Protein 4U83 (pdb70)

Secondary structure (DSSP, 8-state):
-PPTTS--HHHHHHHHHHHHHIIIIIHHHHHHHHHHT---HHHHHHHHHTTTT-TTS-GGGT-----HHHHHHHHHHHHHH-HHHHHHHHHIIIIIIHHHHHH--HHHHHHHHHHHHTTSS-EEEE-------EEEEETTEEEEEEEEEEEETTTT-SEEEEEEES-GGGGGGSEEEEEEETTSTTEEEEEE--BSS-TTS-EEEEEEEEEEEEGGGEESSTT-HHHHHTTTHHHHHHHHHHHHHHHHHHHHHHHHHHIIIIISTTS-GGGSHHHHHHHHHHHHHHHHHHHHHHHHHHHHHTT---HHHHHHHHHHHHHHHHHHHHHHHHHTGGGGGBTTSSHHHHHHHHGGGGTSSS-HHHHHHHHHHT-/--TTS--HHHHHHHHHHHHHIIIIIHHHHHHHHHHT---HHHHHHHHHTTTT-TTS-GGGT-----HHHHHHHHHHHHHH-HHHHHHHHHIIIIIIHHHHHH--HHHHHHHHHHHHTTSS-EEEE-------EEEEETTEEEEEEEEEEEETTTT-SEEEEEEES-GGGGGGSEEEEEEETTSTTEEEEEE--BSS-TTS-EEEEEEEEEEEEGGGEESSTT-HHHHHHTTHHHHHHHHHHHHHHHHHHHHHHHHHHIIIIISTTS-GGGSHHHHHHHHHHHHHHHHHHHHHHHHHHHHHTT---HHHHHHHHHHHHHHHHHHHHHHHHHTGGGGGBTTSTHHHHHHHHHGGGTSSS-HHHHHHHHHHT-/-TTS--HHHHHHHHHHHHHIIIIIHHHHHHHHHHT---HHHHHHHHHTTTT-TTS-GGGT-----HHHHHHHHHHHHHH-HHHHHHHHHIIIIIIHHHHHH--HHHHHHHHHHHHTTSS-EEEE-------EEEEETTEEEEEEEEEEEETTTT-SEEEEEEES-GGGGGGSEEEEEEETTSTTEEEEEE--BSS-TTS-EEEEEEEEEEEEGGGEESSTT-HHHHHTTTHHHHHHHHHHHHHHHHHHHHHHHHHHHIIIIITTS-GGGGHHHHHHHHHHHHHHHHHHHHHHHHHHHHHTT---HHHHHHHHHHHHHHHHHHHHHHHHHTGGGGGBTTSTHHHHHHHHHGGGTSSS-HHHHHHHHHTT-/-TTS--HHHHHHHHHHHHHIIIIIHHHHHHHHHHT---HHHHHHHHHHTTT-TTS-GGGT-----HHHHHHHHHHHHHH-HHHHHHHHHIIIIIIHHHHHH--HHHHHHHHHHHHTTSS-EEEE-------EEEEETTEEEEEEEEEEEETTTT-SEEEEEEES-GGGGGGSEEEEEEETTSTTEEEEEEPPBSS-TTS-EEEEEEEEEEEEGGGEESSTT-HHHHHTTTHHHHHHHHHHHHHHHHHHHHHHHHHHIIIII---HHHHHHHHHHHHHHHHHHHHHHHHHHHHHTT---HHHHHHHHHHHHHHHHHHHHHHHHHTGGGGGBTTSSHHHHHHHHGGGGTSSS-HHHHHHHHHHT-

Foldseek 3Di:
DDDPPDDDVVLVVLLVVLLVLLAPPQQVCQLVCFVVLAAPLVSLLVCLQVQLLQCCPDVVLPHPPHALLSNLSNLLSNLLSHLLVSVQSLQQRQQFQVLCVVQNDPVSSVVPRNCRRSRVAGEWEFDAACCPWAWEDDPQKTFIWHKGFFIWCLPVGQWYWHKHFHDPVVPLQGIWIFIDGCPQPQKDFPDFDDALASSNITTTMITGDRGIGGPSRTGHDGRCRNVSNCVRLLSSLLSLLSSLLNLLVSLLVLLVVCLCCPPVNPPPSVVVPVSVVLSVVSVVLSVVLSSLSSVLSVCVSVVHDRSLSSLVSLLSSLVSSLVSLVVSLVSNPPCSCDSVGCSSNSNSSSNCSCPPSAHNVRSVVVNVVVD/DDPLDDDPVLVVLLVVLQVLLQVPQQVCQLVCFVVLAAPLVSLLVCLQVQLQQCCPDVVLVHPPHALLSNLSSLLSNLLSHLLVSLQSLQQRQQFQVLCVPQNDPVSSVVPRNCRRSRVFGEKEFDAACCPWAWEDDPQWIFIWDKGFFIWCLPVGFWYWHKHFHDPVVPLQRIWIFIDGCPQPQKDFPDFDDALASSNITGTMITGDRGIGGPSGTGHDGSCRNVSNCVRLLSSLLSLLSSLLSLLVSLLVLLVVCCCCPPVNNPDSVVVPVSVVLSVVSVVLSVVLSSLSSVLSVCVSVVHDRSLSSLVSLLSSLVSSLVSLVSSLVSNPPCSCPSVGCSSNSNSSSNCSCPPSAHSVRSVVVNVVVD/DVLDDDPVLVVLLVVLLVLLVPPQQVCQLVCFVVLAAPLVSLLVCLQVQLQQCCPDVVQPHPPHALLSNLSNLLSNLLRHLLVLLQSLQQRQQNQVLCVPQNDPVSSNPPRNCRRSRVFGEWEFDAACLPWAWEDDPQKTWTWDKGFFIWCLPVGFWYWHKHFHDVVVPLQRIWIFTDGCPFPQKDFPDFDDALASSNITTTMITGDRGIGGPSGTGHDGSCRNVSVCVRLLSSLLSLLSSLLNLLVSLLVLLVVCCCVPNPPPHDCVVVVVSVVLSVVSVVLSVVLSSLSSVLSVCVSVVHDRSLSSLVSLLSSLVSSLVSLVVSLVSNPPCSCDSVRCSVNSNSSSNCSCPPSAHSVRSVVVNVVVD/DPPDDDPVLVVLLVVLLVLLAVPQQVCQLVCFVVLAAPLVSLLVCLQVQLLQCCPDVVLVHPPHALLSNLSSLLSNLLSHLLVSLQSLQLRQQFQVLCVVQNDPVSSNVPRNCRRSRVAGEKEFDADCVPWAWEDDDQKTFIWDKGFQIWCLPVGFWYWHKHFHDPVPPLLRIWIFTDGCPFPQWDFPDFDDALASSNITTTMIGGDRGIGGPSGTGHDGSCRSVSNCVRLLSSLLSLLSSLLNLLVSLLVLLVVCCCVPPVCDVVSVVLSVVSVVLSVVLSSLSSVLSVCVSVVHDRSLSSLVSLLSSLVSSLVSLVSSLVSNPPCSCPSVGCSSRSNSSRNCSCPPSAHSVRSVVVNVVVD

Radius of gyration: 34.4 Å; Cα contacts (8 Å, |Δi|>4): 3308; chains: 4; bounding box: 91×96×91 Å

Structure (mmCIF, N/CA/C/O backbone):
data_4U83
#
_entry.id   4U83
#
_cell.length_a   74.970
_cell.length_b   101.920
_cell.length_c   95.910
_cell.angle_alpha   90.000
_cell.angle_beta   98.370
_cell.angle_gamma   90.000
#
_symmetry.space_group_name_H-M   'P 1 21 1'
#
loop_
_entity.id
_entity.type
_entity.pdbx_description
1 polymer 'Acyl-CoA dehydrogenase'
2 non-polymer 1,2-ETHANEDIOL
3 water water
#
loop_
_atom_site.group_PDB
_atom_site.id
_atom_site.type_symbol
_atom_site.label_atom_id
_atom_site.label_alt_id
_atom_site.label_comp_id
_atom_site.label_asym_id
_atom_site.label_entity_id
_atom_site.label_seq_id
_atom_site.pdbx_PDB_ins_code
_atom_site.Cartn_x
_atom_site.Cartn_y
_atom_site.Cartn_z
_atom_site.occupancy
_atom_site.B_iso_or_equiv
_atom_site.auth_seq_id
_atom_site.auth_comp_id
_atom_site.auth_asym_id
_atom_site.auth_atom_id
_atom_site.pdbx_PDB_model_num
ATOM 1 N N . HIS A 1 4 ? 8.615 -20.297 59.162 1.00 43.81 -3 HIS A N 1
ATOM 2 C CA . HIS A 1 4 ? 8.642 -21.013 57.888 1.00 41.93 -3 HIS A CA 1
ATOM 3 C C . HIS A 1 4 ? 9.200 -20.137 56.762 1.00 38.50 -3 HIS A C 1
ATOM 4 O O . HIS A 1 4 ? 8.959 -18.927 56.725 1.00 36.90 -3 HIS A O 1
ATOM 6 N N . HIS A 1 5 ? 9.949 -20.752 55.847 1.00 35.75 -2 HIS A N 1
ATOM 7 C CA . HIS A 1 5 ? 10.491 -20.038 54.696 1.00 33.30 -2 HIS A CA 1
ATOM 8 C C . HIS A 1 5 ? 9.372 -19.623 53.741 1.00 32.14 -2 HIS A C 1
ATOM 9 O O . HIS A 1 5 ? 8.511 -20.424 53.393 1.00 33.63 -2 HIS A O 1
ATOM 11 N N . HIS A 1 6 ? 9.398 -18.367 53.314 1.00 28.34 -1 HIS A N 1
ATOM 12 C CA . HIS A 1 6 ? 8.383 -17.860 52.406 1.00 26.37 -1 HIS A CA 1
ATOM 13 C C . HIS A 1 6 ? 8.563 -18.425 51.010 1.00 22.74 -1 HIS A C 1
ATOM 14 O O . HIS A 1 6 ? 9.656 -18.405 50.453 1.00 22.45 -1 HIS A O 1
ATOM 21 N N . HIS A 1 7 ? 7.481 -18.952 50.460 1.00 20.19 0 HIS A N 1
ATOM 22 C CA . HIS A 1 7 ? 7.497 -19.454 49.089 1.00 21.76 0 HIS A CA 1
ATOM 23 C C . HIS A 1 7 ? 7.959 -18.402 48.063 1.00 23.40 0 HIS A C 1
ATOM 24 O O . HIS A 1 7 ? 7.496 -17.257 48.086 1.00 23.54 0 HIS A O 1
ATOM 31 N N . MET A 1 8 ? 8.875 -18.816 47.181 1.00 21.58 1 MET A N 1
ATOM 32 C CA . MET A 1 8 ? 9.414 -17.994 46.088 1.00 20.35 1 MET A CA 1
ATOM 33 C C . MET A 1 8 ? 10.201 -16.778 46.540 1.00 19.46 1 MET A C 1
ATOM 34 O O . MET A 1 8 ? 10.426 -15.854 45.757 1.00 22.02 1 MET A O 1
ATOM 39 N N . LEU A 1 9 ? 10.618 -16.769 47.798 1.00 17.80 2 LEU A N 1
ATOM 40 C CA . LEU A 1 9 ? 11.546 -15.751 48.255 1.00 18.66 2 LEU A CA 1
ATOM 41 C C . LEU A 1 9 ? 12.864 -16.428 48.559 1.00 16.20 2 LEU A C 1
ATOM 42 O O . LEU A 1 9 ? 12.899 -17.614 48.888 1.00 16.07 2 LEU A O 1
ATOM 47 N N . LEU A 1 10 ? 13.951 -15.673 48.458 1.00 15.63 3 LEU A N 1
ATOM 48 C CA . LEU A 1 10 ? 15.256 -16.213 48.817 1.00 14.84 3 LEU A CA 1
ATOM 49 C C . LEU A 1 10 ? 15.299 -16.645 50.284 1.00 14.87 3 LEU A C 1
ATOM 50 O O . LEU A 1 10 ? 14.697 -16.006 51.151 1.00 15.33 3 LEU A O 1
ATOM 55 N N . THR A 1 11 ? 16.008 -17.735 50.558 1.00 14.50 4 THR A N 1
ATOM 56 C CA . THR A 1 11 ? 16.235 -18.176 51.928 1.00 15.65 4 THR A CA 1
ATOM 57 C C . THR A 1 11 ? 17.281 -17.283 52.570 1.00 16.48 4 THR A C 1
ATOM 58 O O . THR A 1 11 ? 17.990 -16.560 51.879 1.00 14.06 4 THR A O 1
ATOM 62 N N . ASP A 1 12 ? 17.386 -17.335 53.892 1.00 15.41 5 ASP A N 1
ATOM 63 C CA . ASP A 1 12 ? 18.380 -16.512 54.560 1.00 16.41 5 ASP A CA 1
ATOM 64 C C . ASP A 1 12 ? 19.766 -16.948 54.137 1.00 18.18 5 ASP A C 1
ATOM 65 O O . ASP A 1 12 ? 20.664 -16.116 53.989 1.00 16.72 5 ASP A O 1
ATOM 70 N N . THR A 1 13 ? 19.938 -18.250 53.919 1.00 15.92 6 THR A N 1
ATOM 71 C CA . THR A 1 13 ? 21.217 -18.760 53.446 1.00 17.84 6 THR A CA 1
ATOM 72 C C . THR A 1 13 ? 21.558 -18.216 52.053 1.00 15.23 6 THR A C 1
ATOM 73 O O . THR A 1 13 ? 22.694 -17.853 51.793 1.00 13.75 6 THR A O 1
ATOM 77 N N . GLN A 1 14 ? 20.569 -18.113 51.175 1.00 14.66 7 GLN A N 1
ATOM 78 C CA . GLN A 1 14 ? 20.832 -17.555 49.847 1.00 12.82 7 GLN A CA 1
ATOM 79 C C . GLN A 1 14 ? 21.188 -16.077 49.964 1.00 12.81 7 GLN A C 1
ATOM 80 O O . GLN A 1 14 ? 22.093 -15.591 49.286 1.00 15.60 7 GLN A O 1
ATOM 86 N N . GLU A 1 15 ? 20.510 -15.375 50.868 1.00 14.09 8 GLU A N 1
ATOM 87 C CA A GLU A 1 15 ? 20.774 -13.962 51.134 0.43 15.83 8 GLU A CA 1
ATOM 88 C CA B GLU A 1 15 ? 20.801 -13.961 51.072 0.57 15.38 8 GLU A CA 1
ATOM 89 C C . GLU A 1 15 ? 22.182 -13.786 51.684 1.00 15.62 8 GLU A C 1
ATOM 90 O O . GLU A 1 15 ? 22.884 -12.839 51.365 1.00 14.44 8 GLU A O 1
ATOM 101 N N . GLN A 1 16 ? 22.578 -14.713 52.546 1.00 13.55 9 GLN A N 1
ATOM 102 C CA . GLN A 1 16 ? 23.898 -14.639 53.160 1.00 13.74 9 GLN A CA 1
ATOM 103 C C . GLN A 1 16 ? 25.017 -14.864 52.144 1.00 13.24 9 GLN A C 1
ATOM 104 O O . GLN A 1 16 ? 26.066 -14.210 52.201 1.00 15.62 9 GLN A O 1
ATOM 110 N N . ILE A 1 17 ? 24.795 -15.797 51.223 1.00 12.78 10 ILE A N 1
ATOM 111 C CA . ILE A 1 17 ? 25.748 -16.063 50.155 1.00 15.78 10 ILE A CA 1
ATOM 112 C C . ILE A 1 17 ? 25.862 -14.834 49.244 1.00 16.29 10 ILE A C 1
ATOM 113 O O . ILE A 1 17 ? 26.963 -14.428 48.878 1.00 12.00 10 ILE A O 1
ATOM 118 N N . ARG A 1 18 ? 24.724 -14.244 48.895 1.00 12.13 11 ARG A N 1
ATOM 119 C CA . ARG A 1 18 ? 24.731 -13.036 48.075 1.00 12.56 11 ARG A CA 1
ATOM 120 C C . ARG A 1 18 ? 25.536 -11.930 48.754 1.00 15.89 11 ARG A C 1
ATOM 121 O O . ARG A 1 18 ? 26.378 -11.273 48.124 1.00 14.42 11 ARG A O 1
ATOM 129 N N . GLU A 1 19 ? 25.296 -11.734 50.050 1.00 12.94 12 GLU A N 1
ATOM 130 C CA A GLU A 1 19 ? 26.016 -10.703 50.785 0.62 13.52 12 GLU A CA 1
ATOM 131 C CA B GLU A 1 19 ? 26.024 -10.728 50.821 0.38 15.71 12 GLU A CA 1
ATOM 132 C C . GLU A 1 19 ? 27.520 -11.013 50.875 1.00 14.41 12 GLU A C 1
ATOM 133 O O . GLU A 1 19 ? 28.346 -10.104 50.786 1.00 13.76 12 GLU A O 1
ATOM 144 N N . ALA A 1 20 ? 27.870 -12.282 51.051 1.00 14.10 13 ALA A N 1
ATOM 145 C CA . ALA A 1 20 ? 29.277 -12.674 51.101 1.00 14.12 13 ALA A CA 1
ATOM 146 C C . ALA A 1 20 ? 29.957 -12.417 49.747 1.00 14.67 13 ALA A C 1
ATOM 147 O O . ALA A 1 20 ? 31.100 -11.963 49.689 1.00 13.09 13 ALA A O 1
ATOM 149 N N . ALA A 1 21 ? 29.251 -12.705 48.660 1.00 14.32 14 ALA A N 1
ATOM 150 C CA . ALA A 1 21 ? 29.802 -12.466 47.330 1.00 14.62 14 ALA A CA 1
ATOM 151 C C . ALA A 1 21 ? 29.922 -10.965 47.067 1.00 13.81 14 ALA A C 1
ATOM 152 O O . ALA A 1 21 ? 30.906 -10.503 46.490 1.00 12.19 14 ALA A O 1
ATOM 154 N N . ARG A 1 22 ? 28.920 -10.208 47.503 1.00 12.24 15 ARG A N 1
ATOM 155 C CA . ARG A 1 22 ? 28.935 -8.760 47.361 1.00 15.38 15 ARG A CA 1
ATOM 156 C C . ARG A 1 22 ? 30.090 -8.141 48.130 1.00 14.27 15 ARG A C 1
ATOM 157 O O . ARG A 1 22 ? 30.787 -7.271 47.606 1.00 13.70 15 ARG A O 1
ATOM 165 N N . ASP A 1 23 ? 30.260 -8.570 49.380 1.00 13.72 16 ASP A N 1
ATOM 166 C CA . ASP A 1 23 ? 31.318 -8.027 50.230 1.00 17.85 16 ASP A CA 1
ATOM 167 C C . ASP A 1 23 ? 32.662 -8.284 49.587 1.00 16.57 16 ASP A C 1
ATOM 168 O O . ASP A 1 23 ? 33.502 -7.384 49.504 1.00 15.94 16 ASP A O 1
ATOM 173 N N . PHE A 1 24 ? 32.861 -9.506 49.107 1.00 13.72 17 PHE A N 1
ATOM 174 C CA . PHE A 1 24 ? 34.130 -9.805 48.473 1.00 17.96 17 PHE A CA 1
ATOM 175 C C . PHE A 1 24 ? 34.325 -9.021 47.183 1.00 18.19 17 PHE A C 1
ATOM 176 O O . PHE A 1 24 ? 35.399 -8.473 46.938 1.00 13.46 17 PHE A O 1
ATOM 184 N N . ALA A 1 25 ? 33.302 -8.993 46.337 1.00 14.09 18 ALA A N 1
ATOM 185 C CA . ALA A 1 25 ? 33.447 -8.347 45.039 1.00 13.41 18 ALA A CA 1
ATOM 186 C C . ALA A 1 25 ? 33.714 -6.852 45.201 1.00 16.42 18 ALA A C 1
ATOM 187 O O . ALA A 1 25 ? 34.571 -6.298 44.504 1.00 15.93 18 ALA A O 1
ATOM 189 N N . GLN A 1 26 ? 33.015 -6.208 46.142 1.00 13.95 19 GLN A N 1
ATOM 190 C CA . GLN A 1 26 ? 33.156 -4.768 46.334 1.00 14.10 19 GLN A CA 1
ATOM 191 C C . GLN A 1 26 ? 34.469 -4.383 46.997 1.00 15.13 19 GLN A C 1
ATOM 192 O O . GLN A 1 26 ? 35.047 -3.346 46.679 1.00 15.38 19 GLN A O 1
ATOM 198 N N . GLU A 1 27 ? 34.921 -5.198 47.939 1.00 15.17 20 GLU A N 1
ATOM 199 C CA . GLU A 1 27 ? 36.108 -4.848 48.704 1.00 18.08 20 GLU A CA 1
ATOM 200 C C . GLU A 1 27 ? 37.378 -5.300 48.008 1.00 15.95 20 GLU A C 1
ATOM 201 O O . GLU A 1 27 ? 38.405 -4.644 48.105 1.00 17.05 20 GLU A O 1
ATOM 207 N N . ARG A 1 28 ? 37.303 -6.416 47.290 1.00 15.99 21 ARG A N 1
ATOM 208 C CA . ARG A 1 28 ? 38.508 -7.041 46.780 1.00 17.15 21 ARG A CA 1
ATOM 209 C C . ARG A 1 28 ? 38.602 -7.083 45.268 1.00 14.98 21 ARG A C 1
ATOM 210 O O . ARG A 1 28 ? 39.694 -7.225 44.753 1.00 15.50 21 ARG A O 1
ATOM 218 N N . LEU A 1 29 ? 37.481 -6.998 44.560 1.00 11.82 22 LEU A N 1
ATOM 219 C CA . LEU A 1 29 ? 37.531 -7.039 43.096 1.00 13.43 22 LEU A CA 1
ATOM 220 C C . LEU A 1 29 ? 37.394 -5.648 42.463 1.00 12.97 22 LEU A C 1
ATOM 221 O O . LEU A 1 29 ? 38.143 -5.299 41.545 1.00 13.69 22 LEU A O 1
ATOM 226 N N . ALA A 1 30 ? 36.434 -4.866 42.947 1.00 13.74 23 ALA A N 1
ATOM 227 C CA . ALA A 1 30 ? 36.164 -3.553 42.373 1.00 14.76 23 ALA A CA 1
ATOM 228 C C . ALA A 1 30 ? 37.375 -2.596 42.409 1.00 17.89 23 ALA A C 1
ATOM 229 O O . ALA A 1 30 ? 37.603 -1.879 41.427 1.00 19.23 23 ALA A O 1
ATOM 231 N N . PRO A 1 31 ? 38.167 -2.586 43.508 1.00 16.02 24 PRO A N 1
ATOM 232 C CA . PRO A 1 31 ? 39.241 -1.583 43.502 1.00 17.72 24 PRO A CA 1
ATOM 233 C C . PRO A 1 31 ? 40.280 -1.784 42.409 1.00 17.17 24 PRO A C 1
ATOM 234 O O . PRO A 1 31 ? 40.869 -0.795 41.979 1.00 18.25 24 PRO A O 1
ATOM 238 N N . GLY A 1 32 ? 40.493 -3.017 41.957 1.00 13.28 25 GLY A N 1
ATOM 239 C CA . GLY A 1 32 ? 41.467 -3.266 40.910 1.00 14.26 25 GLY A CA 1
ATOM 240 C C . GLY A 1 32 ? 40.904 -3.463 39.503 1.00 14.85 25 GLY A C 1
ATOM 241 O O . GLY A 1 32 ? 41.642 -3.768 38.582 1.00 14.15 25 GLY A O 1
ATOM 242 N N . ALA A 1 33 ? 39.591 -3.312 39.342 1.00 14.74 26 ALA A N 1
ATOM 243 C CA . ALA A 1 33 ? 38.937 -3.663 38.086 1.00 13.39 26 ALA A CA 1
ATOM 244 C C . ALA A 1 33 ? 39.411 -2.782 36.930 1.00 11.17 26 ALA A C 1
ATOM 245 O O . ALA A 1 33 ? 39.654 -3.258 35.808 1.00 12.70 26 ALA A O 1
ATOM 247 N N . ALA A 1 34 ? 39.529 -1.495 37.201 1.00 11.91 27 ALA A N 1
ATOM 248 C CA . ALA A 1 34 ? 39.932 -0.549 36.167 1.00 13.04 27 ALA A CA 1
ATOM 249 C C . ALA A 1 34 ? 41.376 -0.825 35.742 1.00 12.92 27 ALA A C 1
ATOM 250 O O . ALA A 1 34 ? 41.715 -0.749 34.553 1.00 12.28 27 ALA A O 1
ATOM 252 N N . ALA A 1 35 ? 42.224 -1.144 36.718 1.00 14.68 28 ALA A N 1
ATOM 253 C CA . ALA A 1 35 ? 43.641 -1.415 36.436 1.00 14.18 28 ALA A CA 1
ATOM 254 C C . ALA A 1 35 ? 43.802 -2.687 35.603 1.00 13.76 28 ALA A C 1
ATOM 255 O O . ALA A 1 35 ? 44.614 -2.733 34.675 1.00 12.59 28 ALA A O 1
ATOM 257 N N . ARG A 1 36 ? 43.050 -3.730 35.963 1.00 13.78 29 ARG A N 1
ATOM 258 C CA . ARG A 1 36 ? 43.121 -4.990 35.220 1.00 13.31 29 ARG A CA 1
ATOM 259 C C . ARG A 1 36 ? 42.604 -4.817 33.791 1.00 13.61 29 ARG A C 1
ATOM 260 O O . ARG A 1 36 ? 43.073 -5.497 32.876 1.00 13.99 29 ARG A O 1
ATOM 268 N N . ASP A 1 37 ? 41.635 -3.919 33.603 1.00 12.53 30 ASP A N 1
ATOM 269 C CA . ASP A 1 37 ? 41.202 -3.523 32.254 1.00 12.77 30 ASP A CA 1
ATOM 270 C C . ASP A 1 37 ? 42.342 -2.858 31.483 1.00 15.06 30 ASP A C 1
ATOM 271 O O . ASP A 1 37 ? 42.592 -3.179 30.316 1.00 13.78 30 ASP A O 1
ATOM 276 N N . ARG A 1 38 ? 43.048 -1.933 32.124 1.00 14.78 31 ARG A N 1
ATOM 277 C CA . ARG A 1 38 ? 44.083 -1.195 31.407 1.00 15.41 31 ARG A CA 1
ATOM 278 C C . ARG A 1 38 ? 45.274 -2.081 31.069 1.00 14.89 31 ARG A C 1
ATOM 279 O O . ARG A 1 38 ? 45.926 -1.884 30.043 1.00 16.50 31 ARG A O 1
ATOM 287 N N . GLU A 1 39 ? 45.527 -3.070 31.923 1.00 13.13 32 GLU A N 1
ATOM 288 C CA . GLU A 1 39 ? 46.724 -3.908 31.831 1.00 13.47 32 GLU A CA 1
ATOM 289 C C . GLU A 1 39 ? 46.447 -5.235 31.140 1.00 13.95 32 GLU A C 1
ATOM 290 O O . GLU A 1 39 ? 47.382 -5.977 30.842 1.00 14.28 32 GLU A O 1
ATOM 296 N N . HIS A 1 40 ? 45.167 -5.521 30.888 1.00 12.23 33 HIS A N 1
ATOM 297 C CA . HIS A 1 40 ? 44.744 -6.822 30.379 1.00 13.23 33 HIS A CA 1
ATOM 298 C C . HIS A 1 40 ? 45.275 -7.926 31.298 1.00 12.84 33 HIS A C 1
ATOM 299 O O . HIS A 1 40 ? 45.733 -8.972 30.831 1.00 14.44 33 HIS A O 1
ATOM 306 N N . ALA A 1 41 ? 45.213 -7.685 32.603 1.00 13.91 34 ALA A N 1
ATOM 307 C CA . ALA A 1 41 ? 45.894 -8.540 33.569 1.00 15.99 34 ALA A CA 1
ATOM 308 C C . ALA A 1 41 ? 44.940 -9.565 34.180 1.00 14.16 34 ALA A C 1
ATOM 309 O O . ALA A 1 41 ? 43.943 -9.200 34.790 1.00 14.97 34 ALA A O 1
ATOM 311 N N . PHE A 1 42 ? 45.251 -10.843 33.989 1.00 10.26 35 PHE A N 1
ATOM 312 C CA . PHE A 1 42 ? 44.500 -11.942 34.601 1.00 13.80 35 PHE A CA 1
ATOM 313 C C . PHE A 1 42 ? 44.498 -11.826 36.138 1.00 13.67 35 PHE A C 1
ATOM 314 O O . PHE A 1 42 ? 45.556 -11.579 36.739 1.00 13.81 35 PHE A O 1
ATOM 322 N N . PRO A 1 43 ? 43.323 -11.999 36.786 1.00 12.87 36 PRO A N 1
ATOM 323 C CA . PRO A 1 43 ? 43.265 -11.769 38.238 1.00 9.98 36 PRO A CA 1
ATOM 324 C C . PRO A 1 43 ? 43.669 -12.993 39.075 1.00 13.34 36 PRO A C 1
ATOM 325 O O . PRO A 1 43 ? 42.899 -13.436 39.924 1.00 13.33 36 PRO A O 1
ATOM 329 N N . ARG A 1 44 ? 44.877 -13.505 38.865 1.00 15.47 37 ARG A N 1
ATOM 330 C CA A ARG A 1 44 ? 45.338 -14.709 39.544 0.69 16.87 37 ARG A CA 1
ATOM 331 C CA B ARG A 1 44 ? 45.317 -14.718 39.549 0.31 16.81 37 ARG A CA 1
ATOM 332 C C . ARG A 1 44 ? 45.346 -14.535 41.068 1.00 17.83 37 ARG A C 1
ATOM 333 O O . ARG A 1 44 ? 44.916 -15.422 41.816 1.00 20.29 37 ARG A O 1
ATOM 348 N N . ALA A 1 45 ? 45.822 -13.387 41.539 1.00 15.18 38 ALA A N 1
ATOM 349 C CA . ALA A 1 45 ? 45.877 -13.174 42.989 1.00 17.26 38 ALA A CA 1
ATOM 350 C C . ALA A 1 45 ? 44.470 -13.153 43.605 1.00 17.71 38 ALA A C 1
ATOM 351 O O . ALA A 1 45 ? 44.237 -13.769 44.663 1.00 15.93 38 ALA A O 1
ATOM 353 N N . GLU A 1 46 ? 43.542 -12.471 42.932 1.00 17.29 39 GLU A N 1
ATOM 354 C CA . GLU A 1 46 ? 42.156 -12.372 43.388 1.00 17.34 39 GLU A CA 1
ATOM 355 C C . GLU A 1 46 ? 41.452 -13.721 43.291 1.00 15.71 39 GLU A C 1
ATOM 356 O O . GLU A 1 46 ? 40.652 -14.071 44.156 1.00 14.78 39 GLU A O 1
ATOM 362 N N . LEU A 1 47 ? 41.750 -14.490 42.249 1.00 13.78 40 LEU A N 1
ATOM 363 C CA . LEU A 1 47 ? 41.166 -15.827 42.129 1.00 14.00 40 LEU A CA 1
ATOM 364 C C . LEU A 1 47 ? 41.627 -16.734 43.272 1.00 15.93 40 LEU A C 1
ATOM 365 O O . LEU A 1 47 ? 40.830 -17.503 43.814 1.00 14.64 40 LEU A O 1
ATOM 370 N N . THR A 1 48 ? 42.897 -16.626 43.652 1.00 18.11 41 THR A N 1
ATOM 371 C CA . THR A 1 48 ? 43.405 -17.361 44.804 1.00 18.81 41 THR A CA 1
ATOM 372 C C . THR A 1 48 ? 42.626 -17.011 46.076 1.00 18.75 41 THR A C 1
ATOM 373 O O . THR A 1 48 ? 42.179 -17.901 46.803 1.00 19.73 41 THR A O 1
ATOM 377 N N . GLU A 1 49 ? 42.468 -15.720 46.337 1.00 19.75 42 GLU A N 1
ATOM 378 C CA . GLU A 1 49 ? 41.608 -15.250 47.422 1.00 20.98 42 GLU A CA 1
ATOM 379 C C . GLU A 1 49 ? 40.207 -15.849 47.348 1.00 17.98 42 GLU A C 1
ATOM 380 O O . GLU A 1 49 ? 39.690 -16.375 48.342 1.00 18.51 42 GLU A O 1
ATOM 386 N N . MET A 1 50 ? 39.588 -15.735 46.172 1.00 15.25 43 MET A N 1
ATOM 387 C CA . MET A 1 50 ? 38.219 -16.230 45.968 1.00 17.27 43 MET A CA 1
ATOM 388 C C . MET A 1 50 ? 38.134 -17.712 46.218 1.00 17.93 43 MET A C 1
ATOM 389 O O . MET A 1 50 ? 37.151 -18.209 46.770 1.00 18.07 43 MET A O 1
ATOM 394 N N . GLY A 1 51 ? 39.174 -18.417 45.786 1.00 16.57 44 GLY A N 1
ATOM 395 C CA . GLY A 1 51 ? 39.217 -19.856 45.943 1.00 17.22 44 GLY A CA 1
ATOM 396 C C . GLY A 1 51 ? 39.196 -20.276 47.404 1.00 16.91 44 GLY A C 1
ATOM 397 O O . GLY A 1 51 ? 38.501 -21.228 47.764 1.00 15.79 44 GLY A O 1
ATOM 398 N N . ALA A 1 52 ? 39.927 -19.548 48.244 1.00 16.58 45 ALA A N 1
ATOM 399 C CA . ALA A 1 52 ? 39.948 -19.809 49.691 1.00 19.05 45 ALA A CA 1
ATOM 400 C C . ALA A 1 52 ? 38.586 -19.608 50.352 1.00 19.95 45 ALA A C 1
ATOM 401 O O . ALA A 1 52 ? 38.288 -20.221 51.380 1.00 20.26 45 ALA A O 1
ATOM 403 N N . LEU A 1 53 ? 37.763 -18.757 49.749 1.00 19.48 46 LEU A N 1
ATOM 404 C CA . LEU A 1 53 ? 36.442 -18.440 50.268 1.00 20.78 46 LEU A CA 1
ATOM 405 C C . LEU A 1 53 ? 35.322 -19.276 49.648 1.00 21.32 46 LEU A C 1
ATOM 406 O O . LEU A 1 53 ? 34.142 -19.088 49.977 1.00 22.24 46 LEU A O 1
ATOM 411 N N . GLY A 1 54 ? 35.689 -20.196 48.761 1.00 18.69 47 GLY A N 1
ATOM 412 C CA . GLY A 1 54 ? 34.739 -21.144 48.206 1.00 18.28 47 GLY A CA 1
ATOM 413 C C . GLY A 1 54 ? 34.124 -20.735 46.877 1.00 15.32 47 GLY A C 1
ATOM 414 O O . GLY A 1 54 ? 33.237 -21.430 46.366 1.00 15.43 47 GLY A O 1
ATOM 415 N N . PHE A 1 55 ? 34.574 -19.620 46.305 1.00 13.80 48 PHE A N 1
ATOM 416 C CA . PHE A 1 55 ? 33.875 -19.062 45.158 1.00 12.47 48 PHE A CA 1
ATOM 417 C C . PHE A 1 55 ? 34.296 -19.708 43.840 1.00 13.32 48 PHE A C 1
ATOM 418 O O . PHE A 1 55 ? 33.750 -19.400 42.776 1.00 15.22 48 PHE A O 1
ATOM 426 N N . LEU A 1 56 ? 35.262 -20.609 43.908 1.00 14.38 49 LEU A N 1
ATOM 427 C CA . LEU A 1 56 ? 35.673 -21.306 42.696 1.00 13.99 49 LEU A CA 1
ATOM 428 C C . LEU A 1 56 ? 35.203 -22.746 42.766 1.00 15.02 49 LEU A C 1
ATOM 429 O O . LEU A 1 56 ? 35.462 -23.534 41.853 1.00 15.29 49 LEU A O 1
ATOM 434 N N . GLY A 1 57 ? 34.506 -23.088 43.851 1.00 15.00 50 GLY A N 1
ATOM 435 C CA . GLY A 1 57 ? 33.972 -24.435 44.014 1.00 15.81 50 GLY A CA 1
ATOM 436 C C . GLY A 1 57 ? 32.467 -24.514 44.201 1.00 13.27 50 GLY A C 1
ATOM 437 O O . GLY A 1 57 ? 31.959 -25.483 44.755 1.00 13.44 50 GLY A O 1
ATOM 438 N N . MET A 1 58 ? 31.745 -23.506 43.717 1.00 12.83 51 MET A N 1
ATOM 439 C CA . MET A 1 58 ? 30.310 -23.411 43.984 1.00 11.52 51 MET A CA 1
ATOM 440 C C . MET A 1 58 ? 29.490 -24.535 43.364 1.00 12.35 51 MET A C 1
ATOM 441 O O . MET A 1 58 ? 28.432 -24.877 43.874 1.00 16.38 51 MET A O 1
ATOM 446 N N . LEU A 1 59 ? 29.963 -25.105 42.260 1.00 13.35 52 LEU A N 1
ATOM 447 C CA . LEU A 1 59 ? 29.223 -26.185 41.609 1.00 13.95 52 LEU A CA 1
ATOM 448 C C . LEU A 1 59 ? 29.818 -27.556 41.902 1.00 18.26 52 LEU A C 1
ATOM 449 O O . LEU A 1 59 ? 29.348 -28.565 41.363 1.00 19.88 52 LEU A O 1
ATOM 454 N N . ALA A 1 60 ? 30.836 -27.598 42.763 1.00 17.92 53 ALA A N 1
ATOM 455 C CA . ALA A 1 60 ? 31.439 -28.868 43.179 1.00 16.55 53 ALA A CA 1
ATOM 456 C C . ALA A 1 60 ? 30.956 -29.311 44.557 1.00 16.51 53 ALA A C 1
ATOM 457 O O . ALA A 1 60 ? 30.769 -28.493 45.450 1.00 17.51 53 ALA A O 1
ATOM 459 N N . PRO A 1 61 ? 30.773 -30.622 44.741 1.00 17.70 54 PRO A N 1
ATOM 460 C CA . PRO A 1 61 ? 30.363 -31.117 46.059 1.00 20.11 54 PRO A CA 1
ATOM 461 C C . PRO A 1 61 ? 31.454 -30.954 47.116 1.00 19.50 54 PRO A C 1
ATOM 462 O O . PRO A 1 61 ? 32.629 -30.763 46.788 1.00 17.21 54 PRO A O 1
ATOM 466 N N . GLU A 1 62 ? 31.053 -31.030 48.379 1.00 18.84 55 GLU A N 1
ATOM 467 C CA . GLU A 1 62 ? 31.985 -30.804 49.475 1.00 21.34 55 GLU A CA 1
ATOM 468 C C . GLU A 1 62 ? 33.100 -31.851 49.502 1.00 20.10 55 GLU A C 1
ATOM 469 O O . GLU A 1 62 ? 34.239 -31.522 49.827 1.00 21.68 55 GLU A O 1
ATOM 475 N N . GLU A 1 63 ? 32.798 -33.094 49.126 1.00 19.29 56 GLU A N 1
ATOM 476 C CA . GLU A 1 63 ? 33.815 -34.140 49.169 1.00 20.59 56 GLU A CA 1
ATOM 477 C C . GLU A 1 63 ? 34.947 -33.922 48.159 1.00 20.25 56 GLU A C 1
ATOM 478 O O . GLU A 1 63 ? 35.949 -34.642 48.181 1.00 20.67 56 GLU A O 1
ATOM 484 N N . TRP A 1 64 ? 34.797 -32.938 47.277 1.00 17.34 57 TRP A N 1
ATOM 485 C CA . TRP A 1 64 ? 35.867 -32.600 46.335 1.00 17.42 57 TRP A CA 1
ATOM 486 C C . TRP A 1 64 ? 36.439 -31.218 46.611 1.00 18.47 57 TRP A C 1
ATOM 487 O O . TRP A 1 64 ? 37.226 -30.691 45.824 1.00 22.63 57 TRP A O 1
ATOM 498 N N . GLY A 1 65 ? 36.049 -30.649 47.741 1.00 17.76 58 GLY A N 1
ATOM 499 C CA . GLY A 1 65 ? 36.572 -29.367 48.169 1.00 19.70 58 GLY A CA 1
ATOM 500 C C . GLY A 1 65 ? 35.707 -28.202 47.740 1.00 19.70 58 GLY A C 1
ATOM 501 O O . GLY A 1 65 ? 36.107 -27.045 47.884 1.00 19.62 58 GLY A O 1
ATOM 502 N N . GLY A 1 66 ? 34.516 -28.493 47.228 1.00 19.43 59 GLY A N 1
ATOM 503 C CA . GLY A 1 66 ? 33.625 -27.440 46.753 1.00 16.33 59 GLY A CA 1
ATOM 504 C C . GLY A 1 66 ? 32.716 -26.890 47.834 1.00 17.83 59 GLY A C 1
ATOM 505 O O . GLY A 1 66 ? 32.747 -27.349 48.978 1.00 18.11 59 GLY A O 1
ATOM 506 N N . SER A 1 67 ? 31.906 -25.894 47.485 1.00 17.70 60 SER A N 1
ATOM 507 C CA . SER A 1 67 ? 30.959 -25.335 48.450 1.00 18.68 60 SER A CA 1
ATOM 508 C C . SER A 1 67 ? 29.547 -25.803 48.137 1.00 19.06 60 SER A C 1
ATOM 509 O O . SER A 1 67 ? 28.633 -25.569 48.926 1.00 20.25 60 SER A O 1
ATOM 512 N N . ASP A 1 68 ? 29.389 -26.463 46.987 1.00 17.99 61 ASP A N 1
ATOM 513 C CA . ASP A 1 68 ? 28.155 -27.146 46.605 1.00 17.95 61 ASP A CA 1
ATOM 514 C C . ASP A 1 68 ? 26.916 -26.264 46.776 1.00 16.94 61 ASP A C 1
ATOM 515 O O . ASP A 1 68 ? 25.998 -26.595 47.527 1.00 19.73 61 ASP A O 1
ATOM 520 N N . LEU A 1 69 ? 26.898 -25.130 46.086 1.00 13.36 62 LEU A N 1
ATOM 521 C CA . LEU A 1 69 ? 25.779 -24.218 46.197 1.00 13.65 62 LEU A CA 1
ATOM 522 C C . LEU A 1 69 ? 24.613 -24.674 45.331 1.00 14.52 62 LEU A C 1
ATOM 523 O O . LEU A 1 69 ? 24.811 -25.375 44.332 1.00 16.72 62 LEU A O 1
ATOM 528 N N . ASP A 1 70 ? 23.401 -24.273 45.707 1.00 14.04 63 ASP A N 1
ATOM 529 C CA . ASP A 1 70 ? 22.254 -24.456 44.831 1.00 15.57 63 ASP A CA 1
ATOM 530 C C . ASP A 1 70 ? 22.386 -23.472 43.673 1.00 16.37 63 ASP A C 1
ATOM 531 O O . ASP A 1 70 ? 23.126 -22.490 43.755 1.00 14.81 63 ASP A O 1
ATOM 536 N N . MET A 1 71 ? 21.715 -23.772 42.571 1.00 14.30 64 MET A N 1
ATOM 537 C CA . MET A 1 71 ? 21.931 -23.017 41.351 1.00 11.81 64 MET A CA 1
ATOM 538 C C . MET A 1 71 ? 21.460 -21.560 41.496 1.00 14.24 64 MET A C 1
ATOM 539 O O . MET A 1 71 ? 22.019 -20.660 40.882 1.00 13.46 64 MET A O 1
ATOM 544 N N . VAL A 1 72 ? 20.428 -21.329 42.304 1.00 12.94 65 VAL A N 1
ATOM 545 C CA . VAL A 1 72 ? 19.991 -19.957 42.554 1.00 11.90 65 VAL A CA 1
ATOM 546 C C . VAL A 1 72 ? 21.092 -19.163 43.295 1.00 12.67 65 VAL A C 1
ATOM 547 O O . VAL A 1 72 ? 21.412 -18.042 42.908 1.00 12.98 65 VAL A O 1
ATOM 551 N N . ALA A 1 73 ? 21.688 -19.753 44.335 1.00 13.10 66 ALA A N 1
ATOM 552 C CA . ALA A 1 73 ? 22.780 -19.098 45.074 1.00 11.75 66 ALA A CA 1
ATOM 553 C C . ALA A 1 73 ? 23.984 -18.819 44.183 1.00 10.63 66 ALA A C 1
ATOM 554 O O . ALA A 1 73 ? 24.615 -17.765 44.270 1.00 10.25 66 ALA A O 1
ATOM 556 N N . TYR A 1 74 ? 24.279 -19.767 43.301 1.00 12.30 67 TYR A N 1
ATOM 557 C CA . TYR A 1 74 ? 25.357 -19.622 42.327 1.00 11.16 67 TYR A CA 1
ATOM 558 C C . TYR A 1 74 ? 25.129 -18.417 41.408 1.00 10.87 67 TYR A C 1
ATOM 559 O O . TYR A 1 74 ? 26.031 -17.619 41.166 1.00 11.01 67 TYR A O 1
ATOM 568 N N . ALA A 1 75 ? 23.912 -18.287 40.904 1.00 11.51 68 ALA A N 1
ATOM 569 C CA . ALA A 1 75 ? 23.530 -17.118 40.107 1.00 11.36 68 ALA A CA 1
ATOM 570 C C . ALA A 1 75 ? 23.648 -15.815 40.893 1.00 12.17 68 ALA A C 1
ATOM 571 O O . ALA A 1 75 ? 24.093 -14.783 40.351 1.00 12.62 68 ALA A O 1
ATOM 573 N N . LEU A 1 76 ? 23.231 -15.837 42.160 1.00 9.60 69 LEU A N 1
ATOM 574 C CA . LEU A 1 76 ? 23.345 -14.640 42.981 1.00 11.56 69 LEU A CA 1
ATOM 575 C C . LEU A 1 76 ? 24.823 -14.269 43.130 1.00 12.62 69 LEU A C 1
ATOM 576 O O . LEU A 1 76 ? 25.199 -13.091 43.022 1.00 12.76 69 LEU A O 1
ATOM 581 N N . ALA A 1 77 ? 25.661 -15.274 43.353 1.00 12.10 70 ALA A N 1
ATOM 582 C CA . ALA A 1 77 ? 27.088 -15.030 43.546 1.00 9.65 70 ALA A CA 1
ATOM 583 C C . ALA A 1 77 ? 27.735 -14.473 42.272 1.00 11.29 70 ALA A C 1
ATOM 584 O O . ALA A 1 77 ? 28.535 -13.538 42.328 1.00 10.82 70 ALA A O 1
ATOM 586 N N . LEU A 1 78 ? 27.387 -15.043 41.123 1.00 9.06 71 LEU A N 1
ATOM 587 C CA . LEU A 1 78 ? 27.967 -14.580 39.861 1.00 11.96 71 LEU A CA 1
ATOM 588 C C . LEU A 1 78 ? 27.556 -13.137 39.571 1.00 11.48 71 LEU A C 1
ATOM 589 O O . LEU A 1 78 ? 28.362 -12.344 39.069 1.00 10.44 71 LEU A O 1
ATOM 594 N N . GLU A 1 79 ? 26.305 -12.800 39.896 1.00 11.59 72 GLU A N 1
ATOM 595 C CA . GLU A 1 79 ? 25.833 -11.431 39.712 1.00 11.32 72 GLU A CA 1
ATOM 596 C C . GLU A 1 79 ? 26.705 -10.473 40.526 1.00 11.41 72 GLU A C 1
ATOM 597 O O . GLU A 1 79 ? 27.149 -9.438 40.024 1.00 8.60 72 GLU A O 1
ATOM 603 N N . GLU A 1 80 ? 26.938 -10.812 41.788 1.00 10.36 73 GLU A N 1
ATOM 604 C CA . GLU A 1 80 ? 27.775 -9.965 42.652 1.00 10.69 73 GLU A CA 1
ATOM 605 C C . GLU A 1 80 ? 29.206 -9.855 42.120 1.00 11.33 73 GLU A C 1
ATOM 606 O O . GLU A 1 80 ? 29.792 -8.774 42.115 1.00 10.98 73 GLU A O 1
ATOM 612 N N . ILE A 1 81 ? 29.771 -10.977 41.691 1.00 9.99 74 ILE A N 1
ATOM 613 C CA . ILE A 1 81 ? 31.136 -10.976 41.182 1.00 8.88 74 ILE A CA 1
ATOM 614 C C . ILE A 1 81 ? 31.216 -10.087 39.929 1.00 10.21 74 ILE A C 1
ATOM 615 O O . ILE A 1 81 ? 32.127 -9.277 39.790 1.00 11.89 74 ILE A O 1
ATOM 620 N N . ALA A 1 82 ? 30.238 -10.226 39.042 1.00 10.40 75 ALA A N 1
ATOM 621 C CA . ALA A 1 82 ? 30.191 -9.418 37.822 1.00 10.59 75 ALA A CA 1
ATOM 622 C C . ALA A 1 82 ? 30.036 -7.933 38.117 1.00 11.63 75 ALA A C 1
ATOM 623 O O . ALA A 1 82 ? 30.553 -7.095 37.382 1.00 11.48 75 ALA A O 1
ATOM 625 N N . ALA A 1 83 ? 29.301 -7.603 39.172 1.00 10.58 76 ALA A N 1
ATOM 626 C CA . ALA A 1 83 ? 29.118 -6.188 39.503 1.00 10.55 76 ALA A CA 1
ATOM 627 C C . ALA A 1 83 ? 30.415 -5.580 40.022 1.00 12.23 76 ALA A C 1
ATOM 628 O O . ALA A 1 83 ? 30.574 -4.348 40.033 1.00 13.35 76 ALA A O 1
ATOM 630 N N . GLY A 1 84 ? 31.318 -6.439 40.497 1.00 11.60 77 GLY A N 1
ATOM 631 C CA . GLY A 1 84 ? 32.657 -6.003 40.874 1.00 11.70 77 GLY A CA 1
ATOM 632 C C . GLY A 1 84 ? 33.654 -5.988 39.729 1.00 13.49 77 GLY A C 1
ATOM 633 O O . GLY A 1 84 ? 34.437 -5.044 39.590 1.00 14.79 77 GLY A O 1
ATOM 634 N N . ASP A 1 85 ? 33.614 -7.024 38.896 1.00 10.85 78 ASP A N 1
ATOM 635 C CA . ASP A 1 85 ? 34.545 -7.174 37.788 1.00 10.17 78 ASP A CA 1
ATOM 636 C C . ASP A 1 85 ? 33.972 -8.178 36.794 1.00 11.37 78 ASP A C 1
ATOM 637 O O . ASP A 1 85 ? 33.917 -9.388 37.057 1.00 9.95 78 ASP A O 1
ATOM 642 N N . GLY A 1 86 ? 33.562 -7.673 35.637 1.00 12.87 79 GLY A N 1
ATOM 643 C CA . GLY A 1 86 ? 32.933 -8.508 34.628 1.00 14.59 79 GLY A CA 1
ATOM 644 C C . GLY A 1 86 ? 33.777 -9.689 34.185 1.00 14.57 79 GLY A C 1
ATOM 645 O O . GLY A 1 86 ? 33.301 -10.831 34.153 1.00 14.33 79 GLY A O 1
ATOM 646 N N . ALA A 1 87 ? 35.032 -9.428 33.840 1.00 12.95 80 ALA A N 1
ATOM 647 C CA . ALA A 1 87 ? 35.884 -10.493 33.328 1.00 12.81 80 ALA A CA 1
ATOM 648 C C . ALA A 1 87 ? 36.087 -11.568 34.383 1.00 12.79 80 ALA A C 1
ATOM 649 O O . ALA A 1 87 ? 36.164 -12.758 34.059 1.00 12.23 80 ALA A O 1
ATOM 651 N N . CYS A 1 88 ? 36.181 -11.163 35.647 1.00 12.67 81 CYS A N 1
ATOM 652 C CA A CYS A 1 88 ? 36.314 -12.126 36.742 0.43 11.95 81 CYS A CA 1
ATOM 653 C CA B CYS A 1 88 ? 36.344 -12.146 36.706 0.57 12.12 81 CYS A CA 1
ATOM 654 C C . CYS A 1 88 ? 35.149 -13.101 36.743 1.00 11.94 81 CYS A C 1
ATOM 655 O O . CYS A 1 88 ? 35.320 -14.313 36.910 1.00 14.16 81 CYS A O 1
ATOM 660 N N . SER A 1 89 ? 33.956 -12.561 36.557 1.00 11.53 82 SER A N 1
ATOM 661 C CA . SER A 1 89 ? 32.755 -13.379 36.557 1.00 11.04 82 SER A CA 1
ATOM 662 C C . SER A 1 89 ? 32.766 -14.347 35.364 1.00 11.57 82 SER A C 1
ATOM 663 O O . SER A 1 89 ? 32.318 -15.477 35.490 1.00 10.83 82 SER A O 1
ATOM 666 N N . THR A 1 90 ? 33.307 -13.921 34.223 1.00 12.62 83 THR A N 1
ATOM 667 C CA . THR A 1 90 ? 33.450 -14.849 33.094 1.00 12.09 83 THR A CA 1
ATOM 668 C C . THR A 1 90 ? 34.347 -16.037 33.436 1.00 12.63 83 THR A C 1
ATOM 669 O O . THR A 1 90 ? 34.007 -17.201 33.167 1.00 11.68 83 THR A O 1
ATOM 673 N N . ILE A 1 91 ? 35.514 -15.732 33.996 1.00 11.09 84 ILE A N 1
ATOM 674 C CA . ILE A 1 91 ? 36.468 -16.767 34.379 1.00 11.64 84 ILE A CA 1
ATOM 675 C C . ILE A 1 91 ? 35.827 -17.756 35.355 1.00 11.85 84 ILE A C 1
ATOM 676 O O . ILE A 1 91 ? 35.984 -18.972 35.213 1.00 12.23 84 IL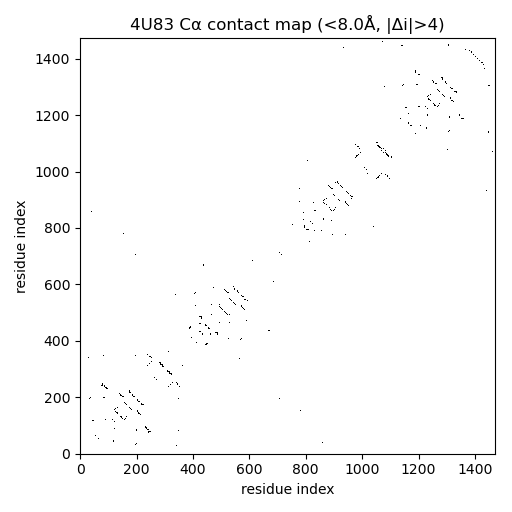E A O 1
ATOM 681 N N . VAL A 1 92 ? 35.064 -17.243 36.316 1.00 10.12 85 VAL A N 1
ATOM 682 C CA . VAL A 1 92 ? 34.448 -18.128 37.302 1.00 10.15 85 VAL A CA 1
ATOM 683 C C . VAL A 1 92 ? 33.345 -18.965 36.659 1.00 9.94 85 VAL A C 1
ATOM 684 O O . VAL A 1 92 ? 33.207 -20.150 36.954 1.00 10.66 85 VAL A O 1
ATOM 688 N N . SER A 1 93 ? 32.545 -18.347 35.788 1.00 10.86 86 SER A N 1
ATOM 689 C CA . SER A 1 93 ? 31.399 -19.040 35.184 1.00 12.44 86 SER A CA 1
ATOM 690 C C . SER A 1 93 ? 31.882 -20.208 34.322 1.00 15.50 86 SER A C 1
ATOM 691 O O . SER A 1 93 ? 31.353 -21.333 34.401 1.00 12.24 86 SER A O 1
ATOM 694 N N . VAL A 1 94 ? 32.914 -19.941 33.523 1.00 15.20 87 VAL A N 1
ATOM 695 C CA . VAL A 1 94 ? 33.500 -20.963 32.669 1.00 12.50 87 VAL A CA 1
ATOM 696 C C . VAL A 1 94 ? 34.120 -22.069 33.516 1.00 12.54 87 VAL A C 1
ATOM 697 O O . VAL A 1 94 ? 33.852 -23.258 33.294 1.00 10.73 87 VAL A O 1
ATOM 701 N N . HIS A 1 95 ? 34.943 -21.670 34.485 1.00 13.63 88 HIS A N 1
ATOM 702 C CA . HIS A 1 95 ? 35.616 -22.606 35.384 1.00 13.10 88 HIS A CA 1
ATOM 703 C C . HIS A 1 95 ? 34.624 -23.568 36.014 1.00 13.54 88 HIS A C 1
ATOM 704 O O . HIS A 1 95 ? 34.822 -24.785 36.001 1.00 13.46 88 HIS A O 1
ATOM 711 N N . SER A 1 96 ? 33.540 -23.005 36.538 1.00 10.89 89 SER A N 1
ATOM 712 C CA . SER A 1 96 ? 32.591 -23.776 37.318 1.00 15.63 89 SER A CA 1
ATOM 713 C C . SER A 1 96 ? 31.734 -24.678 36.446 1.00 16.60 89 SER A C 1
ATOM 714 O O . SER A 1 96 ? 31.574 -25.860 36.739 1.00 18.30 89 SER A O 1
ATOM 717 N N . SER A 1 97 ? 31.179 -24.110 35.380 1.00 14.77 90 SER A N 1
ATOM 718 C CA . SER A 1 97 ? 30.142 -24.783 34.611 1.00 15.81 90 SER A CA 1
ATOM 719 C C . SER A 1 97 ? 30.669 -25.723 33.532 1.00 17.84 90 SER A C 1
ATOM 720 O O . SER A 1 97 ? 30.027 -26.720 33.222 1.00 22.76 90 SER A O 1
ATOM 723 N N . VAL A 1 98 ? 31.822 -25.435 32.948 1.00 14.27 91 VAL A N 1
ATOM 724 C CA . VAL A 1 98 ? 32.293 -26.307 31.876 1.00 14.99 91 VAL A CA 1
ATOM 725 C C . VAL A 1 98 ? 33.724 -26.767 32.121 1.00 17.65 91 VAL A C 1
ATOM 726 O O . VAL A 1 98 ? 34.288 -27.502 31.322 1.00 16.88 91 VAL A O 1
ATOM 730 N N . GLY A 1 99 ? 34.313 -26.337 33.229 1.00 18.58 92 GLY A N 1
ATOM 731 C CA . GLY A 1 99 ? 35.593 -26.885 33.637 1.00 20.09 92 GLY A CA 1
ATOM 732 C C . GLY A 1 99 ? 35.404 -27.986 34.656 1.00 23.14 92 GLY A C 1
ATOM 733 O O . GLY A 1 99 ? 35.771 -29.147 34.430 1.00 27.06 92 GLY A O 1
ATOM 734 N N . CYS A 1 100 ? 34.804 -27.623 35.786 1.00 21.09 93 CYS A N 1
ATOM 735 C CA . CYS A 1 100 ? 34.557 -28.568 36.872 1.00 19.12 93 CYS A CA 1
ATOM 736 C C . CYS A 1 100 ? 33.430 -29.562 36.594 1.00 19.89 93 CYS A C 1
ATOM 737 O O . CYS A 1 100 ? 33.561 -30.739 36.903 1.00 20.77 93 CYS A O 1
ATOM 740 N N . MET A 1 101 ? 32.310 -29.094 36.049 1.00 16.61 94 MET A N 1
ATOM 741 C CA . MET A 1 101 ? 31.157 -29.987 35.935 1.00 17.98 94 MET A CA 1
ATOM 742 C C . MET A 1 101 ? 31.390 -31.201 35.035 1.00 18.72 94 MET A C 1
ATOM 743 O O . MET A 1 101 ? 30.953 -32.298 35.394 1.00 19.96 94 MET A O 1
ATOM 748 N N . PRO A 1 102 ? 32.077 -31.033 33.880 1.00 17.31 95 PRO A N 1
ATOM 749 C CA . PRO A 1 102 ? 32.263 -32.239 33.067 1.00 17.59 95 PRO A CA 1
ATOM 750 C C . PRO A 1 102 ? 33.096 -33.315 33.771 1.00 19.68 95 PRO A C 1
ATOM 751 O O . PRO A 1 102 ? 32.814 -34.511 33.651 1.00 19.44 95 PRO A O 1
ATOM 755 N N . ILE A 1 103 ? 34.116 -32.889 34.508 1.00 19.47 96 ILE A N 1
ATOM 756 C CA . ILE A 1 103 ? 34.945 -33.836 35.254 1.00 20.04 96 ILE A CA 1
ATOM 757 C C . ILE A 1 103 ? 34.123 -34.456 36.388 1.00 19.40 96 ILE A C 1
ATOM 758 O O . ILE A 1 103 ? 34.200 -35.652 36.642 1.00 20.11 96 ILE A O 1
ATOM 763 N N . LEU A 1 104 ? 33.295 -33.653 37.041 1.00 20.36 97 LEU A N 1
ATOM 764 C CA . LEU A 1 104 ? 32.460 -34.185 38.117 1.00 21.98 97 LEU A CA 1
ATOM 765 C C . LEU A 1 104 ? 31.494 -35.250 37.590 1.00 22.30 97 LEU A C 1
ATOM 766 O O . LEU A 1 104 ? 31.416 -36.358 38.123 1.00 22.28 97 LEU A O 1
ATOM 771 N N . ARG A 1 105 ? 30.784 -34.927 36.517 1.00 22.38 98 ARG A N 1
ATOM 772 C CA . ARG A 1 105 ? 29.760 -35.839 36.019 1.00 23.44 98 ARG A CA 1
ATOM 773 C C . ARG A 1 105 ? 30.319 -37.061 35.282 1.00 22.59 98 ARG A C 1
ATOM 774 O O . ARG A 1 105 ? 29.797 -38.182 35.430 1.00 22.31 98 ARG A O 1
ATOM 782 N N . PHE A 1 106 ? 31.382 -36.868 34.507 1.00 20.28 99 PHE A N 1
ATOM 783 C CA . PHE A 1 106 ? 31.855 -37.924 33.610 1.00 19.87 99 PHE A CA 1
ATOM 784 C C . PHE A 1 106 ? 33.186 -38.519 34.028 1.00 20.01 99 PHE A C 1
ATOM 785 O O . PHE A 1 106 ? 33.606 -39.531 33.486 1.00 19.60 99 PHE A O 1
ATOM 793 N N . GLY A 1 107 ? 33.845 -37.905 35.004 1.00 21.11 100 GLY A N 1
ATOM 794 C CA . GLY A 1 107 ? 35.141 -38.395 35.441 1.00 19.58 100 GLY A CA 1
ATOM 795 C C . GLY A 1 107 ? 35.099 -39.698 36.221 1.00 21.57 100 GLY A C 1
ATOM 796 O O . GLY A 1 107 ? 34.138 -39.985 36.946 1.00 22.55 100 GLY A O 1
ATOM 797 N N . THR A 1 108 ? 36.147 -40.497 36.060 1.00 22.15 101 THR A N 1
ATOM 798 C CA . THR A 1 108 ? 36.356 -41.652 36.928 1.00 22.60 101 THR A CA 1
ATOM 799 C C . THR A 1 108 ? 36.709 -41.144 38.314 1.00 21.79 101 THR A C 1
ATOM 800 O O . THR A 1 108 ? 37.061 -39.974 38.472 1.00 19.99 101 THR A O 1
ATOM 804 N N . GLU A 1 109 ? 36.638 -42.014 39.314 1.00 25.05 102 GLU A N 1
ATOM 805 C CA A GLU A 1 109 ? 37.017 -41.617 40.661 0.51 25.16 102 GLU A CA 1
ATOM 806 C CA B GLU A 1 109 ? 37.027 -41.635 40.668 0.49 25.31 102 GLU A CA 1
ATOM 807 C C . GLU A 1 109 ? 38.455 -41.096 40.673 1.00 24.38 102 GLU A C 1
ATOM 808 O O . GLU A 1 109 ? 38.751 -40.105 41.330 1.00 23.12 102 GLU A O 1
ATOM 819 N N . ASP A 1 110 ? 39.342 -41.745 39.922 1.00 22.73 103 ASP A N 1
ATOM 820 C CA . ASP A 1 110 ? 40.730 -41.300 39.895 1.00 27.15 103 ASP A CA 1
ATOM 821 C C . ASP A 1 110 ? 40.924 -39.963 39.179 1.00 25.34 103 ASP A C 1
ATOM 822 O O . ASP A 1 110 ? 41.768 -39.169 39.571 1.00 25.23 103 ASP A O 1
ATOM 827 N N . GLN A 1 111 ? 40.164 -39.720 38.116 1.00 24.51 104 GLN A N 1
ATOM 828 C CA . GLN A 1 111 ? 40.254 -38.427 37.437 1.00 22.79 104 GLN A CA 1
ATOM 829 C C . GLN A 1 111 ? 39.772 -37.315 38.358 1.00 23.45 104 GLN A C 1
ATOM 830 O O . GLN A 1 111 ? 40.325 -36.208 38.368 1.00 24.12 104 GLN A O 1
ATOM 836 N N . LYS A 1 112 ? 38.726 -37.601 39.123 1.00 21.42 105 LYS A N 1
ATOM 837 C CA . LYS A 1 112 ? 38.198 -36.602 40.040 1.00 20.03 105 LYS A CA 1
ATOM 838 C C . LYS A 1 112 ? 39.207 -36.338 41.141 1.00 19.45 105 LYS A C 1
ATOM 839 O O . LYS A 1 112 ? 39.435 -35.194 41.495 1.00 18.90 105 LYS A O 1
ATOM 845 N N . ARG A 1 113 ? 39.839 -37.393 41.659 1.00 22.75 106 ARG A N 1
ATOM 846 C CA . ARG A 1 113 ? 40.870 -37.224 42.682 1.00 23.06 106 ARG A CA 1
ATOM 847 C C . ARG A 1 113 ? 42.038 -36.389 42.177 1.00 24.06 106 ARG A C 1
ATOM 848 O O . ARG A 1 113 ? 42.568 -35.538 42.897 1.00 22.65 106 ARG A O 1
ATOM 856 N N . ARG A 1 114 ? 42.429 -36.613 40.928 1.00 22.48 107 ARG A N 1
ATOM 857 C CA . ARG A 1 114 ? 43.583 -35.910 40.399 1.00 23.73 107 ARG A CA 1
ATOM 858 C C . ARG A 1 114 ? 43.303 -34.448 40.076 1.00 22.26 107 ARG A C 1
ATOM 859 O O . ARG A 1 114 ? 44.200 -33.617 40.213 1.00 20.20 107 ARG A O 1
ATOM 867 N N . PHE A 1 115 ? 42.066 -34.121 39.690 1.00 18.56 108 PHE A N 1
ATOM 868 C CA . PHE A 1 115 ? 41.791 -32.790 39.178 1.00 18.80 108 PHE A CA 1
ATOM 869 C C . PHE A 1 115 ? 40.879 -31.908 40.033 1.00 16.99 108 PHE A C 1
ATOM 870 O O . PHE A 1 115 ? 41.125 -30.718 40.123 1.00 16.41 108 PHE A O 1
ATOM 878 N N . LEU A 1 116 ? 39.857 -32.469 40.676 1.00 20.28 109 LEU A N 1
ATOM 879 C CA . LEU A 1 116 ? 38.796 -31.618 41.225 1.00 20.29 109 LEU A CA 1
ATOM 880 C C . LEU A 1 116 ? 39.159 -30.847 42.505 1.00 18.49 109 LEU A C 1
ATOM 881 O O . LEU A 1 116 ? 38.739 -29.693 42.643 1.00 17.43 109 LEU A O 1
ATOM 886 N N . PRO A 1 117 ? 39.924 -31.456 43.441 1.00 17.43 110 PRO A N 1
ATOM 887 C CA . PRO A 1 117 ? 40.272 -30.625 44.606 1.00 18.06 110 PRO A CA 1
ATOM 888 C C . PRO A 1 117 ? 41.063 -29.351 44.267 1.00 17.88 110 PRO A C 1
ATOM 889 O O . PRO A 1 117 ? 40.755 -28.296 44.831 1.00 17.61 110 PRO A O 1
ATOM 893 N N . LYS A 1 118 ? 42.041 -29.420 43.366 1.00 16.84 111 LYS A N 1
ATOM 894 C CA . LYS A 1 118 ? 42.788 -28.210 43.023 1.00 16.28 111 LYS A CA 1
ATOM 895 C C . LYS A 1 118 ? 41.936 -27.252 42.180 1.00 15.93 111 LYS A C 1
ATOM 896 O O . LYS A 1 118 ? 42.136 -26.037 42.213 1.00 18.35 111 LYS A O 1
ATOM 902 N N . MET A 1 119 ? 40.960 -27.778 41.450 1.00 15.08 112 MET A N 1
ATOM 903 C CA . MET A 1 119 ? 40.052 -26.902 40.703 1.00 17.55 112 MET A CA 1
ATOM 904 C C . MET A 1 119 ? 39.007 -26.256 41.616 1.00 16.57 112 MET A C 1
ATOM 905 O O . MET A 1 119 ? 38.701 -25.073 41.491 1.00 14.57 112 MET A O 1
ATOM 910 N N . ALA A 1 120 ? 38.482 -27.027 42.557 1.00 18.69 113 ALA A N 1
ATOM 911 C CA . ALA A 1 120 ? 37.453 -26.517 43.450 1.00 15.77 113 ALA A CA 1
ATOM 912 C C . ALA A 1 120 ? 37.973 -25.429 44.397 1.00 18.88 113 ALA A C 1
ATOM 913 O O . ALA A 1 120 ? 37.199 -24.590 44.857 1.00 20.40 113 ALA A O 1
ATOM 915 N N . CYS A 1 121 ? 39.268 -25.437 44.713 1.00 18.55 114 CYS A N 1
ATOM 916 C CA . CYS A 1 121 ? 39.807 -24.378 45.572 1.00 21.14 114 CYS A CA 1
ATOM 917 C C . CYS A 1 121 ? 40.404 -23.257 44.727 1.00 21.65 114 CYS A C 1
ATOM 918 O O . CYS A 1 121 ? 40.972 -22.302 45.260 1.00 24.06 114 CYS A O 1
ATOM 921 N N . GLY A 1 122 ? 40.293 -23.393 43.410 1.00 18.04 115 GLY A N 1
ATOM 922 C CA . GLY A 1 122 ? 40.759 -22.367 42.498 1.00 17.36 115 GLY A CA 1
ATOM 923 C C . GLY A 1 122 ? 42.251 -22.327 42.217 1.00 20.50 115 GLY A C 1
ATOM 924 O O . GLY A 1 122 ? 42.728 -21.436 41.500 1.00 20.04 115 GLY A O 1
ATOM 925 N N . GLU A 1 123 ? 43.002 -23.274 42.777 1.00 19.37 116 GLU A N 1
ATOM 926 C CA . GLU A 1 123 ? 44.419 -23.406 42.442 1.00 20.78 116 GLU A CA 1
ATOM 927 C C . GLU A 1 123 ? 44.616 -23.658 40.940 1.00 21.96 116 GLU A C 1
ATOM 928 O O . GLU A 1 123 ? 45.477 -23.040 40.292 1.00 23.27 116 GLU A O 1
ATOM 934 N N . TRP A 1 124 ? 43.821 -24.572 40.390 1.00 17.79 117 TRP A N 1
ATOM 935 C CA . TRP A 1 124 ? 43.839 -24.838 38.956 1.00 16.13 117 TRP A CA 1
ATOM 936 C C . TRP A 1 124 ? 42.573 -24.281 38.339 1.00 16.35 117 TRP A C 1
ATOM 937 O O . TRP A 1 124 ? 41.468 -24.671 38.735 1.00 17.37 117 TRP A O 1
ATOM 948 N N . ILE A 1 125 ? 42.734 -23.372 37.379 1.00 14.07 118 ILE A N 1
ATOM 949 C CA . ILE A 1 125 ? 41.600 -22.758 36.706 1.00 14.11 118 ILE A CA 1
ATOM 950 C C . ILE A 1 125 ? 41.217 -23.572 35.477 1.00 14.24 118 ILE A C 1
ATOM 951 O O . ILE A 1 125 ? 42.069 -23.926 34.667 1.00 16.51 118 ILE A O 1
ATOM 956 N N . GLY A 1 126 ? 39.923 -23.858 35.338 1.00 14.64 119 GLY A N 1
ATOM 957 C CA . GLY A 1 126 ? 39.449 -24.690 34.244 1.00 12.92 119 GLY A CA 1
ATOM 958 C C . GLY A 1 126 ? 38.916 -23.927 33.048 1.00 14.14 119 GLY A C 1
ATOM 959 O O . GLY A 1 126 ? 38.325 -22.854 33.194 1.00 11.05 119 GLY A O 1
ATOM 960 N N . GLY A 1 127 ? 39.141 -24.507 31.871 1.00 12.85 120 GLY A N 1
ATOM 961 C CA . GLY A 1 127 ? 38.665 -23.986 30.600 1.00 11.12 120 GLY A CA 1
ATOM 962 C C . GLY A 1 127 ? 38.106 -25.120 29.760 1.00 13.98 120 GLY A C 1
ATOM 963 O O . GLY A 1 127 ? 38.177 -26.288 30.144 1.00 14.06 120 GLY A O 1
ATOM 964 N N . PHE A 1 128 ? 37.600 -24.769 28.583 1.00 14.95 121 PHE A N 1
ATOM 965 C CA . PHE A 1 128 ? 36.753 -25.635 27.769 1.00 14.81 121 PHE A CA 1
ATOM 966 C C . PHE A 1 128 ? 37.090 -25.326 26.325 1.00 13.93 121 PHE A C 1
ATOM 967 O O . PHE A 1 128 ? 36.887 -24.194 25.872 1.00 13.29 121 PHE A O 1
ATOM 975 N N . ALA A 1 129 ? 37.632 -26.294 25.601 1.00 14.54 122 ALA A N 1
ATOM 976 C CA . ALA A 1 129 ? 38.054 -26.010 24.230 1.00 17.09 122 ALA A CA 1
ATOM 977 C C . ALA A 1 129 ? 37.308 -26.862 23.214 1.00 17.78 122 ALA A C 1
ATOM 978 O O . ALA A 1 129 ? 37.766 -27.927 22.826 1.00 17.25 122 ALA A O 1
ATOM 980 N N . LEU A 1 130 ? 36.152 -26.375 22.785 1.00 18.69 123 LEU A N 1
ATOM 981 C CA . LEU A 1 130 ? 35.368 -27.068 21.776 1.00 18.75 123 LEU A CA 1
ATOM 982 C C . LEU A 1 130 ? 35.465 -26.387 20.412 1.00 15.49 123 LEU A C 1
ATOM 983 O O . LEU A 1 130 ? 35.802 -27.021 19.410 1.00 15.82 123 LEU A O 1
ATOM 988 N N . THR A 1 131 ? 35.172 -25.088 20.386 1.00 18.21 124 THR A N 1
ATOM 989 C CA . THR A 1 131 ? 34.946 -24.361 19.132 1.00 18.87 124 THR A CA 1
ATOM 990 C C . THR A 1 131 ? 36.206 -24.199 18.282 1.00 18.33 124 THR A C 1
ATOM 991 O O . THR A 1 131 ? 37.299 -23.984 18.802 1.00 17.42 124 THR A O 1
ATOM 995 N N . GLU A 1 132 ? 36.042 -24.309 16.967 1.00 19.21 125 GLU A N 1
ATOM 996 C CA . GLU A 1 132 ? 37.172 -24.292 16.050 1.00 21.71 125 GLU A CA 1
ATOM 997 C C . GLU A 1 132 ? 37.016 -23.213 14.991 1.00 28.60 125 GLU A C 1
ATOM 998 O O . GLU A 1 132 ? 35.895 -22.755 14.749 1.00 27.47 125 GLU A O 1
ATOM 1004 N N . PRO A 1 133 ? 38.144 -22.800 14.371 1.00 33.19 126 PRO A N 1
ATOM 1005 C CA . PRO A 1 133 ? 38.129 -21.909 13.202 1.00 36.37 126 PRO A CA 1
ATOM 1006 C C . PRO A 1 133 ? 37.244 -22.447 12.080 1.00 39.85 126 PRO A C 1
ATOM 1007 O O . PRO A 1 133 ? 36.065 -22.094 12.002 1.00 42.48 126 PRO A O 1
ATOM 1011 N N . LEU A 1 142 ? 34.300 -30.587 13.737 1.00 32.40 135 LEU A N 1
ATOM 1012 C CA . LEU A 1 142 ? 35.618 -30.534 14.367 1.00 28.15 135 LEU A CA 1
ATOM 1013 C C . LEU A 1 142 ? 36.684 -31.119 13.464 1.00 24.90 135 LEU A C 1
ATOM 1014 O O . LEU A 1 142 ? 36.482 -32.167 12.853 1.00 24.91 135 LEU A O 1
ATOM 1019 N N . LYS A 1 143 ? 37.825 -30.444 13.394 1.00 22.77 136 LYS A N 1
ATOM 1020 C CA . LYS A 1 143 ? 38.963 -30.953 12.642 1.00 21.48 136 LYS A CA 1
ATOM 1021 C C . LYS A 1 143 ? 40.063 -31.441 13.588 1.00 19.60 136 LYS A C 1
ATOM 1022 O O . LYS A 1 143 ? 40.928 -32.204 13.182 1.00 22.19 136 LYS A O 1
ATOM 1024 N N . THR A 1 144 ? 40.025 -31.002 14.845 1.00 17.34 137 THR A N 1
ATOM 1025 C CA . THR A 1 144 ? 40.957 -31.524 15.845 1.00 17.77 137 THR A CA 1
ATOM 1026 C C . THR A 1 144 ? 40.741 -33.018 16.001 1.00 18.28 137 THR A C 1
ATOM 1027 O O . THR A 1 144 ? 39.614 -33.472 16.176 1.00 19.41 137 THR A O 1
ATOM 1031 N N . ARG A 1 145 ? 41.799 -33.808 15.913 1.00 19.14 138 ARG A N 1
ATOM 1032 C CA . ARG A 1 145 ? 41.581 -35.230 16.090 1.00 25.57 138 ARG A CA 1
ATOM 1033 C C . ARG A 1 145 ? 42.523 -35.808 17.120 1.00 23.64 138 ARG A C 1
ATOM 1034 O O . ARG A 1 145 ? 43.545 -35.210 17.456 1.00 22.91 138 ARG A O 1
ATOM 1042 N N . ALA A 1 146 ? 42.139 -36.967 17.635 1.00 21.87 139 ALA A N 1
ATOM 1043 C CA . ALA A 1 146 ? 42.926 -37.670 18.623 1.00 21.04 139 ALA A CA 1
ATOM 1044 C C . ALA A 1 146 ? 43.146 -39.097 18.154 1.00 23.26 139 ALA A C 1
ATOM 1045 O O . ALA A 1 146 ? 42.188 -39.816 17.876 1.00 24.33 139 ALA A O 1
ATOM 1047 N N . ARG A 1 147 ? 44.413 -39.482 18.056 1.00 22.88 140 ARG A N 1
ATOM 1048 C CA . ARG A 1 147 ? 44.825 -40.797 17.568 1.00 27.57 140 ARG A CA 1
ATOM 1049 C C . ARG A 1 147 ? 45.344 -41.636 18.732 1.00 28.70 140 ARG A C 1
ATOM 1050 O O . ARG A 1 147 ? 46.222 -41.195 19.469 1.00 28.07 140 ARG A O 1
ATOM 1058 N N . LEU A 1 148 ? 44.790 -42.832 18.909 1.00 30.00 141 LEU A N 1
ATOM 1059 C CA . LEU A 1 148 ? 45.226 -43.709 19.989 1.00 32.07 141 LEU A CA 1
ATOM 1060 C C . LEU A 1 148 ? 46.583 -44.316 19.679 1.00 33.60 141 LEU A C 1
ATOM 1061 O O . LEU A 1 148 ? 46.763 -44.986 18.658 1.00 34.40 141 LEU A O 1
ATOM 1066 N N . ASP A 1 149 ? 47.539 -44.068 20.565 1.00 33.92 142 ASP A N 1
ATOM 1067 C CA . ASP A 1 149 ? 48.883 -44.597 20.410 1.00 35.95 142 ASP A CA 1
ATOM 1068 C C . ASP A 1 149 ? 49.334 -45.253 21.711 1.00 36.51 142 ASP A C 1
ATOM 1069 O O . ASP A 1 149 ? 50.023 -44.635 22.528 1.00 37.57 142 ASP A O 1
ATOM 1074 N N . GLY A 1 150 ? 48.921 -46.503 21.898 1.00 35.55 143 GLY A N 1
ATOM 1075 C CA . GLY A 1 150 ? 49.251 -47.253 23.096 1.00 36.86 143 GLY A CA 1
ATOM 1076 C C . GLY A 1 150 ? 48.559 -46.726 24.340 1.00 36.41 143 GLY A C 1
ATOM 1077 O O . GLY A 1 150 ? 47.327 -46.804 24.463 1.00 36.74 143 GLY A O 1
ATOM 1078 N N . ASP A 1 151 ? 49.354 -46.184 25.262 1.00 35.22 144 ASP A N 1
ATOM 1079 C CA . ASP A 1 151 ? 48.834 -45.645 26.519 1.00 36.52 144 ASP A CA 1
ATOM 1080 C C . ASP A 1 151 ? 48.597 -44.137 26.437 1.00 34.11 144 ASP A C 1
ATOM 1081 O O . ASP A 1 151 ? 48.293 -43.498 27.438 1.00 32.42 144 ASP A O 1
ATOM 1086 N N . HIS A 1 152 ? 48.739 -43.577 25.239 1.00 34.61 145 HIS A N 1
ATOM 1087 C CA . HIS A 1 152 ? 48.499 -42.151 25.015 1.00 33.93 145 HIS A CA 1
ATOM 1088 C C . HIS A 1 152 ? 47.626 -41.905 23.795 1.00 31.91 145 HIS A C 1
ATOM 1089 O O . HIS A 1 152 ? 47.664 -42.666 22.831 1.00 31.65 145 HIS A O 1
ATOM 1096 N N . TYR A 1 153 ? 46.846 -40.830 23.840 1.00 29.21 146 TYR A N 1
ATOM 1097 C CA . TYR A 1 153 ? 46.254 -40.277 22.628 1.00 29.27 146 TYR A CA 1
ATOM 1098 C C . TYR A 1 153 ? 47.181 -39.201 22.079 1.00 28.68 146 TYR A C 1
ATOM 1099 O O . TYR A 1 153 ? 47.787 -38.460 22.848 1.00 29.05 146 TYR A O 1
ATOM 1108 N N . VAL A 1 154 ? 47.275 -39.099 20.758 1.00 23.34 147 VAL A N 1
ATOM 1109 C CA . VAL A 1 154 ? 48.005 -37.998 20.135 1.00 26.20 147 VAL A CA 1
ATOM 1110 C C . VAL A 1 154 ? 47.015 -37.010 19.513 1.00 24.40 147 VAL A C 1
ATOM 1111 O O . VAL A 1 154 ? 46.221 -37.378 18.646 1.00 23.80 147 VAL A O 1
ATOM 1115 N N . ILE A 1 155 ? 47.070 -35.755 19.948 1.00 21.46 148 ILE A N 1
ATOM 1116 C CA . ILE A 1 155 ? 46.066 -34.771 19.543 1.00 21.19 148 ILE A CA 1
ATOM 1117 C C . ILE A 1 155 ? 46.672 -33.702 18.654 1.00 23.22 148 ILE A C 1
ATOM 1118 O O . ILE A 1 155 ? 47.705 -33.116 18.981 1.00 22.67 148 ILE A O 1
ATOM 1123 N N . ASP A 1 156 ? 46.034 -33.475 17.508 1.00 20.34 149 ASP A N 1
ATOM 1124 C CA . ASP A 1 156 ? 46.478 -32.468 16.560 1.00 20.30 149 ASP A CA 1
ATOM 1125 C C . ASP A 1 156 ? 45.281 -31.647 16.147 1.00 21.61 149 ASP A C 1
ATOM 1126 O O . ASP A 1 156 ? 44.252 -32.205 15.794 1.00 19.38 149 ASP A O 1
ATOM 1131 N N . GLY A 1 157 ? 45.399 -30.327 16.200 1.00 18.83 150 GLY A N 1
ATOM 1132 C CA . GLY A 1 157 ? 44.298 -29.489 15.771 1.00 18.07 150 GLY A CA 1
ATOM 1133 C C . GLY A 1 157 ? 44.427 -28.068 16.268 1.00 19.96 150 GLY A C 1
ATOM 1134 O O . GLY A 1 157 ? 45.522 -27.624 16.600 1.00 17.48 150 GLY A O 1
ATOM 1135 N N . SER A 1 158 ? 43.300 -27.361 16.307 1.00 17.59 151 SER A N 1
ATOM 1136 C CA . SER A 1 158 ? 43.270 -25.975 16.754 1.00 17.91 151 SER A CA 1
ATOM 1137 C C . SER A 1 158 ? 41.891 -25.616 17.306 1.00 17.30 151 SER A C 1
ATOM 1138 O O . SER A 1 158 ? 40.897 -26.276 16.993 1.00 17.56 151 SER A O 1
ATOM 1141 N N . LYS A 1 159 ? 41.844 -24.571 18.132 1.00 15.12 152 LYS A N 1
ATOM 1142 C CA . LYS A 1 159 ? 40.609 -24.080 18.742 1.00 14.74 152 LYS A CA 1
ATOM 1143 C C . LYS A 1 159 ? 40.649 -22.554 18.692 1.00 16.72 152 LYS A C 1
ATOM 1144 O O . LYS A 1 159 ? 41.731 -21.962 18.570 1.00 15.09 152 LYS A O 1
ATOM 1150 N N . GLN A 1 160 ? 39.485 -21.920 18.753 1.00 16.87 153 GLN A N 1
ATOM 1151 C CA . GLN A 1 160 ? 39.403 -20.459 18.729 1.00 16.01 153 GLN A CA 1
ATOM 1152 C C . GLN A 1 160 ? 38.423 -19.978 19.789 1.00 14.71 153 GLN A C 1
ATOM 1153 O O . GLN A 1 160 ? 37.493 -20.703 20.148 1.00 16.06 153 GLN A O 1
ATOM 1155 N N . PHE A 1 161 ? 38.652 -18.760 20.284 1.00 12.79 154 PHE A N 1
ATOM 1156 C CA . PHE A 1 161 ? 37.801 -18.115 21.278 1.00 13.13 154 PHE A CA 1
ATOM 1157 C C . PHE A 1 161 ? 37.726 -18.899 22.590 1.00 14.66 154 PHE A C 1
ATOM 1158 O O . PHE A 1 161 ? 36.645 -19.077 23.149 1.00 14.92 154 PHE A O 1
ATOM 1166 N N . ILE A 1 162 ? 38.865 -19.380 23.069 1.00 10.85 155 ILE A N 1
ATOM 1167 C CA . ILE A 1 162 ? 38.876 -20.198 24.274 1.00 13.13 155 ILE A CA 1
ATOM 1168 C C . ILE A 1 162 ? 39.205 -19.356 25.493 1.00 14.70 155 ILE A C 1
ATOM 1169 O O . ILE A 1 162 ? 40.336 -18.891 25.631 1.00 15.15 155 ILE A O 1
ATOM 1174 N N . THR A 1 163 ? 38.218 -19.150 26.364 1.00 14.38 156 THR A N 1
ATOM 1175 C CA . THR A 1 163 ? 38.442 -18.436 27.628 1.00 14.58 156 THR A CA 1
ATOM 1176 C C . THR A 1 163 ? 39.401 -19.218 28.522 1.00 14.65 156 THR A C 1
ATOM 1177 O O . THR A 1 163 ? 39.253 -20.438 28.698 1.00 15.05 156 THR A O 1
ATOM 1181 N N . SER A 1 164 ? 40.385 -18.508 29.076 1.00 11.14 157 SER A N 1
ATOM 1182 C CA . SER A 1 164 ? 41.400 -19.108 29.947 1.00 11.80 157 SER A CA 1
ATOM 1183 C C . SER A 1 164 ? 42.246 -20.151 29.228 1.00 13.76 157 SER A C 1
ATOM 1184 O O . SER A 1 164 ? 42.781 -21.069 29.854 1.00 15.88 157 SER A O 1
ATOM 1187 N N . GLY A 1 165 ? 42.381 -20.016 27.911 1.00 13.26 158 GLY A N 1
ATOM 1188 C CA . GLY A 1 165 ? 43.202 -20.948 27.150 1.00 14.58 158 GLY A CA 1
ATOM 1189 C C . GLY A 1 165 ? 44.671 -20.827 27.525 1.00 16.03 158 GLY A C 1
ATOM 1190 O O . GLY A 1 165 ? 45.447 -21.779 27.379 1.00 16.77 158 GLY A O 1
ATOM 1191 N N . LYS A 1 166 ? 45.051 -19.664 28.044 1.00 17.42 159 LYS A N 1
ATOM 1192 C CA . LYS A 1 166 ? 46.449 -19.419 28.375 1.00 16.32 159 LYS A CA 1
ATOM 1193 C C . LYS A 1 166 ? 46.668 -19.423 29.881 1.00 15.39 159 LYS A C 1
ATOM 1194 O O . LYS A 1 166 ? 47.612 -20.037 30.376 1.00 16.05 159 LYS A O 1
ATOM 1200 N N . ASN A 1 167 ? 45.773 -18.759 30.609 1.00 15.24 160 ASN A N 1
ATOM 1201 C CA . ASN A 1 167 ? 45.915 -18.618 32.044 1.00 16.38 160 ASN A CA 1
ATOM 1202 C C . ASN A 1 167 ? 45.257 -19.735 32.822 1.00 17.59 160 ASN A C 1
ATOM 1203 O O . ASN A 1 167 ? 45.492 -19.886 34.012 1.00 17.34 160 ASN A O 1
ATOM 1208 N N . GLY A 1 168 ? 44.428 -20.520 32.148 1.00 18.19 161 GLY A N 1
ATOM 1209 C CA . GLY A 1 168 ? 43.866 -21.701 32.773 1.00 18.48 161 GLY A CA 1
ATOM 1210 C C . GLY A 1 168 ? 44.949 -22.749 32.975 1.00 17.66 161 GLY A C 1
ATOM 1211 O O . GLY A 1 168 ? 46.008 -22.702 32.338 1.00 16.15 161 GLY A O 1
ATOM 1212 N N . ASN A 1 169 ? 44.682 -23.694 33.864 1.00 16.56 162 ASN A N 1
ATOM 1213 C CA . ASN A 1 169 ? 45.618 -24.770 34.154 1.00 17.13 162 ASN A CA 1
ATOM 1214 C C . ASN A 1 169 ? 45.160 -26.099 33.565 1.00 16.75 162 ASN A C 1
ATOM 1215 O O . ASN A 1 169 ? 45.974 -26.960 33.225 1.00 17.19 162 ASN A O 1
ATOM 1220 N N . VAL A 1 170 ? 43.847 -26.255 33.452 1.00 16.96 163 VAL A N 1
ATOM 1221 C CA . VAL A 1 170 ? 43.249 -27.476 32.931 1.00 18.66 163 VAL A CA 1
ATOM 1222 C C . VAL A 1 170 ? 42.201 -27.118 31.896 1.00 17.87 163 VAL A C 1
ATOM 1223 O O . VAL A 1 170 ? 41.296 -26.339 32.183 1.00 17.49 163 VAL A O 1
ATOM 1227 N N . VAL A 1 171 ? 42.305 -27.684 30.696 1.00 15.37 164 VAL A N 1
ATOM 1228 C CA . VAL A 1 171 ? 41.310 -27.408 29.666 1.00 15.32 164 VAL A CA 1
ATOM 1229 C C . VAL A 1 171 ? 40.720 -28.707 29.130 1.00 14.76 164 VAL A C 1
ATOM 1230 O O . VAL A 1 171 ? 41.444 -29.654 28.850 1.00 16.53 164 VAL A O 1
ATOM 1234 N N . ILE A 1 172 ? 39.394 -28.744 29.011 1.00 14.75 165 ILE A N 1
ATOM 1235 C CA . ILE A 1 172 ? 38.711 -29.869 28.393 1.00 14.76 165 ILE A CA 1
ATOM 1236 C C . ILE A 1 172 ? 38.748 -29.697 26.878 1.00 15.04 165 ILE A C 1
ATOM 1237 O O . ILE A 1 172 ? 38.118 -28.789 26.310 1.00 15.74 165 ILE A O 1
ATOM 1242 N N . VAL A 1 173 ? 39.496 -30.579 26.231 1.00 15.70 166 VAL A N 1
ATOM 1243 C CA . VAL A 1 173 ? 39.665 -30.524 24.783 1.00 14.49 166 VAL A CA 1
ATOM 1244 C C . VAL A 1 173 ? 38.804 -31.571 24.081 1.00 16.01 166 VAL A C 1
ATOM 1245 O O . VAL A 1 173 ? 38.783 -32.747 24.474 1.00 14.72 166 VAL A O 1
ATOM 1249 N N . PHE A 1 174 ? 38.101 -31.138 23.037 1.00 15.04 167 PHE A N 1
ATOM 1250 C CA . PHE A 1 174 ? 37.235 -32.014 22.267 1.00 16.51 167 PHE A CA 1
ATOM 1251 C C . PHE A 1 174 ? 37.888 -32.318 20.930 1.00 18.85 167 PHE A C 1
ATOM 1252 O O . PHE A 1 174 ? 38.315 -31.415 20.209 1.00 20.19 167 PHE A O 1
ATOM 1260 N N . ALA A 1 175 ? 37.998 -33.604 20.619 1.00 16.73 168 ALA A N 1
ATOM 1261 C CA . ALA A 1 175 ? 38.696 -34.028 19.421 1.00 17.94 168 ALA A CA 1
ATOM 1262 C C . ALA A 1 175 ? 38.006 -35.227 18.823 1.00 18.13 168 ALA A C 1
ATOM 1263 O O . ALA A 1 175 ? 37.443 -36.050 19.544 1.00 19.62 168 ALA A O 1
ATOM 1265 N N . VAL A 1 176 ? 38.064 -35.334 17.503 1.00 19.76 169 VAL A N 1
ATOM 1266 C CA . VAL A 1 176 ? 37.490 -36.474 16.811 1.00 21.35 169 VAL A CA 1
ATOM 1267 C C . VAL A 1 176 ? 38.328 -37.742 16.999 1.00 22.90 169 VAL A C 1
ATOM 1268 O O . VAL A 1 176 ? 39.531 -37.745 16.746 1.00 22.53 169 VAL A O 1
ATOM 1272 N N . THR A 1 177 ? 37.681 -38.821 17.429 1.00 24.33 170 THR A N 1
ATOM 1273 C CA . THR A 1 177 ? 38.354 -40.109 17.556 1.00 25.58 170 THR A CA 1
ATOM 1274 C C . THR A 1 177 ? 37.867 -41.108 16.500 1.00 27.51 170 THR A C 1
ATOM 1275 O O . THR A 1 177 ? 38.543 -42.094 16.219 1.00 29.26 170 THR A O 1
ATOM 1279 N N . ASP A 1 178 ? 36.695 -40.852 15.923 1.00 28.05 171 ASP A N 1
ATOM 1280 C CA . ASP A 1 178 ? 36.184 -41.644 14.792 1.00 29.44 171 ASP A CA 1
ATOM 1281 C C . ASP A 1 178 ? 35.493 -40.734 13.780 1.00 30.41 171 ASP A C 1
ATOM 1282 O O . ASP A 1 178 ? 34.317 -40.396 13.941 1.00 30.59 171 ASP A O 1
ATOM 1287 N N . PRO A 1 179 ? 36.222 -40.341 12.725 1.00 30.63 172 PRO A N 1
ATOM 1288 C CA . PRO A 1 179 ? 35.702 -39.409 11.715 1.00 31.85 172 PRO A CA 1
ATOM 1289 C C . PRO A 1 179 ? 34.496 -39.948 10.940 1.00 34.75 172 PRO A C 1
ATOM 1290 O O . PRO A 1 179 ? 33.752 -39.161 10.355 1.00 38.22 172 PRO A O 1
ATOM 1294 N N . ALA A 1 180 ? 34.291 -41.259 10.948 1.00 34.73 173 ALA A N 1
ATOM 1295 C CA . ALA A 1 180 ? 33.185 -41.849 10.201 1.00 36.28 173 ALA A CA 1
ATOM 1296 C C . ALA A 1 180 ? 31.877 -41.853 10.996 1.00 37.91 173 ALA A C 1
ATOM 1297 O O . ALA A 1 180 ? 30.809 -42.113 10.445 1.00 38.49 173 ALA A O 1
ATOM 1299 N N . ALA A 1 181 ? 31.954 -41.547 12.288 1.00 37.26 174 ALA A N 1
ATOM 1300 C CA . ALA A 1 181 ? 30.774 -41.628 13.140 1.00 35.48 174 ALA A CA 1
ATOM 1301 C C . ALA A 1 181 ? 30.117 -40.271 13.352 1.00 32.30 174 ALA A C 1
ATOM 1302 O O . ALA A 1 181 ? 29.144 -40.165 14.089 1.00 33.33 174 ALA A O 1
ATOM 1304 N N . GLY A 1 182 ? 30.650 -39.238 12.709 1.00 31.28 175 GLY A N 1
ATOM 1305 C CA . GLY A 1 182 ? 30.090 -37.902 12.816 1.00 32.59 175 GLY A CA 1
ATOM 1306 C C . GLY A 1 182 ? 30.013 -37.408 14.250 1.00 33.21 175 GLY A C 1
ATOM 1307 O O . GLY A 1 182 ? 30.990 -37.483 14.995 1.00 31.78 175 GLY A O 1
ATOM 1308 N N . LYS A 1 183 ? 28.838 -36.930 14.647 1.00 34.45 176 LYS A N 1
ATOM 1309 C CA . LYS A 1 183 ? 28.640 -36.398 15.994 1.00 34.11 176 LYS A CA 1
ATOM 1310 C C . LYS A 1 183 ? 28.745 -37.495 17.056 1.00 33.00 176 LYS A C 1
ATOM 1311 O O . LYS A 1 183 ? 28.794 -37.212 18.252 1.00 33.32 176 LYS A O 1
ATOM 1313 N N . LYS A 1 184 ? 28.788 -38.749 16.623 1.00 31.31 177 LYS A N 1
ATOM 1314 C CA . LYS A 1 184 ? 28.982 -39.844 17.556 1.00 28.44 177 LYS A CA 1
ATOM 1315 C C . LYS A 1 184 ? 30.463 -40.227 17.686 1.00 27.25 177 LYS A C 1
ATOM 1316 O O . LYS A 1 184 ? 30.797 -41.188 18.374 1.00 27.57 177 LYS A O 1
ATOM 1318 N N . GLY A 1 185 ? 31.346 -39.479 17.031 1.00 23.20 178 GLY A N 1
ATOM 1319 C CA . GLY A 1 185 ? 32.752 -39.851 16.981 1.00 23.44 178 GLY A CA 1
ATOM 1320 C C . GLY A 1 185 ? 33.710 -38.874 17.642 1.00 22.27 178 GLY A C 1
ATOM 1321 O O . GLY A 1 185 ? 34.908 -38.843 17.325 1.00 22.87 178 GLY A O 1
ATOM 1322 N N . ILE A 1 186 ? 33.172 -38.064 18.551 1.00 20.61 179 ILE A N 1
ATOM 1323 C CA . ILE A 1 186 ? 33.946 -37.079 19.288 1.00 18.55 179 ILE A CA 1
ATOM 1324 C C . ILE A 1 186 ? 34.268 -37.592 20.694 1.00 21.08 179 ILE A C 1
ATOM 1325 O O . ILE A 1 186 ? 33.447 -38.271 21.306 1.00 23.46 179 ILE A O 1
ATOM 1330 N N . SER A 1 187 ? 35.458 -37.271 21.199 1.00 19.84 180 SER A N 1
ATOM 1331 C CA . SER A 1 187 ? 35.823 -37.607 22.571 1.00 20.10 180 SER A CA 1
ATOM 1332 C C . SER A 1 187 ? 36.321 -36.384 23.317 1.00 19.01 180 SER A C 1
ATOM 1333 O O . SER A 1 187 ? 36.740 -35.406 22.701 1.00 18.86 180 SER A O 1
ATOM 1336 N N . ALA A 1 188 ? 36.270 -36.451 24.643 1.00 17.85 181 ALA A N 1
ATOM 1337 C CA . ALA A 1 188 ? 36.725 -35.366 25.507 1.00 17.33 181 ALA A CA 1
ATOM 1338 C C . ALA A 1 188 ? 38.016 -35.753 26.228 1.00 17.32 181 ALA A C 1
ATOM 1339 O O . ALA A 1 188 ? 38.218 -36.913 26.607 1.00 16.80 181 ALA A O 1
ATOM 1341 N N . PHE A 1 189 ? 38.895 -34.781 26.413 1.00 16.69 182 PHE A N 1
ATOM 1342 C CA . PHE A 1 189 ? 40.173 -35.042 27.067 1.00 18.75 182 PHE A CA 1
ATOM 1343 C C . PHE A 1 189 ? 40.512 -33.968 28.083 1.00 18.10 182 PHE A C 1
ATOM 1344 O O . PHE A 1 189 ? 40.379 -32.787 27.790 1.00 18.30 182 PHE A O 1
ATOM 1352 N N . ILE A 1 190 ? 40.949 -34.381 29.272 1.00 17.57 183 ILE A N 1
ATOM 1353 C CA . ILE A 1 190 ? 41.401 -33.438 30.293 1.00 16.64 183 ILE A CA 1
ATOM 1354 C C . ILE A 1 190 ? 42.860 -33.099 30.005 1.00 18.90 183 ILE A C 1
ATOM 1355 O O . ILE A 1 190 ? 43.740 -33.958 30.120 1.00 18.87 183 ILE A O 1
ATOM 1360 N N . VAL A 1 191 ? 43.117 -31.858 29.610 1.00 17.35 184 VAL A N 1
ATOM 1361 C CA . VAL A 1 191 ? 44.463 -31.460 29.181 1.00 18.34 184 VAL A CA 1
ATOM 1362 C C . VAL A 1 191 ? 45.091 -30.357 30.037 1.00 18.27 184 VAL A C 1
ATOM 1363 O O . VAL A 1 191 ? 44.669 -29.201 29.972 1.00 17.58 184 VAL A O 1
ATOM 1367 N N . PRO A 1 192 ? 46.115 -30.704 30.831 1.00 18.92 185 PRO A N 1
ATOM 1368 C CA . PRO A 1 192 ? 46.868 -29.644 31.513 1.00 19.28 185 PRO A CA 1
ATOM 1369 C C . PRO A 1 192 ? 47.458 -28.676 30.488 1.00 18.98 185 PRO A C 1
ATOM 1370 O O . PRO A 1 192 ? 47.937 -29.143 29.461 1.00 20.13 185 PRO A O 1
ATOM 1374 N N . THR A 1 193 ? 47.417 -27.367 30.727 1.00 16.92 186 THR A N 1
ATOM 1375 C CA . THR A 1 193 ? 47.819 -26.441 29.672 1.00 18.09 186 THR A CA 1
ATOM 1376 C C . THR A 1 193 ? 49.338 -26.371 29.487 1.00 21.16 186 THR A C 1
ATOM 1377 O O . THR A 1 193 ? 49.819 -25.672 28.589 1.00 23.35 186 THR A O 1
ATOM 1381 N N . ASP A 1 194 ? 50.082 -27.080 30.332 1.00 20.82 187 ASP A N 1
ATOM 1382 C CA . ASP A 1 194 ? 51.541 -27.161 30.189 1.00 25.61 187 ASP A CA 1
ATOM 1383 C C . ASP A 1 194 ? 51.962 -28.486 29.545 1.00 26.90 187 ASP A C 1
ATOM 1384 O O . ASP A 1 194 ? 53.141 -28.850 29.542 1.00 27.87 187 ASP A O 1
ATOM 1389 N N . THR A 1 195 ? 50.988 -29.213 29.008 1.00 26.04 188 THR A N 1
ATOM 1390 C CA . THR A 1 195 ? 51.275 -30.386 28.187 1.00 25.42 188 THR A CA 1
ATOM 1391 C C . THR A 1 195 ? 52.088 -29.955 26.967 1.00 24.80 188 THR A C 1
ATOM 1392 O O . THR A 1 195 ? 51.693 -29.016 26.278 1.00 24.14 188 THR A O 1
ATOM 1396 N N . PRO A 1 196 ? 53.245 -30.605 26.723 1.00 24.44 189 PRO A N 1
ATOM 1397 C CA . PRO A 1 196 ? 54.016 -30.292 25.513 1.00 24.82 189 PRO A CA 1
ATOM 1398 C C . PRO A 1 196 ? 53.175 -30.506 24.256 1.00 22.28 189 PRO A C 1
ATOM 1399 O O . PRO A 1 196 ? 52.499 -31.522 24.142 1.00 21.10 189 PRO A O 1
ATOM 1403 N N . GLY A 1 197 ? 53.203 -29.547 23.341 1.00 21.84 190 GLY A N 1
ATOM 1404 C CA . GLY A 1 197 ? 52.367 -29.615 22.156 1.00 20.92 190 GLY A CA 1
ATOM 1405 C C . GLY A 1 197 ? 51.108 -28.776 22.292 1.00 20.66 190 GLY A C 1
ATOM 1406 O O . GLY A 1 197 ? 50.414 -28.515 21.294 1.00 21.15 190 GLY A O 1
ATOM 1407 N N . TYR A 1 198 ? 50.806 -28.355 23.521 1.00 17.11 191 TYR A N 1
ATOM 1408 C CA . TYR A 1 198 ? 49.739 -27.386 23.769 1.00 17.70 191 TYR A CA 1
ATOM 1409 C C . TYR A 1 198 ? 50.324 -25.998 23.565 1.00 19.92 191 TYR A C 1
ATOM 1410 O O . TYR A 1 198 ? 51.317 -25.643 24.198 1.00 21.75 191 TYR A O 1
ATOM 1419 N N . GLU A 1 199 ? 49.707 -25.212 22.693 1.00 18.73 192 GLU A N 1
ATOM 1420 C CA . GLU A 1 199 ? 50.270 -23.932 22.303 1.00 20.94 192 GLU A CA 1
ATOM 1421 C C . GLU A 1 199 ? 49.195 -22.869 22.212 1.00 19.36 192 GLU A C 1
ATOM 1422 O O . GLU A 1 199 ? 48.143 -23.088 21.611 1.00 17.63 192 GLU A O 1
ATOM 1428 N N . VAL A 1 200 ? 49.460 -21.714 22.811 1.00 16.93 193 VAL A N 1
ATOM 1429 C CA . VAL A 1 200 ? 48.569 -20.566 22.647 1.00 16.72 193 VAL A CA 1
ATOM 1430 C C . VAL A 1 200 ? 49.046 -19.825 21.405 1.00 18.01 193 VAL A C 1
ATOM 1431 O O . VAL A 1 200 ? 50.163 -19.294 21.389 1.00 17.42 193 VAL A O 1
ATOM 1435 N N . MET A 1 201 ? 48.237 -19.847 20.351 1.00 16.76 194 MET A N 1
ATOM 1436 C CA . MET A 1 201 ? 48.603 -19.222 19.080 1.00 16.43 194 MET A CA 1
ATOM 1437 C C . MET A 1 201 ? 48.425 -17.712 19.154 1.00 18.60 194 MET A C 1
ATOM 1438 O O . MET A 1 201 ? 49.121 -16.967 18.470 1.00 20.75 194 MET A O 1
ATOM 1443 N N A SER A 1 202 ? 47.476 -17.266 19.976 0.42 17.28 195 SER A N 1
ATOM 1444 N N B SER A 1 202 ? 47.496 -17.279 19.998 0.58 17.20 195 SER A N 1
ATOM 1445 C CA A SER A 1 202 ? 47.140 -15.842 20.085 0.42 17.48 195 SER A CA 1
ATOM 1446 C CA B SER A 1 202 ? 47.219 -15.861 20.164 0.58 17.44 195 SER A CA 1
ATOM 1447 C C A SER A 1 202 ? 46.239 -15.558 21.285 0.42 16.59 195 SER A C 1
ATOM 1448 C C B SER A 1 202 ? 46.326 -15.612 21.370 0.58 16.67 195 SER A C 1
ATOM 1449 O O A SER A 1 202 ? 45.352 -16.344 21.598 0.42 16.45 195 SER A O 1
ATOM 1450 O O B SER A 1 202 ? 45.541 -16.467 21.769 0.58 16.41 195 SER A O 1
ATOM 1455 N N . VAL A 1 203 ? 46.470 -14.435 21.959 1.00 15.20 196 VAL A N 1
ATOM 1456 C CA . VAL A 1 203 ? 45.528 -13.955 22.951 1.00 14.39 196 VAL A CA 1
ATOM 1457 C C . VAL A 1 203 ? 44.877 -12.755 22.277 1.00 15.64 196 VAL A C 1
ATOM 1458 O O . VAL A 1 203 ? 45.576 -11.822 21.876 1.00 15.43 196 VAL A O 1
ATOM 1462 N N . GLU A 1 204 ? 43.562 -12.784 22.099 1.00 11.97 197 GLU A N 1
ATOM 1463 C CA . GLU A 1 204 ? 42.961 -11.780 21.225 1.00 14.50 197 GLU A CA 1
ATOM 1464 C C . GLU A 1 204 ? 42.825 -10.432 21.925 1.00 15.57 197 GLU A C 1
ATOM 1465 O O . GLU A 1 204 ? 42.536 -10.370 23.116 1.00 14.28 197 GLU A O 1
ATOM 1471 N N . HIS A 1 205 ? 43.059 -9.355 21.179 1.00 16.91 198 HIS A N 1
ATOM 1472 C CA . HIS A 1 205 ? 42.760 -8.020 21.677 1.00 18.32 198 HIS A CA 1
ATOM 1473 C C . HIS A 1 205 ? 41.268 -7.793 21.505 1.00 15.57 198 HIS A C 1
ATOM 1474 O O . HIS A 1 205 ? 40.756 -7.902 20.397 1.00 16.73 198 HIS A O 1
ATOM 1481 N N . LYS A 1 206 ? 40.574 -7.490 22.600 1.00 12.40 199 LYS A N 1
ATOM 1482 C CA A LYS A 1 206 ? 39.119 -7.382 22.554 0.46 11.19 199 LYS A CA 1
ATOM 1483 C CA B LYS A 1 206 ? 39.117 -7.393 22.582 0.54 11.29 199 LYS A CA 1
ATOM 1484 C C . LYS A 1 206 ? 38.625 -5.974 22.854 1.00 11.93 199 LYS A C 1
ATOM 1485 O O . LYS A 1 206 ? 39.408 -5.089 23.230 1.00 15.57 199 LYS A O 1
ATOM 1496 N N . LEU A 1 207 ? 37.327 -5.768 22.656 1.00 9.81 200 LEU A N 1
ATOM 1497 C CA . LEU A 1 207 ? 36.694 -4.514 23.012 1.00 9.83 200 LEU A CA 1
ATOM 1498 C C . LEU A 1 207 ? 36.731 -4.337 24.528 1.00 10.38 200 LEU A C 1
ATOM 1499 O O . LEU A 1 207 ? 36.951 -3.233 25.042 1.00 10.27 200 LEU A O 1
ATOM 1504 N N . GLY A 1 208 ? 36.518 -5.429 25.251 1.00 11.91 201 GLY A N 1
ATOM 1505 C CA . GLY A 1 208 ? 36.521 -5.352 26.696 1.00 11.87 201 GLY A CA 1
ATOM 1506 C C . GLY A 1 208 ? 36.799 -6.692 27.333 1.00 13.39 201 GLY A C 1
ATOM 1507 O O . GLY A 1 208 ? 37.295 -7.600 26.672 1.00 10.76 201 GLY A O 1
ATOM 1508 N N . GLN A 1 209 ? 36.483 -6.801 28.622 1.00 8.58 202 GLN A N 1
ATOM 1509 C CA . GLN A 1 209 ? 36.933 -7.936 29.451 1.00 8.52 202 GLN A CA 1
ATOM 1510 C C . GLN A 1 209 ? 38.389 -8.281 29.165 1.00 11.74 202 GLN A C 1
ATOM 1511 O O . GLN A 1 209 ? 38.738 -9.446 28.968 1.00 11.70 202 GLN A O 1
ATOM 1517 N N . HIS A 1 210 ? 39.230 -7.256 29.133 1.00 11.06 203 HIS A N 1
ATOM 1518 C CA . HIS A 1 210 ? 40.642 -7.430 28.801 1.00 12.31 203 HIS A CA 1
ATOM 1519 C C . HIS A 1 210 ? 41.361 -8.405 29.732 1.00 12.92 203 HIS A C 1
ATOM 1520 O O . HIS A 1 210 ? 42.284 -9.117 29.312 1.00 13.27 203 HIS A O 1
ATOM 1527 N N . SER A 1 211 ? 40.953 -8.408 31.000 1.00 9.80 204 SER A N 1
ATOM 1528 C CA A SER A 1 211 ? 41.596 -9.195 32.042 0.71 11.90 204 SER A CA 1
ATOM 1529 C CA B SER A 1 211 ? 41.674 -9.193 31.990 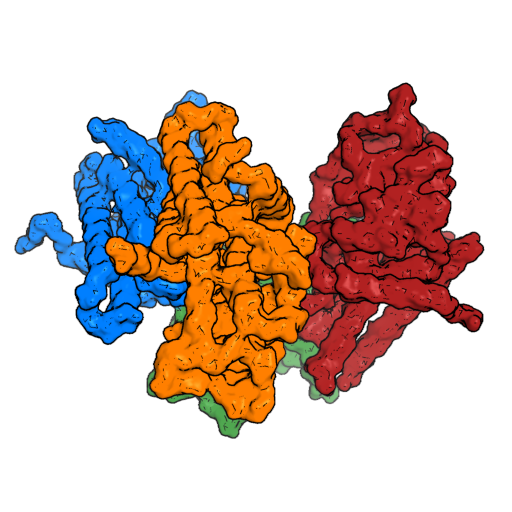0.29 12.29 204 SER A CA 1
ATOM 1530 C C . SER A 1 211 ? 41.483 -10.703 31.788 1.00 13.66 204 SER A C 1
ATOM 1531 O O . SER A 1 211 ? 42.322 -11.482 32.225 1.00 14.50 204 SER A O 1
ATOM 1536 N N . SER A 1 212 ? 40.415 -11.119 31.107 1.00 11.27 205 SER A N 1
ATOM 1537 C CA . SER A 1 212 ? 40.247 -12.552 30.805 1.00 11.24 205 SER A CA 1
ATOM 1538 C C . SER A 1 212 ? 40.798 -12.873 29.421 1.00 14.12 205 SER A C 1
ATOM 1539 O O . SER A 1 212 ? 40.358 -12.292 28.424 1.00 13.60 205 SER A O 1
ATOM 1542 N N . ASP A 1 213 ? 41.758 -13.795 29.364 1.00 14.82 206 ASP A N 1
ATOM 1543 C CA . ASP A 1 213 ? 42.335 -14.210 28.083 1.00 14.89 206 ASP A CA 1
ATOM 1544 C C . ASP A 1 213 ? 41.354 -15.042 27.259 1.00 16.05 206 ASP A C 1
ATOM 1545 O O . ASP A 1 213 ? 40.778 -16.020 27.742 1.00 16.81 206 ASP A O 1
ATOM 1550 N N . THR A 1 214 ? 41.165 -14.620 26.016 1.00 13.21 207 THR A N 1
ATOM 1551 C CA . THR A 1 214 ? 40.395 -15.359 25.035 1.00 11.74 207 THR A CA 1
ATOM 1552 C C . THR A 1 214 ? 41.380 -15.759 23.957 1.00 12.27 207 THR A C 1
ATOM 1553 O O . THR A 1 214 ? 41.957 -14.893 23.290 1.00 12.81 207 THR A O 1
ATOM 1557 N N . CYS A 1 215 ? 41.551 -17.066 23.761 1.00 11.48 208 CYS A N 1
ATOM 1558 C CA . CYS A 1 215 ? 42.711 -17.581 23.043 1.00 12.73 208 CYS A CA 1
ATOM 1559 C C . CYS A 1 215 ? 42.413 -18.439 21.841 1.00 12.74 208 CYS A C 1
ATOM 1560 O O . CYS A 1 215 ? 41.421 -19.161 21.809 1.00 13.07 208 CYS A O 1
ATOM 1563 N N . ALA A 1 216 ? 43.289 -18.340 20.847 1.00 13.92 209 ALA A N 1
ATOM 1564 C CA . ALA A 1 216 ? 43.389 -19.367 19.829 1.00 14.33 209 ALA A CA 1
ATOM 1565 C C . ALA A 1 216 ? 44.442 -20.367 20.292 1.00 14.97 209 ALA A C 1
ATOM 1566 O O . ALA A 1 216 ? 45.530 -19.975 20.742 1.00 13.69 209 ALA A O 1
ATOM 1568 N N . LEU A 1 217 ? 44.112 -21.656 20.182 1.00 14.99 210 LEU A N 1
ATOM 1569 C CA . LEU A 1 217 ? 45.027 -22.724 20.567 1.00 15.48 210 LEU A CA 1
ATOM 1570 C C . LEU A 1 217 ? 45.455 -23.560 19.369 1.00 16.84 210 LEU A C 1
ATOM 1571 O O . LEU A 1 217 ? 44.711 -23.717 18.399 1.00 17.60 210 LEU A O 1
ATOM 1576 N N . GLY A 1 218 ? 46.667 -24.097 19.456 1.00 16.79 211 GLY A N 1
ATOM 1577 C CA . GLY A 1 218 ? 47.135 -25.097 18.518 1.00 15.95 211 GLY A CA 1
ATOM 1578 C C . GLY A 1 218 ? 47.610 -26.306 19.296 1.00 18.87 211 GLY A C 1
ATOM 1579 O O . GLY A 1 218 ? 48.195 -26.171 20.378 1.00 21.65 211 GLY A O 1
ATOM 1580 N N . PHE A 1 219 ? 47.331 -27.490 18.764 1.00 19.78 212 PHE A N 1
ATOM 1581 C CA . PHE A 1 219 ? 47.848 -28.728 19.322 1.00 19.51 212 PHE A CA 1
ATOM 1582 C C . PHE A 1 219 ? 48.667 -29.427 18.256 1.00 21.12 212 PHE A C 1
ATOM 1583 O O . PHE A 1 219 ? 48.177 -29.721 17.163 1.00 18.96 212 PHE A O 1
ATOM 1591 N N . THR A 1 220 ? 49.927 -29.674 18.576 1.00 22.40 213 THR A N 1
ATOM 1592 C CA . THR A 1 220 ? 50.832 -30.356 17.669 1.00 23.37 213 THR A CA 1
ATOM 1593 C C . THR A 1 220 ? 51.453 -31.552 18.362 1.00 24.59 213 THR A C 1
ATOM 1594 O O . THR A 1 220 ? 52.152 -31.383 19.362 1.00 26.21 213 THR A O 1
ATOM 1598 N N . ASN A 1 221 ? 51.184 -32.753 17.841 1.00 24.74 214 ASN A N 1
ATOM 1599 C CA . ASN A 1 221 ? 51.715 -33.992 18.412 1.00 25.79 214 ASN A CA 1
ATOM 1600 C C . ASN A 1 221 ? 51.531 -34.024 19.939 1.00 24.70 214 ASN A C 1
ATOM 1601 O O . ASN A 1 221 ? 52.424 -34.419 20.691 1.00 24.31 214 ASN A O 1
ATOM 1606 N N . MET A 1 222 ? 50.360 -33.595 20.387 1.00 19.67 215 MET A N 1
ATOM 1607 C CA . MET A 1 222 ? 50.115 -33.403 21.816 1.00 19.10 215 MET A CA 1
ATOM 1608 C C . MET A 1 222 ? 49.664 -34.696 22.474 1.00 23.20 215 MET A C 1
ATOM 1609 O O . MET A 1 222 ? 48.525 -35.129 22.300 1.00 23.18 215 MET A O 1
ATOM 1614 N N . ARG A 1 223 ? 50.568 -35.310 23.235 1.00 23.41 216 ARG A N 1
ATOM 1615 C CA . ARG A 1 223 ? 50.314 -36.616 23.819 1.00 25.62 216 ARG A CA 1
ATOM 1616 C C . ARG A 1 223 ? 49.555 -36.485 25.139 1.00 28.21 216 ARG A C 1
ATOM 1617 O O . ARG A 1 223 ? 49.979 -35.784 26.066 1.00 30.63 216 ARG A O 1
ATOM 1625 N N . VAL A 1 224 ? 48.422 -37.168 25.206 1.00 25.93 217 VAL A N 1
ATOM 1626 C CA . VAL A 1 224 ? 47.540 -37.103 26.356 1.00 25.90 217 VAL A CA 1
ATOM 1627 C C . VAL A 1 224 ? 47.333 -38.515 26.878 1.00 26.04 217 VAL A C 1
ATOM 1628 O O . VAL A 1 224 ? 46.950 -39.396 26.114 1.00 25.88 217 VAL A O 1
ATOM 1632 N N . PRO A 1 225 ? 47.597 -38.745 28.177 1.00 28.86 218 PRO A N 1
ATOM 1633 C CA . PRO A 1 225 ? 47.457 -40.113 28.687 1.00 28.65 218 PRO A CA 1
ATOM 1634 C C . PRO A 1 225 ? 46.034 -40.622 28.497 1.00 27.75 218 PRO A C 1
ATOM 1635 O O . PRO A 1 225 ? 45.090 -39.870 28.727 1.00 27.28 218 PRO A O 1
ATOM 1639 N N . VAL A 1 226 ? 45.884 -41.873 28.074 1.00 26.04 219 VAL A N 1
ATOM 1640 C CA . VAL A 1 226 ? 44.563 -42.473 27.922 1.00 25.47 219 VAL A CA 1
ATOM 1641 C C . VAL A 1 226 ? 43.718 -42.328 29.196 1.00 26.29 219 VAL A C 1
ATOM 1642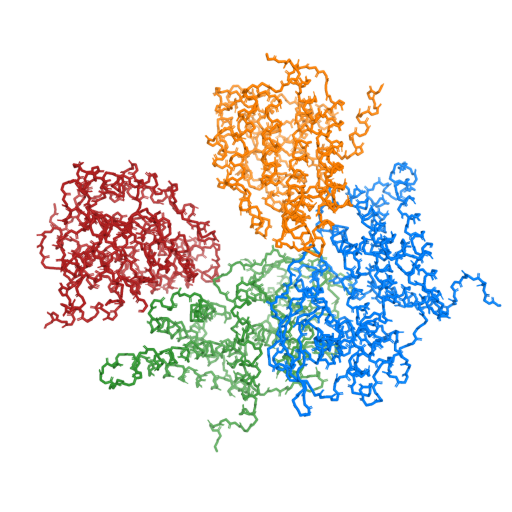 O O . VAL A 1 226 ? 42.490 -42.249 29.122 1.00 27.13 219 VAL A O 1
ATOM 1646 N N . GLU A 1 227 ? 44.372 -42.247 30.356 1.00 25.17 220 GLU A N 1
ATOM 1647 C CA . GLU A 1 227 ? 43.668 -42.021 31.628 1.00 25.61 220 GLU A CA 1
ATOM 1648 C C . GLU A 1 227 ? 43.132 -40.593 31.792 1.00 26.51 220 GLU A C 1
ATOM 1649 O O . GLU A 1 227 ? 42.499 -40.281 32.803 1.00 27.24 220 GLU A O 1
ATOM 1651 N N . ASN A 1 228 ? 43.394 -39.731 30.813 1.00 27.86 221 ASN A N 1
ATOM 1652 C CA . ASN A 1 228 ? 42.872 -38.367 30.828 1.00 27.42 221 ASN A CA 1
ATOM 1653 C C . ASN A 1 228 ? 41.714 -38.179 29.839 1.00 23.69 221 ASN A C 1
ATOM 1654 O O . ASN A 1 228 ? 41.202 -37.069 29.674 1.00 24.81 221 ASN A O 1
ATOM 1659 N N . ARG A 1 229 ? 41.307 -39.262 29.180 1.00 22.21 222 ARG A N 1
ATOM 1660 C CA . ARG A 1 229 ? 40.095 -39.233 28.369 1.00 21.57 222 ARG A CA 1
ATOM 1661 C C . ARG A 1 229 ? 38.875 -39.185 29.276 1.00 21.97 222 ARG A C 1
ATOM 1662 O O . ARG A 1 229 ? 38.674 -40.045 30.138 1.00 24.12 222 ARG A O 1
ATOM 1670 N N . LEU A 1 230 ? 38.070 -38.155 29.087 1.00 21.63 223 LEU A N 1
ATOM 1671 C CA . LEU A 1 230 ? 36.894 -37.939 29.907 1.00 21.96 223 LEU A CA 1
ATOM 1672 C C . LEU A 1 230 ? 35.729 -38.656 29.259 1.00 22.90 223 LEU A C 1
ATOM 1673 O O . LEU A 1 230 ? 35.282 -38.270 28.180 1.00 22.00 223 LEU A O 1
ATOM 1678 N N . GLY A 1 231 ? 35.261 -39.722 29.897 1.00 21.35 224 GLY A N 1
ATOM 1679 C CA . GLY A 1 231 ? 34.188 -40.522 29.338 1.00 22.22 224 GLY A CA 1
ATOM 1680 C C . GLY A 1 231 ? 34.674 -41.529 28.310 1.00 23.32 224 GLY A C 1
ATOM 1681 O O . GLY A 1 231 ? 35.871 -41.636 28.038 1.00 24.83 224 GLY A O 1
ATOM 1682 N N . ALA A 1 232 ? 33.737 -42.273 27.734 1.00 22.95 225 ALA A N 1
ATOM 1683 C CA . ALA A 1 232 ? 34.068 -43.260 26.716 1.00 25.53 225 ALA A CA 1
ATOM 1684 C C . ALA A 1 232 ? 34.415 -42.564 25.401 1.00 26.27 225 ALA A C 1
ATOM 1685 O O . ALA A 1 232 ? 34.011 -41.427 25.182 1.00 24.27 225 ALA A O 1
ATOM 1687 N N . GLU A 1 233 ? 35.172 -43.233 24.532 1.00 26.54 226 GLU A N 1
ATOM 1688 C CA . GLU A 1 233 ? 35.336 -42.731 23.165 1.00 25.14 226 GLU A CA 1
ATOM 1689 C C . GLU A 1 233 ? 33.951 -42.556 22.563 1.00 24.75 226 GLU A C 1
ATOM 1690 O O . GLU A 1 233 ? 33.107 -43.434 22.698 1.00 24.60 226 GLU A O 1
ATOM 1696 N N . GLY A 1 234 ? 33.703 -41.412 21.936 1.00 24.05 227 GLY A N 1
ATOM 1697 C CA . GLY A 1 234 ? 32.397 -41.154 21.353 1.00 26.14 227 GLY A CA 1
ATOM 1698 C C . GLY A 1 234 ? 31.467 -40.354 22.254 1.00 24.06 227 GLY A C 1
ATOM 1699 O O . GLY A 1 234 ? 30.427 -39.875 21.811 1.00 25.12 227 GLY A O 1
ATOM 1700 N N . GLU A 1 235 ? 31.837 -40.185 23.519 1.00 23.16 228 GLU A N 1
ATOM 1701 C CA . GLU A 1 235 ? 30.954 -39.487 24.453 1.00 23.12 228 GLU A CA 1
ATOM 1702 C C . GLU A 1 235 ? 31.138 -37.960 24.402 1.00 22.08 228 GLU A C 1
ATOM 1703 O O . GLU A 1 235 ? 30.446 -37.220 25.100 1.00 20.33 228 GLU A O 1
ATOM 1709 N N . GLY A 1 236 ? 32.051 -37.500 23.553 1.00 20.98 229 GLY A N 1
ATOM 1710 C CA . GLY A 1 236 ? 32.423 -36.092 23.496 1.00 19.64 229 GLY A CA 1
ATOM 1711 C C . GLY A 1 236 ? 31.302 -35.126 23.168 1.00 19.25 229 GLY A C 1
ATOM 1712 O O . GLY A 1 236 ? 31.236 -34.030 23.727 1.00 19.23 229 GLY A O 1
ATOM 1713 N N . TYR A 1 237 ? 30.428 -35.519 22.249 1.00 20.45 230 TYR A N 1
ATOM 1714 C CA . TYR A 1 237 ? 29.292 -34.685 21.872 1.00 20.01 230 TYR A CA 1
ATOM 1715 C C . TYR A 1 237 ? 28.349 -34.487 23.047 1.00 18.08 230 TYR A C 1
ATOM 1716 O O . TYR A 1 237 ? 27.936 -33.372 23.324 1.00 17.84 230 TYR A O 1
ATOM 1725 N N . LYS A 1 238 ? 28.019 -35.570 23.745 1.00 18.20 231 LYS A N 1
ATOM 1726 C CA . LYS A 1 238 ? 27.169 -35.468 24.935 1.00 18.13 231 LYS A CA 1
ATOM 1727 C C . LYS A 1 238 ? 27.813 -34.605 26.016 1.00 18.29 231 LYS A C 1
ATOM 1728 O O . LYS A 1 238 ? 27.144 -33.792 26.655 1.00 18.50 231 LYS A O 1
ATOM 1734 N N . ILE A 1 239 ? 29.117 -34.783 26.217 1.00 15.82 232 ILE A N 1
ATOM 1735 C CA . ILE A 1 239 ? 29.852 -34.021 27.213 1.00 15.37 232 ILE A CA 1
ATOM 1736 C C . ILE A 1 239 ? 29.884 -32.529 26.850 1.00 17.10 232 ILE A C 1
ATOM 1737 O O . ILE A 1 239 ? 29.738 -31.651 27.717 1.00 17.31 232 ILE A O 1
ATOM 1742 N N . ALA A 1 240 ? 30.040 -32.246 25.563 1.00 16.27 233 ALA A N 1
ATOM 1743 C CA . ALA A 1 240 ? 30.119 -30.864 25.105 1.00 16.47 233 ALA A CA 1
ATOM 1744 C C . ALA A 1 240 ? 28.831 -30.110 25.365 1.00 16.86 233 ALA A C 1
ATOM 1745 O O . ALA A 1 240 ? 28.848 -28.898 25.586 1.00 17.15 233 ALA A O 1
ATOM 1747 N N . LEU A 1 241 ? 27.715 -30.826 25.338 1.00 17.48 234 LEU A N 1
ATOM 1748 C CA . LEU A 1 241 ? 26.412 -30.201 25.521 1.00 19.52 234 LEU A CA 1
ATOM 1749 C C . LEU A 1 241 ? 25.865 -30.349 26.939 1.00 18.15 234 LEU A C 1
ATOM 1750 O O . LEU A 1 241 ? 24.746 -29.929 27.218 1.00 18.06 234 LEU A O 1
ATOM 1755 N N . ALA A 1 242 ? 26.648 -30.938 27.838 1.00 18.55 235 ALA A N 1
ATOM 1756 C CA . ALA A 1 242 ? 26.109 -31.336 29.138 1.00 17.10 235 ALA A CA 1
ATOM 1757 C C . ALA A 1 242 ? 25.824 -30.157 30.059 1.00 16.97 235 ALA A C 1
ATOM 1758 O O . ALA A 1 242 ? 25.127 -30.307 31.056 1.00 17.66 235 ALA A O 1
ATOM 1760 N N . ASN A 1 243 ? 26.374 -28.992 29.747 1.00 13.73 236 ASN A N 1
ATOM 1761 C CA . ASN A 1 243 ? 26.266 -27.871 30.666 1.00 14.25 236 ASN A CA 1
ATOM 1762 C C . ASN A 1 243 ? 25.826 -26.591 29.969 1.00 14.77 236 ASN A C 1
ATOM 1763 O O . ASN A 1 243 ? 26.126 -25.484 30.437 1.00 15.56 236 ASN A O 1
ATOM 1768 N N . LEU A 1 244 ? 25.097 -26.740 28.860 1.00 12.68 237 LEU A N 1
ATOM 1769 C CA . LEU A 1 244 ? 24.532 -25.579 28.181 1.00 16.28 237 LEU A CA 1
ATOM 1770 C C . LEU A 1 244 ? 23.725 -24.717 29.150 1.00 14.53 237 LEU A C 1
ATOM 1771 O O . LEU A 1 244 ? 23.847 -23.490 29.152 1.00 13.54 237 LEU A O 1
ATOM 1776 N N . GLU A 1 245 ? 22.914 -25.361 29.985 1.00 12.25 238 GLU A N 1
ATOM 1777 C CA . GLU A 1 245 ? 22.017 -24.618 30.867 1.00 15.53 238 GLU A CA 1
ATOM 1778 C C . GLU A 1 245 ? 22.789 -23.840 31.931 1.00 16.44 238 GLU A C 1
ATOM 1779 O O . GLU A 1 245 ? 22.564 -22.633 32.095 1.00 13.74 238 GLU A O 1
ATOM 1785 N N . GLY A 1 246 ? 23.704 -24.520 32.631 1.00 16.51 239 GLY A N 1
ATOM 1786 C CA . GLY A 1 246 ? 24.518 -23.894 33.667 1.00 14.59 239 GLY A CA 1
ATOM 1787 C C . GLY A 1 246 ? 25.353 -22.729 33.155 1.00 14.72 239 GLY A C 1
ATOM 1788 O O . GLY A 1 246 ? 25.454 -21.670 33.799 1.00 12.17 239 GLY A O 1
ATOM 1789 N N . GLY A 1 247 ? 25.967 -22.927 31.992 1.00 10.66 240 GLY A N 1
ATOM 1790 C CA . GLY A 1 247 ? 26.748 -21.881 31.361 1.00 13.97 240 GLY A CA 1
ATOM 1791 C C . GLY A 1 247 ? 25.879 -20.689 30.997 1.00 12.05 240 GLY A C 1
ATOM 1792 O O . GLY A 1 247 ? 26.229 -19.537 31.264 1.00 12.67 240 GLY A O 1
ATOM 1793 N N . ARG A 1 248 ? 24.718 -20.948 30.409 1.00 11.56 241 ARG A N 1
ATOM 1794 C CA . ARG A 1 248 ? 23.886 -19.831 29.964 1.00 10.90 241 ARG A CA 1
ATOM 1795 C C . ARG A 1 248 ? 23.277 -19.081 31.152 1.00 11.61 241 ARG A C 1
ATOM 1796 O O . ARG A 1 248 ? 23.130 -17.861 31.119 1.00 10.87 241 ARG A O 1
ATOM 1804 N N . ILE A 1 249 ? 22.954 -19.807 32.214 1.00 11.53 242 ILE A N 1
ATOM 1805 C CA . ILE A 1 249 ? 22.450 -19.177 33.426 1.00 9.92 242 ILE A CA 1
ATOM 1806 C C . ILE A 1 249 ? 23.534 -18.273 34.007 1.00 11.51 242 ILE A C 1
ATOM 1807 O O . ILE A 1 249 ? 23.261 -17.141 34.408 1.00 11.29 242 ILE A O 1
ATOM 1812 N N . GLY A 1 250 ? 24.766 -18.771 34.037 1.00 11.05 243 GLY A N 1
ATOM 1813 C CA . GLY A 1 250 ? 25.875 -17.991 34.546 1.00 13.29 243 GLY A CA 1
ATOM 1814 C C . GLY A 1 250 ? 26.141 -16.709 33.789 1.00 11.71 243 GLY A C 1
ATOM 1815 O O . GLY A 1 250 ? 26.375 -15.657 34.391 1.00 11.12 243 GLY A O 1
ATOM 1816 N N . ILE A 1 251 ? 26.127 -16.779 32.459 1.00 12.62 244 ILE A N 1
ATOM 1817 C CA . ILE A 1 251 ? 26.337 -15.572 31.673 1.00 10.26 244 ILE A CA 1
ATOM 1818 C C . ILE A 1 251 ? 25.148 -14.623 31.831 1.00 11.77 244 ILE A C 1
ATOM 1819 O O . ILE A 1 251 ? 25.316 -13.401 31.861 1.00 13.22 244 ILE A O 1
ATOM 1824 N N . ALA A 1 252 ? 23.944 -15.168 31.939 1.00 10.13 245 ALA A N 1
ATOM 1825 C CA . ALA A 1 252 ? 22.792 -14.310 32.210 1.00 9.70 245 ALA A CA 1
ATOM 1826 C C . ALA A 1 252 ? 22.976 -13.517 33.511 1.00 8.26 245 ALA A C 1
ATOM 1827 O O . ALA A 1 252 ? 22.742 -12.305 33.548 1.00 9.74 245 ALA A O 1
ATOM 1829 N N . ALA A 1 253 ? 23.414 -14.201 34.566 1.00 9.29 246 ALA A N 1
ATOM 1830 C CA . ALA A 1 253 ? 23.634 -13.570 35.864 1.00 10.31 246 ALA A CA 1
ATOM 1831 C C . ALA A 1 253 ? 24.696 -12.493 35.781 1.00 10.75 246 ALA A C 1
ATOM 1832 O O . ALA A 1 253 ? 24.571 -11.449 36.431 1.00 10.87 246 ALA A O 1
ATOM 1834 N N . GLN A 1 254 ? 25.749 -12.749 35.007 1.00 9.24 247 GLN A N 1
ATOM 1835 C CA . GLN A 1 254 ? 26.834 -11.771 34.934 1.00 12.26 247 GLN A CA 1
ATOM 1836 C C . GLN A 1 254 ? 26.347 -10.527 34.189 1.00 13.05 247 GLN A C 1
ATOM 1837 O O . GLN A 1 254 ? 26.757 -9.410 34.522 1.00 12.06 247 GLN A O 1
ATOM 1843 N N . ALA A 1 255 ? 25.467 -10.716 33.202 1.00 13.22 248 A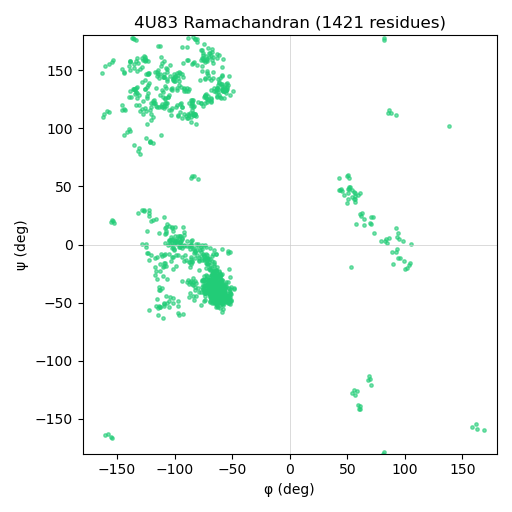LA A N 1
ATOM 1844 C CA . ALA A 1 255 ? 24.914 -9.566 32.470 1.00 12.53 248 ALA A CA 1
ATOM 1845 C C . ALA A 1 255 ? 24.060 -8.711 33.416 1.00 13.86 248 ALA A C 1
ATOM 1846 O O . ALA A 1 255 ? 24.126 -7.476 33.391 1.00 13.15 248 ALA A O 1
ATOM 1848 N N . VAL A 1 256 ? 23.264 -9.365 34.260 1.00 10.85 249 VAL A N 1
ATOM 1849 C CA . VAL A 1 256 ? 22.503 -8.641 35.287 1.00 9.33 249 VAL A CA 1
ATOM 1850 C C . VAL A 1 256 ? 23.440 -7.846 36.202 1.00 11.04 249 VAL A C 1
ATOM 1851 O O . VAL A 1 256 ? 23.199 -6.661 36.476 1.00 9.19 249 VAL A O 1
ATOM 1855 N N . GLY A 1 257 ? 24.508 -8.493 36.674 1.00 9.08 250 GLY A N 1
ATOM 1856 C CA . GLY A 1 257 ? 25.478 -7.843 37.547 1.00 9.10 250 GLY A CA 1
ATOM 1857 C C . GLY A 1 257 ? 26.172 -6.628 36.940 1.00 10.96 250 GLY A C 1
ATOM 1858 O O . GLY A 1 257 ? 26.319 -5.585 37.596 1.00 9.23 250 GLY A O 1
ATOM 1859 N N . MET A 1 258 ? 26.606 -6.743 35.689 1.00 11.60 251 MET A N 1
ATOM 1860 C CA . MET A 1 258 ? 27.258 -5.611 35.043 1.00 12.26 251 MET A CA 1
ATOM 1861 C C . MET A 1 258 ? 26.249 -4.492 34.820 1.00 10.77 251 MET A C 1
ATOM 1862 O O . MET A 1 258 ? 26.556 -3.333 35.059 1.00 12.24 251 MET A O 1
ATOM 1867 N N . ALA A 1 259 ? 25.046 -4.839 34.373 1.00 8.57 252 ALA A N 1
ATOM 1868 C CA . ALA A 1 259 ? 24.005 -3.833 34.202 1.00 8.01 252 ALA A CA 1
ATOM 1869 C C . ALA A 1 259 ? 23.754 -3.118 35.516 1.00 10.89 252 ALA A C 1
ATOM 1870 O O . ALA A 1 259 ? 23.616 -1.892 35.562 1.00 12.38 252 ALA A O 1
ATOM 1872 N N . ARG A 1 260 ? 23.703 -3.888 36.600 1.00 8.23 253 ARG A N 1
ATOM 1873 C CA . ARG A 1 260 ? 23.415 -3.305 37.900 1.00 9.36 253 ARG A CA 1
ATOM 1874 C C . ARG A 1 260 ? 24.496 -2.319 38.308 1.00 11.02 253 ARG A C 1
ATOM 1875 O O . ARG A 1 260 ? 24.201 -1.253 38.865 1.00 10.01 253 ARG A O 1
ATOM 1883 N N . ALA A 1 261 ? 25.756 -2.687 38.059 1.00 9.71 254 ALA A N 1
ATOM 1884 C CA . ALA A 1 261 ? 26.864 -1.832 38.453 1.00 11.27 254 ALA A CA 1
ATOM 1885 C C . ALA A 1 261 ? 26.765 -0.501 37.703 1.00 11.14 254 ALA A C 1
ATOM 1886 O O . ALA A 1 261 ? 26.939 0.568 38.289 1.00 10.18 254 ALA A O 1
ATOM 1888 N N . ALA A 1 262 ? 26.481 -0.574 36.405 1.00 10.40 255 ALA A N 1
ATOM 1889 C CA . ALA A 1 262 ? 26.347 0.639 35.593 1.00 9.30 255 ALA A CA 1
ATOM 1890 C C . ALA A 1 262 ? 25.150 1.479 36.065 1.00 9.19 255 ALA A C 1
ATOM 1891 O O . ALA A 1 262 ? 25.240 2.715 36.159 1.00 12.02 255 ALA A O 1
ATOM 1893 N N . PHE A 1 263 ? 24.046 0.818 36.384 1.00 9.41 256 PHE A N 1
ATOM 1894 C CA . PHE A 1 263 ? 22.873 1.522 36.919 1.00 10.34 256 PHE A CA 1
ATOM 1895 C C . PHE A 1 263 ? 23.197 2.240 38.221 1.00 9.14 256 PHE A C 1
ATOM 1896 O O . PHE A 1 263 ? 22.810 3.385 38.419 1.00 9.36 256 PHE A O 1
ATOM 1904 N N . GLU A 1 264 ? 23.905 1.567 39.119 1.00 9.52 257 GLU A N 1
ATOM 1905 C CA . GLU A 1 264 ? 24.249 2.191 40.403 1.00 10.96 257 GLU A CA 1
ATOM 1906 C C . GLU A 1 264 ? 25.169 3.383 40.207 1.00 12.15 257 GLU A C 1
ATOM 1907 O O . GLU A 1 264 ? 25.006 4.418 40.869 1.00 11.24 257 GLU A O 1
ATOM 1913 N N . ALA A 1 265 ? 26.123 3.250 39.284 1.00 11.72 258 ALA A N 1
ATOM 1914 C CA . ALA A 1 265 ? 26.994 4.358 38.939 1.00 12.33 258 ALA A CA 1
ATOM 1915 C C . ALA A 1 265 ? 26.168 5.543 38.424 1.00 11.30 258 ALA A C 1
ATOM 1916 O O . ALA A 1 265 ? 26.396 6.696 38.829 1.00 11.94 258 ALA A O 1
ATOM 1918 N N . ALA A 1 266 ? 25.185 5.261 37.569 1.00 10.28 259 ALA A N 1
ATOM 1919 C CA . ALA A 1 266 ? 24.377 6.332 36.966 1.00 12.75 259 ALA A CA 1
ATOM 1920 C C . ALA A 1 266 ? 23.465 6.976 38.004 1.00 14.09 259 ALA A C 1
ATOM 1921 O O . ALA A 1 266 ? 23.233 8.192 37.994 1.00 11.31 259 ALA A O 1
ATOM 1923 N N . ARG A 1 267 ? 22.940 6.151 38.898 1.00 10.37 260 ARG A N 1
ATOM 1924 C CA . ARG A 1 267 ? 22.076 6.647 39.971 1.00 10.65 260 ARG A CA 1
ATOM 1925 C C . ARG A 1 267 ? 22.870 7.563 40.874 1.00 11.23 260 ARG A C 1
ATOM 1926 O O . ARG A 1 267 ? 22.436 8.665 41.203 1.00 11.67 260 ARG A O 1
ATOM 1934 N N . ASP A 1 268 ? 24.075 7.121 41.227 1.00 14.89 261 ASP A N 1
ATOM 1935 C CA . ASP A 1 268 ? 24.955 7.920 42.078 1.00 15.00 261 ASP A CA 1
ATOM 1936 C C . ASP A 1 268 ? 25.377 9.211 41.396 1.00 12.92 261 ASP A C 1
ATOM 1937 O O . ASP A 1 268 ? 25.410 10.270 42.030 1.00 13.05 261 ASP A O 1
ATOM 1942 N N . TYR A 1 269 ? 25.719 9.135 40.112 1.00 11.24 262 TYR A N 1
ATOM 1943 C CA . TYR A 1 269 ? 26.106 10.338 39.385 1.00 11.21 262 TYR A CA 1
ATOM 1944 C C . TYR A 1 269 ? 24.922 11.314 39.340 1.00 12.78 262 TYR A C 1
ATOM 1945 O O . TYR A 1 269 ? 25.081 12.532 39.523 1.00 11.61 262 TYR A O 1
ATOM 1954 N N . ALA A 1 270 ? 23.723 10.790 39.098 1.00 12.62 263 ALA A N 1
ATOM 1955 C CA . ALA A 1 270 ? 22.550 11.657 39.079 1.00 12.14 263 ALA A CA 1
ATOM 1956 C C . ALA A 1 270 ? 22.392 12.383 40.426 1.00 12.74 263 ALA A C 1
ATOM 1957 O O . ALA A 1 270 ? 22.194 13.597 40.468 1.00 12.68 263 ALA A O 1
ATOM 1959 N N . ARG A 1 271 ? 22.512 11.646 41.525 1.00 12.50 264 ARG A N 1
ATOM 1960 C CA . ARG A 1 271 ? 22.313 12.257 42.838 1.00 13.57 264 ARG A CA 1
ATOM 1961 C C . ARG A 1 271 ? 23.416 13.262 43.167 1.00 14.03 264 ARG A C 1
ATOM 1962 O O . ARG A 1 271 ? 23.150 14.322 43.749 1.00 18.08 264 ARG A O 1
ATOM 1970 N N . GLU A 1 272 ? 24.655 12.934 42.799 1.00 13.68 265 GLU A N 1
ATOM 1971 C CA . GLU A 1 272 ? 25.793 13.777 43.163 1.00 15.77 265 GLU A CA 1
ATOM 1972 C C . GLU A 1 272 ? 26.044 14.950 42.215 1.00 16.39 265 GLU A C 1
ATOM 1973 O O . GLU A 1 272 ? 26.493 16.019 42.639 1.00 17.99 265 GLU A O 1
ATOM 1979 N N . ARG A 1 273 ? 25.742 14.763 40.941 1.00 14.58 266 ARG A N 1
ATOM 1980 C CA . ARG A 1 273 ? 26.184 15.703 39.917 1.00 14.33 266 ARG A CA 1
ATOM 1981 C C . ARG A 1 273 ? 25.058 16.288 39.079 1.00 15.62 266 ARG A C 1
ATOM 1982 O O . ARG A 1 273 ? 25.301 17.175 38.267 1.00 16.74 266 ARG A O 1
ATOM 1984 N N . ILE A 1 274 ? 23.831 15.797 39.250 1.00 17.76 267 ILE A N 1
ATOM 1985 C CA . ILE A 1 274 ? 22.693 16.352 38.503 1.00 16.24 267 ILE A CA 1
ATOM 1986 C C . ILE A 1 274 ? 21.673 17.023 39.450 1.00 17.16 267 ILE A C 1
ATOM 1987 O O . ILE A 1 274 ? 21.238 18.149 39.201 1.00 18.79 267 ILE A O 1
ATOM 1992 N N . THR A 1 275 ? 21.303 16.350 40.538 1.00 16.04 268 THR A N 1
ATOM 1993 C CA . THR A 1 275 ? 20.343 16.921 41.481 1.00 16.68 268 THR A CA 1
ATOM 1994 C C . THR A 1 275 ? 21.019 17.474 42.732 1.00 17.35 268 THR A C 1
ATOM 1995 O O . THR A 1 275 ? 20.379 18.145 43.527 1.00 18.14 268 THR A O 1
ATOM 1999 N N . PHE A 1 276 ? 22.302 17.164 42.898 1.00 17.15 269 PHE A N 1
ATOM 2000 C CA . PHE A 1 276 ? 23.116 17.684 43.995 1.00 17.90 269 PHE A CA 1
ATOM 2001 C C . PHE A 1 276 ? 22.495 17.422 45.366 1.00 18.24 269 PHE A C 1
ATOM 2002 O O . PHE A 1 276 ? 22.420 18.313 46.212 1.00 19.27 269 PHE A O 1
ATOM 2010 N N . GLY A 1 277 ? 22.044 16.190 45.576 1.00 17.48 270 GLY A N 1
ATOM 2011 C CA . GLY A 1 277 ? 21.527 15.775 46.868 1.00 17.86 270 GLY A CA 1
ATOM 2012 C C . GLY A 1 277 ? 20.014 15.773 46.956 1.00 18.00 270 GLY A C 1
ATOM 2013 O O . GLY A 1 277 ? 19.431 15.109 47.816 1.00 20.47 270 GLY A O 1
ATOM 2014 N N . LYS A 1 278 ? 19.373 16.528 46.072 1.00 19.82 271 LYS A N 1
ATOM 2015 C CA . LYS A 1 278 ? 17.918 16.614 46.060 1.00 19.80 271 LYS A CA 1
ATOM 2016 C C . LYS A 1 278 ? 17.350 15.330 45.490 1.00 21.64 271 LYS A C 1
ATOM 2017 O O . LYS A 1 278 ? 18.065 14.589 44.804 1.00 23.71 271 LYS A O 1
ATOM 2023 N N . PRO A 1 279 ? 16.076 15.042 45.793 1.00 22.04 272 PRO A N 1
ATOM 2024 C CA . PRO A 1 279 ? 15.432 13.850 45.236 1.00 20.77 272 PRO A CA 1
ATOM 2025 C C . PRO A 1 279 ? 15.624 13.757 43.724 1.00 19.59 272 PRO A C 1
ATOM 2026 O O . PRO A 1 279 ? 15.441 14.744 43.010 1.00 20.76 272 PRO A O 1
ATOM 2030 N N . ILE A 1 280 ? 16.026 12.585 43.253 1.00 19.48 273 ILE A N 1
ATOM 2031 C CA . ILE A 1 280 ? 16.293 12.384 41.836 1.00 18.40 273 ILE A CA 1
ATOM 2032 C C . ILE A 1 280 ? 15.027 12.670 41.015 1.00 19.40 273 ILE A C 1
ATOM 2033 O O . ILE A 1 280 ? 15.108 13.222 39.917 1.00 18.09 273 ILE A O 1
ATOM 2038 N N . ILE A 1 281 ? 13.863 12.378 41.595 1.00 20.10 274 ILE A N 1
ATOM 2039 C CA . ILE A 1 281 ? 12.574 12.680 40.976 1.00 24.37 274 ILE A CA 1
ATOM 2040 C C . ILE A 1 281 ? 12.412 14.139 40.532 1.00 26.58 274 ILE A C 1
ATOM 2041 O O . ILE A 1 281 ? 11.566 14.441 39.687 1.00 29.35 274 ILE A O 1
ATOM 2043 N N . GLU A 1 282 ? 13.207 15.044 41.099 1.00 23.80 275 GLU A N 1
ATOM 2044 C CA . GLU A 1 282 ? 13.127 16.450 40.712 1.00 26.21 275 GLU A CA 1
ATOM 2045 C C . GLU A 1 282 ? 13.642 16.697 39.290 1.00 25.19 275 GLU A C 1
ATOM 2046 O O . GLU A 1 282 ? 13.357 17.737 38.689 1.00 24.43 275 GLU A O 1
ATOM 2052 N N . HIS A 1 283 ? 14.404 15.746 38.756 1.00 24.40 276 HIS A N 1
ATOM 2053 C CA . HIS A 1 283 ? 14.789 15.783 37.351 1.00 25.17 276 HIS A CA 1
ATOM 2054 C C . HIS A 1 283 ? 14.085 14.646 36.645 1.00 22.47 276 HIS A C 1
ATOM 2055 O O . HIS A 1 283 ? 14.571 13.511 36.651 1.00 21.89 276 HIS A O 1
ATOM 2062 N N . GLN A 1 284 ? 12.931 14.955 36.057 1.00 20.17 277 GLN A N 1
ATOM 2063 C CA . GLN A 1 284 ? 11.989 13.919 35.656 1.00 18.58 277 GLN A CA 1
ATOM 2064 C C . GLN A 1 284 ? 12.567 12.964 34.627 1.00 17.07 277 GLN A C 1
ATOM 2065 O O . GLN A 1 284 ? 12.435 11.752 34.770 1.00 14.92 277 GLN A O 1
ATOM 2071 N N . ALA A 1 285 ? 13.200 13.495 33.587 1.00 16.57 278 ALA A N 1
ATOM 2072 C CA . ALA A 1 285 ? 13.667 12.622 32.510 1.00 17.70 278 ALA A CA 1
ATOM 2073 C C . ALA A 1 285 ? 14.710 11.644 33.027 1.00 16.35 278 ALA A C 1
ATOM 2074 O O . ALA A 1 285 ? 14.638 10.448 32.752 1.00 15.56 278 ALA A O 1
ATOM 2076 N N . VAL A 1 286 ? 15.685 12.149 33.765 1.00 18.62 279 VAL A N 1
ATOM 2077 C CA . VAL A 1 286 ? 16.708 11.275 34.332 1.00 18.80 279 VAL A CA 1
ATOM 2078 C C . VAL A 1 286 ? 16.107 10.304 35.351 1.00 16.47 279 VAL A C 1
ATOM 2079 O O . VAL A 1 286 ? 16.444 9.121 35.343 1.00 15.36 279 VAL A O 1
ATOM 2083 N N . ALA A 1 287 ? 15.197 10.773 36.198 1.00 16.56 280 ALA A N 1
ATOM 2084 C CA . ALA A 1 287 ? 14.517 9.858 37.130 1.00 14.27 280 ALA A CA 1
ATOM 2085 C C . ALA A 1 287 ? 13.779 8.716 36.390 1.00 12.48 280 ALA A C 1
ATOM 2086 O O . ALA A 1 287 ? 13.886 7.550 36.781 1.00 11.99 280 ALA A O 1
ATOM 2088 N N . PHE A 1 288 ? 13.039 9.054 35.338 1.00 13.40 281 PHE A N 1
ATOM 2089 C CA . PHE A 1 288 ? 12.270 8.043 34.601 1.00 14.57 281 PHE A CA 1
ATOM 2090 C C . PHE A 1 288 ? 13.202 7.076 33.866 1.00 13.92 281 PHE A C 1
ATOM 2091 O O . PHE A 1 288 ? 12.902 5.893 33.740 1.00 12.63 281 PHE A O 1
ATOM 2099 N N . ARG A 1 289 ? 14.328 7.583 33.380 1.00 13.38 282 ARG A N 1
ATOM 2100 C CA . ARG A 1 289 ? 15.307 6.730 32.716 1.00 14.80 282 ARG A CA 1
ATOM 2101 C C . ARG A 1 289 ? 15.894 5.738 33.719 1.00 13.86 282 ARG A C 1
ATOM 2102 O O . ARG A 1 289 ? 16.022 4.559 33.425 1.00 12.79 282 ARG A O 1
ATOM 2104 N N . LEU A 1 290 ? 16.225 6.214 34.914 1.00 12.12 283 LEU A N 1
ATOM 2105 C CA . LEU A 1 290 ? 16.740 5.337 35.961 1.00 11.20 283 LEU A CA 1
ATOM 2106 C C . LEU A 1 290 ? 15.683 4.328 36.416 1.00 13.24 283 LEU A C 1
ATOM 2107 O O . LEU A 1 290 ? 15.998 3.164 36.688 1.00 12.33 283 LEU A O 1
ATOM 2112 N N . ALA A 1 291 ? 14.429 4.770 36.496 1.00 10.45 284 ALA A N 1
ATOM 2113 C CA . ALA A 1 291 ? 13.344 3.870 36.832 1.00 10.86 284 ALA A CA 1
ATOM 2114 C C . ALA A 1 291 ? 13.245 2.737 35.811 1.00 11.66 284 ALA A C 1
ATOM 2115 O O . ALA A 1 291 ? 13.093 1.582 36.174 1.00 12.23 284 ALA A O 1
ATOM 2117 N N . ASP A 1 292 ? 13.338 3.077 34.529 1.00 10.26 285 ASP A N 1
ATOM 2118 C CA . ASP A 1 292 ? 13.294 2.076 33.468 1.00 11.67 285 ASP A CA 1
ATOM 2119 C C . ASP A 1 292 ? 14.459 1.087 33.577 1.00 13.84 285 ASP A C 1
ATOM 2120 O O . ASP A 1 292 ? 14.288 -0.129 33.399 1.00 13.85 285 ASP A O 1
ATOM 2125 N N . MET A 1 293 ? 15.645 1.628 33.845 1.00 12.18 286 MET A N 1
ATOM 2126 C CA . MET A 1 293 ? 16.847 0.817 34.010 1.00 11.04 286 MET A CA 1
ATOM 2127 C C . MET A 1 293 ? 16.670 -0.164 35.157 1.00 12.89 286 MET A C 1
ATOM 2128 O O . MET A 1 293 ? 16.930 -1.369 35.008 1.00 13.03 286 MET A O 1
ATOM 2133 N N . ALA A 1 294 ? 16.215 0.345 36.301 1.00 11.74 287 ALA A N 1
ATOM 2134 C CA . ALA A 1 294 ? 15.998 -0.509 37.464 1.00 11.25 287 ALA A CA 1
ATOM 2135 C C . ALA A 1 294 ? 14.991 -1.611 37.135 1.00 12.77 287 ALA A C 1
ATOM 2136 O O . ALA A 1 294 ? 15.202 -2.782 37.487 1.00 13.51 287 ALA A O 1
ATOM 2138 N N . THR A 1 295 ? 13.906 -1.234 36.458 1.00 11.78 288 THR A N 1
ATOM 2139 C CA . THR A 1 295 ? 12.839 -2.175 36.113 1.00 10.46 288 THR A CA 1
ATOM 2140 C C . THR A 1 295 ? 13.357 -3.282 35.213 1.00 13.52 288 THR A C 1
ATOM 2141 O O . THR A 1 295 ? 13.086 -4.466 35.444 1.00 13.12 288 THR A O 1
ATOM 2145 N N . ARG A 1 296 ? 14.108 -2.898 34.189 1.00 13.93 289 ARG A N 1
ATOM 2146 C CA . ARG A 1 296 ? 14.672 -3.879 33.265 1.00 13.45 289 ARG A CA 1
ATOM 2147 C C . ARG A 1 296 ? 15.646 -4.824 33.965 1.00 12.87 289 ARG A C 1
ATOM 2148 O O . ARG A 1 296 ? 15.659 -6.027 33.682 1.00 11.26 289 ARG A O 1
ATOM 2156 N N . ILE A 1 297 ? 16.450 -4.287 34.878 1.00 10.76 290 ILE A N 1
ATOM 2157 C CA . ILE A 1 297 ? 17.417 -5.110 35.609 1.00 11.43 290 ILE A CA 1
ATOM 2158 C C . ILE A 1 297 ? 16.702 -6.131 36.476 1.00 13.24 290 ILE A C 1
ATOM 2159 O O . ILE A 1 297 ? 17.039 -7.319 36.452 1.00 12.25 290 ILE A O 1
ATOM 2164 N N . GLU A 1 298 ? 15.702 -5.666 37.222 1.00 11.63 291 GLU A N 1
ATOM 2165 C CA . GLU A 1 298 ? 15.001 -6.536 38.160 1.00 13.95 291 GLU A CA 1
ATOM 2166 C C . GLU A 1 298 ? 14.264 -7.642 37.411 1.00 13.85 291 GLU A C 1
ATOM 2167 O O . GLU A 1 298 ? 14.202 -8.789 37.862 1.00 13.03 291 GLU A O 1
ATOM 2173 N N . THR A 1 299 ? 13.696 -7.278 36.268 1.00 14.21 292 THR A N 1
ATOM 2174 C CA . THR A 1 299 ? 12.883 -8.198 35.478 1.00 14.18 292 THR A CA 1
ATOM 2175 C C . THR A 1 299 ? 13.763 -9.300 34.894 1.00 13.81 292 THR A C 1
ATOM 2176 O O . THR A 1 299 ? 13.444 -10.491 35.017 1.00 12.34 292 THR A O 1
ATOM 2180 N N . ALA A 1 300 ? 14.893 -8.911 34.303 1.00 12.11 293 ALA A N 1
ATOM 2181 C CA . ALA A 1 300 ? 15.871 -9.885 33.841 1.00 12.76 293 ALA A CA 1
ATOM 2182 C C . ALA A 1 300 ? 16.363 -10.793 34.964 1.00 12.70 293 ALA A C 1
ATOM 2183 O O . ALA A 1 300 ? 16.486 -11.993 34.764 1.00 12.97 293 ALA A O 1
ATOM 2185 N N . ARG A 1 301 ? 16.645 -10.228 36.137 1.00 10.93 294 ARG A N 1
ATOM 2186 C CA . ARG A 1 301 ? 17.086 -11.032 37.277 1.00 10.43 294 ARG A CA 1
ATOM 2187 C C . ARG A 1 301 ? 16.085 -12.140 37.622 1.00 12.38 294 ARG A C 1
ATOM 2188 O O . ARG A 1 301 ? 16.485 -13.264 37.914 1.00 13.07 294 ARG A O 1
ATOM 2196 N N . GLN A 1 302 ? 14.789 -11.833 37.577 1.00 11.41 295 GLN A N 1
ATOM 2197 C CA . GLN A 1 302 ? 13.802 -12.824 37.986 1.00 11.47 295 GLN A CA 1
ATOM 2198 C C . GLN A 1 302 ? 13.750 -13.960 36.956 1.00 10.19 295 GLN A C 1
ATOM 2199 O O . GLN A 1 302 ? 13.519 -15.115 37.317 1.00 11.48 295 GLN A O 1
ATOM 2205 N N . MET A 1 303 ? 14.002 -13.637 35.694 1.00 9.56 296 MET A N 1
ATOM 2206 C CA . MET A 1 303 ? 14.098 -14.667 34.659 1.00 11.84 296 MET A CA 1
ATOM 2207 C C . MET A 1 303 ? 15.321 -15.541 34.894 1.00 13.43 296 MET A C 1
ATOM 2208 O O . MET A 1 303 ? 15.243 -16.775 34.788 1.00 13.01 296 MET A O 1
ATOM 2213 N N . VAL A 1 304 ? 16.449 -14.916 35.225 1.00 9.95 297 VAL A N 1
ATOM 2214 C CA . VAL A 1 304 ? 17.656 -15.692 35.519 1.00 10.82 297 VAL A CA 1
ATOM 2215 C C . VAL A 1 304 ? 17.435 -16.621 36.724 1.00 11.77 297 VAL A C 1
ATOM 2216 O O . VAL A 1 304 ? 17.798 -17.804 36.679 1.00 10.42 297 VAL A O 1
ATOM 2220 N N . LEU A 1 305 ? 16.831 -16.105 37.794 1.00 10.61 298 LEU A N 1
ATOM 2221 C CA . LEU A 1 305 ? 16.632 -16.934 38.982 1.00 10.95 298 LEU A CA 1
ATOM 2222 C C . LEU A 1 305 ? 15.600 -18.035 38.742 1.00 12.45 298 LEU A C 1
ATOM 2223 O O . LEU A 1 305 ? 15.716 -19.130 39.322 1.00 11.76 298 LEU A O 1
ATOM 2228 N N . HIS A 1 306 ? 14.605 -17.763 37.894 1.00 10.21 299 HIS A N 1
ATOM 2229 C CA . HIS A 1 306 ? 13.633 -18.782 37.518 1.00 14.48 299 HIS A CA 1
ATOM 2230 C C . HIS A 1 306 ? 14.314 -19.944 36.812 1.00 13.34 299 HIS A C 1
ATOM 2231 O O . HIS A 1 306 ? 14.071 -21.122 37.124 1.00 11.72 299 HIS A O 1
ATOM 2238 N N . ALA A 1 307 ? 15.182 -19.615 35.862 1.00 11.70 300 ALA A N 1
ATOM 2239 C CA . ALA A 1 307 ? 15.900 -20.653 35.133 1.00 12.41 300 ALA A CA 1
ATOM 2240 C C . ALA A 1 307 ? 16.804 -21.429 36.095 1.00 11.29 300 ALA A C 1
ATOM 2241 O O . ALA A 1 307 ? 16.867 -22.664 36.053 1.00 11.91 300 ALA A O 1
ATOM 2243 N N . ALA A 1 308 ? 17.462 -20.710 36.997 1.00 11.09 301 ALA A N 1
ATOM 2244 C CA . ALA A 1 308 ? 18.341 -21.352 37.963 1.00 13.58 301 ALA A CA 1
ATOM 2245 C C . ALA A 1 308 ? 17.540 -22.280 38.879 1.00 15.44 301 ALA A C 1
ATOM 2246 O O . ALA A 1 308 ? 17.988 -23.385 39.202 1.00 17.35 301 ALA A O 1
ATOM 2248 N N . ALA A 1 309 ? 16.350 -21.836 39.280 1.00 13.32 302 ALA A N 1
ATOM 2249 C CA . ALA A 1 309 ? 15.488 -22.663 40.114 1.00 15.73 302 ALA A CA 1
ATOM 2250 C C . ALA A 1 309 ? 15.090 -23.966 39.405 1.00 15.72 302 ALA A C 1
ATOM 2251 O O . ALA A 1 309 ? 15.034 -25.037 40.030 1.00 16.31 302 ALA A O 1
ATOM 2253 N N . LEU A 1 310 ? 14.793 -23.879 38.111 1.00 13.07 303 LEU A N 1
ATOM 2254 C CA . LEU A 1 310 ? 14.435 -25.077 37.348 1.00 14.63 303 LEU A CA 1
ATOM 2255 C C . LEU A 1 310 ? 15.625 -26.026 37.235 1.00 16.29 303 LEU A C 1
ATOM 2256 O O . LEU A 1 310 ? 15.472 -27.239 37.408 1.00 16.93 303 LEU A O 1
ATOM 2261 N N . ARG A 1 311 ? 16.800 -25.474 36.934 1.00 15.14 304 ARG A N 1
ATOM 2262 C CA . ARG A 1 311 ? 18.024 -26.274 36.857 1.00 16.33 304 ARG A CA 1
ATOM 2263 C C . ARG A 1 311 ? 18.301 -26.965 38.182 1.00 19.40 304 ARG A C 1
ATOM 2264 O O . ARG A 1 311 ? 18.662 -28.143 38.206 1.00 18.74 304 ARG A O 1
ATOM 2272 N N . GLU A 1 312 ? 18.149 -26.230 39.282 1.00 14.88 305 GLU A N 1
ATOM 2273 C CA . GLU A 1 312 ? 18.396 -26.802 40.611 1.00 19.44 305 GLU A CA 1
ATOM 2274 C C . GLU A 1 312 ? 17.479 -27.991 40.875 1.00 20.89 305 GLU A C 1
ATOM 2275 O O . GLU A 1 312 ? 17.896 -28.987 41.458 1.00 20.96 305 GLU A O 1
ATOM 2281 N N . ALA A 1 313 ? 16.229 -27.894 40.437 1.00 20.17 306 ALA A N 1
ATOM 2282 C CA . ALA A 1 313 ? 15.279 -28.989 40.622 1.00 22.47 306 ALA A CA 1
ATOM 2283 C C . ALA A 1 313 ? 15.450 -30.123 39.604 1.00 22.02 306 ALA A C 1
ATOM 2284 O O . ALA A 1 313 ? 14.707 -31.100 39.637 1.00 25.40 306 ALA A O 1
ATOM 2286 N N . GLY A 1 314 ? 16.424 -29.991 38.711 1.00 23.36 307 GLY A N 1
ATOM 2287 C CA . GLY A 1 314 ? 16.670 -30.976 37.666 1.00 23.94 307 GLY A CA 1
ATOM 2288 C C . GLY A 1 314 ? 15.608 -31.032 36.575 1.00 26.13 307 GLY A C 1
ATOM 2289 O O . GLY A 1 314 ? 15.500 -32.024 35.847 1.00 26.24 307 GLY A O 1
ATOM 2290 N N . LYS A 1 315 ? 14.805 -29.978 36.464 1.00 22.41 308 LYS A N 1
ATOM 2291 C CA . LYS A 1 315 ? 13.750 -29.934 35.453 1.00 24.07 308 LYS A CA 1
ATOM 2292 C C . LYS A 1 315 ? 14.321 -29.465 34.121 1.00 22.65 308 LYS A C 1
ATOM 2293 O O . LYS A 1 315 ? 15.363 -28.809 34.098 1.00 21.28 308 LYS A O 1
ATOM 2299 N N . PRO A 1 316 ? 13.663 -29.826 33.006 1.00 23.00 309 PRO A N 1
ATOM 2300 C CA . PRO A 1 316 ? 14.135 -29.259 31.736 1.00 23.28 309 PRO A CA 1
ATOM 2301 C C . PRO A 1 316 ? 14.088 -27.732 31.767 1.00 21.68 309 PRO A C 1
ATOM 2302 O O . PRO A 1 316 ? 13.097 -27.133 32.203 1.00 24.69 309 PRO A O 1
ATOM 2306 N N . CYS A 1 317 ? 15.173 -27.110 31.332 1.00 18.63 310 CYS A N 1
ATOM 2307 C CA . CYS A 1 317 ? 15.283 -25.664 31.432 1.00 16.16 310 CYS A CA 1
ATOM 2308 C C . CYS A 1 317 ? 16.210 -25.065 30.382 1.00 15.09 310 CYS A C 1
ATOM 2309 O O . CYS A 1 317 ? 16.682 -23.936 30.523 1.00 15.21 310 CYS A O 1
ATOM 2312 N N . LEU A 1 318 ? 16.455 -25.811 29.311 1.00 15.04 311 LEU A N 1
ATOM 2313 C CA . LEU A 1 318 ? 17.268 -25.290 28.224 1.00 15.24 311 LEU A CA 1
ATOM 2314 C C . LEU A 1 318 ? 16.607 -24.058 27.615 1.00 14.55 311 LEU A C 1
ATOM 2315 O O . LEU A 1 318 ? 17.271 -23.065 27.363 1.00 12.30 311 LEU A O 1
ATOM 2320 N N . THR A 1 319 ? 15.293 -24.126 27.408 1.00 15.80 312 THR A N 1
ATOM 2321 C CA . THR A 1 319 ? 14.540 -22.991 26.901 1.00 12.52 312 THR A CA 1
ATOM 2322 C C . THR A 1 319 ? 14.678 -21.787 27.845 1.00 12.02 312 THR A C 1
ATOM 2323 O O . THR A 1 319 ? 15.002 -20.687 27.421 1.00 11.59 312 THR A O 1
ATOM 2327 N N . GLU A 1 320 ? 14.440 -22.005 29.130 1.00 12.72 313 GLU A N 1
ATOM 2328 C CA . GLU A 1 320 ? 14.463 -20.916 30.108 1.00 11.86 313 GLU A CA 1
ATOM 2329 C C . GLU A 1 320 ? 15.867 -20.351 30.334 1.00 11.69 313 GLU A C 1
ATOM 2330 O O . GLU A 1 320 ? 16.042 -19.135 30.486 1.00 11.65 313 GLU A O 1
ATOM 2336 N N . ALA A 1 321 ? 16.872 -21.219 30.347 1.00 11.20 314 ALA A N 1
ATOM 2337 C CA . ALA A 1 321 ? 18.245 -20.740 30.490 1.00 11.76 314 ALA A CA 1
ATOM 2338 C C . ALA A 1 321 ? 18.641 -19.879 29.287 1.00 13.83 314 ALA A C 1
ATOM 2339 O O . ALA A 1 321 ? 19.300 -18.849 29.435 1.00 11.77 314 ALA A O 1
ATOM 2341 N N . SER A 1 322 ? 18.228 -20.314 28.099 1.00 10.53 315 SER A N 1
ATOM 2342 C CA . SER A 1 322 ? 18.505 -19.573 26.880 1.00 10.31 315 SER A CA 1
ATOM 2343 C C . SER A 1 322 ? 17.755 -18.257 26.852 1.00 10.75 315 SER A C 1
ATOM 2344 O O . SER A 1 322 ? 18.295 -17.236 26.420 1.00 9.90 315 SER A O 1
ATOM 2347 N N . MET A 1 323 ? 16.511 -18.283 27.313 1.00 11.58 316 MET A N 1
ATOM 2348 C CA . MET A 1 323 ? 15.727 -17.068 27.440 1.00 12.71 316 MET A CA 1
ATOM 2349 C C . MET A 1 323 ? 16.400 -16.066 28.378 1.00 11.48 316 MET A C 1
ATOM 2350 O O . MET A 1 323 ? 16.469 -14.867 28.091 1.00 9.80 316 MET A O 1
ATOM 2355 N N . ALA A 1 324 ? 16.860 -16.570 29.521 1.00 10.46 317 ALA A N 1
ATOM 2356 C CA . ALA A 1 324 ? 17.508 -15.718 30.510 1.00 9.61 317 ALA A CA 1
ATOM 2357 C C . ALA A 1 324 ? 18.772 -15.080 29.937 1.00 9.95 317 ALA A C 1
ATOM 2358 O O . ALA A 1 324 ? 19.023 -13.888 30.127 1.00 10.53 317 ALA A O 1
ATOM 2360 N N . LYS A 1 325 ? 19.576 -15.887 29.250 1.00 9.12 318 LYS A N 1
ATOM 2361 C CA . LYS A 1 325 ? 20.829 -15.409 28.681 1.00 10.23 318 LYS A CA 1
ATOM 2362 C C . LYS A 1 325 ? 20.522 -14.340 27.614 1.00 11.05 318 LYS A C 1
ATOM 2363 O O . LYS A 1 325 ? 21.124 -13.264 27.595 1.00 11.54 318 LYS A O 1
ATOM 2369 N N . LEU A 1 326 ? 19.547 -14.626 26.759 1.00 11.12 319 LEU A N 1
ATOM 2370 C CA . LEU A 1 326 ? 19.121 -13.689 25.723 1.00 8.89 319 LEU A CA 1
ATOM 2371 C C . LEU A 1 326 ? 18.648 -12.372 26.317 1.00 10.70 319 LEU A C 1
ATOM 2372 O O . LEU A 1 326 ? 19.164 -11.292 25.985 1.00 11.03 319 LEU A O 1
ATOM 2377 N N . VAL A 1 327 ? 17.648 -12.447 27.188 1.00 10.83 320 VAL A N 1
ATOM 2378 C CA . VAL A 1 327 ? 17.009 -11.225 27.661 1.00 10.02 320 VAL A CA 1
ATOM 2379 C C . VAL A 1 327 ? 17.984 -10.415 28.532 1.00 11.97 320 VAL A C 1
ATOM 2380 O O . VAL A 1 327 ? 18.053 -9.187 28.408 1.00 10.65 320 VAL A O 1
ATOM 2384 N N . ALA A 1 328 ? 18.797 -11.084 29.352 1.00 11.38 321 ALA A N 1
ATOM 2385 C CA . ALA A 1 328 ? 19.723 -10.343 30.215 1.00 10.73 321 ALA A CA 1
ATOM 2386 C C . ALA A 1 328 ? 20.872 -9.701 29.431 1.00 10.11 321 ALA A C 1
ATOM 2387 O O . ALA A 1 328 ? 21.279 -8.569 29.718 1.00 10.38 321 ALA A O 1
ATOM 2389 N N . SER A 1 329 ? 21.399 -10.409 28.438 1.00 9.78 322 SER A N 1
ATOM 2390 C CA . SER A 1 329 ? 22.526 -9.889 27.691 1.00 10.71 322 SER A CA 1
ATOM 2391 C C . SER A 1 329 ? 22.082 -8.655 26.903 1.00 9.93 322 SER A C 1
ATOM 2392 O O . SER A 1 329 ? 22.797 -7.646 26.884 1.00 8.86 322 SER A O 1
ATOM 2395 N N . GLU A 1 330 ? 20.891 -8.709 26.303 1.00 9.76 323 GLU A N 1
ATOM 2396 C CA . GLU A 1 330 ? 20.434 -7.571 25.501 1.00 10.96 323 GLU A CA 1
ATOM 2397 C C . GLU A 1 330 ? 20.036 -6.406 26.406 1.00 11.92 323 GLU A C 1
ATOM 2398 O O . GLU A 1 330 ? 20.321 -5.231 26.102 1.00 11.72 323 GLU A O 1
ATOM 2404 N N . MET A 1 331 ? 19.380 -6.729 27.516 1.00 8.02 324 MET A N 1
ATOM 2405 C CA . MET A 1 331 ? 19.040 -5.719 28.526 1.00 13.43 324 MET A CA 1
ATOM 2406 C C . MET A 1 331 ? 20.277 -4.939 28.948 1.00 14.31 324 MET A C 1
ATOM 2407 O O . MET A 1 331 ? 20.262 -3.696 29.020 1.00 12.59 324 MET A O 1
ATOM 2412 N N . ALA A 1 332 ? 21.350 -5.670 29.227 1.00 10.93 325 ALA A N 1
ATOM 2413 C CA . ALA A 1 332 ? 22.533 -5.078 29.819 1.00 12.22 325 ALA A CA 1
ATOM 2414 C C . ALA A 1 332 ? 23.188 -4.057 28.894 1.00 12.33 325 ALA A C 1
ATOM 2415 O O . ALA A 1 332 ? 23.667 -3.028 29.362 1.00 11.08 325 ALA A O 1
ATOM 2417 N N . GLU A 1 333 ? 23.218 -4.324 27.593 1.00 8.13 326 GLU A N 1
ATOM 2418 C CA . GLU A 1 333 ? 23.761 -3.309 26.705 1.00 7.71 326 GLU A CA 1
ATOM 2419 C C . GLU A 1 333 ? 22.933 -2.019 26.769 1.00 10.02 326 GLU A C 1
ATOM 2420 O O . GLU A 1 333 ? 23.497 -0.919 26.866 1.00 11.13 326 GLU A O 1
ATOM 2426 N N . GLN A 1 334 ? 21.605 -2.149 26.719 1.00 11.27 327 GLN A N 1
ATOM 2427 C CA . GLN A 1 334 ? 20.724 -0.976 26.783 1.00 10.91 327 GLN A CA 1
ATOM 2428 C C . GLN A 1 334 ? 20.911 -0.183 28.085 1.00 11.14 327 GLN A C 1
ATOM 2429 O O . GLN A 1 334 ? 20.996 1.046 28.076 1.00 10.62 327 GLN A O 1
ATOM 2431 N N . VAL A 1 335 ? 20.978 -0.882 29.207 1.00 8.79 328 VAL A N 1
ATOM 2432 C CA . VAL A 1 335 ? 21.111 -0.201 30.491 1.00 8.10 328 VAL A CA 1
ATOM 2433 C C . VAL A 1 335 ? 22.491 0.439 30.604 1.00 9.55 328 VAL A C 1
ATOM 2434 O O . VAL A 1 335 ? 22.624 1.578 31.076 1.00 8.18 328 VAL A O 1
ATOM 2438 N N . CYS A 1 336 ? 23.518 -0.261 30.127 1.00 9.74 329 CYS A N 1
ATOM 2439 C CA . CYS A 1 336 ? 24.875 0.292 30.211 1.00 9.59 329 CYS A CA 1
ATOM 2440 C C . CYS A 1 336 ? 24.999 1.518 29.320 1.00 10.62 329 CYS A C 1
ATOM 2441 O O . CYS A 1 336 ? 25.679 2.495 29.669 1.00 10.25 329 CYS A O 1
ATOM 2444 N N . SER A 1 337 ? 24.330 1.481 28.176 1.00 8.60 330 SER A N 1
ATOM 2445 C CA . SER A 1 337 ? 24.385 2.643 27.305 1.00 10.78 330 SER A CA 1
ATOM 2446 C C . SER A 1 337 ? 23.635 3.819 27.939 1.00 8.90 330 SER A C 1
ATOM 2447 O O . SER A 1 337 ? 24.093 4.959 27.875 1.00 10.98 330 SER A O 1
ATOM 2450 N N . ALA A 1 338 ? 22.506 3.547 28.587 1.00 9.27 331 ALA A N 1
ATOM 2451 C CA . ALA A 1 338 ? 21.767 4.613 29.234 1.00 11.06 331 ALA A CA 1
ATOM 2452 C C . ALA A 1 338 ? 22.574 5.166 30.407 1.00 11.04 331 ALA A C 1
ATOM 2453 O O . ALA A 1 338 ? 22.513 6.366 30.689 1.00 11.06 331 ALA A O 1
ATOM 2455 N N . ALA A 1 339 ? 23.336 4.305 31.086 1.00 8.57 332 ALA A N 1
ATOM 2456 C CA . ALA A 1 339 ? 24.221 4.757 32.167 1.00 11.20 332 ALA A CA 1
ATOM 2457 C C . ALA A 1 339 ? 25.278 5.743 31.663 1.00 13.29 332 ALA A C 1
ATOM 2458 O O . ALA A 1 339 ? 25.586 6.747 32.325 1.00 9.61 332 ALA A O 1
ATOM 2460 N N . ILE A 1 340 ? 25.842 5.455 30.491 1.00 12.50 333 ILE A N 1
ATOM 2461 C CA . ILE A 1 340 ? 26.772 6.385 29.851 1.00 11.90 333 ILE A CA 1
ATOM 2462 C C . ILE A 1 340 ? 26.082 7.725 29.565 1.00 13.61 333 ILE A C 1
ATOM 2463 O O . ILE A 1 340 ? 26.642 8.791 29.841 1.00 12.36 333 ILE A O 1
ATOM 2468 N N . GLN A 1 341 ? 24.857 7.676 29.038 1.00 9.01 334 GLN A N 1
ATOM 2469 C CA . GLN A 1 341 ? 24.167 8.912 28.664 1.00 9.36 334 GLN A CA 1
ATOM 2470 C C . GLN A 1 341 ? 23.914 9.814 29.874 1.00 9.75 334 GLN A C 1
ATOM 2471 O O . GLN A 1 341 ? 24.026 11.046 29.794 1.00 11.35 334 GLN A O 1
ATOM 2477 N N . ILE A 1 342 ? 23.577 9.198 31.001 1.00 11.10 335 ILE A N 1
ATOM 2478 C CA . ILE A 1 342 ? 23.249 9.952 32.201 1.00 10.22 335 ILE A CA 1
ATOM 2479 C C . ILE A 1 342 ? 24.480 10.706 32.711 1.00 12.50 335 ILE A C 1
ATOM 2480 O O . ILE A 1 342 ? 24.376 11.812 33.267 1.00 11.24 335 ILE A O 1
ATOM 2485 N N . HIS A 1 343 ? 25.651 10.135 32.474 1.00 10.17 336 HIS A N 1
ATOM 2486 C CA . HIS A 1 343 ? 26.910 10.790 32.845 1.00 10.46 336 HIS A CA 1
ATOM 2487 C C . HIS A 1 343 ? 27.303 11.952 31.929 1.00 13.07 336 HIS A C 1
ATOM 2488 O O . HIS A 1 343 ? 28.286 12.644 32.203 1.00 12.32 336 HIS A O 1
ATOM 2495 N N . GLY A 1 344 ? 26.597 12.137 30.821 1.00 10.53 337 GLY A N 1
ATOM 2496 C CA . GLY A 1 344 ? 26.940 13.215 29.901 1.00 10.80 337 GLY A CA 1
ATOM 2497 C C . GLY A 1 344 ? 28.369 13.042 29.386 1.00 13.46 337 GLY A C 1
ATOM 2498 O O . GLY A 1 344 ? 28.795 11.914 29.127 1.00 11.61 337 GLY A O 1
ATOM 2499 N N . GLY A 1 345 ? 29.110 14.136 29.242 1.00 13.90 338 GLY A N 1
ATOM 2500 C CA . GLY A 1 345 ? 30.482 14.056 28.756 1.00 15.53 338 GLY A CA 1
ATOM 2501 C C . GLY A 1 345 ? 31.366 13.071 29.510 1.00 17.40 338 GLY A C 1
ATOM 2502 O O . GLY A 1 345 ? 32.184 12.357 28.907 1.00 16.73 338 GLY A O 1
ATOM 2503 N N . TYR A 1 346 ? 31.184 13.005 30.829 1.00 11.34 339 TYR A N 1
ATOM 2504 C CA . TYR A 1 346 ? 31.968 12.097 31.669 1.00 11.34 339 TYR A CA 1
ATOM 2505 C C . TYR A 1 346 ? 31.724 10.619 31.342 1.00 10.77 339 TYR A C 1
ATOM 2506 O O . TYR A 1 346 ? 32.577 9.781 31.613 1.00 12.54 339 TYR A O 1
ATOM 2515 N N . GLY A 1 347 ? 30.549 10.297 30.811 1.00 10.34 340 GLY A N 1
ATOM 2516 C CA . GLY A 1 347 ? 30.243 8.917 30.427 1.00 11.80 340 GLY A CA 1
ATOM 2517 C C . GLY A 1 347 ? 31.186 8.332 29.386 1.00 14.05 340 GLY A C 1
ATOM 2518 O O . GLY A 1 347 ? 31.391 7.120 29.320 1.00 13.08 340 GLY A O 1
ATOM 2519 N N . TYR A 1 348 ? 31.785 9.201 28.584 1.00 10.11 341 TYR A N 1
ATOM 2520 C CA . TYR A 1 348 ? 32.687 8.754 27.520 1.00 11.97 341 TYR A CA 1
ATOM 2521 C C . TYR A 1 348 ? 34.135 8.652 28.033 1.00 11.42 341 TYR A C 1
ATOM 2522 O O . TYR A 1 348 ? 35.043 8.325 27.275 1.00 10.92 341 TYR A O 1
ATOM 2531 N N . LEU A 1 349 ? 34.345 8.904 29.327 1.00 10.85 342 LEU A N 1
ATOM 2532 C CA . LEU A 1 349 ? 35.708 8.991 29.871 1.00 11.44 342 LEU A CA 1
ATOM 2533 C C . LEU A 1 349 ? 36.090 7.782 30.703 1.00 12.85 342 LEU A C 1
ATOM 2534 O O . LEU A 1 349 ? 35.292 7.286 31.464 1.00 15.54 342 LEU A O 1
ATOM 2539 N N . ALA A 1 350 ? 37.338 7.343 30.571 1.00 16.21 343 ALA A N 1
ATOM 2540 C CA . ALA A 1 350 ? 37.837 6.194 31.317 1.00 21.20 343 ALA A CA 1
ATOM 2541 C C . ALA A 1 350 ? 37.888 6.458 32.822 1.00 20.07 343 ALA A C 1
ATOM 2542 O O . ALA A 1 350 ? 37.997 5.517 33.612 1.00 20.86 343 ALA A O 1
ATOM 2544 N N . ASP A 1 351 ? 37.786 7.726 33.214 1.00 19.03 344 ASP A N 1
ATOM 2545 C CA . ASP A 1 351 ? 37.762 8.108 34.633 1.00 25.42 344 ASP A CA 1
ATOM 2546 C C . ASP A 1 351 ? 36.530 7.599 35.366 1.00 22.97 344 ASP A C 1
ATOM 2547 O O . ASP A 1 351 ? 36.553 7.460 36.586 1.00 23.43 344 ASP A O 1
ATOM 2552 N N . TYR A 1 352 ? 35.447 7.361 34.630 1.00 19.38 345 TYR A N 1
ATOM 2553 C CA . TYR A 1 352 ? 34.234 6.804 35.213 1.00 18.75 345 TYR A CA 1
ATOM 2554 C C . TYR A 1 352 ? 34.132 5.366 34.735 1.00 16.89 345 TYR A C 1
ATOM 2555 O O . TYR A 1 352 ? 34.652 5.050 33.674 1.00 16.44 345 TYR A O 1
ATOM 2564 N N . PRO A 1 353 ? 33.498 4.491 35.526 1.00 14.39 346 PRO A N 1
ATOM 2565 C CA . PRO A 1 353 ? 33.498 3.069 35.160 1.00 15.50 346 PRO A CA 1
ATOM 2566 C C . PRO A 1 353 ? 32.509 2.658 34.065 1.00 15.03 346 PRO A C 1
ATOM 2567 O O . PRO A 1 353 ? 32.647 1.548 33.536 1.00 13.70 346 PRO A O 1
ATOM 2571 N N . VAL A 1 354 ? 31.541 3.505 33.716 1.00 14.74 347 VAL A N 1
ATOM 2572 C CA . VAL A 1 354 ? 30.458 3.034 32.855 1.00 11.87 347 VAL A CA 1
ATOM 2573 C C . VAL A 1 354 ? 30.933 2.745 31.412 1.00 13.57 347 VAL A C 1
ATOM 2574 O O . VAL A 1 354 ? 30.389 1.859 30.774 1.00 12.92 347 VAL A O 1
ATOM 2578 N N . GLU A 1 355 ? 31.956 3.436 30.907 1.00 13.17 348 GLU A N 1
ATOM 2579 C CA . GLU A 1 355 ? 32.440 3.108 29.557 1.00 12.39 348 GLU A CA 1
ATOM 2580 C C . GLU A 1 355 ? 33.080 1.709 29.553 1.00 10.19 348 GLU A C 1
ATOM 2581 O O . GLU A 1 355 ? 32.875 0.935 28.610 1.00 11.51 348 GLU A O 1
ATOM 2587 N N . ARG A 1 356 ? 33.817 1.364 30.604 1.00 10.74 349 ARG A N 1
ATOM 2588 C CA . ARG A 1 356 ? 34.383 0.023 30.677 1.00 11.43 349 ARG A CA 1
ATOM 2589 C C . ARG A 1 356 ? 33.309 -1.052 30.826 1.00 11.35 349 ARG A C 1
ATOM 2590 O O . ARG A 1 356 ? 33.376 -2.098 30.167 1.00 11.07 349 ARG A O 1
ATOM 2598 N N . ILE A 1 357 ? 32.330 -0.808 31.692 1.00 9.01 350 ILE A N 1
ATOM 2599 C CA . ILE A 1 357 ? 31.266 -1.791 31.884 1.00 12.26 350 ILE A CA 1
ATOM 2600 C C . ILE A 1 357 ? 30.510 -1.997 30.561 1.00 11.11 350 ILE A C 1
ATOM 2601 O O . ILE A 1 357 ? 30.205 -3.118 30.184 1.00 8.14 350 ILE A O 1
ATOM 2606 N N . TYR A 1 358 ? 30.224 -0.909 29.852 1.00 8.20 351 TYR A N 1
ATOM 2607 C CA . TYR A 1 358 ? 29.671 -0.987 28.493 1.00 9.63 351 TYR A CA 1
ATOM 2608 C C . TYR A 1 358 ? 30.475 -1.895 27.563 1.00 10.36 351 TYR A C 1
ATOM 2609 O O . TYR A 1 358 ? 29.918 -2.732 26.861 1.00 9.74 351 TYR A O 1
ATOM 2618 N N . ARG A 1 359 ? 31.795 -1.708 27.539 1.00 9.75 352 ARG A N 1
ATOM 2619 C CA . ARG A 1 359 ? 32.656 -2.539 26.719 1.00 8.79 352 ARG A CA 1
ATOM 2620 C C . ARG A 1 359 ? 32.639 -3.986 27.218 1.00 11.09 352 ARG A C 1
ATOM 2621 O O . ARG A 1 359 ? 32.596 -4.922 26.428 1.00 12.58 352 ARG A O 1
ATOM 2629 N N . ASP A 1 360 ? 32.676 -4.152 28.534 1.00 8.77 353 ASP A N 1
ATOM 2630 C CA . ASP A 1 360 ? 32.757 -5.495 29.121 1.00 8.85 353 ASP A CA 1
ATOM 2631 C C . ASP A 1 360 ? 31.503 -6.288 28.808 1.00 10.02 353 ASP A C 1
ATOM 2632 O O . ASP A 1 360 ? 31.541 -7.510 28.623 1.00 12.31 353 ASP A O 1
ATOM 2637 N N . VAL A 1 361 ? 30.376 -5.604 28.783 1.00 9.64 354 VAL A N 1
ATOM 2638 C CA . VAL A 1 361 ? 29.127 -6.334 28.730 1.00 12.02 354 VAL A CA 1
ATOM 2639 C C . VAL A 1 361 ? 28.696 -6.720 27.307 1.00 10.93 354 VAL A C 1
ATOM 2640 O O . VAL A 1 361 ? 27.836 -7.590 27.144 1.00 10.39 354 VAL A O 1
ATOM 2644 N N . ARG A 1 362 ? 29.271 -6.085 26.284 1.00 9.23 355 ARG A N 1
ATOM 2645 C CA . ARG A 1 362 ? 28.775 -6.263 24.908 1.00 9.28 355 ARG A CA 1
ATOM 2646 C C . ARG A 1 362 ? 28.901 -7.723 24.430 1.00 10.08 355 ARG A C 1
ATOM 2647 O O . ARG A 1 362 ? 28.039 -8.216 23.707 1.00 10.25 355 ARG A O 1
ATOM 2655 N N . VAL A 1 363 ? 29.936 -8.420 24.898 1.00 9.09 356 VAL A N 1
ATOM 2656 C CA . VAL A 1 363 ? 30.186 -9.800 24.486 1.00 9.56 356 VAL A CA 1
ATOM 2657 C C . VAL A 1 363 ? 29.181 -10.792 25.121 1.00 11.09 356 VAL A C 1
ATOM 2658 O O . VAL A 1 363 ? 29.094 -11.949 24.698 1.00 10.63 356 VAL A O 1
ATOM 2662 N N . CYS A 1 364 ? 28.403 -10.347 26.114 1.00 10.51 357 CYS A N 1
ATOM 2663 C CA . CYS A 1 364 ? 27.401 -11.242 26.712 1.00 12.22 357 CYS A CA 1
ATOM 2664 C C . CYS A 1 364 ? 26.351 -11.707 25.692 1.00 12.26 357 CYS A C 1
ATOM 2665 O O . CYS A 1 364 ? 25.717 -12.737 25.887 1.00 9.93 357 CYS A O 1
ATOM 2668 N N . GLN A 1 365 ? 26.171 -10.946 24.609 1.00 8.38 358 GLN A N 1
ATOM 2669 C CA . GLN A 1 365 ? 25.256 -11.351 23.545 1.00 9.62 358 GLN A CA 1
ATOM 2670 C C . GLN A 1 365 ? 25.898 -12.257 22.516 1.00 10.70 358 GLN A C 1
ATOM 2671 O O . GLN A 1 365 ? 25.228 -12.702 21.582 1.00 11.34 358 GLN A O 1
ATOM 2677 N N . ILE A 1 366 ? 27.199 -12.500 22.660 1.00 10.12 359 ILE A N 1
ATOM 2678 C CA . ILE A 1 366 ? 27.969 -13.162 21.614 1.00 13.94 359 ILE A CA 1
ATOM 2679 C C . ILE A 1 366 ? 28.486 -14.545 22.040 1.00 14.89 359 ILE A C 1
ATOM 2680 O O . ILE A 1 366 ? 28.233 -15.540 21.351 1.00 15.70 359 ILE A O 1
ATOM 2685 N N . TYR A 1 367 ? 29.204 -14.637 23.157 1.00 11.18 360 TYR A N 1
ATOM 2686 C CA . TYR A 1 367 ? 29.676 -15.962 23.543 1.00 11.77 360 TYR A CA 1
ATOM 2687 C C . TYR A 1 367 ? 28.597 -16.753 24.286 1.00 11.54 360 TYR A C 1
ATOM 2688 O O . TYR A 1 367 ? 27.501 -16.250 24.532 1.00 11.40 360 TYR A O 1
ATOM 2697 N N . GLU A 1 368 ? 28.915 -18.005 24.617 1.00 12.02 361 GLU A N 1
ATOM 2698 C CA . GLU A 1 368 ? 27.979 -18.909 25.282 1.00 15.27 361 GLU A CA 1
ATOM 2699 C C . GLU A 1 368 ? 26.688 -19.063 24.479 1.00 14.30 361 GLU A C 1
ATOM 2700 O O . GLU A 1 368 ? 25.598 -19.199 25.047 1.00 12.69 361 GLU A O 1
ATOM 2706 N N . GLY A 1 369 ? 26.817 -19.072 23.152 1.00 12.60 362 GLY A N 1
ATOM 2707 C CA . GLY A 1 369 ? 25.652 -19.059 22.289 1.00 13.20 362 GLY A CA 1
ATOM 2708 C C . GLY A 1 369 ? 25.276 -17.633 21.927 1.00 10.59 362 GLY A C 1
ATOM 2709 O O . GLY A 1 369 ? 24.826 -16.861 22.785 1.00 11.77 362 GLY A O 1
ATOM 2710 N N . THR A 1 370 ? 25.447 -17.268 20.659 1.00 9.93 363 THR A N 1
ATOM 2711 C CA . THR A 1 370 ? 25.050 -15.931 20.223 1.00 11.08 363 THR A CA 1
ATOM 2712 C C . THR A 1 370 ? 23.559 -15.788 20.444 1.00 11.06 363 THR A C 1
ATOM 2713 O O . THR A 1 370 ? 22.877 -16.791 20.618 1.00 13.03 363 THR A O 1
ATOM 2717 N N . SER A 1 371 ? 23.056 -14.558 20.447 1.00 9.30 364 SER A N 1
ATOM 2718 C CA . SER A 1 371 ? 21.608 -14.345 20.605 1.00 9.30 364 SER A CA 1
ATOM 2719 C C . SER A 1 371 ? 20.805 -15.176 19.597 1.00 10.52 364 SER A C 1
ATOM 2720 O O . SER A 1 371 ? 19.786 -15.755 19.933 1.00 11.41 364 SER A O 1
ATOM 2723 N N . ASP A 1 372 ? 21.264 -15.240 18.348 1.00 10.16 365 ASP A N 1
ATOM 2724 C CA . ASP A 1 372 ? 20.512 -16.024 17.373 1.00 11.73 365 ASP A CA 1
ATOM 2725 C C . ASP A 1 372 ? 20.570 -17.523 17.651 1.00 10.30 365 ASP A C 1
ATOM 2726 O O . ASP A 1 372 ? 19.630 -18.242 17.332 1.00 11.62 365 ASP A O 1
ATOM 2731 N N . VAL A 1 373 ? 21.669 -17.999 18.221 1.00 11.06 366 VAL A N 1
ATOM 2732 C CA . VAL A 1 373 ? 21.721 -19.384 18.692 1.00 10.63 366 VAL A CA 1
ATOM 2733 C C . VAL A 1 373 ? 20.708 -19.606 19.829 1.00 11.87 366 VAL A C 1
ATOM 2734 O O . VAL A 1 373 ? 20.034 -20.641 19.873 1.00 11.20 366 VAL A O 1
ATOM 2738 N N . GLN A 1 374 ? 20.573 -18.630 20.726 1.00 12.49 367 GLN A N 1
ATOM 2739 C CA . GLN A 1 374 ? 19.550 -18.731 21.760 1.00 9.64 367 GLN A CA 1
ATOM 2740 C C . GLN A 1 374 ? 18.155 -18.765 21.122 1.00 9.63 367 GLN A C 1
ATOM 2741 O O . GLN A 1 374 ? 17.298 -19.518 21.542 1.00 12.71 367 GLN A O 1
ATOM 2747 N N . ARG A 1 375 ? 17.906 -17.899 20.154 1.00 10.81 368 ARG A N 1
ATOM 2748 C CA . ARG A 1 375 ? 16.577 -17.844 19.557 1.00 10.17 368 ARG A CA 1
ATOM 2749 C C . ARG A 1 375 ? 16.261 -19.157 18.873 1.00 11.07 368 ARG A C 1
ATOM 2750 O O . ARG A 1 375 ? 15.124 -19.616 18.873 1.00 11.88 368 ARG A O 1
ATOM 2758 N N . LEU A 1 376 ? 17.276 -19.761 18.279 1.00 11.71 369 LEU A N 1
ATOM 2759 C CA . LEU A 1 376 ? 17.048 -21.009 17.567 1.00 15.37 369 LEU A CA 1
ATOM 2760 C C . LEU A 1 376 ? 16.570 -22.114 18.510 1.00 15.95 369 LEU A C 1
ATOM 2761 O O . LEU A 1 376 ? 15.631 -22.860 18.177 1.00 14.50 369 LEU A O 1
ATOM 2766 N N . VAL A 1 377 ? 17.188 -22.219 19.690 1.00 14.09 370 VAL A N 1
ATOM 2767 C CA . VAL A 1 377 ? 16.805 -23.294 20.601 1.00 14.52 370 VAL A CA 1
ATOM 2768 C C . VAL A 1 377 ? 15.464 -22.965 21.259 1.00 14.07 370 VAL A C 1
ATOM 2769 O O . VAL A 1 377 ? 14.653 -23.853 21.497 1.00 16.00 370 VAL A O 1
ATOM 2773 N N . ILE A 1 378 ? 15.217 -21.684 21.524 1.00 12.95 371 ILE A N 1
ATOM 2774 C CA . ILE A 1 378 ? 13.905 -21.279 22.038 1.00 14.18 371 ILE A CA 1
ATOM 2775 C C . ILE A 1 378 ? 12.802 -21.587 21.023 1.00 15.02 371 ILE A C 1
ATOM 2776 O O . ILE A 1 378 ? 11.765 -22.150 21.376 1.00 17.34 371 ILE A O 1
ATOM 2781 N N . ALA A 1 379 ? 13.039 -21.259 19.753 1.00 14.16 372 ALA A N 1
ATOM 2782 C CA . ALA A 1 379 ? 12.057 -21.551 18.709 1.00 17.30 372 ALA A CA 1
ATOM 2783 C C . ALA A 1 379 ? 11.778 -23.050 18.605 1.00 20.45 372 ALA A C 1
ATOM 2784 O O . ALA A 1 379 ? 10.637 -23.458 18.402 1.00 20.05 372 ALA A O 1
ATOM 2786 N N . ARG A 1 380 ? 12.814 -23.873 18.755 1.00 22.84 373 ARG A N 1
ATOM 2787 C CA . ARG A 1 380 ? 12.642 -25.326 18.643 1.00 26.65 373 ARG A CA 1
ATOM 2788 C C . ARG A 1 380 ? 11.803 -25.883 19.790 1.00 31.81 373 ARG A C 1
ATOM 2789 O O . ARG A 1 380 ? 11.170 -26.929 19.657 1.00 34.01 373 ARG A O 1
ATOM 2791 N N . GLY A 1 381 ? 11.798 -25.177 20.914 1.00 33.68 374 GLY A N 1
ATOM 2792 C CA . GLY A 1 381 ? 11.117 -25.650 22.103 1.00 38.33 374 GLY A CA 1
ATOM 2793 C C . GLY A 1 381 ? 9.778 -24.984 22.360 1.00 40.09 374 GLY A C 1
ATOM 2794 O O . GLY A 1 381 ? 9.243 -25.073 23.464 1.00 42.13 374 GLY A O 1
ATOM 2795 N N . LEU A 1 382 ? 9.239 -24.308 21.352 1.00 37.88 375 LEU A N 1
ATOM 2796 C CA . LEU A 1 382 ? 7.943 -23.663 21.497 1.00 39.63 375 LEU A CA 1
ATOM 2797 C C . LEU A 1 382 ? 6.838 -24.687 21.299 1.00 43.81 375 LEU A C 1
ATOM 2798 O O . LEU A 1 382 ? 7.073 -25.774 20.761 1.00 46.22 375 LEU A O 1
ATOM 2804 N N . HIS B 1 5 ? 17.832 18.440 -14.446 1.00 57.37 -2 HIS B N 1
ATOM 2805 C CA . HIS B 1 5 ? 18.425 18.201 -13.132 1.00 55.28 -2 HIS B CA 1
ATOM 2806 C C . HIS B 1 5 ? 17.421 18.490 -12.013 1.00 51.78 -2 HIS B C 1
ATOM 2807 O O . HIS B 1 5 ? 17.216 19.642 -11.633 1.00 51.91 -2 HIS B O 1
ATOM 2809 N N . HIS B 1 6 ? 16.804 17.430 -11.496 1.00 48.09 -1 HIS B N 1
ATOM 2810 C CA . HIS B 1 6 ? 15.749 17.528 -10.483 1.00 43.01 -1 HIS B CA 1
ATOM 2811 C C . HIS B 1 6 ? 16.182 18.253 -9.196 1.00 35.87 -1 HIS B C 1
ATOM 2812 O O . HIS B 1 6 ? 17.224 17.944 -8.618 1.00 32.94 -1 HIS B O 1
ATOM 2814 N N . HIS B 1 7 ? 15.366 19.198 -8.735 1.00 33.80 0 HIS B N 1
ATOM 2815 C CA . HIS B 1 7 ? 15.790 20.133 -7.681 1.00 34.44 0 HIS B CA 1
ATOM 2816 C C . HIS B 1 7 ? 15.912 19.521 -6.270 1.00 29.89 0 HIS B C 1
ATOM 2817 O O . HIS B 1 7 ? 16.472 20.158 -5.356 1.00 29.03 0 HIS B O 1
ATOM 2824 N N . MET B 1 8 ? 15.401 18.300 -6.092 1.00 23.22 1 MET B N 1
ATOM 2825 C CA . MET B 1 8 ? 15.513 17.600 -4.808 1.00 22.43 1 MET B CA 1
ATOM 2826 C C . MET B 1 8 ? 16.590 16.517 -4.831 1.00 22.86 1 MET B C 1
ATOM 2827 O O . MET B 1 8 ? 16.728 15.748 -3.876 1.00 24.60 1 MET B O 1
ATOM 2832 N N . LEU B 1 9 ? 17.351 16.451 -5.920 1.00 19.63 2 LEU B N 1
ATOM 2833 C CA . LEU B 1 9 ? 18.422 15.471 -6.024 1.00 19.19 2 LEU B CA 1
ATOM 2834 C C . LEU B 1 9 ? 19.759 16.189 -5.938 1.00 20.50 2 LEU B C 1
ATOM 2835 O O . LEU B 1 9 ? 19.835 17.382 -6.205 1.00 17.87 2 LEU B O 1
ATOM 2840 N N . LEU B 1 10 ? 20.812 15.476 -5.562 1.00 17.54 3 LEU B N 1
ATOM 2841 C CA . LEU B 1 10 ? 22.128 16.118 -5.502 1.00 16.70 3 LEU B CA 1
ATOM 2842 C C . LEU B 1 10 ? 22.537 16.679 -6.864 1.00 18.02 3 LEU B C 1
ATOM 2843 O O . LEU B 1 10 ? 22.212 16.105 -7.908 1.00 19.32 3 LEU B O 1
ATOM 2848 N N . THR B 1 11 ? 23.243 17.805 -6.849 1.00 16.65 4 THR B N 1
ATOM 2849 C CA . THR B 1 11 ? 23.831 18.368 -8.063 1.00 18.93 4 THR B CA 1
ATOM 2850 C C . THR B 1 11 ? 25.048 17.558 -8.462 1.00 20.07 4 THR B C 1
ATOM 2851 O O . THR B 1 11 ? 25.580 16.805 -7.652 1.00 16.61 4 THR B O 1
ATOM 2855 N N . ASP B 1 12 ? 25.497 17.699 -9.703 1.00 20.79 5 ASP B N 1
ATOM 2856 C CA A ASP B 1 12 ? 26.654 16.926 -10.131 0.61 21.59 5 ASP B CA 1
ATOM 2857 C CA B ASP B 1 12 ? 26.675 16.977 -10.171 0.39 21.79 5 ASP B CA 1
ATOM 2858 C C . ASP B 1 12 ? 27.896 17.346 -9.342 1.00 21.06 5 ASP B C 1
ATOM 2859 O O . ASP B 1 12 ? 28.732 16.504 -9.023 1.00 17.61 5 ASP B O 1
ATOM 2868 N N . THR B 1 13 ? 27.999 18.629 -9.014 1.00 20.01 6 THR B N 1
ATOM 2869 C CA . THR B 1 13 ? 29.105 19.121 -8.208 1.00 22.52 6 THR B CA 1
ATOM 2870 C C . THR B 1 13 ? 29.076 18.493 -6.808 1.00 20.63 6 THR B C 1
ATOM 2871 O O . THR B 1 13 ? 30.113 18.137 -6.260 1.00 15.94 6 THR B O 1
ATOM 2875 N N . GLN B 1 14 ? 27.889 18.346 -6.235 1.00 15.77 7 GLN B N 1
ATOM 2876 C CA . GLN B 1 14 ? 27.799 17.708 -4.931 1.00 15.02 7 GLN B CA 1
ATOM 2877 C C . GLN B 1 14 ? 28.249 16.255 -5.031 1.00 15.74 7 GLN B C 1
ATOM 2878 O O . GLN B 1 14 ? 28.947 15.761 -4.159 1.00 14.90 7 GLN B O 1
ATOM 2884 N N . GLU B 1 15 ? 27.872 15.571 -6.104 1.00 16.16 8 GLU B N 1
ATOM 2885 C CA A GLU B 1 15 ? 28.277 14.183 -6.302 0.46 18.20 8 GLU B CA 1
ATOM 2886 C CA B GLU B 1 15 ? 28.281 14.179 -6.226 0.54 17.92 8 GLU B CA 1
ATOM 2887 C C . GLU B 1 15 ? 29.791 14.099 -6.442 1.00 17.52 8 GLU B C 1
ATOM 2888 O O . GLU B 1 15 ? 30.444 13.207 -5.905 1.00 15.67 8 GLU B O 1
ATOM 2899 N N . GLN B 1 16 ? 30.343 15.048 -7.181 1.00 16.35 9 GLN B N 1
ATOM 2900 C CA . GLN B 1 16 ? 31.786 15.088 -7.404 1.00 16.77 9 GLN B CA 1
ATOM 2901 C C . GLN B 1 16 ? 32.558 15.292 -6.090 1.00 15.90 9 GLN B C 1
ATOM 2902 O O . GLN B 1 16 ? 33.597 14.666 -5.871 1.00 15.98 9 GLN B O 1
ATOM 2908 N N . ILE B 1 17 ? 32.049 16.161 -5.216 1.00 15.41 10 ILE B N 1
ATOM 2909 C CA . ILE B 1 17 ? 32.694 16.414 -3.919 1.00 14.67 10 ILE B CA 1
ATOM 2910 C C . ILE B 1 17 ? 32.597 15.168 -3.040 1.00 14.02 10 ILE B C 1
ATOM 2911 O O . ILE B 1 17 ? 33.577 14.750 -2.411 1.00 13.83 10 ILE B O 1
ATOM 2916 N N . ARG B 1 18 ? 31.426 14.548 -3.030 1.00 13.89 11 ARG B N 1
ATOM 2917 C CA . ARG B 1 18 ? 31.268 13.291 -2.309 1.00 13.66 11 ARG B CA 1
ATOM 2918 C C . ARG B 1 18 ? 32.273 12.248 -2.804 1.00 15.07 11 ARG B C 1
ATOM 2919 O O . ARG B 1 18 ? 32.906 11.554 -2.005 1.00 16.08 11 ARG B O 1
ATOM 2927 N N . GLU B 1 19 ? 32.441 12.151 -4.119 1.00 14.80 12 GLU B N 1
ATOM 2928 C CA . GLU B 1 19 ? 33.326 11.129 -4.652 1.00 15.51 12 GLU B CA 1
ATOM 2929 C C . GLU B 1 19 ? 34.776 11.465 -4.349 1.00 16.72 12 GLU B C 1
ATOM 2930 O O . GLU B 1 19 ? 35.565 10.569 -4.087 1.00 15.63 12 GLU B O 1
ATOM 2936 N N . ALA B 1 20 ? 35.116 12.753 -4.372 1.00 15.72 13 ALA B N 1
ATOM 2937 C CA . ALA B 1 20 ? 36.473 13.180 -4.038 1.00 16.84 13 ALA B CA 1
ATOM 2938 C C . ALA B 1 20 ? 36.771 12.937 -2.564 1.00 14.58 13 ALA B C 1
ATOM 2939 O O . ALA B 1 20 ? 37.864 12.500 -2.218 1.00 14.73 13 ALA B O 1
ATOM 2941 N N . ALA B 1 21 ? 35.802 13.230 -1.700 1.00 16.38 14 ALA B N 1
ATOM 2942 C CA . ALA B 1 21 ? 35.981 12.998 -0.270 1.00 15.81 14 ALA B CA 1
ATOM 2943 C C . ALA B 1 21 ? 36.105 11.502 -0.004 1.00 16.89 14 ALA B C 1
ATOM 2944 O O . ALA B 1 21 ? 36.925 11.063 0.811 1.00 15.04 14 ALA B O 1
ATOM 2946 N N . ARG B 1 22 ? 35.309 10.718 -0.726 1.00 14.36 15 ARG B N 1
ATOM 2947 C CA . ARG B 1 22 ? 35.344 9.270 -0.597 1.00 15.93 15 ARG B CA 1
ATOM 2948 C C . ARG B 1 22 ? 36.700 8.697 -1.015 1.00 16.82 15 ARG B C 1
ATOM 2949 O O . ARG B 1 22 ? 37.285 7.883 -0.305 1.00 15.15 15 ARG B O 1
ATOM 2957 N N . ASP B 1 23 ? 37.190 9.113 -2.180 1.00 17.23 16 ASP B N 1
ATOM 2958 C CA . ASP B 1 23 ? 38.466 8.624 -2.679 1.00 18.72 16 ASP B CA 1
ATOM 2959 C C . ASP B 1 23 ? 39.585 8.939 -1.694 1.00 18.29 16 ASP B C 1
ATOM 2960 O O . ASP B 1 23 ? 40.425 8.082 -1.418 1.00 20.28 16 ASP B O 1
ATOM 2965 N N . PHE B 1 24 ? 39.604 10.153 -1.153 1.00 17.23 17 PHE B N 1
ATOM 2966 C CA . PHE B 1 24 ? 40.640 10.471 -0.178 1.00 16.86 17 PHE B CA 1
ATOM 2967 C C . PHE B 1 24 ? 40.481 9.673 1.105 1.00 17.08 17 PHE B C 1
ATOM 2968 O O . PHE B 1 24 ? 41.468 9.208 1.679 1.00 15.68 17 PHE B O 1
ATOM 2976 N N . ALA B 1 25 ? 39.247 9.549 1.585 1.00 15.23 18 ALA B N 1
ATOM 2977 C CA . ALA B 1 25 ? 39.040 8.909 2.871 1.00 14.93 18 ALA B CA 1
ATOM 2978 C C . ALA B 1 25 ? 39.389 7.434 2.782 1.00 17.16 18 ALA B C 1
ATOM 2979 O O . ALA B 1 25 ? 39.974 6.874 3.709 1.00 15.92 18 ALA B O 1
ATOM 2981 N N . GLN B 1 26 ? 39.050 6.804 1.660 1.00 14.14 19 GLN B N 1
ATOM 2982 C CA . GLN B 1 26 ? 39.256 5.372 1.549 1.00 15.36 19 GLN B CA 1
ATOM 2983 C C . GLN B 1 26 ? 40.723 5.065 1.315 1.00 16.02 19 GLN B C 1
ATOM 2984 O O . GLN B 1 26 ? 41.237 4.101 1.856 1.00 15.94 19 GLN B O 1
ATOM 2990 N N . GLU B 1 27 ? 41.394 5.918 0.547 1.00 15.68 20 GLU B N 1
ATOM 2991 C CA . GLU B 1 27 ? 42.798 5.709 0.206 1.00 17.01 20 GLU B CA 1
ATOM 2992 C C . GLU B 1 27 ? 43.752 6.120 1.331 1.00 17.85 20 GLU B C 1
ATOM 2993 O O . GLU B 1 27 ? 44.764 5.461 1.571 1.00 19.37 20 GLU B O 1
ATOM 2995 N N . ARG B 1 28 ? 43.426 7.199 2.035 1.00 16.79 21 ARG B N 1
ATOM 2996 C CA . ARG B 1 28 ? 44.403 7.842 2.909 1.00 18.19 21 ARG B CA 1
ATOM 2997 C C . ARG B 1 28 ? 43.981 7.954 4.386 1.00 18.23 21 ARG B C 1
ATOM 2998 O O . ARG B 1 28 ? 44.815 8.245 5.235 1.00 19.92 21 ARG B O 1
ATOM 3006 N N . LEU B 1 29 ? 42.708 7.733 4.704 1.00 15.38 22 LEU B N 1
ATOM 3007 C CA . LEU B 1 29 ? 42.293 7.747 6.119 1.00 13.64 22 LEU B CA 1
ATOM 3008 C C . LEU B 1 29 ? 42.002 6.350 6.642 1.00 14.51 22 LEU B C 1
ATOM 3009 O O . LEU B 1 29 ? 42.505 5.971 7.697 1.00 17.29 22 LEU B O 1
ATOM 3014 N N . ALA B 1 30 ? 41.188 5.582 5.921 1.00 12.28 23 ALA B N 1
ATOM 3015 C CA . ALA B 1 30 ? 40.810 4.251 6.413 1.00 15.38 23 ALA B CA 1
ATOM 3016 C C . ALA B 1 30 ? 41.995 3.311 6.710 1.00 15.98 23 ALA B C 1
ATOM 3017 O O . ALA B 1 30 ? 41.949 2.590 7.707 1.00 15.64 23 ALA B O 1
ATOM 3019 N N . PRO B 1 31 ? 43.048 3.299 5.865 1.00 17.43 24 PRO B N 1
ATOM 3020 C CA . PRO B 1 31 ? 44.058 2.265 6.146 1.00 18.99 24 PRO B CA 1
ATOM 3021 C C . PRO B 1 31 ? 44.796 2.460 7.461 1.00 18.96 24 PRO B C 1
ATOM 3022 O O . PRO B 1 31 ? 45.321 1.486 8.011 1.00 20.43 24 PRO B O 1
ATOM 3026 N N . GLY B 1 32 ? 44.816 3.690 7.958 1.00 18.23 25 GLY B N 1
ATOM 3027 C CA . GLY B 1 32 ? 45.583 4.010 9.141 1.00 17.07 25 GLY B CA 1
ATOM 3028 C C . GLY B 1 32 ? 44.736 4.219 10.378 1.00 16.12 25 GLY B C 1
ATOM 3029 O O . GLY B 1 32 ? 45.291 4.476 11.445 1.00 15.36 25 GLY B O 1
ATOM 3030 N N . ALA B 1 33 ? 43.412 4.097 10.246 1.00 13.04 26 ALA B N 1
ATOM 3031 C CA . ALA B 1 33 ? 42.493 4.428 11.335 1.00 12.50 26 ALA B CA 1
ATOM 3032 C C . ALA B 1 33 ? 42.705 3.555 12.563 1.00 14.97 26 ALA B C 1
ATOM 3033 O O . ALA B 1 33 ? 42.702 4.042 13.699 1.00 14.73 26 ALA B O 1
ATOM 3035 N N . ALA B 1 34 ? 42.905 2.266 12.328 1.00 15.96 27 ALA B N 1
ATOM 3036 C CA . ALA B 1 34 ? 43.077 1.329 13.424 1.00 15.19 27 ALA B CA 1
ATOM 3037 C C . ALA B 1 34 ? 44.344 1.674 14.192 1.00 15.75 27 ALA B C 1
ATOM 3038 O O . ALA B 1 34 ? 44.355 1.647 15.426 1.00 17.36 27 ALA B O 1
ATOM 3040 N N . ALA B 1 35 ? 45.403 2.024 13.465 1.00 14.97 28 ALA B N 1
ATOM 3041 C CA . ALA B 1 35 ? 46.683 2.316 14.110 1.00 15.49 28 ALA B CA 1
ATOM 3042 C C . ALA B 1 35 ? 46.595 3.601 14.932 1.00 14.79 28 ALA B C 1
ATOM 3043 O O . ALA B 1 35 ? 47.100 3.663 16.042 1.00 17.18 28 ALA B O 1
ATOM 3045 N N . ARG B 1 36 ? 45.951 4.624 14.383 1.00 14.06 29 ARG B N 1
ATOM 3046 C CA . ARG B 1 36 ? 45.808 5.892 15.099 1.00 15.77 29 ARG B CA 1
ATOM 3047 C C . ARG B 1 36 ? 44.946 5.729 16.357 1.00 13.18 29 ARG B C 1
ATOM 3048 O O . ARG B 1 36 ? 45.133 6.446 17.342 1.00 13.14 29 ARG B O 1
ATOM 3056 N N . ASP B 1 37 ? 44.005 4.786 16.313 1.00 13.19 30 ASP B N 1
ATOM 3057 C CA . ASP B 1 37 ? 43.212 4.416 17.476 1.00 15.00 30 ASP B CA 1
ATOM 3058 C C . ASP B 1 37 ? 44.114 3.770 18.531 1.00 16.33 30 ASP B C 1
ATOM 3059 O O . ASP B 1 37 ? 44.100 4.157 19.706 1.00 15.16 30 ASP B O 1
ATOM 3064 N N . ARG B 1 38 ? 44.910 2.792 18.109 1.00 15.54 31 ARG B N 1
ATOM 3065 C CA . ARG B 1 38 ? 45.778 2.083 19.053 1.00 17.87 31 ARG B CA 1
ATOM 3066 C C . ARG B 1 38 ? 46.775 3.037 19.687 1.00 17.69 31 ARG B C 1
ATOM 3067 O O . ARG B 1 38 ? 47.040 2.964 20.894 1.00 16.95 31 ARG B O 1
ATOM 3075 N N . GLU B 1 39 ? 47.309 3.946 18.872 1.00 17.34 32 GLU B N 1
ATOM 3076 C CA . GLU B 1 39 ? 48.441 4.773 19.291 1.00 19.35 32 GLU B CA 1
ATOM 3077 C C . GLU B 1 39 ? 48.007 6.143 19.811 1.00 19.20 32 GLU B C 1
ATOM 3078 O O . GLU B 1 39 ? 48.846 6.921 20.257 1.00 18.60 32 GLU B O 1
ATOM 3084 N N . HIS B 1 40 ? 46.701 6.422 19.769 1.00 15.01 33 HIS B N 1
ATOM 3085 C CA . HIS B 1 40 ? 46.160 7.726 20.174 1.00 16.64 33 HIS B CA 1
ATOM 3086 C C . HIS B 1 40 ? 46.904 8.825 19.433 1.00 18.16 33 HIS B C 1
ATOM 3087 O O . HIS B 1 40 ? 47.409 9.775 20.035 1.00 17.42 33 HIS B O 1
ATOM 3094 N N . ALA B 1 41 ? 47.004 8.665 18.119 1.00 16.75 34 ALA B N 1
ATOM 3095 C CA . ALA B 1 41 ? 47.897 9.502 17.326 1.00 17.38 34 ALA B CA 1
ATOM 3096 C C . ALA B 1 41 ? 47.122 10.506 16.493 1.00 15.81 34 ALA B C 1
ATOM 3097 O O . ALA B 1 41 ? 46.309 10.138 15.653 1.00 14.51 34 ALA B O 1
ATOM 3099 N N . PHE B 1 42 ? 47.384 11.779 16.745 1.00 12.94 35 PHE B N 1
ATOM 3100 C CA . PHE B 1 42 ? 46.714 12.861 16.036 1.00 14.43 35 PHE B CA 1
ATOM 3101 C C . PHE B 1 42 ? 47.075 12.786 14.567 1.00 14.28 35 PHE B C 1
ATOM 3102 O O . PHE B 1 42 ? 48.244 12.582 14.243 1.00 14.88 35 PHE B O 1
ATOM 3110 N N . PRO B 1 43 ? 46.078 12.922 13.677 1.00 11.84 36 PRO B N 1
ATOM 3111 C CA . PRO B 1 43 ? 46.332 12.684 12.249 1.00 14.30 36 PRO B CA 1
ATOM 3112 C C . PRO B 1 43 ? 46.887 13.930 11.547 1.00 15.58 36 PRO B C 1
ATOM 3113 O O . PRO B 1 43 ? 46.287 14.413 10.580 1.00 13.31 36 PRO B O 1
ATOM 3117 N N . ARG B 1 44 ? 48.028 14.436 12.021 1.00 15.92 37 ARG B N 1
ATOM 3118 C CA A ARG B 1 44 ? 48.573 15.694 11.531 0.55 15.85 37 ARG B CA 1
ATOM 3119 C CA B ARG B 1 44 ? 48.546 15.708 11.523 0.45 15.70 37 ARG B CA 1
ATOM 3120 C C . ARG B 1 44 ? 48.932 15.598 10.050 1.00 15.36 37 ARG B C 1
ATOM 3121 O O . ARG B 1 44 ? 48.602 16.474 9.270 1.00 12.74 37 ARG B O 1
ATOM 3136 N N . ALA B 1 45 ? 49.591 14.509 9.668 1.00 15.30 38 ALA B N 1
ATOM 3137 C CA . ALA B 1 45 ? 49.995 14.331 8.273 1.00 17.14 38 ALA B CA 1
ATOM 3138 C C . ALA B 1 45 ? 48.778 14.229 7.357 1.00 15.11 38 ALA B C 1
ATOM 3139 O O . ALA B 1 45 ? 48.757 14.840 6.286 1.00 16.22 38 ALA B O 1
ATOM 3141 N N . GLU B 1 46 ? 47.759 13.486 7.787 1.00 15.05 39 GLU B N 1
ATOM 3142 C CA . GLU B 1 46 ? 46.562 13.312 6.977 1.00 16.55 39 GLU B CA 1
ATOM 3143 C C . GLU B 1 46 ? 45.792 14.620 6.853 1.00 14.48 39 GLU B C 1
ATOM 3144 O O . GLU B 1 46 ? 45.245 14.931 5.782 1.00 13.89 39 GLU B O 1
ATOM 3150 N N . LEU B 1 47 ? 45.755 15.397 7.940 1.00 14.46 40 LEU B N 1
ATOM 3151 C CA . LEU B 1 47 ? 45.073 16.689 7.906 1.00 12.54 40 LEU B CA 1
ATOM 3152 C C . LEU B 1 47 ? 45.747 17.631 6.911 1.00 15.40 40 LEU B C 1
ATOM 3153 O O . LEU B 1 47 ? 45.064 18.370 6.192 1.00 12.94 40 LEU B O 1
ATOM 3158 N N . THR B 1 48 ? 47.083 17.591 6.862 1.00 14.64 41 THR B N 1
ATOM 3159 C CA . THR B 1 48 ? 47.839 18.381 5.902 1.00 14.14 41 THR B CA 1
ATOM 3160 C C . THR B 1 48 ? 47.498 17.984 4.464 1.00 14.47 41 THR B C 1
ATOM 3161 O O . THR B 1 48 ? 47.280 18.848 3.635 1.00 14.25 41 THR B O 1
ATOM 3165 N N . GLU B 1 49 ? 47.445 16.687 4.175 1.00 15.90 42 GLU B N 1
ATOM 3166 C CA . GLU B 1 49 ? 47.056 16.233 2.841 1.00 19.58 42 GLU B CA 1
ATOM 3167 C C . GLU B 1 49 ? 45.628 16.666 2.527 1.00 16.29 42 GLU B C 1
ATOM 3168 O O . GLU B 1 49 ? 45.341 17.144 1.432 1.00 14.44 42 GLU B O 1
ATOM 3174 N N . MET B 1 50 ? 44.736 16.496 3.493 1.00 11.69 43 MET B N 1
ATOM 3175 C CA . MET B 1 50 ? 43.354 16.972 3.350 1.00 15.10 43 MET B CA 1
ATOM 3176 C C . MET B 1 50 ? 43.281 18.449 3.065 1.00 15.28 43 MET B C 1
ATOM 3177 O O . MET B 1 50 ? 42.443 18.898 2.279 1.00 16.59 43 MET B O 1
ATOM 3182 N N . GLY B 1 51 ? 44.152 19.205 3.723 1.00 15.38 44 GLY B N 1
ATOM 3183 C CA . GLY B 1 51 ? 44.123 20.650 3.606 1.00 15.13 44 GLY B CA 1
ATOM 3184 C C . GLY B 1 51 ? 44.475 21.068 2.197 1.00 16.30 44 GLY B C 1
ATOM 3185 O O . GLY B 1 51 ? 43.862 21.976 1.629 1.00 16.15 44 GLY B O 1
ATOM 3186 N N . ALA B 1 52 ? 45.455 20.387 1.622 1.00 15.43 45 ALA B N 1
ATOM 3187 C CA . ALA B 1 52 ? 45.892 20.704 0.269 1.00 17.28 45 ALA B CA 1
ATOM 3188 C C . ALA B 1 52 ? 44.813 20.371 -0.770 1.00 18.07 45 ALA B C 1
ATOM 3189 O O . ALA B 1 52 ? 44.842 20.896 -1.887 1.00 17.80 45 ALA B O 1
ATOM 3191 N N . LEU B 1 53 ? 43.866 19.512 -0.403 1.00 13.02 46 LEU B N 1
ATOM 3192 C CA . LEU B 1 53 ? 42.747 19.175 -1.289 1.00 17.24 46 LEU B CA 1
ATOM 3193 C C . LEU B 1 53 ? 41.492 19.994 -1.026 1.00 17.85 46 LEU B C 1
ATOM 3194 O O . LEU B 1 53 ? 40.472 19.806 -1.702 1.00 17.49 46 LEU B O 1
ATOM 3199 N N . GLY B 1 54 ? 41.544 20.870 -0.022 1.00 16.87 47 GLY B N 1
ATOM 3200 C CA . GLY B 1 54 ? 40.444 21.781 0.234 1.00 16.22 47 GLY B CA 1
ATOM 3201 C C . GLY B 1 54 ? 39.483 21.360 1.328 1.00 16.00 47 GLY B C 1
ATOM 3202 O O . GLY B 1 54 ? 38.481 22.040 1.579 1.00 17.23 47 GLY B O 1
ATOM 3203 N N . PHE B 1 55 ? 39.767 20.237 1.981 1.00 10.00 48 PHE B N 1
ATOM 3204 C CA . PHE B 1 55 ? 38.820 19.690 2.938 1.00 13.70 48 PHE B CA 1
ATOM 3205 C C . PHE B 1 55 ? 38.900 20.320 4.327 1.00 12.54 48 PHE B C 1
ATOM 3206 O O . PHE B 1 55 ? 38.119 19.963 5.188 1.00 12.19 48 PHE B O 1
ATOM 3214 N N . LEU B 1 56 ? 39.841 21.236 4.555 1.00 12.35 49 LEU B N 1
ATOM 3215 C CA A LEU B 1 56 ? 39.872 21.961 5.824 0.39 11.34 49 LEU B CA 1
ATOM 3216 C CA B LEU B 1 56 ? 39.873 21.965 5.824 0.61 11.03 49 LEU B CA 1
ATOM 3217 C C . LEU B 1 56 ? 39.414 23.412 5.641 1.00 12.93 49 LEU B C 1
ATOM 3218 O O . LEU B 1 56 ? 39.367 24.190 6.606 1.00 11.70 49 LEU B O 1
ATOM 3227 N N . GLY B 1 57 ? 39.043 23.760 4.408 1.00 13.81 50 GLY B N 1
ATOM 3228 C CA . GLY B 1 57 ? 38.513 25.081 4.113 1.00 12.84 50 GLY B CA 1
ATOM 3229 C C . GLY B 1 57 ? 37.120 25.080 3.485 1.00 13.45 50 GLY B C 1
ATOM 3230 O O . GLY B 1 57 ? 36.790 25.980 2.707 1.00 12.90 50 GLY B O 1
ATOM 3231 N N . MET B 1 58 ? 36.302 24.079 3.808 1.00 11.49 51 MET B N 1
ATOM 3232 C CA . MET B 1 58 ? 35.025 23.903 3.106 1.00 12.60 51 MET B CA 1
ATOM 3233 C C . MET B 1 58 ? 34.015 24.996 3.425 1.00 14.09 51 MET B C 1
ATOM 3234 O O . MET B 1 58 ? 33.159 25.314 2.603 1.00 15.20 51 MET B O 1
ATOM 3239 N N . LEU B 1 59 ? 34.115 25.577 4.615 1.00 15.20 52 LEU B N 1
ATOM 3240 C CA . LEU B 1 59 ? 33.211 26.674 4.983 1.00 16.70 52 LEU B CA 1
ATOM 3241 C C . LEU B 1 59 ? 33.846 28.059 4.822 1.00 17.41 52 LEU B C 1
ATOM 3242 O O . LEU B 1 59 ? 33.241 29.067 5.185 1.00 18.39 52 LEU B O 1
ATOM 3247 N N . ALA B 1 60 ? 35.042 28.111 4.247 1.00 14.24 53 ALA B N 1
ATOM 3248 C CA . ALA B 1 60 ? 35.756 29.381 4.077 1.00 15.19 53 ALA B CA 1
ATOM 3249 C C . ALA B 1 60 ? 35.739 29.841 2.619 1.00 14.07 53 ALA B C 1
ATOM 3250 O O . ALA B 1 60 ? 35.830 29.024 1.716 1.00 14.49 53 ALA B O 1
ATOM 3252 N N . PRO B 1 61 ? 35.616 31.157 2.389 1.00 13.86 54 PRO B N 1
ATOM 3253 C CA . PRO B 1 61 ? 35.653 31.738 1.044 1.00 13.86 54 PRO B CA 1
ATOM 3254 C C . PRO B 1 61 ? 36.961 31.425 0.319 1.00 15.05 54 PRO B C 1
ATOM 3255 O O . PRO B 1 61 ? 37.995 31.264 0.978 1.00 15.37 54 PRO B O 1
ATOM 3259 N N . GLU B 1 62 ? 36.927 31.394 -1.007 1.00 15.97 55 GLU B N 1
ATOM 3260 C CA . GLU B 1 62 ? 38.132 31.148 -1.785 1.00 19.13 55 GLU B CA 1
ATOM 3261 C C . GLU B 1 62 ? 39.220 32.194 -1.550 1.00 16.10 55 GLU B C 1
ATOM 3262 O O . GLU B 1 62 ? 40.405 31.869 -1.634 1.00 18.89 55 GLU B O 1
ATOM 3268 N N . GLU B 1 63 ? 38.842 33.434 -1.232 1.00 14.72 56 GLU B N 1
ATOM 3269 C CA A GLU B 1 63 ? 39.837 34.486 -1.058 0.57 16.65 56 GLU B CA 1
ATOM 3270 C CA B GLU B 1 63 ? 39.817 34.507 -1.038 0.43 17.05 56 GLU B CA 1
ATOM 3271 C C . GLU B 1 63 ? 40.684 34.267 0.197 1.00 17.42 56 GLU B C 1
ATOM 3272 O O . GLU B 1 63 ? 41.718 34.920 0.375 1.00 17.01 56 GLU B O 1
ATOM 3283 N N . TRP B 1 64 ? 40.255 33.348 1.058 1.00 19.08 57 TRP B N 1
ATOM 3284 C CA . TRP B 1 64 ? 41.034 32.999 2.251 1.00 18.52 57 TRP B CA 1
ATOM 3285 C C . TRP B 1 64 ? 41.673 31.618 2.130 1.00 18.68 57 TRP B C 1
ATOM 3286 O O . TRP B 1 64 ? 42.241 31.096 3.093 1.00 20.88 57 TRP B O 1
ATOM 3297 N N . GLY B 1 65 ? 41.609 31.034 0.942 1.00 18.56 58 GLY B N 1
ATOM 3298 C CA . GLY B 1 65 ? 42.190 29.721 0.729 1.00 19.26 58 GLY B CA 1
ATOM 3299 C C . GLY B 1 65 ? 41.213 28.584 0.931 1.00 19.55 58 GLY B C 1
ATOM 3300 O O . GLY B 1 65 ? 41.600 27.420 0.872 1.00 18.82 58 GLY B O 1
ATOM 3301 N N . GLY B 1 66 ? 39.938 28.906 1.146 1.00 19.74 59 GLY B N 1
ATOM 3302 C CA . GLY B 1 66 ? 38.926 27.876 1.329 1.00 16.40 59 GLY B CA 1
ATOM 3303 C C . GLY B 1 66 ? 38.371 27.335 0.017 1.00 16.17 59 GLY B C 1
ATOM 3304 O O . GLY B 1 66 ? 38.756 27.779 -1.074 1.00 18.57 59 GLY B O 1
ATOM 3305 N N . SER B 1 67 ? 37.469 26.365 0.112 1.00 16.65 60 SER B N 1
ATOM 3306 C CA . SER B 1 67 ? 36.824 25.815 -1.079 1.00 15.88 60 SER B CA 1
ATOM 3307 C C . SER B 1 67 ? 35.359 26.255 -1.151 1.00 16.70 60 SER B C 1
ATOM 3308 O O . SER B 1 67 ? 34.690 26.009 -2.143 1.00 17.79 60 SER B O 1
ATOM 3311 N N . ASP B 1 68 ? 34.873 26.884 -0.080 1.00 15.20 61 ASP B N 1
ATOM 3312 C CA . ASP B 1 68 ? 33.580 27.573 -0.063 1.00 17.01 61 ASP B CA 1
ATOM 3313 C C . ASP B 1 68 ? 32.432 26.696 -0.564 1.00 16.81 61 ASP B C 1
ATOM 3314 O O . ASP B 1 68 ? 31.750 27.041 -1.533 1.00 18.84 61 ASP B O 1
ATOM 3319 N N . LEU B 1 69 ? 32.246 25.552 0.080 1.00 14.14 62 LEU B N 1
ATOM 3320 C CA . LEU B 1 69 ? 31.199 24.630 -0.335 1.00 14.82 62 LEU B CA 1
ATOM 3321 C C . LEU B 1 69 ? 29.848 25.020 0.243 1.00 13.95 62 LEU B C 1
ATOM 3322 O O . LEU B 1 69 ? 29.764 25.682 1.273 1.00 14.02 62 LEU B O 1
ATOM 3327 N N . ASP B 1 70 ? 28.790 24.576 -0.418 1.00 15.30 63 ASP B N 1
ATOM 3328 C CA . ASP B 1 70 ? 27.449 24.707 0.122 1.00 14.64 63 ASP B CA 1
ATOM 3329 C C . ASP B 1 70 ? 27.276 23.663 1.239 1.00 14.43 63 ASP B C 1
ATOM 3330 O O . ASP B 1 70 ? 28.026 22.679 1.306 1.00 14.61 63 ASP B O 1
ATOM 3335 N N . MET B 1 71 ? 26.301 23.871 2.116 1.00 12.45 64 MET B N 1
ATOM 3336 C CA . MET B 1 71 ? 26.195 23.031 3.315 1.00 13.38 64 MET B CA 1
ATOM 3337 C C . MET B 1 71 ? 25.914 21.567 3.011 1.00 13.76 64 MET B C 1
ATOM 3338 O O . MET B 1 71 ? 26.334 20.708 3.778 1.00 12.26 64 MET B O 1
ATOM 3343 N N . VAL B 1 72 ? 25.176 21.293 1.933 1.00 14.51 65 VAL B N 1
ATOM 3344 C CA . VAL B 1 72 ? 24.887 19.913 1.555 1.00 13.65 65 VAL B CA 1
ATOM 3345 C C . VAL B 1 72 ? 26.188 19.213 1.195 1.00 13.07 65 VAL B C 1
ATOM 3346 O O . VAL B 1 72 ? 26.457 18.106 1.679 1.00 11.64 65 VAL B O 1
ATOM 3350 N N . ALA B 1 73 ? 27.007 19.862 0.366 1.00 13.40 66 ALA B N 1
ATOM 3351 C CA . ALA B 1 73 ? 28.281 19.277 -0.047 1.00 13.26 66 ALA B CA 1
ATOM 3352 C C . ALA B 1 73 ? 29.197 19.064 1.150 1.00 13.18 66 ALA B C 1
ATOM 3353 O O . ALA B 1 73 ? 29.923 18.069 1.221 1.00 12.44 66 ALA B O 1
ATOM 3355 N N . TYR B 1 74 ? 29.172 20.017 2.079 1.00 12.44 67 TYR B N 1
ATOM 3356 C CA . TYR B 1 74 ? 29.968 19.937 3.305 1.00 11.59 67 TYR B CA 1
ATOM 3357 C C . TYR B 1 74 ? 29.564 18.704 4.106 1.00 11.08 67 TYR B C 1
ATOM 3358 O O . TYR B 1 74 ? 30.413 17.938 4.577 1.00 11.68 67 TYR B O 1
ATOM 3367 N N . ALA B 1 75 ? 28.254 18.514 4.243 1.00 10.29 68 ALA B N 1
ATOM 3368 C CA . ALA B 1 75 ? 27.722 17.367 4.964 1.00 9.64 68 ALA B CA 1
ATOM 3369 C C . ALA B 1 75 ? 28.112 16.049 4.299 1.00 8.73 68 ALA B C 1
ATOM 3370 O O . ALA B 1 75 ? 28.494 15.111 4.986 1.00 9.37 68 ALA B O 1
ATOM 3372 N N . LEU B 1 76 ? 27.993 15.978 2.974 1.00 9.26 69 LEU B N 1
ATOM 3373 C CA . LEU B 1 76 ? 28.419 14.808 2.219 1.00 9.20 69 LEU B CA 1
ATOM 3374 C C . LEU B 1 76 ? 29.884 14.478 2.446 1.00 12.06 69 LEU B C 1
ATOM 3375 O O . LEU B 1 76 ? 30.250 13.320 2.645 1.00 12.35 69 LEU B O 1
ATOM 3380 N N . ALA B 1 77 ? 30.724 15.505 2.379 1.00 11.39 70 ALA B N 1
ATOM 3381 C CA . ALA B 1 77 ? 32.151 15.318 2.590 1.00 11.25 70 ALA B CA 1
ATOM 3382 C C . ALA B 1 77 ? 32.440 14.831 4.000 1.00 11.63 70 ALA B C 1
ATOM 3383 O O . ALA B 1 77 ? 33.282 13.969 4.186 1.00 12.92 70 ALA B O 1
ATOM 3385 N N . LEU B 1 78 ? 31.749 15.376 4.997 1.00 10.82 71 LEU B N 1
ATOM 3386 C CA . LEU B 1 78 ? 32.002 14.935 6.364 1.00 11.32 71 LEU B CA 1
ATOM 3387 C C . LEU B 1 78 ? 31.573 13.488 6.567 1.00 10.30 71 LEU B C 1
ATOM 3388 O O . LEU B 1 78 ? 32.229 12.744 7.290 1.00 9.50 71 LEU B O 1
ATOM 3393 N N . GLU B 1 79 ? 30.475 13.087 5.943 1.00 10.39 72 GLU B N 1
ATOM 3394 C CA . GLU B 1 79 ? 30.068 11.689 6.037 1.00 10.87 72 GLU B CA 1
ATOM 3395 C C . GLU B 1 79 ? 31.184 10.788 5.501 1.00 11.78 72 GLU B C 1
ATOM 3396 O O . GLU B 1 79 ? 31.519 9.782 6.112 1.00 10.09 72 GLU B O 1
ATOM 3402 N N . GLU B 1 80 ? 31.767 11.164 4.362 1.00 9.28 73 GLU B N 1
ATOM 3403 C CA . GLU B 1 80 ? 32.842 10.367 3.760 1.00 12.52 73 GLU B CA 1
ATOM 3404 C C . GLU B 1 80 ? 34.094 10.330 4.634 1.00 12.23 73 GLU B C 1
ATOM 3405 O O . GLU B 1 80 ? 34.737 9.287 4.778 1.00 12.64 73 GLU B O 1
ATOM 3411 N N . ILE B 1 81 ? 34.455 11.483 5.189 1.00 10.25 74 ILE B N 1
ATOM 3412 C CA . ILE B 1 81 ? 35.626 11.564 6.046 1.00 12.88 74 ILE B CA 1
ATOM 3413 C C . ILE B 1 81 ? 35.404 10.662 7.252 1.00 11.27 74 ILE B C 1
ATOM 3414 O O . ILE B 1 81 ? 36.288 9.900 7.641 1.00 10.97 74 ILE B O 1
ATOM 3419 N N . ALA B 1 82 ? 34.193 10.698 7.798 1.00 7.80 75 ALA B N 1
ATOM 3420 C CA . ALA B 1 82 ? 33.882 9.896 8.983 1.00 7.76 75 ALA B CA 1
ATOM 3421 C C . ALA B 1 82 ? 33.903 8.403 8.699 1.00 10.63 75 ALA B C 1
ATOM 3422 O O . ALA B 1 82 ? 34.297 7.613 9.569 1.00 13.55 75 ALA B O 1
ATOM 3424 N N . ALA B 1 83 ? 33.446 8.010 7.510 1.00 8.29 76 ALA B N 1
ATOM 3425 C CA . ALA B 1 83 ? 33.451 6.603 7.133 1.00 9.03 76 ALA B CA 1
ATOM 3426 C C . ALA B 1 83 ? 34.904 6.102 7.000 1.00 11.92 76 ALA B C 1
ATOM 3427 O O . ALA B 1 83 ? 35.184 4.905 7.112 1.00 14.08 76 ALA B O 1
ATOM 3429 N N . GLY B 1 84 ? 35.817 7.031 6.760 1.00 10.85 77 GLY B N 1
ATOM 3430 C CA . GLY B 1 84 ? 37.243 6.723 6.750 1.00 11.89 77 GLY B CA 1
ATOM 3431 C C . GLY B 1 84 ? 37.859 6.728 8.139 1.00 12.51 77 GLY B C 1
ATOM 3432 O O . GLY B 1 84 ? 38.587 5.807 8.510 1.00 14.53 77 GLY B O 1
ATOM 3433 N N . ASP B 1 85 ? 37.576 7.769 8.909 1.00 11.97 78 ASP B N 1
ATOM 3434 C CA . ASP B 1 85 ? 38.118 7.891 10.257 1.00 12.77 78 ASP B CA 1
ATOM 3435 C C . ASP B 1 85 ? 37.231 8.804 11.093 1.00 12.97 78 ASP B C 1
ATOM 3436 O O . ASP B 1 85 ? 37.111 9.996 10.811 1.00 11.73 78 ASP B O 1
ATOM 3441 N N . GLY B 1 86 ? 36.598 8.239 12.117 1.00 11.71 79 GLY B N 1
ATOM 3442 C CA . GLY B 1 86 ? 35.667 8.995 12.932 1.00 10.12 79 GLY B CA 1
ATOM 3443 C C . GLY B 1 86 ? 36.312 10.204 13.595 1.00 11.50 79 GLY B C 1
ATOM 3444 O O . GLY B 1 86 ? 35.771 11.315 13.506 1.00 12.57 79 GLY B O 1
ATOM 3445 N N . ALA B 1 87 ? 37.473 10.002 14.220 1.00 9.88 80 ALA B N 1
ATOM 3446 C CA . ALA B 1 87 ? 38.165 11.081 14.939 1.00 10.01 80 ALA B CA 1
ATOM 3447 C C . ALA B 1 87 ? 38.503 12.239 14.008 1.00 11.70 80 ALA B C 1
ATOM 3448 O O . ALA B 1 87 ? 38.337 13.408 14.362 1.00 11.57 80 ALA B O 1
ATOM 3450 N N . CYS B 1 88 ? 38.991 11.901 12.815 1.00 8.93 81 CYS B N 1
ATOM 3451 C CA A CYS B 1 88 ? 39.296 12.892 11.787 0.38 10.77 81 CYS B CA 1
ATOM 3452 C CA B CYS B 1 88 ? 39.315 12.916 11.831 0.62 10.58 81 CYS B CA 1
ATOM 3453 C C . CYS B 1 88 ? 38.091 13.766 11.489 1.00 10.64 81 CYS B C 1
ATOM 3454 O O . CYS B 1 88 ? 38.193 14.985 11.408 1.00 12.28 81 CYS B O 1
ATOM 3459 N N . SER B 1 89 ? 36.938 13.137 11.311 1.00 7.92 82 SER B N 1
ATOM 3460 C CA . SER B 1 89 ? 35.736 13.920 11.008 1.00 10.26 82 SER B CA 1
ATOM 3461 C C . SER B 1 89 ? 35.382 14.897 12.130 1.00 10.32 82 SER B C 1
ATOM 3462 O O . SER B 1 89 ? 34.920 15.988 11.860 1.00 11.10 82 SER B O 1
ATOM 3465 N N . THR B 1 90 ? 35.585 14.501 13.379 1.00 10.02 83 THR B N 1
ATOM 3466 C CA . THR B 1 90 ? 35.345 15.413 14.500 1.00 10.12 83 THR B CA 1
ATOM 3467 C C . THR B 1 90 ? 36.251 16.633 14.424 1.00 9.76 83 THR B C 1
ATOM 3468 O O . THR B 1 90 ? 35.802 17.773 14.603 1.00 9.63 83 THR B O 1
ATOM 3472 N N . ILE B 1 91 ? 37.532 16.381 14.183 1.00 10.49 84 ILE B N 1
ATOM 3473 C CA . ILE B 1 91 ? 38.520 17.448 14.066 1.00 10.78 84 ILE B CA 1
ATOM 3474 C C . ILE B 1 91 ? 38.123 18.446 12.980 1.00 11.22 84 ILE B C 1
ATOM 3475 O O . ILE B 1 91 ? 38.154 19.666 13.196 1.00 9.44 84 ILE B O 1
ATOM 3480 N N . VAL B 1 92 ? 37.747 17.931 11.811 1.00 10.58 85 VAL B N 1
ATOM 3481 C CA . VAL B 1 92 ? 37.324 18.797 10.703 1.00 10.34 85 VAL B CA 1
ATOM 3482 C C . VAL B 1 92 ? 36.015 19.546 10.988 1.00 11.39 85 VAL B C 1
ATOM 3483 O O . VAL B 1 92 ? 35.898 20.742 10.678 1.00 12.35 85 VAL B O 1
ATOM 3487 N N . SER B 1 93 ? 35.040 18.849 11.566 1.00 8.71 86 SER B N 1
ATOM 3488 C CA . SER B 1 93 ? 33.747 19.463 11.880 1.00 10.07 86 SER B CA 1
ATOM 3489 C C . SER B 1 93 ? 33.930 20.642 12.823 1.00 11.27 86 SER B C 1
ATOM 3490 O O . SER B 1 93 ? 33.430 21.730 12.565 1.00 9.28 86 SER B O 1
ATOM 3493 N N . VAL B 1 94 ? 34.692 20.421 13.889 1.00 10.72 87 VAL B N 1
ATOM 3494 C CA . VAL B 1 94 ? 35.009 21.480 14.842 1.00 12.28 87 VAL B CA 1
ATOM 3495 C C . VAL B 1 94 ? 35.811 22.589 14.172 1.00 11.77 87 VAL B C 1
ATOM 3496 O O . VAL B 1 94 ? 35.454 23.761 14.280 1.00 13.00 87 VAL B O 1
ATOM 3500 N N . HIS B 1 95 ? 36.899 22.228 13.491 1.00 11.65 88 HIS B N 1
ATOM 3501 C CA . HIS B 1 95 ? 37.737 23.229 12.828 1.00 11.53 88 HIS B CA 1
ATOM 3502 C C . HIS B 1 95 ? 36.916 24.152 11.912 1.00 13.43 88 HIS B C 1
ATOM 3503 O O . HIS B 1 95 ? 37.050 25.382 11.977 1.00 12.25 88 HIS B O 1
ATOM 3510 N N . SER B 1 96 ? 36.047 23.563 11.090 1.00 12.58 89 SER B N 1
ATOM 3511 C CA A SER B 1 96 ? 35.323 24.326 10.080 0.12 13.69 89 SER B CA 1
ATOM 3512 C CA B SER B 1 96 ? 35.323 24.325 10.074 0.88 13.91 89 SER B CA 1
ATOM 3513 C C . SER B 1 96 ? 34.168 25.143 10.655 1.00 15.25 89 SER B C 1
ATOM 3514 O O . SER B 1 96 ? 33.992 26.311 10.301 1.00 16.34 89 SER B O 1
ATOM 3519 N N . SER B 1 97 ? 33.382 24.539 11.543 1.00 12.19 90 SER B N 1
ATOM 3520 C CA . SER B 1 97 ? 32.157 25.199 12.004 1.00 12.89 90 SER B CA 1
ATOM 3521 C C . SER B 1 97 ? 32.341 26.187 13.164 1.00 14.95 90 SER B C 1
ATOM 3522 O O . SER B 1 97 ? 31.634 27.188 13.234 1.00 18.86 90 SER B O 1
ATOM 3525 N N . VAL B 1 98 ? 33.262 25.910 14.072 1.00 11.88 91 VAL B N 1
ATOM 3526 C CA . VAL B 1 98 ? 33.420 26.785 15.239 1.00 12.20 91 VAL B CA 1
ATOM 3527 C C . VAL B 1 98 ? 34.847 27.289 15.367 1.00 12.93 91 VAL B C 1
ATOM 3528 O O . VAL B 1 98 ? 35.155 28.084 16.258 1.00 12.85 91 VAL B O 1
ATOM 3532 N N . GLY B 1 99 ? 35.708 26.888 14.439 1.00 15.57 92 GLY B N 1
ATOM 3533 C CA . GLY B 1 99 ? 37.047 27.446 14.386 1.00 17.64 92 GLY B CA 1
ATOM 3534 C C . GLY B 1 99 ? 37.126 28.564 13.365 1.00 20.64 92 GLY B C 1
ATOM 3535 O O . GLY B 1 99 ? 37.452 29.705 13.694 1.00 26.64 92 GLY B O 1
ATOM 3536 N N . CYS B 1 100 ? 36.814 28.229 12.123 1.00 18.33 93 CYS B N 1
ATOM 3537 C CA . CYS B 1 100 ? 36.890 29.163 11.009 1.00 19.66 93 CYS B CA 1
ATOM 3538 C C . CYS B 1 100 ? 35.711 30.122 10.933 1.00 20.93 93 CYS B C 1
ATOM 3539 O O . CYS B 1 100 ? 35.895 31.306 10.639 1.00 20.32 93 CYS B O 1
ATOM 3542 N N . MET B 1 101 ? 34.502 29.617 11.180 1.00 17.40 94 MET B N 1
ATOM 3543 C CA . MET B 1 101 ? 33.308 30.440 10.970 1.00 14.33 94 MET B CA 1
ATOM 3544 C C . MET B 1 101 ? 33.244 31.666 11.896 1.00 15.68 94 MET B C 1
ATOM 3545 O O . MET B 1 101 ? 32.921 32.752 11.419 1.00 14.87 94 MET B O 1
ATOM 3550 N N . PRO B 1 102 ? 33.552 31.516 13.206 1.00 16.81 95 PRO B N 1
ATOM 3551 C CA . PRO B 1 102 ? 33.492 32.739 14.020 1.00 15.31 95 PRO B CA 1
ATOM 3552 C C . PRO B 1 102 ? 34.469 33.811 13.566 1.00 14.46 95 PRO B C 1
ATOM 3553 O O . PRO B 1 102 ? 34.128 34.995 13.602 1.00 14.92 95 PRO B O 1
ATOM 3557 N N . ILE B 1 103 ? 35.670 33.413 13.150 1.00 14.67 96 ILE B N 1
ATOM 3558 C CA . ILE B 1 103 ? 36.624 34.385 12.637 1.00 15.31 96 ILE B CA 1
ATOM 3559 C C . ILE B 1 103 ? 36.124 34.980 11.311 1.00 14.79 96 ILE B C 1
ATOM 3560 O O . ILE B 1 103 ? 36.209 36.192 11.100 1.00 15.58 96 ILE B O 1
ATOM 3565 N N . LEU B 1 104 ? 35.569 34.145 10.433 1.00 13.24 97 LEU B N 1
ATOM 3566 C CA . LEU B 1 104 ? 35.020 34.665 9.178 1.00 15.01 97 LEU B CA 1
ATOM 3567 C C . LEU B 1 10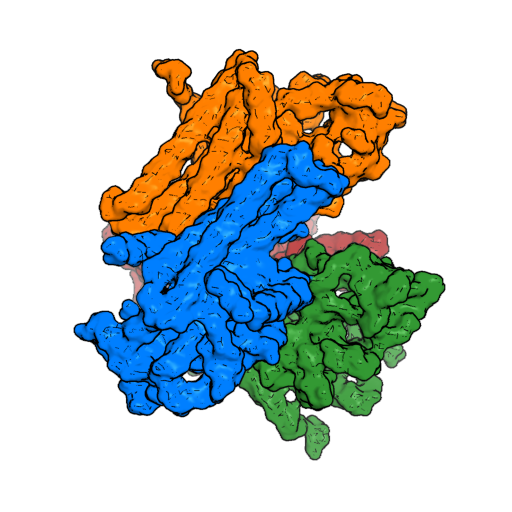4 ? 33.914 35.706 9.390 1.00 15.21 97 LEU B C 1
ATOM 3568 O O . LEU B 1 104 ? 33.930 36.790 8.783 1.00 14.95 97 LEU B O 1
ATOM 3573 N N . ARG B 1 105 ? 32.977 35.396 10.277 1.00 14.15 98 ARG B N 1
ATOM 3574 C CA . ARG B 1 105 ? 31.773 36.210 10.417 1.00 15.59 98 ARG B CA 1
ATOM 3575 C C . ARG B 1 105 ? 31.984 37.459 11.272 1.00 16.13 98 ARG B C 1
ATOM 3576 O O . ARG B 1 105 ? 31.396 38.504 10.996 1.00 15.20 98 ARG B O 1
ATOM 3578 N N . PHE B 1 106 ? 32.852 37.367 12.276 1.00 15.41 99 PHE B N 1
ATOM 3579 C CA . PHE B 1 106 ? 32.995 38.442 13.256 1.00 15.32 99 PHE B CA 1
ATOM 3580 C C . PHE B 1 106 ? 34.363 39.112 13.236 1.00 15.43 99 PHE B C 1
ATOM 3581 O O . PHE B 1 106 ? 34.558 40.140 13.881 1.00 16.78 99 PHE B O 1
ATOM 3589 N N . GLY B 1 107 ? 35.312 38.519 12.522 1.00 15.59 100 GLY B N 1
ATOM 3590 C CA . GLY B 1 107 ? 36.664 39.044 12.501 1.00 17.19 100 GLY B CA 1
ATOM 3591 C C . GLY B 1 107 ? 36.768 40.336 11.726 1.00 18.29 100 GLY B C 1
ATOM 3592 O O . GLY B 1 107 ? 36.008 40.565 10.787 1.00 19.46 100 GLY B O 1
ATOM 3593 N N . THR B 1 108 ? 37.705 41.184 12.137 1.00 19.36 101 THR B N 1
ATOM 3594 C CA . THR B 1 108 ? 38.108 42.344 11.360 1.00 18.57 101 THR B CA 1
ATOM 3595 C C . THR B 1 108 ? 38.816 41.841 10.110 1.00 17.87 101 THR B C 1
ATOM 3596 O O . THR B 1 108 ? 39.160 40.671 10.030 1.00 17.39 101 THR B O 1
ATOM 3600 N N . GLU B 1 109 ? 39.063 42.721 9.146 1.00 19.96 102 GLU B N 1
ATOM 3601 C CA . GLU B 1 109 ? 39.814 42.304 7.970 1.00 21.45 102 GLU B CA 1
ATOM 3602 C C . GLU B 1 109 ? 41.218 41.850 8.368 1.00 20.41 102 GLU B C 1
ATOM 3603 O O . GLU B 1 109 ? 41.715 40.846 7.861 1.00 20.51 102 GLU B O 1
ATOM 3609 N N . ASP B 1 110 ? 41.844 42.548 9.312 1.00 21.01 103 ASP B N 1
ATOM 3610 C CA . ASP B 1 110 ? 43.187 42.152 9.714 1.00 22.74 103 ASP B CA 1
ATOM 3611 C C . ASP B 1 110 ? 43.216 40.798 10.427 1.00 19.54 103 ASP B C 1
ATOM 3612 O O . ASP B 1 110 ? 44.134 40.009 10.227 1.00 18.02 103 ASP B O 1
ATOM 3617 N N . GLN B 1 111 ? 42.226 40.533 11.262 1.00 18.58 104 GLN B N 1
ATOM 3618 C CA . GLN B 1 111 ? 42.177 39.246 11.949 1.00 17.48 104 GLN B CA 1
ATOM 3619 C C . GLN B 1 111 ? 41.985 38.113 10.942 1.00 19.23 104 GLN B C 1
ATOM 3620 O O . GLN B 1 111 ? 42.580 37.049 11.079 1.00 18.26 104 GLN B O 1
ATOM 3626 N N . LYS B 1 112 ? 41.124 38.334 9.949 1.00 15.95 105 LYS B N 1
ATOM 3627 C CA . LYS B 1 112 ? 40.908 37.317 8.924 1.00 15.61 105 LYS B CA 1
ATOM 3628 C C . LYS B 1 112 ? 42.212 37.076 8.164 1.00 16.11 105 LYS B C 1
ATOM 3629 O O . LYS B 1 112 ? 42.585 35.927 7.923 1.00 16.49 105 LYS B O 1
ATOM 3635 N N . ARG B 1 113 ? 42.925 38.149 7.823 1.00 18.55 106 ARG B N 1
ATOM 3636 C CA . ARG B 1 113 ? 44.196 38.014 7.102 1.00 19.97 106 ARG B CA 1
ATOM 3637 C C . ARG B 1 113 ? 45.230 37.242 7.921 1.00 20.18 106 ARG B C 1
ATOM 3638 O O . ARG B 1 113 ? 46.002 36.436 7.381 1.00 20.83 106 ARG B O 1
ATOM 3646 N N . ARG B 1 114 ? 45.257 37.484 9.230 1.00 17.69 107 ARG B N 1
ATOM 3647 C CA . ARG B 1 114 ? 46.273 36.840 10.047 1.00 18.05 107 ARG B CA 1
ATOM 3648 C C . ARG B 1 114 ? 45.968 35.377 10.315 1.00 17.91 107 ARG B C 1
ATOM 3649 O O . ARG B 1 114 ? 46.889 34.574 10.456 1.00 19.44 107 ARG B O 1
ATOM 3657 N N . PHE B 1 115 ? 44.689 35.013 10.378 1.00 15.66 108 PHE B N 1
ATOM 3658 C CA . PHE B 1 115 ? 44.353 33.657 10.783 1.00 13.74 108 PHE B CA 1
ATOM 3659 C C . PHE B 1 115 ? 43.728 32.760 9.720 1.00 15.01 108 PHE B C 1
ATOM 3660 O O . PHE B 1 115 ? 44.020 31.576 9.691 1.00 14.28 108 PHE B O 1
ATOM 3668 N N . LEU B 1 116 ? 42.840 33.287 8.883 1.00 16.46 109 LEU B N 1
ATOM 3669 C CA . LEU B 1 116 ? 42.079 32.400 7.998 1.00 15.45 109 LEU B CA 1
ATOM 3670 C C . LEU B 1 116 ? 42.903 31.663 6.927 1.00 16.07 109 LEU B C 1
ATOM 3671 O O . LEU B 1 116 ? 42.618 30.495 6.658 1.00 16.62 109 LEU B O 1
ATOM 3676 N N . PRO B 1 117 ? 43.915 32.322 6.310 1.00 16.15 110 PRO B N 1
ATOM 3677 C CA . PRO B 1 117 ? 44.629 31.589 5.254 1.00 15.87 110 PRO B CA 1
ATOM 3678 C C . PRO B 1 117 ? 45.251 30.272 5.741 1.00 16.28 110 PRO B C 1
ATOM 3679 O O . PRO B 1 117 ? 45.094 29.241 5.079 1.00 16.86 110 PRO B O 1
ATOM 3683 N N . LYS B 1 118 ? 45.928 30.292 6.883 1.00 14.25 111 LYS B N 1
ATOM 3684 C CA . LYS B 1 118 ? 46.549 29.065 7.378 1.00 16.22 111 LYS B CA 1
ATOM 3685 C C . LYS B 1 118 ? 45.523 28.065 7.924 1.00 15.18 111 LYS B C 1
ATOM 3686 O O . LYS B 1 118 ? 45.740 26.855 7.835 1.00 16.72 111 LYS B O 1
ATOM 3692 N N . MET B 1 119 ? 44.399 28.553 8.460 1.00 13.48 112 MET B N 1
ATOM 3693 C CA . MET B 1 119 ? 43.330 27.650 8.919 1.00 12.58 112 MET B CA 1
ATOM 3694 C C . MET B 1 119 ? 42.576 27.030 7.750 1.00 13.03 112 MET B C 1
ATOM 3695 O O . MET B 1 119 ? 42.275 25.844 7.775 1.00 12.31 112 MET B O 1
ATOM 3700 N N . ALA B 1 120 ? 42.288 27.820 6.713 1.00 14.09 113 ALA B N 1
ATOM 3701 C CA . ALA B 1 120 ? 41.541 27.306 5.563 1.00 14.91 113 ALA B CA 1
ATOM 3702 C C . ALA B 1 120 ? 42.323 26.264 4.777 1.00 16.18 113 ALA B C 1
ATOM 3703 O O . ALA B 1 120 ? 41.729 25.387 4.151 1.00 15.68 113 ALA B O 1
ATOM 3705 N N . CYS B 1 121 ? 43.648 26.378 4.771 1.00 16.40 114 CYS B N 1
ATOM 3706 C CA A CYS B 1 121 ? 44.414 25.397 4.022 0.60 18.29 114 CYS B CA 1
ATOM 3707 C CA B CYS B 1 121 ? 44.539 25.459 4.076 0.40 18.26 114 CYS B CA 1
ATOM 3708 C C . CYS B 1 121 ? 44.826 24.254 4.944 1.00 17.88 114 CYS B C 1
ATOM 3709 O O . CYS B 1 121 ? 45.469 23.301 4.508 1.00 21.50 114 CYS B O 1
ATOM 3714 N N . GLY B 1 122 ? 44.399 24.336 6.195 1.00 14.59 115 GLY B N 1
ATOM 3715 C CA . GLY B 1 122 ? 44.636 23.269 7.145 1.00 14.17 115 GLY B CA 1
ATOM 3716 C C . GLY B 1 122 ? 45.982 23.231 7.831 1.00 16.29 115 GLY B C 1
ATOM 3717 O O . GLY B 1 122 ? 46.251 22.311 8.606 1.00 17.46 115 GLY B O 1
ATOM 3718 N N . GLU B 1 123 ? 46.834 24.212 7.565 1.00 16.79 116 GLU B N 1
ATOM 3719 C CA A GLU B 1 123 ? 48.114 24.312 8.257 0.46 16.69 116 GLU B CA 1
ATOM 3720 C CA B GLU B 1 123 ? 48.115 24.307 8.261 0.54 16.68 116 GLU B CA 1
ATOM 3721 C C . GLU B 1 123 ? 47.883 24.588 9.743 1.00 16.89 116 GLU B C 1
ATOM 3722 O O . GLU B 1 123 ? 48.596 24.067 10.602 1.00 16.08 116 GLU B O 1
ATOM 3733 N N . TRP B 1 124 ? 46.877 25.412 10.038 1.00 13.84 117 TRP B N 1
ATOM 3734 C CA . TRP B 1 124 ? 46.505 25.708 11.420 1.00 11.56 117 TRP B CA 1
ATOM 3735 C C . TRP B 1 124 ? 45.140 25.116 11.760 1.00 13.63 117 TRP B C 1
ATOM 3736 O O . TRP B 1 124 ? 44.130 25.472 11.155 1.00 15.36 117 TRP B O 1
ATOM 3747 N N . ILE B 1 125 ? 45.108 24.217 12.740 1.00 11.47 118 ILE B N 1
ATOM 3748 C CA . ILE B 1 125 ? 43.865 23.587 13.146 1.00 11.78 118 ILE B CA 1
ATOM 3749 C C . ILE B 1 125 ? 43.154 24.402 14.221 1.00 10.97 118 ILE B C 1
ATOM 3750 O O . ILE B 1 125 ? 43.760 24.831 15.204 1.00 13.81 118 ILE B O 1
ATOM 3755 N N . GLY B 1 126 ? 41.860 24.619 14.030 1.00 10.56 119 GLY B N 1
ATOM 3756 C CA . GLY B 1 126 ? 41.079 25.435 14.939 1.00 10.72 119 GLY B CA 1
ATOM 3757 C C . GLY B 1 126 ? 40.254 24.654 15.956 1.00 12.66 119 GLY B C 1
ATOM 3758 O O . GLY B 1 126 ? 39.726 23.577 15.672 1.00 12.17 119 GLY B O 1
ATOM 3759 N N . GLY B 1 127 ? 40.145 25.237 17.143 1.00 12.74 120 GLY B N 1
ATOM 3760 C CA . GLY B 1 127 ? 39.367 24.692 18.242 1.00 12.83 120 GLY B CA 1
ATOM 3761 C C . GLY B 1 127 ? 38.523 25.792 18.865 1.00 13.40 120 GLY B C 1
ATOM 3762 O O . GLY B 1 127 ? 38.621 26.972 18.507 1.00 13.76 120 GLY B O 1
ATOM 3763 N N . PHE B 1 128 ? 37.703 25.400 19.822 1.00 12.91 121 PHE B N 1
ATOM 3764 C CA . PHE B 1 128 ? 36.644 26.248 20.333 1.00 11.75 121 PHE B CA 1
ATOM 3765 C C . PHE B 1 128 ? 36.547 25.950 21.818 1.00 11.22 121 PHE B C 1
ATOM 3766 O O . PHE B 1 128 ? 36.232 24.825 22.194 1.00 11.50 121 PHE B O 1
ATOM 3774 N N . ALA B 1 129 ? 36.822 26.937 22.660 1.00 12.18 122 ALA B N 1
ATOM 3775 C CA . ALA B 1 129 ? 36.910 26.677 24.091 1.00 13.84 122 ALA B CA 1
ATOM 3776 C C . ALA B 1 129 ? 35.911 27.509 24.882 1.00 15.25 122 ALA B C 1
ATOM 3777 O O . ALA B 1 129 ? 36.215 28.614 25.329 1.00 14.81 122 ALA B O 1
ATOM 3779 N N . LEU B 1 130 ? 34.715 26.964 25.035 1.00 15.76 123 LEU B N 1
ATOM 3780 C CA . LEU B 1 130 ? 33.654 27.612 25.789 1.00 14.81 123 LEU B CA 1
ATOM 3781 C C . LEU B 1 130 ? 33.365 26.901 27.111 1.00 15.09 123 LEU B C 1
ATOM 3782 O O . LEU B 1 130 ? 33.317 27.524 28.175 1.00 16.24 123 LEU B O 1
ATOM 3787 N N . THR B 1 131 ? 33.171 25.591 27.012 1.00 15.35 124 THR B N 1
ATOM 3788 C CA A THR B 1 131 ? 32.741 24.734 28.116 0.49 16.77 124 THR B CA 1
ATOM 3789 C CA B THR B 1 131 ? 32.697 24.811 28.150 0.51 16.75 124 THR B CA 1
ATOM 3790 C C . THR B 1 131 ? 33.673 24.771 29.316 1.00 15.61 124 THR B C 1
ATOM 3791 O O . THR B 1 131 ? 34.885 24.704 29.151 1.00 14.45 124 THR B O 1
ATOM 3798 N N . GLU B 1 132 ? 33.110 24.818 30.513 1.00 18.78 125 GLU B N 1
ATOM 3799 C CA . GLU B 1 132 ? 33.916 24.813 31.726 1.00 20.23 125 GLU B CA 1
ATOM 3800 C C . GLU B 1 132 ? 33.515 23.701 32.681 1.00 25.62 125 GLU B C 1
ATOM 3801 O O . GLU B 1 132 ? 32.420 23.145 32.557 1.00 25.78 125 GLU B O 1
ATOM 3807 N N . PRO B 1 133 ? 34.416 23.352 33.624 1.00 29.66 126 PRO B N 1
ATOM 3808 C CA . PRO B 1 133 ? 34.065 22.387 34.677 1.00 34.51 126 PRO B CA 1
ATOM 3809 C C . PRO B 1 133 ? 32.867 22.851 35.502 1.00 38.85 126 PRO B C 1
ATOM 3810 O O . PRO B 1 133 ? 31.746 22.415 35.230 1.00 41.66 126 PRO B O 1
ATOM 3814 N N . LEU B 1 142 ? 30.098 31.070 33.065 1.00 26.63 135 LEU B N 1
ATOM 3815 C CA . LEU B 1 142 ? 31.549 31.003 32.870 1.00 25.60 135 LEU B CA 1
ATOM 3816 C C . LEU B 1 142 ? 32.319 31.669 34.011 1.00 24.27 135 LEU B C 1
ATOM 3817 O O . LEU B 1 142 ? 31.906 32.718 34.513 1.00 26.33 135 LEU B O 1
ATOM 3822 N N . LYS B 1 143 ? 33.435 31.056 34.415 1.00 21.17 136 LYS B N 1
ATOM 3823 C CA . LYS B 1 143 ? 34.319 31.619 35.442 1.00 19.32 136 LYS B CA 1
ATOM 3824 C C . LYS B 1 143 ? 35.632 32.115 34.822 1.00 18.77 136 LYS B C 1
ATOM 3825 O O . LYS B 1 143 ? 36.371 32.858 35.461 1.00 20.33 136 LYS B O 1
ATOM 3827 N N . THR B 1 144 ? 35.925 31.700 33.588 1.00 16.44 137 THR B N 1
ATOM 3828 C CA . THR B 1 144 ? 37.105 32.222 32.894 1.00 15.65 137 THR B CA 1
ATOM 3829 C C . THR B 1 144 ? 36.906 33.713 32.669 1.00 16.79 137 THR B C 1
ATOM 3830 O O . THR B 1 144 ? 35.841 34.148 32.223 1.00 15.18 137 THR B O 1
ATOM 3834 N N . ARG B 1 145 ? 37.906 34.517 33.007 1.00 17.12 138 ARG B N 1
ATOM 3835 C CA . ARG B 1 145 ? 37.712 35.943 32.829 1.00 19.19 138 ARG B CA 1
ATOM 3836 C C . ARG B 1 145 ? 38.877 36.616 32.129 1.00 18.69 138 ARG B C 1
ATOM 3837 O O . ARG B 1 145 ? 39.993 36.080 32.058 1.00 20.20 138 ARG B O 1
ATOM 3845 N N . ALA B 1 146 ? 38.579 37.790 31.589 1.00 16.34 139 ALA B N 1
ATOM 3846 C CA . ALA B 1 146 ? 39.504 38.532 30.770 1.00 15.84 139 ALA B CA 1
ATOM 3847 C C . ALA B 1 146 ? 39.529 39.952 31.279 1.00 19.09 139 ALA B C 1
ATOM 3848 O O . ALA B 1 146 ? 38.500 40.628 31.317 1.00 18.86 139 ALA B O 1
ATOM 3850 N N . ARG B 1 147 ? 40.703 40.408 31.697 1.00 19.02 140 ARG B N 1
ATOM 3851 C CA . ARG B 1 147 ? 40.812 41.756 32.209 1.00 22.57 140 ARG B CA 1
ATOM 3852 C C . ARG B 1 147 ? 41.726 42.580 31.300 1.00 22.42 140 ARG B C 1
ATOM 3853 O O . ARG B 1 147 ? 42.789 42.129 30.863 1.00 22.41 140 ARG B O 1
ATOM 3861 N N . LEU B 1 148 ? 41.282 43.787 30.989 1.00 22.99 141 LEU B N 1
ATOM 3862 C CA . LEU B 1 148 ? 42.024 44.657 30.097 1.00 23.79 141 LEU B CA 1
ATOM 3863 C C . LEU B 1 148 ? 43.266 45.215 30.796 1.00 23.95 141 LEU B C 1
ATOM 3864 O O . LEU B 1 148 ? 43.175 45.780 31.889 1.00 24.15 141 LEU B O 1
ATOM 3869 N N . ASP B 1 149 ? 44.425 45.054 30.162 1.00 22.75 142 ASP B N 1
ATOM 3870 C CA . ASP B 1 149 ? 45.671 45.617 30.676 1.00 25.44 142 ASP B CA 1
ATOM 3871 C C . ASP B 1 149 ? 46.471 46.282 29.553 1.00 26.53 142 ASP B C 1
ATOM 3872 O O . ASP B 1 149 ? 47.342 45.663 28.943 1.00 27.18 142 ASP B O 1
ATOM 3877 N N . GLY B 1 150 ? 46.160 47.540 29.274 1.00 28.65 143 GLY B N 1
ATOM 3878 C CA . GLY B 1 150 ? 46.835 48.276 28.217 1.00 29.15 143 GLY B CA 1
ATOM 3879 C C . GLY B 1 150 ? 46.480 47.753 26.839 1.00 29.29 143 GLY B C 1
ATOM 3880 O O . GLY B 1 150 ? 45.323 47.818 26.422 1.00 31.42 143 GLY B O 1
ATOM 3881 N N . ASP B 1 151 ? 47.465 47.224 26.123 1.00 27.60 144 ASP B N 1
ATOM 3882 C CA . ASP B 1 151 ? 47.202 46.711 24.779 1.00 28.50 144 ASP B CA 1
ATOM 3883 C C . ASP B 1 151 ? 47.034 45.189 24.755 1.00 24.65 144 ASP B C 1
ATOM 3884 O O . ASP B 1 151 ? 47.079 44.564 23.691 1.00 23.00 144 ASP B O 1
ATOM 3889 N N . HIS B 1 152 ? 46.837 44.597 25.931 1.00 24.24 145 HIS B N 1
ATOM 3890 C CA . HIS B 1 152 ? 46.508 43.182 26.037 1.00 23.13 145 HIS B CA 1
ATOM 3891 C C . HIS B 1 152 ? 45.308 42.949 26.962 1.00 20.45 145 HIS B C 1
ATOM 3892 O O . HIS B 1 152 ? 45.004 43.772 27.822 1.00 20.29 145 HIS B O 1
ATOM 3899 N N . TYR B 1 153 ? 44.627 41.830 26.774 1.00 17.76 146 TYR B N 1
ATOM 3900 C CA . TYR B 1 153 ? 43.770 41.283 27.820 1.00 17.34 146 TYR B CA 1
ATOM 3901 C C . TYR B 1 153 ? 44.567 40.232 28.560 1.00 20.50 146 TYR B C 1
ATOM 3902 O O . TYR B 1 153 ? 45.408 39.562 27.963 1.00 20.36 146 TYR B O 1
ATOM 3911 N N . VAL B 1 154 ? 44.298 40.084 29.850 1.00 17.39 147 VAL B N 1
ATOM 3912 C CA . VAL B 1 154 ? 44.888 39.016 30.637 1.00 18.50 147 VAL B CA 1
ATOM 3913 C C . VAL B 1 154 ? 43.791 38.020 30.946 1.00 16.56 147 VAL B C 1
ATOM 3914 O O . VAL B 1 154 ? 42.780 38.390 31.536 1.00 18.06 147 VAL B O 1
ATOM 3918 N N . ILE B 1 155 ? 43.977 36.770 30.532 1.00 15.89 148 ILE B N 1
ATOM 3919 C CA . ILE B 1 155 ? 42.949 35.753 30.704 1.00 15.99 148 ILE B CA 1
ATOM 3920 C C . ILE B 1 155 ? 43.370 34.703 31.727 1.00 17.95 148 ILE B C 1
ATOM 3921 O O . ILE B 1 155 ? 44.493 34.189 31.701 1.00 16.29 148 ILE B O 1
ATOM 3926 N N . ASP B 1 156 ? 42.449 34.401 32.631 1.00 15.56 149 ASP B N 1
ATOM 3927 C CA . ASP B 1 156 ? 42.673 33.398 33.675 1.00 16.50 149 ASP B CA 1
ATOM 3928 C C . ASP B 1 156 ? 41.434 32.532 33.767 1.00 16.28 149 ASP B C 1
ATOM 3929 O O . ASP B 1 156 ? 40.316 33.041 33.779 1.00 17.09 149 ASP B O 1
ATOM 3934 N N . GLY B 1 157 ? 41.622 31.220 33.812 1.00 16.11 150 GLY B N 1
ATOM 3935 C CA . GLY B 1 157 ? 40.487 30.331 33.944 1.00 17.11 150 GLY B CA 1
ATOM 3936 C C . GLY B 1 157 ? 40.803 28.936 33.456 1.00 18.00 150 GLY B C 1
ATOM 3937 O O . GLY B 1 157 ? 41.957 28.519 33.430 1.00 18.47 150 GLY B O 1
ATOM 3938 N N . SER B 1 158 ? 39.769 28.197 33.086 1.00 15.24 151 SER B N 1
ATOM 3939 C CA . SER B 1 158 ? 39.960 26.815 32.673 1.00 16.28 151 SER B CA 1
ATOM 3940 C C . SER B 1 158 ? 38.798 26.393 31.805 1.00 16.84 151 SER B C 1
ATOM 3941 O O . SER B 1 158 ? 37.712 26.971 31.907 1.00 16.20 151 SER B O 1
ATOM 3944 N N . LYS B 1 159 ? 39.040 25.395 30.954 1.00 12.94 152 LYS B N 1
ATOM 3945 C CA . LYS B 1 159 ? 38.022 24.867 30.052 1.00 14.09 152 LYS B CA 1
ATOM 3946 C C . LYS B 1 159 ? 38.073 23.343 30.076 1.00 14.66 152 LYS B C 1
ATOM 3947 O O . LYS B 1 159 ? 39.107 22.743 30.412 1.00 12.87 152 LYS B O 1
ATOM 3953 N N . GLN B 1 160 ? 36.948 22.725 29.736 1.00 14.83 153 GLN B N 1
ATOM 3954 C CA . GLN B 1 160 ? 36.844 21.279 29.753 1.00 17.29 153 GLN B CA 1
ATOM 3955 C C . GLN B 1 160 ? 36.318 20.745 28.427 1.00 14.02 153 GLN B C 1
ATOM 3956 O O . GLN B 1 160 ? 35.570 21.431 27.718 1.00 13.87 153 GLN B O 1
ATOM 3962 N N . PHE B 1 161 ? 36.705 19.506 28.118 1.00 12.70 154 PHE B N 1
ATOM 3963 C CA . PHE B 1 161 ? 36.240 18.790 26.925 1.00 12.79 154 PHE B CA 1
ATOM 3964 C C . PHE B 1 161 ? 36.530 19.549 25.635 1.00 12.82 154 PHE B C 1
ATOM 3965 O O . PHE B 1 161 ? 35.667 19.635 24.780 1.00 13.88 154 PHE B O 1
ATOM 3973 N N . ILE B 1 162 ? 37.731 20.098 25.488 1.00 10.85 155 ILE B N 1
ATOM 3974 C CA . ILE B 1 162 ? 38.030 20.911 24.307 1.00 11.44 155 ILE B CA 1
ATOM 3975 C C . ILE B 1 162 ? 38.755 20.108 23.224 1.00 13.70 155 ILE B C 1
ATOM 3976 O O . ILE B 1 162 ? 39.905 19.709 23.405 1.00 12.92 155 ILE B O 1
ATOM 3981 N N . THR B 1 163 ? 38.070 19.865 22.112 1.00 11.99 156 THR B N 1
ATOM 3982 C CA . THR B 1 163 ? 38.671 19.164 20.969 1.00 11.27 156 THR B CA 1
ATOM 3983 C C . THR B 1 163 ? 39.843 19.967 20.393 1.00 12.68 156 THR B C 1
ATOM 3984 O O . THR B 1 163 ? 39.731 21.192 20.210 1.00 13.27 156 THR B O 1
ATOM 3988 N N . SER B 1 164 ? 40.953 19.275 20.109 1.00 10.80 157 SER B N 1
ATOM 3989 C CA . SER B 1 164 ? 42.163 19.885 19.557 1.00 11.33 157 SER B CA 1
ATOM 3990 C C . SER B 1 164 ? 42.770 20.953 20.473 1.00 11.66 157 SER B C 1
ATOM 3991 O O . SER B 1 164 ? 43.454 21.858 19.997 1.00 12.72 157 SER B O 1
ATOM 3994 N N . GLY B 1 165 ? 42.533 20.851 21.779 1.00 11.06 158 GLY B N 1
ATOM 3995 C CA . GLY B 1 165 ? 43.060 21.848 22.692 1.00 12.76 158 GLY B CA 1
ATOM 3996 C C . GLY B 1 165 ? 44.575 21.761 22.780 1.00 14.03 158 GLY B C 1
ATOM 3997 O O . GLY B 1 165 ? 45.234 22.746 23.083 1.00 16.86 158 GLY B O 1
ATOM 3998 N N . LYS B 1 166 ? 45.118 20.574 22.510 1.00 11.53 159 LYS B N 1
ATOM 3999 C CA . LYS B 1 166 ? 46.560 20.342 22.532 1.00 13.01 159 LYS B CA 1
ATOM 4000 C C . LYS B 1 166 ? 47.168 20.420 21.134 1.00 15.13 159 LYS B C 1
ATOM 4001 O O . LYS B 1 166 ? 48.138 21.141 20.897 1.00 16.24 159 LYS B O 1
ATOM 4007 N N . ASN B 1 167 ? 46.593 19.653 20.212 1.00 13.22 160 ASN B N 1
ATOM 4008 C CA . ASN B 1 167 ? 47.154 19.506 18.876 1.00 13.76 160 ASN B CA 1
ATOM 4009 C C . ASN B 1 167 ? 46.736 20.596 17.899 1.00 16.52 160 ASN B C 1
ATOM 4010 O O . ASN B 1 167 ? 47.334 20.729 16.845 1.00 20.12 160 ASN B O 1
ATOM 4015 N N . GLY B 1 168 ? 45.719 21.369 18.256 1.00 13.91 161 GLY B N 1
ATOM 4016 C CA . GLY B 1 168 ? 45.278 22.482 17.432 1.00 12.79 161 GLY B CA 1
ATOM 4017 C C . GLY B 1 168 ? 46.249 23.642 17.535 1.00 13.36 161 GLY B C 1
ATOM 4018 O O . GLY B 1 168 ? 47.182 23.608 18.333 1.00 14.90 161 GLY B O 1
ATOM 4019 N N . ASN B 1 169 ? 46.044 24.665 16.711 1.00 13.73 162 ASN B N 1
ATOM 4020 C CA . ASN B 1 169 ? 46.977 25.782 16.665 1.00 14.31 162 ASN B CA 1
ATOM 4021 C C . ASN B 1 169 ? 46.317 27.068 17.134 1.00 12.67 162 ASN B C 1
ATOM 4022 O O . ASN B 1 169 ? 46.974 27.964 17.677 1.00 12.18 162 ASN B O 1
ATOM 4027 N N . VAL B 1 170 ? 45.013 27.147 16.915 1.00 15.65 163 VAL B N 1
ATOM 4028 C CA A VAL B 1 170 ? 44.255 28.347 17.247 0.50 16.89 163 VAL B CA 1
ATOM 4029 C CA B VAL B 1 170 ? 44.246 28.349 17.210 0.50 17.20 163 VAL B CA 1
ATOM 4030 C C . VAL B 1 170 ? 42.921 27.975 17.872 1.00 15.66 163 VAL B C 1
ATOM 4031 O O . VAL B 1 170 ? 42.152 27.191 17.327 1.00 16.40 163 VAL B O 1
ATOM 4038 N N . VAL B 1 171 ? 42.665 28.523 19.051 1.00 12.77 164 VAL B N 1
ATOM 4039 C CA . VAL B 1 171 ? 41.439 28.208 19.765 1.00 12.89 164 VAL B CA 1
ATOM 4040 C C . VAL B 1 171 ? 40.684 29.481 20.080 1.00 15.46 164 VAL B C 1
ATOM 4041 O O . VAL B 1 171 ? 41.281 30.462 20.510 1.00 15.00 164 VAL B O 1
ATOM 4045 N N . ILE B 1 172 ? 39.375 29.472 19.852 1.00 15.07 165 ILE B N 1
ATOM 4046 C CA . ILE B 1 172 ? 38.535 30.605 20.228 1.00 12.68 165 ILE B CA 1
ATOM 4047 C C . ILE B 1 172 ? 38.156 30.468 21.703 1.00 13.47 165 ILE B C 1
ATOM 4048 O O . ILE B 1 172 ? 37.440 29.546 22.061 1.00 13.75 165 ILE B O 1
ATOM 4053 N N . VAL B 1 173 ? 38.643 31.380 22.547 1.00 11.41 166 VAL B N 1
ATOM 4054 C CA . VAL B 1 173 ? 38.430 31.271 23.995 1.00 14.07 166 VAL B CA 1
ATOM 4055 C C . VAL B 1 173 ? 37.356 32.248 24.433 1.00 12.34 166 VAL B C 1
ATOM 4056 O O . VAL B 1 173 ? 37.362 33.399 24.012 1.00 12.86 166 VAL B O 1
ATOM 4060 N N . PHE B 1 174 ? 36.412 31.779 25.242 1.00 11.36 167 PHE B N 1
ATOM 4061 C CA . PHE B 1 174 ? 35.356 32.635 25.768 1.00 12.46 167 PHE B CA 1
ATOM 4062 C C . PHE B 1 174 ? 35.582 32.957 27.235 1.00 11.74 167 PHE B C 1
ATOM 4063 O O . PHE B 1 174 ? 35.750 32.053 28.060 1.00 13.00 167 PHE B O 1
ATOM 4071 N N . ALA B 1 175 ? 35.574 34.251 27.552 1.00 12.22 168 ALA B N 1
ATOM 4072 C CA . ALA B 1 175 ? 35.855 34.732 28.898 1.00 16.57 168 ALA B CA 1
ATOM 4073 C C . ALA B 1 175 ? 34.926 35.868 29.307 1.00 16.42 168 ALA B C 1
ATOM 4074 O O . ALA B 1 175 ? 34.465 36.649 28.476 1.00 16.98 168 ALA B O 1
ATOM 4076 N N . VAL B 1 176 ? 34.660 35.972 30.601 1.00 14.15 169 VAL B N 1
ATOM 4077 C CA . VAL B 1 176 ? 33.876 37.075 31.104 1.00 14.97 169 VAL B CA 1
ATOM 4078 C C . VAL B 1 176 ? 34.676 38.360 31.118 1.00 18.41 169 VAL B C 1
ATOM 4079 O O . VAL B 1 176 ? 35.765 38.413 31.693 1.00 19.20 169 VAL B O 1
ATOM 4083 N N . THR B 1 177 ? 34.136 39.406 30.500 1.00 17.36 170 THR B N 1
ATOM 4084 C CA . THR B 1 177 ? 34.781 40.712 30.565 1.00 19.63 170 THR B CA 1
ATOM 4085 C C . THR B 1 177 ? 33.985 41.671 31.430 1.00 20.78 170 THR B C 1
ATOM 4086 O O . THR B 1 177 ? 34.521 42.683 31.885 1.00 20.85 170 THR B O 1
ATOM 4090 N N . ASP B 1 178 ? 32.713 41.350 31.671 1.00 21.66 171 ASP B N 1
ATOM 4091 C CA . ASP B 1 178 ? 31.887 42.138 32.583 1.00 22.30 171 ASP B CA 1
ATOM 4092 C C . ASP B 1 178 ? 31.028 41.224 33.452 1.00 22.94 171 ASP B C 1
ATOM 4093 O O . ASP B 1 178 ? 29.949 40.801 33.034 1.00 21.20 171 ASP B O 1
ATOM 4098 N N . PRO B 1 179 ? 31.483 40.943 34.685 1.00 26.13 172 PRO B N 1
ATOM 4099 C CA . PRO B 1 179 ? 30.752 39.989 35.527 1.00 27.67 172 PRO B CA 1
ATOM 4100 C C . PRO B 1 179 ? 29.345 40.471 35.901 1.00 28.68 172 PRO B C 1
ATOM 4101 O O . PRO B 1 179 ? 28.497 39.647 36.213 1.00 32.13 172 PRO B O 1
ATOM 4105 N N . ALA B 1 180 ? 29.089 41.773 35.848 1.00 28.57 173 ALA B N 1
ATOM 4106 C CA . ALA B 1 180 ? 27.777 42.276 36.248 1.00 30.33 173 ALA B CA 1
ATOM 4107 C C . ALA B 1 180 ? 26.744 42.163 35.128 1.00 30.59 173 ALA B C 1
ATOM 4108 O O . ALA B 1 180 ? 25.547 42.316 35.370 1.00 31.54 173 ALA B O 1
ATOM 4110 N N . ALA B 1 181 ? 27.201 41.876 33.910 1.00 28.65 174 ALA B N 1
ATOM 4111 C CA . ALA B 1 181 ? 26.318 41.899 32.745 1.00 28.15 174 ALA B CA 1
ATOM 4112 C C . ALA B 1 181 ? 25.799 40.522 32.341 1.00 27.54 174 ALA B C 1
ATOM 4113 O O . ALA B 1 181 ? 25.109 40.394 31.331 1.00 28.12 174 ALA B O 1
ATOM 4115 N N . GLY B 1 182 ? 26.131 39.502 33.125 1.00 26.94 175 GLY B N 1
ATOM 4116 C CA . GLY B 1 182 ? 25.679 38.143 32.858 1.00 26.26 175 GLY B CA 1
ATOM 4117 C C . GLY B 1 182 ? 25.986 37.630 31.463 1.00 24.53 175 GLY B C 1
ATOM 4118 O O . GLY B 1 182 ? 27.126 37.696 31.005 1.00 24.30 175 GLY B O 1
ATOM 4119 N N . LYS B 1 183 ? 24.964 37.125 30.777 1.00 25.29 176 LYS B N 1
ATOM 4120 C CA . LYS B 1 183 ? 25.144 36.591 29.426 1.00 26.21 176 LYS B CA 1
ATOM 4121 C C . LYS B 1 183 ? 25.442 37.693 28.403 1.00 26.36 176 LYS B C 1
ATOM 4122 O O . LYS B 1 183 ? 25.694 37.412 27.231 1.00 29.97 176 LYS B O 1
ATOM 4124 N N . LYS B 1 184 ? 25.431 38.946 28.835 1.00 24.31 177 LYS B N 1
ATOM 4125 C CA . LYS B 1 184 ? 25.870 40.027 27.965 1.00 23.05 177 LYS B CA 1
ATOM 4126 C C . LYS B 1 184 ? 27.309 40.436 28.280 1.00 20.36 177 LYS B C 1
ATOM 4127 O O . LYS B 1 184 ? 27.836 41.368 27.680 1.00 20.38 177 LYS B O 1
ATOM 4129 N N . GLY B 1 185 ? 27.937 39.738 29.225 1.00 19.51 178 GLY B N 1
ATOM 4130 C CA . GLY B 1 185 ? 29.249 40.132 29.712 1.00 18.81 178 GLY B CA 1
ATOM 4131 C C . GLY B 1 185 ? 30.395 39.255 29.243 1.00 16.98 178 GLY B C 1
ATOM 4132 O O . GLY B 1 185 ? 31.481 39.306 29.819 1.00 17.59 178 GLY B O 1
ATOM 4133 N N . ILE B 1 186 ? 30.161 38.469 28.189 1.00 17.09 179 ILE B N 1
ATOM 4134 C CA . ILE B 1 186 ? 31.156 37.534 27.671 1.00 18.14 179 ILE B CA 1
ATOM 4135 C C . ILE B 1 186 ? 31.842 38.094 26.432 1.00 17.61 179 ILE B C 1
ATOM 4136 O O . ILE B 1 186 ? 31.208 38.766 25.632 1.00 17.39 179 ILE B O 1
ATOM 4141 N N . SER B 1 187 ? 33.141 37.842 26.284 1.00 15.44 180 SER B N 1
ATOM 4142 C CA . SER B 1 187 ? 33.830 38.197 25.048 1.00 15.46 180 SER B CA 1
ATOM 4143 C C . SER B 1 187 ? 34.553 36.980 24.477 1.00 13.08 180 SER B C 1
ATOM 4144 O O . SER B 1 187 ? 34.796 36.009 25.190 1.00 12.55 180 SER B O 1
ATOM 4147 N N . ALA B 1 188 ? 34.904 37.048 23.198 1.00 12.53 181 ALA B N 1
ATOM 4148 C CA . ALA B 1 188 ? 35.590 35.959 22.515 1.00 16.77 181 ALA B CA 1
ATOM 4149 C C . ALA B 1 188 ? 36.986 36.416 22.105 1.00 16.06 181 ALA B C 1
ATOM 4150 O O . ALA B 1 188 ? 37.185 37.588 21.751 1.00 15.82 181 ALA B O 1
ATOM 4152 N N . PHE B 1 189 ? 37.946 35.499 22.158 1.00 14.24 182 PHE B N 1
ATOM 4153 C CA . PHE B 1 189 ? 39.345 35.821 21.882 1.00 15.47 182 PHE B CA 1
ATOM 4154 C C . PHE B 1 189 ? 39.976 34.790 20.948 1.00 15.54 182 PHE B C 1
ATOM 4155 O O . PHE B 1 189 ? 39.777 33.595 21.130 1.00 15.15 182 PHE B O 1
ATOM 4163 N N . ILE B 1 190 ? 40.719 35.242 19.939 1.00 15.06 183 ILE B N 1
ATOM 4164 C CA . ILE B 1 190 ? 41.466 34.298 19.109 1.00 13.50 183 ILE B CA 1
ATOM 4165 C C . ILE B 1 190 ? 42.804 34.010 19.793 1.00 15.85 183 ILE B C 1
ATOM 4166 O O . ILE B 1 190 ? 43.628 34.915 19.956 1.00 15.24 183 ILE B O 1
ATOM 4171 N N . VAL B 1 191 ? 43.017 32.764 20.201 1.00 14.82 184 VAL B N 1
ATOM 4172 C CA . VAL B 1 191 ? 44.171 32.444 21.044 1.00 16.25 184 VAL B CA 1
ATOM 4173 C C . VAL B 1 191 ? 45.060 31.345 20.445 1.00 15.42 184 VAL B C 1
ATOM 4174 O O . VAL B 1 191 ? 44.700 30.165 20.499 1.00 14.67 184 VAL B O 1
ATOM 4178 N N . PRO B 1 192 ? 46.221 31.726 19.873 1.00 14.34 185 PRO B N 1
ATOM 4179 C CA . PRO B 1 192 ? 47.182 30.704 19.438 1.00 16.33 185 PRO B CA 1
ATOM 4180 C C . PRO B 1 192 ? 47.514 29.781 20.600 1.00 16.37 185 PRO B C 1
ATOM 4181 O O . PRO B 1 192 ? 47.705 30.265 21.714 1.00 15.46 185 PRO B O 1
ATOM 4185 N N . THR B 1 193 ? 47.615 28.484 20.349 1.00 14.13 186 THR B N 1
ATOM 4186 C CA . THR B 1 193 ? 47.783 27.555 21.450 1.00 12.95 186 THR B CA 1
ATOM 4187 C C . THR B 1 193 ? 49.211 27.568 21.980 1.00 14.65 186 THR B C 1
ATOM 4188 O O . THR B 1 193 ? 49.506 26.866 22.941 1.00 14.55 186 THR B O 1
ATOM 4192 N N . ASP B 1 194 ? 50.084 28.361 21.363 1.00 16.16 187 ASP B N 1
ATOM 4193 C CA . ASP B 1 194 ? 51.435 28.541 21.899 1.00 17.95 187 ASP B CA 1
ATOM 4194 C C . ASP B 1 194 ? 51.596 29.871 22.644 1.00 16.66 187 ASP B C 1
ATOM 4195 O O . ASP B 1 194 ? 52.715 30.285 22.955 1.00 17.80 187 ASP B O 1
ATOM 4200 N N . THR B 1 195 ? 50.476 30.520 22.951 1.00 15.90 188 THR B N 1
ATOM 4201 C CA . THR B 1 195 ? 50.478 31.713 23.805 1.00 16.13 188 THR B CA 1
ATOM 4202 C C . THR B 1 195 ? 50.983 31.358 25.206 1.00 15.66 188 THR B C 1
ATOM 4203 O O . THR B 1 195 ? 50.481 30.419 25.812 1.00 15.75 188 THR B O 1
ATOM 4207 N N . PRO B 1 196 ? 51.995 32.087 25.720 1.00 17.47 189 PRO B N 1
ATOM 4208 C CA . PRO B 1 196 ? 52.406 31.836 27.108 1.00 20.00 189 PRO B CA 1
ATOM 4209 C C . PRO B 1 196 ? 51.224 31.990 28.052 1.00 19.32 189 PRO B C 1
ATOM 4210 O O . PRO B 1 196 ? 50.473 32.953 27.906 1.00 21.02 189 PRO B O 1
ATOM 4214 N N . GLY B 1 197 ? 51.036 31.024 28.950 1.00 16.28 190 GLY B N 1
ATOM 4215 C CA . GLY B 1 197 ? 49.911 31.025 29.870 1.00 18.27 190 GLY B CA 1
ATOM 4216 C C . GLY B 1 197 ? 48.837 30.022 29.465 1.00 17.80 190 GLY B C 1
ATOM 4217 O O . GLY B 1 197 ? 47.976 29.678 30.273 1.00 18.80 190 GLY B O 1
ATOM 4218 N N . TYR B 1 198 ? 48.897 29.557 28.214 1.00 15.30 191 TYR B N 1
ATOM 4219 C CA . TYR B 1 198 ? 47.993 28.519 27.691 1.00 15.13 191 TYR B CA 1
ATOM 4220 C C . TYR B 1 198 ? 48.562 27.168 28.058 1.00 15.22 191 TYR B C 1
ATOM 4221 O O . TYR B 1 198 ? 49.698 26.861 27.703 1.00 15.12 191 TYR B O 1
ATOM 4230 N N . GLU B 1 199 ? 47.785 26.375 28.783 1.00 14.30 192 GLU B N 1
ATOM 4231 C CA . GLU B 1 199 ? 48.268 25.106 29.320 1.00 16.36 192 GLU B CA 1
ATOM 4232 C C . GLU B 1 199 ? 47.245 24.000 29.093 1.00 16.65 192 GLU B C 1
ATOM 4233 O O . GLU B 1 199 ? 46.048 24.165 29.376 1.00 18.30 192 GLU B O 1
ATOM 4239 N N . VAL B 1 200 ? 47.710 22.881 28.540 1.00 14.39 193 VAL B N 1
ATOM 4240 C CA . VAL B 1 200 ? 46.889 21.682 28.474 1.00 15.81 193 VAL B CA 1
ATOM 4241 C C . VAL B 1 200 ? 47.011 20.977 29.815 1.00 15.82 193 VAL B C 1
ATOM 4242 O O . VAL B 1 200 ? 48.081 20.480 30.179 1.00 15.96 193 VAL B O 1
ATOM 4246 N N . MET B 1 201 ? 45.928 20.967 30.582 1.00 16.69 194 MET B N 1
ATOM 4247 C CA A MET B 1 201 ? 45.955 20.373 31.914 0.59 19.94 194 MET B CA 1
ATOM 4248 C CA B MET B 1 201 ? 45.969 20.373 31.914 0.41 19.89 194 MET B CA 1
ATOM 4249 C C . MET B 1 201 ? 45.871 18.859 31.835 1.00 20.30 194 MET B C 1
ATOM 4250 O O . MET B 1 201 ? 46.449 18.141 32.667 1.00 20.93 194 MET B O 1
ATOM 4259 N N . SER B 1 202 ? 45.139 18.376 30.837 1.00 19.02 195 SER B N 1
ATOM 4260 C CA A SER B 1 202 ? 44.995 16.944 30.637 0.56 18.72 195 SER B CA 1
ATOM 4261 C CA B SER B 1 202 ? 44.933 16.945 30.666 0.44 18.91 195 SER B CA 1
ATOM 4262 C C . SER B 1 202 ? 44.420 16.635 29.265 1.00 19.06 195 SER B C 1
ATOM 4263 O O . SER B 1 202 ? 43.642 17.411 28.694 1.00 16.04 195 SER B O 1
ATOM 4268 N N . VAL B 1 203 ? 44.859 15.513 28.721 1.00 13.15 196 VAL B N 1
ATOM 4269 C CA . VAL B 1 203 ? 44.278 14.957 27.522 1.00 14.25 196 VAL B CA 1
ATOM 4270 C C . VAL B 1 203 ? 43.450 13.779 28.027 1.00 13.31 196 VAL B C 1
ATOM 4271 O O . VAL B 1 203 ? 43.992 12.851 28.603 1.00 14.11 196 VAL B O 1
ATOM 4275 N N . GLU B 1 204 ? 42.135 13.831 27.871 1.00 13.67 197 GLU B N 1
ATOM 4276 C CA . GLU B 1 204 ? 41.296 12.813 28.502 1.00 13.80 197 GLU B CA 1
ATOM 4277 C C . GLU B 1 204 ? 41.452 11.446 27.847 1.00 13.17 197 GLU B C 1
ATOM 4278 O O . GLU B 1 204 ? 41.611 11.340 26.633 1.00 15.96 197 GLU B O 1
ATOM 4284 N N . HIS B 1 205 ? 41.407 10.396 28.667 1.00 14.27 198 HIS B N 1
ATOM 4285 C CA . HIS B 1 205 ? 41.363 9.034 28.152 1.00 13.07 198 HIS B CA 1
ATOM 4286 C C . HIS B 1 205 ? 39.902 8.707 27.889 1.00 14.22 198 HIS B C 1
ATOM 4287 O O . HIS B 1 205 ? 39.087 8.704 28.811 1.00 14.79 198 HIS B O 1
ATOM 4289 N N . LYS B 1 206 ? 39.579 8.409 26.638 1.00 13.78 199 LYS B N 1
ATOM 4290 C CA . LYS B 1 206 ? 38.182 8.247 26.254 1.00 12.73 199 LYS B CA 1
ATOM 4291 C C . LYS B 1 206 ? 37.874 6.812 25.876 1.00 12.85 199 LYS B C 1
ATOM 4292 O O . LYS B 1 206 ? 38.774 5.997 25.741 1.00 13.22 199 LYS B O 1
ATOM 4298 N N . LEU B 1 207 ? 36.587 6.523 25.698 1.00 11.50 200 LEU B N 1
ATOM 4299 C CA . LEU B 1 207 ? 36.133 5.251 25.152 1.00 11.50 200 LEU B CA 1
ATOM 4300 C C . LEU B 1 207 ? 36.610 5.049 23.719 1.00 11.96 200 LEU B C 1
ATOM 4301 O O . LEU B 1 207 ? 37.007 3.950 23.327 1.00 11.76 200 LEU B O 1
ATOM 4306 N N . GLY B 1 208 ? 36.545 6.122 22.935 1.00 11.00 201 GLY B N 1
ATOM 4307 C CA . GLY B 1 208 ? 36.937 6.063 21.534 1.00 11.81 201 GLY B CA 1
ATOM 4308 C C . GLY B 1 208 ? 37.388 7.413 20.990 1.00 10.78 201 GLY B C 1
ATOM 4309 O O . GLY B 1 208 ? 37.649 8.356 21.755 1.00 11.47 201 GLY B O 1
ATOM 4310 N N . GLN B 1 209 ? 37.488 7.501 19.665 1.00 11.90 202 GLN B N 1
ATOM 4311 C CA . GLN B 1 209 ? 38.116 8.635 19.003 1.00 13.48 202 GLN B CA 1
ATOM 4312 C C . GLN B 1 209 ? 39.420 9.028 19.692 1.00 11.09 202 GLN B C 1
ATOM 4313 O O . GLN B 1 209 ? 39.652 10.209 19.980 1.00 11.83 202 GLN B O 1
ATOM 4319 N N . HIS B 1 210 ? 40.265 8.034 19.974 1.00 11.52 203 HIS B N 1
ATOM 4320 C CA . HIS B 1 210 ? 41.525 8.289 20.679 1.00 11.97 203 HIS B CA 1
ATOM 4321 C C . HIS B 1 210 ? 42.417 9.284 19.947 1.00 15.03 203 HIS B C 1
ATOM 4322 O O . HIS B 1 210 ? 43.124 10.065 20.574 1.00 15.42 203 HIS B O 1
ATOM 4329 N N . SER B 1 211 ? 42.388 9.226 18.621 1.00 13.07 204 SER B N 1
ATOM 4330 C CA . SER B 1 211 ? 43.204 10.090 17.755 1.00 13.77 204 SER B CA 1
ATOM 4331 C C . SER B 1 211 ? 42.959 11.596 17.954 1.00 13.98 204 SER B C 1
ATOM 4332 O O . SER B 1 211 ? 43.848 12.422 17.744 1.00 12.52 204 SER B O 1
ATOM 4335 N N . SER B 1 212 ? 41.739 11.951 18.331 1.00 13.30 205 SER B N 1
ATOM 4336 C CA . SER B 1 212 ? 41.408 13.348 18.570 1.00 11.36 205 SER B CA 1
ATOM 4337 C C . SER B 1 212 ? 41.580 13.670 20.049 1.00 11.33 205 SER B C 1
ATOM 4338 O O . SER B 1 212 ? 40.872 13.106 20.898 1.00 12.47 205 SER B O 1
ATOM 4341 N N . ASP B 1 213 ? 42.487 14.598 20.352 1.00 11.59 206 ASP B N 1
ATOM 4342 C CA . ASP B 1 213 ? 42.681 15.039 21.729 1.00 14.79 206 ASP B CA 1
ATOM 4343 C C . ASP B 1 213 ? 41.478 15.827 22.260 1.00 13.73 206 ASP B C 1
ATOM 4344 O O . ASP B 1 213 ? 41.078 16.834 21.679 1.00 16.50 206 ASP B O 1
ATOM 4349 N N . THR B 1 214 ? 40.906 15.357 23.366 1.00 13.37 207 THR B N 1
ATOM 4350 C CA . THR B 1 214 ? 39.899 16.112 24.097 1.00 13.86 207 THR B CA 1
ATOM 4351 C C . THR B 1 214 ? 40.527 16.567 25.404 1.00 11.24 207 THR B C 1
ATOM 4352 O O . THR B 1 214 ? 40.936 15.740 26.212 1.00 11.56 207 THR B O 1
ATOM 4356 N N . CYS B 1 215 ? 40.606 17.882 25.604 1.00 12.38 208 CYS B N 1
ATOM 4357 C CA . CYS B 1 215 ? 41.501 18.438 26.604 1.00 14.39 208 CYS B CA 1
ATOM 4358 C C . CYS B 1 215 ? 40.838 19.302 27.657 1.00 16.37 208 CYS B C 1
ATOM 4359 O O . CYS B 1 215 ? 39.861 20.015 27.387 1.00 14.52 208 CYS B O 1
ATOM 4362 N N . ALA B 1 216 ? 41.402 19.232 28.860 1.00 16.51 209 ALA B N 1
ATOM 4363 C CA . ALA B 1 216 ? 41.191 20.246 29.883 1.00 14.20 209 ALA B CA 1
ATOM 4364 C C . ALA B 1 216 ? 42.254 21.297 29.677 1.00 15.65 209 ALA B C 1
ATOM 4365 O O . ALA B 1 216 ? 43.434 20.968 29.510 1.00 14.96 209 ALA B O 1
ATOM 4367 N N . LEU B 1 217 ? 41.842 22.560 29.724 1.00 15.30 210 LEU B N 1
ATOM 4368 C CA . LEU B 1 217 ? 42.752 23.675 29.513 1.00 14.64 210 LEU B CA 1
ATOM 4369 C C . LEU B 1 217 ? 42.828 24.529 30.764 1.00 14.25 210 LEU B C 1
ATOM 4370 O O . LEU B 1 217 ? 41.846 24.642 31.491 1.00 15.40 210 LEU B O 1
ATOM 4375 N N . GLY B 1 218 ? 43.989 25.136 30.997 1.00 15.66 211 GLY B N 1
ATOM 4376 C CA . GLY B 1 218 ? 44.146 26.128 32.050 1.00 16.96 211 GLY B CA 1
ATOM 4377 C C . GLY B 1 218 ? 44.782 27.383 31.464 1.00 18.02 211 GLY B C 1
ATOM 4378 O O . GLY B 1 218 ? 45.697 27.293 30.636 1.00 18.40 211 GLY B O 1
ATOM 4379 N N . PHE B 1 219 ? 44.302 28.552 31.889 1.00 17.08 212 PHE B N 1
ATOM 4380 C CA . PHE B 1 219 ? 44.851 29.824 31.428 1.00 16.92 212 PHE B CA 1
ATOM 4381 C C . PHE B 1 219 ? 45.350 30.562 32.650 1.00 17.45 212 PHE B C 1
ATOM 4382 O O . PHE B 1 219 ? 44.566 30.863 33.545 1.00 17.71 212 PHE B O 1
ATOM 4390 N N . THR B 1 220 ? 46.650 30.831 32.687 1.00 17.60 213 THR B N 1
ATOM 4391 C CA . THR B 1 220 ? 47.267 31.525 33.814 1.00 19.78 213 THR B CA 1
ATOM 4392 C C . THR B 1 220 ? 48.023 32.759 33.341 1.00 20.04 213 THR B C 1
ATOM 4393 O O . THR B 1 220 ? 49.027 32.643 32.629 1.00 19.47 213 THR B O 1
ATOM 4397 N N . ASN B 1 221 ? 47.547 33.934 33.749 1.00 16.41 214 ASN B N 1
ATOM 4398 C CA . ASN B 1 221 ? 48.159 35.193 33.359 1.00 16.66 214 ASN B CA 1
ATOM 4399 C C . ASN B 1 221 ? 48.348 35.224 31.840 1.00 18.35 214 ASN B C 1
ATOM 4400 O O . ASN B 1 221 ? 49.369 35.705 31.338 1.00 17.42 214 ASN B O 1
ATOM 4405 N N . MET B 1 222 ? 47.360 34.694 31.117 1.00 15.59 215 MET B N 1
ATOM 4406 C CA . MET B 1 222 ? 47.494 34.521 29.680 1.00 15.89 215 MET B CA 1
ATOM 4407 C C . MET B 1 222 ? 47.199 35.812 28.943 1.00 17.19 215 MET B C 1
ATOM 4408 O O . MET B 1 222 ? 46.036 36.208 28.793 1.00 18.01 215 MET B O 1
ATOM 4413 N N . ARG B 1 223 ? 48.263 36.461 28.479 1.00 15.64 216 ARG B N 1
ATOM 4414 C CA . ARG B 1 223 ? 48.141 37.757 27.821 1.00 19.02 216 ARG B CA 1
ATOM 4415 C C . ARG B 1 223 ? 47.841 37.606 26.332 1.00 20.25 216 ARG B C 1
ATOM 4416 O O . ARG B 1 223 ? 48.554 36.924 25.593 1.00 19.30 216 ARG B O 1
ATOM 4424 N N . VAL B 1 224 ? 46.746 38.234 25.919 1.00 19.97 217 VAL B N 1
ATOM 4425 C CA . VAL B 1 224 ? 46.266 38.178 24.546 1.00 21.23 217 VAL B CA 1
ATOM 4426 C C . VAL B 1 224 ? 46.139 39.611 24.027 1.00 21.73 217 VAL B C 1
ATOM 4427 O O . VAL B 1 224 ? 45.515 40.441 24.692 1.00 22.24 217 VAL B O 1
ATOM 4431 N N . PRO B 1 225 ? 46.746 39.915 22.859 1.00 20.48 218 PRO B N 1
ATOM 4432 C CA . PRO B 1 225 ? 46.628 41.259 22.275 1.00 18.50 218 PRO B CA 1
ATOM 4433 C C . PRO B 1 225 ? 45.178 41.702 22.153 1.00 17.22 218 PRO B C 1
ATOM 4434 O O . PRO B 1 225 ? 44.306 40.871 21.898 1.00 18.01 218 PRO B O 1
ATOM 4438 N N . VAL B 1 226 ? 44.919 42.994 22.333 1.00 18.23 219 VAL B N 1
ATOM 4439 C CA . VAL B 1 226 ? 43.572 43.514 22.157 1.00 19.08 219 VAL B CA 1
ATOM 4440 C C . VAL B 1 226 ? 43.089 43.213 20.734 1.00 19.12 219 VAL B C 1
ATOM 4441 O O . VAL B 1 226 ? 41.908 42.918 20.510 1.00 18.35 219 VAL B O 1
ATOM 4445 N N . GLU B 1 227 ? 44.022 43.248 19.786 1.00 18.47 220 GLU B N 1
ATOM 4446 C CA . GLU B 1 227 ? 43.728 42.980 18.379 1.00 18.51 220 GLU B CA 1
ATOM 4447 C C . GLU B 1 227 ? 43.286 41.545 18.110 1.00 17.70 220 GLU B C 1
ATOM 4448 O O . GLU B 1 227 ? 42.949 41.208 16.972 1.00 18.37 220 GLU B O 1
ATOM 4450 N N . ASN B 1 228 ? 43.315 40.693 19.136 1.00 17.24 221 ASN B N 1
ATOM 4451 C CA . ASN B 1 228 ? 42.833 39.325 18.985 1.00 16.15 221 ASN B CA 1
ATOM 4452 C C . ASN B 1 228 ? 41.443 39.134 19.575 1.00 16.74 221 ASN B C 1
ATOM 4453 O O . ASN B 1 228 ? 40.884 38.050 19.474 1.00 16.03 221 ASN B O 1
ATOM 4458 N N . ARG B 1 229 ? 40.878 40.174 20.185 1.00 16.47 222 ARG B N 1
ATOM 4459 C CA . ARG B 1 229 ? 39.502 40.076 20.663 1.00 15.70 222 ARG B CA 1
ATOM 4460 C C . ARG B 1 229 ? 38.589 39.991 19.449 1.00 16.97 222 ARG B C 1
ATOM 4461 O O . ARG B 1 229 ? 38.601 40.872 18.579 1.00 15.85 222 ARG B O 1
ATOM 4469 N N . LEU B 1 230 ? 37.815 38.917 19.398 1.00 17.15 223 LEU B N 1
ATOM 4470 C CA . LEU B 1 230 ? 36.916 38.642 18.286 1.00 16.06 223 LEU B CA 1
ATOM 4471 C C . LEU B 1 230 ? 35.566 39.273 18.563 1.00 19.00 223 LEU B C 1
ATOM 4472 O O . LEU B 1 230 ? 34.846 38.819 19.437 1.00 16.71 223 LEU B O 1
ATOM 4477 N N . GLY B 1 231 ? 35.238 40.334 17.826 1.00 18.70 224 GLY B N 1
ATOM 4478 C CA . GLY B 1 231 ? 34.023 41.093 18.067 1.00 19.19 224 GLY B CA 1
ATOM 4479 C C . GLY B 1 231 ? 34.198 42.082 19.206 1.00 19.02 224 GLY B C 1
ATOM 4480 O O . GLY B 1 231 ? 35.270 42.170 19.810 1.00 17.69 224 GLY B O 1
ATOM 4481 N N . ALA B 1 232 ? 33.137 42.824 19.502 1.00 19.83 225 ALA B N 1
ATOM 4482 C CA . ALA B 1 232 ? 33.162 43.796 20.587 1.00 20.53 225 ALA B CA 1
ATOM 4483 C C . ALA B 1 232 ? 33.078 43.101 21.940 1.00 18.87 225 ALA B C 1
ATOM 4484 O O . ALA B 1 232 ? 32.606 41.955 22.031 1.00 16.47 225 ALA B O 1
ATOM 4486 N N . GLU B 1 233 ? 33.527 43.785 22.993 1.00 19.70 226 GLU B N 1
ATOM 4487 C CA . GLU B 1 233 ? 33.300 43.285 24.343 1.00 19.10 226 GLU B CA 1
ATOM 4488 C C . GLU B 1 233 ? 31.807 43.037 24.518 1.00 19.87 226 GLU B C 1
ATOM 4489 O O . GLU B 1 233 ? 30.989 43.869 24.120 1.00 20.18 226 GLU B O 1
ATOM 4495 N N . GLY B 1 234 ? 31.454 41.886 25.082 1.00 19.24 227 GLY B N 1
ATOM 4496 C CA . GLY B 1 234 ? 30.062 41.566 25.345 1.00 16.88 227 GLY B CA 1
ATOM 4497 C C . GLY B 1 234 ? 29.397 40.751 24.241 1.00 18.24 227 GLY B C 1
ATOM 4498 O O . GLY B 1 234 ? 28.300 40.228 24.423 1.00 19.15 227 GLY B O 1
ATOM 4499 N N . GLU B 1 235 ? 30.076 40.637 23.104 1.00 15.62 228 GLU B N 1
ATOM 4500 C CA . GLU B 1 235 ? 29.545 39.945 21.934 1.00 17.52 228 GLU B CA 1
ATOM 4501 C C . GLU B 1 235 ? 29.809 38.435 21.993 1.00 16.79 228 GLU B C 1
ATOM 4502 O O . GLU B 1 235 ? 29.409 37.683 21.100 1.00 15.20 228 GLU B O 1
ATOM 4508 N N . GLY B 1 236 ? 30.477 37.989 23.056 1.00 17.34 229 GLY B N 1
ATOM 4509 C CA . GLY B 1 236 ? 30.900 36.599 23.169 1.00 15.95 229 GLY B CA 1
ATOM 4510 C C . GLY B 1 236 ? 29.778 35.565 23.165 1.00 18.03 229 GLY B C 1
ATOM 4511 O O . GLY B 1 236 ? 29.900 34.504 22.552 1.00 15.05 229 GLY B O 1
ATOM 4512 N N . TYR B 1 237 ? 28.687 35.862 23.858 1.00 17.96 230 TYR B N 1
ATOM 4513 C CA . TYR B 1 237 ? 27.570 34.924 23.930 1.00 22.66 230 TYR B CA 1
ATOM 4514 C C . TYR B 1 237 ? 26.987 34.690 22.532 1.00 18.72 230 TYR B C 1
ATOM 4515 O O . TYR B 1 237 ? 26.791 33.553 22.113 1.00 16.23 230 TYR B O 1
ATOM 4524 N N . LYS B 1 238 ? 26.731 35.779 21.814 1.00 16.39 231 LYS B N 1
ATOM 4525 C CA . LYS B 1 238 ? 26.264 35.695 20.433 1.00 18.05 231 LYS B CA 1
ATOM 4526 C C . LYS B 1 238 ? 27.230 34.850 19.595 1.00 17.22 231 LYS B C 1
ATOM 4527 O O . LYS B 1 238 ? 26.817 33.945 18.860 1.00 17.32 231 LYS B O 1
ATOM 4533 N N . ILE B 1 239 ? 28.525 35.117 19.735 1.00 14.21 232 ILE B N 1
ATOM 4534 C CA . ILE B 1 239 ? 29.516 34.409 18.919 1.00 13.53 232 ILE B CA 1
ATOM 4535 C C . ILE B 1 239 ? 29.521 32.931 19.293 1.00 13.00 232 ILE B C 1
ATOM 4536 O O . ILE B 1 239 ? 29.603 32.062 18.422 1.00 12.78 232 ILE B O 1
ATOM 4541 N N . ALA B 1 240 ? 29.348 32.643 20.578 1.00 12.87 233 ALA B N 1
ATOM 4542 C CA . ALA B 1 240 ? 29.376 31.253 21.042 1.00 13.85 233 ALA B CA 1
ATOM 4543 C C . ALA B 1 240 ? 28.269 30.404 20.415 1.00 14.56 233 ALA B C 1
ATOM 4544 O O . ALA B 1 240 ? 28.449 29.200 20.187 1.00 13.75 233 ALA B O 1
ATOM 4546 N N . LEU B 1 241 ? 27.123 31.027 20.160 1.00 13.95 234 LEU B N 1
ATOM 4547 C CA . LEU B 1 241 ? 25.962 30.302 19.645 1.00 15.94 234 LEU B CA 1
ATOM 4548 C C . LEU B 1 241 ? 25.813 30.419 18.126 1.00 15.92 234 LEU B C 1
ATOM 4549 O O . LEU B 1 241 ? 24.886 29.856 17.548 1.00 16.45 234 LEU B O 1
ATOM 4554 N N . ALA B 1 242 ? 26.739 31.138 17.493 1.00 15.08 235 ALA B N 1
ATOM 4555 C CA . ALA B 1 242 ? 26.603 31.540 16.089 1.00 14.57 235 ALA B CA 1
ATOM 4556 C C . ALA B 1 242 ? 26.625 30.378 15.104 1.00 14.07 235 ALA B C 1
ATOM 4557 O O . ALA B 1 242 ? 26.186 30.520 13.961 1.00 15.24 235 ALA B O 1
ATOM 4559 N N . ASN B 1 243 ? 27.129 29.233 15.539 1.00 13.58 236 ASN B N 1
ATOM 4560 C CA . ASN B 1 243 ? 27.234 28.081 14.638 1.00 14.26 236 ASN B CA 1
ATOM 4561 C C . ASN B 1 243 ? 26.624 26.793 15.182 1.00 13.28 236 ASN B C 1
ATOM 4562 O O . ASN B 1 243 ? 27.068 25.709 14.826 1.00 14.60 236 ASN B O 1
ATOM 4567 N N . LEU B 1 244 ? 25.591 26.912 16.021 1.00 12.70 237 LEU B N 1
ATOM 4568 C CA . LEU B 1 244 ? 24.900 25.738 16.569 1.00 13.82 237 LEU B CA 1
ATOM 4569 C C . LEU B 1 244 ? 24.459 24.791 15.468 1.00 14.05 237 LEU B C 1
ATOM 4570 O O . LEU B 1 244 ? 24.700 23.586 15.533 1.00 15.05 237 LEU B O 1
ATOM 4575 N N . GLU B 1 245 ? 23.790 25.350 14.465 1.00 14.38 238 GLU B N 1
ATOM 4576 C CA . GLU B 1 245 ? 23.237 24.545 13.375 1.00 13.68 238 GLU B CA 1
ATOM 4577 C C . GLU B 1 245 ? 24.318 23.826 12.567 1.00 12.00 238 GLU B C 1
ATOM 4578 O O . GLU B 1 245 ? 24.252 22.613 12.371 1.00 12.95 238 GLU B O 1
ATOM 4584 N N . GLY B 1 246 ? 25.309 24.566 12.082 1.00 12.06 239 GLY B N 1
ATOM 4585 C CA . GLY B 1 246 ? 26.354 23.970 11.268 1.00 13.25 239 GLY B CA 1
ATOM 4586 C C . GLY B 1 246 ? 27.145 22.921 12.041 1.00 13.24 239 GLY B C 1
ATOM 4587 O O . GLY B 1 246 ? 27.543 21.898 11.479 1.00 11.56 239 GLY B O 1
ATOM 4588 N N . GLY B 1 247 ? 27.357 23.160 13.336 1.00 11.29 240 GLY B N 1
ATOM 4589 C CA . GLY B 1 247 ? 28.000 22.170 14.185 1.00 11.20 240 GLY B CA 1
ATOM 4590 C C . GLY B 1 247 ? 27.189 20.881 14.302 1.00 12.50 240 GLY B C 1
ATOM 4591 O O . GLY B 1 247 ? 27.712 19.770 14.178 1.00 11.21 240 GLY B O 1
ATOM 4592 N N . ARG B 1 248 ? 25.891 21.025 14.532 1.00 11.94 241 ARG B N 1
ATOM 4593 C CA . ARG B 1 248 ? 25.033 19.863 14.695 1.00 12.38 241 ARG B CA 1
ATOM 4594 C C . ARG B 1 248 ? 24.829 19.128 13.368 1.00 12.60 241 ARG B C 1
ATOM 4595 O O . ARG B 1 248 ? 24.714 17.906 13.343 1.00 13.87 241 ARG B O 1
ATOM 4603 N N . ILE B 1 249 ? 24.793 19.858 12.264 1.00 9.38 242 ILE B N 1
ATOM 4604 C CA . ILE B 1 249 ? 24.687 19.200 10.963 1.00 9.60 242 ILE B CA 1
ATOM 4605 C C . ILE B 1 249 ? 25.928 18.350 10.714 1.00 11.52 242 ILE B C 1
ATOM 4606 O O . ILE B 1 249 ? 25.833 17.218 10.235 1.00 11.70 242 ILE B O 1
ATOM 4611 N N . GLY B 1 250 ? 27.086 18.871 11.095 1.00 10.65 243 GLY B N 1
ATOM 4612 C CA . GLY B 1 250 ? 28.337 18.171 10.855 1.00 10.57 243 GLY B CA 1
ATOM 4613 C C . GLY B 1 250 ? 28.481 16.917 11.679 1.00 8.71 243 GLY B C 1
ATOM 4614 O O . GLY B 1 250 ? 28.934 15.880 11.193 1.00 12.14 243 GLY B O 1
ATOM 4615 N N . ILE B 1 251 ? 28.103 17.013 12.943 1.00 9.23 244 ILE B N 1
ATOM 4616 C CA . ILE B 1 251 ? 28.127 15.849 13.817 1.00 11.06 244 ILE B CA 1
ATOM 4617 C C . ILE B 1 251 ? 27.079 14.825 13.373 1.00 10.85 244 ILE B C 1
ATOM 4618 O O . ILE B 1 251 ? 27.317 13.610 13.464 1.00 10.65 244 ILE B O 1
ATOM 4623 N N . ALA B 1 252 ? 25.925 15.300 12.889 1.00 8.77 245 ALA B N 1
ATOM 4624 C CA . ALA B 1 252 ? 24.934 14.370 12.349 1.00 10.50 245 ALA B CA 1
ATOM 4625 C C . ALA B 1 252 ? 25.528 13.597 11.166 1.00 11.59 245 ALA B C 1
ATOM 4626 O O . ALA B 1 252 ? 25.381 12.372 11.063 1.00 10.72 245 ALA B O 1
ATOM 4628 N N . ALA B 1 253 ? 26.216 14.319 10.284 1.00 10.82 246 ALA B N 1
ATOM 4629 C CA . ALA B 1 253 ? 26.856 13.722 9.111 1.00 10.09 246 ALA B CA 1
ATOM 4630 C C . ALA B 1 253 ? 27.933 12.705 9.515 1.00 11.45 246 ALA B C 1
ATOM 4631 O O . ALA B 1 253 ? 28.028 11.640 8.914 1.00 8.95 246 ALA B O 1
ATOM 4633 N N . GLN B 1 254 ? 28.729 13.009 10.537 1.00 9.21 247 GLN B N 1
ATOM 4634 C CA . GLN B 1 254 ? 29.762 12.047 10.937 1.00 9.30 247 GLN B CA 1
ATOM 4635 C C . GLN B 1 254 ? 29.139 10.776 11.548 1.00 10.78 247 GLN B C 1
ATOM 4636 O O . GLN B 1 254 ? 29.698 9.684 11.379 1.00 9.70 247 GLN B O 1
ATOM 4642 N N . ALA B 1 255 ? 27.986 10.892 12.212 1.00 10.59 248 ALA B N 1
ATOM 4643 C CA . ALA B 1 255 ? 27.326 9.697 12.749 1.00 13.52 248 ALA B CA 1
ATOM 4644 C C . ALA B 1 255 ? 26.824 8.813 11.600 1.00 11.59 248 ALA B C 1
ATOM 4645 O O . ALA B 1 255 ? 26.949 7.589 11.649 1.00 9.84 248 ALA B O 1
ATOM 4647 N N . VAL B 1 256 ? 26.255 9.431 10.567 1.00 10.42 249 VAL B N 1
ATOM 4648 C CA . VAL B 1 256 ? 25.870 8.668 9.361 1.00 10.89 249 VAL B CA 1
ATOM 4649 C C . VAL B 1 256 ? 27.066 7.949 8.734 1.00 11.09 249 VAL B C 1
ATOM 4650 O O . VAL B 1 256 ? 26.968 6.772 8.356 1.00 10.31 249 VAL B O 1
ATOM 4654 N N . GLY B 1 257 ? 28.200 8.648 8.648 1.00 8.97 250 GLY B N 1
ATOM 4655 C CA . GLY B 1 257 ? 29.404 8.098 8.039 1.00 10.49 250 GLY B CA 1
ATOM 4656 C C . GLY B 1 257 ? 29.966 6.924 8.825 1.00 11.92 250 GLY B C 1
ATOM 4657 O O . GLY B 1 257 ? 30.330 5.905 8.248 1.00 8.65 250 GLY B O 1
ATOM 4658 N N . MET B 1 258 ? 30.023 7.049 10.150 1.00 11.80 251 MET B N 1
ATOM 4659 C CA . MET B 1 258 ? 30.523 5.940 10.964 1.00 11.03 251 MET B CA 1
ATOM 4660 C C . MET B 1 258 ? 29.579 4.739 10.909 1.00 11.71 251 MET B C 1
ATOM 4661 O O . MET B 1 258 ? 30.012 3.582 10.758 1.00 10.94 251 MET B O 1
ATOM 4666 N N . ALA B 1 259 ? 28.286 5.011 11.017 1.00 10.24 252 ALA B N 1
ATOM 4667 C CA . ALA B 1 259 ? 27.287 3.961 10.862 1.00 11.03 252 ALA B CA 1
ATOM 4668 C C . ALA B 1 259 ? 27.445 3.238 9.528 1.00 10.29 252 ALA B C 1
ATOM 4669 O O . ALA B 1 259 ? 27.357 2.005 9.451 1.00 9.36 252 ALA B O 1
ATOM 4671 N N . ARG B 1 260 ? 27.682 4.000 8.466 1.00 10.06 253 ARG B N 1
ATOM 4672 C CA . ARG B 1 260 ? 27.791 3.403 7.140 1.00 10.07 253 ARG B CA 1
ATOM 4673 C C . ARG B 1 260 ? 29.014 2.501 7.036 1.00 10.38 253 ARG B C 1
ATOM 4674 O O . ARG B 1 260 ? 28.959 1.418 6.424 1.00 9.84 253 ARG B O 1
ATOM 4682 N N . ALA B 1 261 ? 30.129 2.953 7.611 1.00 8.15 254 ALA B N 1
ATOM 4683 C CA . ALA B 1 261 ? 31.340 2.161 7.565 1.00 8.64 254 ALA B CA 1
ATOM 4684 C C . ALA B 1 261 ? 31.122 0.840 8.291 1.00 9.20 254 ALA B C 1
ATOM 4685 O O . ALA B 1 261 ? 31.556 -0.210 7.809 1.00 8.84 254 ALA B O 1
ATOM 4687 N N . ALA B 1 262 ? 30.412 0.889 9.418 1.00 9.56 255 ALA B N 1
ATOM 4688 C CA . ALA B 1 262 ? 30.148 -0.326 10.197 1.00 11.51 255 ALA B CA 1
ATOM 4689 C C . ALA B 1 262 ? 29.209 -1.259 9.439 1.00 8.89 255 ALA B C 1
ATOM 4690 O O . ALA B 1 262 ? 29.413 -2.478 9.424 1.00 10.76 255 ALA B O 1
ATOM 4692 N N . PHE B 1 263 ? 28.165 -0.683 8.838 1.00 10.58 256 PHE B N 1
ATOM 4693 C CA . PHE B 1 263 ? 27.254 -1.430 7.970 1.00 11.10 256 PHE B CA 1
ATOM 4694 C C . PHE B 1 263 ? 28.004 -2.123 6.826 1.00 11.62 256 PHE B C 1
ATOM 4695 O O . PHE B 1 263 ? 27.808 -3.321 6.570 1.00 10.07 256 PHE B O 1
ATOM 4703 N N . GLU B 1 264 ? 28.872 -1.384 6.139 1.00 11.86 257 GLU B N 1
ATOM 4704 C CA . GLU B 1 264 ? 29.616 -1.978 5.033 1.00 13.09 257 GLU B CA 1
ATOM 4705 C C . GLU B 1 264 ? 30.503 -3.125 5.535 1.00 13.67 257 GLU B C 1
ATOM 4706 O O . GLU B 1 264 ? 30.640 -4.163 4.858 1.00 12.46 257 GLU B O 1
ATOM 4712 N N . ALA B 1 265 ? 31.070 -2.964 6.735 1.00 11.78 258 ALA B N 1
ATOM 4713 C CA . ALA B 1 265 ? 31.935 -3.996 7.291 1.00 11.92 258 ALA B CA 1
ATOM 4714 C C . ALA B 1 265 ? 31.093 -5.238 7.589 1.00 11.90 258 ALA B C 1
ATOM 4715 O O . ALA B 1 265 ? 31.500 -6.361 7.290 1.00 10.78 258 ALA B O 1
ATOM 4717 N N . ALA B 1 266 ? 29.902 -5.031 8.143 1.00 12.30 259 ALA B N 1
ATOM 4718 C CA . ALA B 1 266 ? 29.022 -6.165 8.438 1.00 12.81 259 ALA B CA 1
ATOM 4719 C C . ALA B 1 266 ? 28.506 -6.827 7.153 1.00 10.80 259 ALA B C 1
ATOM 4720 O O . ALA B 1 266 ? 28.421 -8.053 7.063 1.00 11.43 259 ALA B O 1
ATOM 4722 N N . ARG B 1 267 ? 28.160 -6.022 6.154 1.00 8.90 260 ARG B N 1
ATOM 4723 C CA . ARG B 1 267 ? 27.741 -6.563 4.862 1.00 11.43 260 ARG B CA 1
ATOM 4724 C C . ARG B 1 267 ? 28.833 -7.443 4.251 1.00 13.24 260 ARG B C 1
ATOM 4725 O O . ARG B 1 267 ? 28.554 -8.544 3.748 1.00 12.68 260 ARG B O 1
ATOM 4733 N N . ASP B 1 268 ? 30.076 -6.961 4.288 1.00 9.72 261 ASP B N 1
ATOM 4734 C CA . ASP B 1 268 ? 31.188 -7.708 3.708 1.00 16.12 261 ASP B CA 1
ATOM 4735 C C . ASP B 1 268 ? 31.469 -8.975 4.505 1.00 13.76 261 ASP B C 1
ATOM 4736 O O . ASP B 1 268 ? 31.732 -10.035 3.924 1.00 12.85 261 ASP B O 1
ATOM 4741 N N . TYR B 1 269 ? 31.411 -8.870 5.831 1.00 10.48 262 TYR B N 1
ATOM 4742 C CA . TYR B 1 269 ? 31.613 -10.040 6.670 1.00 10.97 262 TYR B CA 1
ATOM 4743 C C . TYR B 1 269 ? 30.556 -11.108 6.350 1.00 11.54 262 TYR B C 1
ATOM 4744 O O . TYR B 1 269 ? 30.864 -12.302 6.247 1.00 11.90 262 TYR B O 1
ATOM 4753 N N . ALA B 1 270 ? 29.307 -10.680 6.215 1.00 10.79 263 ALA B N 1
ATOM 4754 C CA . ALA B 1 270 ? 28.233 -11.609 5.887 1.00 10.96 263 ALA B CA 1
ATOM 4755 C C . ALA B 1 270 ? 28.542 -12.319 4.582 1.00 12.40 263 ALA B C 1
ATOM 4756 O O . ALA B 1 270 ? 28.454 -13.557 4.497 1.00 12.94 263 ALA B O 1
ATOM 4758 N N . ARG B 1 271 ? 28.949 -11.544 3.585 1.00 10.68 264 ARG B N 1
ATOM 4759 C CA . ARG B 1 271 ? 29.223 -12.099 2.261 1.00 11.90 264 ARG B CA 1
ATOM 4760 C C . ARG B 1 271 ? 30.421 -13.050 2.284 1.00 15.14 264 ARG B C 1
ATOM 4761 O O . ARG B 1 271 ? 30.415 -14.082 1.621 1.00 18.02 264 ARG B O 1
ATOM 4763 N N . GLU B 1 272 ? 31.446 -12.720 3.060 1.00 14.80 265 GLU B N 1
ATOM 4764 C CA . GLU B 1 272 ? 32.662 -13.530 3.046 1.00 16.59 265 GLU B CA 1
ATOM 4765 C C . GLU B 1 272 ? 32.661 -14.699 4.032 1.00 18.06 265 GLU B C 1
ATOM 4766 O O . GLU B 1 272 ? 33.281 -15.739 3.769 1.00 18.24 265 GLU B O 1
ATOM 4772 N N . ARG B 1 273 ? 31.963 -14.536 5.152 1.00 15.98 266 ARG B N 1
ATOM 4773 C CA . ARG B 1 273 ? 32.097 -15.476 6.272 1.00 18.84 266 ARG B CA 1
ATOM 4774 C C . ARG B 1 273 ? 30.796 -16.134 6.710 1.00 19.08 266 ARG B C 1
ATOM 4775 O O . ARG B 1 273 ? 30.809 -17.026 7.557 1.00 18.18 266 ARG B O 1
ATOM 4783 N N . ILE B 1 274 ? 29.671 -15.695 6.152 1.00 12.65 267 ILE B N 1
ATOM 4784 C CA . ILE B 1 274 ? 28.378 -16.281 6.509 1.00 13.31 267 ILE B CA 1
ATOM 4785 C C . ILE B 1 274 ? 27.769 -16.964 5.287 1.00 14.44 267 ILE B C 1
ATOM 4786 O O . ILE B 1 274 ? 27.420 -18.145 5.334 1.00 16.45 267 ILE B O 1
ATOM 4791 N N . THR B 1 275 ? 27.673 -16.237 4.179 1.00 14.58 268 THR B N 1
ATOM 4792 C CA . THR B 1 275 ? 27.085 -16.812 2.956 1.00 16.08 268 THR B CA 1
ATOM 4793 C C . THR B 1 275 ? 28.131 -17.339 1.957 1.00 17.27 268 THR B C 1
ATOM 4794 O O . THR B 1 275 ? 27.787 -18.004 0.972 1.00 18.82 268 THR B O 1
ATOM 4798 N N . PHE B 1 276 ? 29.402 -17.053 2.220 1.00 17.38 269 PHE B N 1
ATOM 4799 C CA . PHE B 1 276 ? 30.514 -17.517 1.384 1.00 19.70 269 PHE B CA 1
ATOM 4800 C C . PHE B 1 276 ? 30.295 -17.198 -0.095 1.00 19.52 269 PHE B C 1
ATOM 4801 O O . PHE B 1 276 ? 30.455 -18.049 -0.971 1.00 19.62 269 PHE B O 1
ATOM 4809 N N . GLY B 1 277 ? 29.942 -15.948 -0.357 1.00 18.58 270 GLY B N 1
ATOM 4810 C CA . GLY B 1 277 ? 29.728 -15.473 -1.716 1.00 18.60 270 GLY B CA 1
ATOM 4811 C C . GLY B 1 277 ? 28.310 -15.627 -2.242 1.00 15.64 270 GLY B C 1
ATOM 4812 O O . GLY B 1 277 ? 27.952 -14.998 -3.229 1.00 18.57 270 GLY B O 1
ATOM 4813 N N . LYS B 1 278 ? 27.495 -16.450 -1.593 1.00 14.85 271 LYS B N 1
ATOM 4814 C CA . LYS B 1 278 ? 26.117 -16.626 -2.054 1.00 16.54 271 LYS B CA 1
ATOM 4815 C C . LYS B 1 278 ? 25.317 -15.376 -1.715 1.00 16.36 271 LYS B C 1
ATOM 4816 O O . LYS B 1 278 ? 25.731 -14.592 -0.850 1.00 17.43 271 LYS B O 1
ATOM 4822 N N . PRO B 1 279 ? 24.183 -15.154 -2.418 1.00 17.39 272 PRO B N 1
ATOM 4823 C CA . PRO B 1 279 ? 23.380 -13.959 -2.120 1.00 17.39 272 PRO B CA 1
ATOM 4824 C C . PRO B 1 279 ? 23.000 -13.889 -0.646 1.00 18.00 272 PRO B C 1
ATOM 4825 O O . PRO B 1 279 ? 22.662 -14.908 -0.051 1.00 19.34 272 PRO B O 1
ATOM 4829 N N . ILE B 1 280 ? 23.084 -12.697 -0.063 1.00 14.97 273 ILE B N 1
ATOM 4830 C CA . ILE B 1 280 ? 22.832 -12.533 1.366 1.00 15.49 273 ILE B CA 1
ATOM 4831 C C . ILE B 1 280 ? 21.373 -12.887 1.697 1.00 17.34 273 ILE B C 1
ATOM 4832 O O . ILE B 1 280 ? 21.068 -13.370 2.797 1.00 18.42 273 ILE B O 1
ATOM 4837 N N . ILE B 1 281 ? 20.480 -12.709 0.730 1.00 16.71 274 ILE B N 1
ATOM 4838 C CA . ILE B 1 281 ? 19.071 -13.020 0.946 1.00 20.75 274 ILE B CA 1
ATOM 4839 C C . ILE B 1 281 ? 18.817 -14.515 1.205 1.00 22.19 274 ILE B C 1
ATOM 4840 O O . ILE B 1 281 ? 17.704 -14.894 1.549 1.00 22.51 274 ILE B O 1
ATOM 4845 N N . GLU B 1 282 ? 19.838 -15.359 1.042 1.00 21.02 275 GLU B N 1
ATOM 4846 C CA . GLU B 1 282 ? 19.695 -16.786 1.361 1.00 20.50 275 GLU B CA 1
ATOM 4847 C C . GLU B 1 282 ? 19.838 -17.045 2.854 1.00 18.92 275 GLU B C 1
ATOM 4848 O O . GLU B 1 282 ? 19.568 -18.144 3.329 1.00 18.92 275 GLU B O 1
ATOM 4854 N N . HIS B 1 283 ? 20.241 -16.013 3.591 1.00 16.65 276 HIS B N 1
ATOM 4855 C CA . HIS B 1 283 ? 20.318 -16.063 5.051 1.00 17.73 276 HIS B CA 1
ATOM 4856 C C . HIS B 1 283 ? 19.425 -14.967 5.632 1.00 15.21 276 HIS B C 1
ATOM 4857 O O . HIS B 1 283 ? 19.858 -13.840 5.844 1.00 15.97 276 HIS B O 1
ATOM 4864 N N . GLN B 1 284 ? 18.168 -15.318 5.861 1.00 15.63 277 GLN B N 1
ATOM 4865 C CA . GLN B 1 284 ? 17.110 -14.341 6.036 1.00 13.47 277 GLN B CA 1
ATOM 4866 C C . GLN B 1 284 ? 17.324 -13.392 7.219 1.00 13.57 277 GLN B C 1
ATOM 4867 O O . GLN B 1 284 ? 17.147 -12.178 7.085 1.00 13.89 277 GLN B O 1
ATOM 4873 N N . ALA B 1 285 ? 17.682 -13.935 8.379 1.00 12.17 278 ALA B N 1
ATOM 4874 C CA . ALA B 1 285 ? 17.824 -13.072 9.554 1.00 14.90 278 ALA B CA 1
ATOM 4875 C C . ALA B 1 285 ? 18.909 -12.016 9.319 1.00 15.75 278 ALA B C 1
ATOM 4876 O O . ALA B 1 285 ? 18.683 -10.815 9.557 1.00 14.80 278 ALA B O 1
ATOM 4878 N N . VAL B 1 286 ? 20.078 -12.447 8.846 1.00 15.26 279 VAL B N 1
ATOM 4879 C CA . VAL B 1 286 ? 21.172 -11.501 8.602 1.00 14.95 279 VAL B CA 1
ATOM 4880 C C . VAL B 1 286 ? 20.800 -10.521 7.489 1.00 13.81 279 VAL B C 1
ATOM 4881 O O . VAL B 1 286 ? 21.061 -9.327 7.612 1.00 13.28 279 VAL B O 1
ATOM 4885 N N . ALA B 1 287 ? 20.165 -11.024 6.425 1.00 12.42 280 ALA B N 1
ATOM 4886 C CA . ALA B 1 287 ? 19.689 -10.160 5.338 1.00 10.98 280 ALA B CA 1
ATOM 4887 C C . ALA B 1 287 ? 18.750 -9.062 5.834 1.00 12.55 280 ALA B C 1
ATOM 4888 O O . ALA B 1 287 ? 18.892 -7.889 5.462 1.00 13.01 280 ALA B O 1
ATOM 4890 N N . PHE B 1 288 ? 17.795 -9.445 6.671 1.00 11.30 281 PHE B N 1
ATOM 4891 C CA . PHE B 1 288 ? 16.816 -8.494 7.172 1.00 11.90 281 PHE B CA 1
ATOM 4892 C C . PHE B 1 288 ? 17.473 -7.493 8.109 1.00 13.66 281 PHE B C 1
ATOM 4893 O O . PHE B 1 288 ? 17.101 -6.333 8.114 1.00 13.06 281 PHE B O 1
ATOM 4901 N N . ARG B 1 289 ? 18.463 -7.931 8.891 1.00 12.73 282 ARG B N 1
ATOM 4902 C CA . ARG B 1 289 ? 19.143 -6.994 9.788 1.00 14.59 282 ARG B CA 1
ATOM 4903 C C . ARG B 1 289 ? 19.951 -5.969 9.008 1.00 14.10 282 ARG B C 1
ATOM 4904 O O . ARG B 1 289 ? 19.978 -4.776 9.355 1.00 9.24 282 ARG B O 1
ATOM 4912 N N . LEU B 1 290 ? 20.624 -6.436 7.962 1.00 11.80 283 LEU B N 1
ATOM 4913 C CA . LEU B 1 290 ? 21.368 -5.549 7.080 1.00 12.92 283 LEU B CA 1
ATOM 4914 C C . LEU B 1 290 ? 20.431 -4.601 6.340 1.00 12.21 283 LEU B C 1
ATOM 4915 O O . LEU B 1 290 ? 20.783 -3.444 6.112 1.00 12.76 283 LEU B O 1
ATOM 4920 N N . ALA B 1 291 ? 19.255 -5.095 5.953 1.00 11.84 284 ALA B N 1
ATOM 4921 C CA . ALA B 1 291 ? 18.252 -4.245 5.311 1.00 10.98 284 ALA B CA 1
ATOM 4922 C C . ALA B 1 291 ? 17.843 -3.119 6.242 1.00 11.20 284 ALA B C 1
ATOM 4923 O O . ALA B 1 291 ? 17.750 -1.964 5.825 1.00 11.04 284 ALA B O 1
ATOM 4925 N N . ASP B 1 292 ? 17.573 -3.470 7.499 1.00 10.10 285 ASP B N 1
ATOM 4926 C CA . ASP B 1 292 ? 17.160 -2.476 8.497 1.00 11.27 285 ASP B CA 1
ATOM 4927 C C . ASP B 1 292 ? 18.259 -1.450 8.730 1.00 11.06 285 ASP B C 1
ATOM 4928 O O . ASP B 1 292 ? 17.994 -0.245 8.836 1.00 10.34 285 ASP B O 1
ATOM 4933 N N . MET B 1 293 ? 19.492 -1.930 8.838 1.00 9.68 286 MET B N 1
ATOM 4934 C CA . MET B 1 293 ? 20.635 -1.035 9.022 1.00 10.44 286 MET B CA 1
ATOM 4935 C C . MET B 1 293 ? 20.741 -0.048 7.860 1.00 11.02 286 MET B C 1
ATOM 4936 O O . MET B 1 293 ? 20.858 1.159 8.069 1.00 10.46 286 MET B O 1
ATOM 4941 N N . ALA B 1 294 ? 20.717 -0.570 6.638 1.00 10.97 287 ALA B N 1
ATOM 4942 C CA . ALA B 1 294 ? 20.795 0.268 5.446 1.00 10.19 287 ALA B CA 1
ATOM 4943 C C . ALA B 1 294 ? 19.663 1.291 5.427 1.00 11.10 287 ALA B C 1
ATOM 4944 O O . ALA B 1 294 ? 19.849 2.443 5.029 1.00 10.42 287 ALA B O 1
ATOM 4946 N N . THR B 1 295 ? 18.482 0.856 5.846 1.00 11.87 288 THR B N 1
ATOM 4947 C CA . THR B 1 295 ? 17.318 1.734 5.888 1.00 12.08 288 THR B CA 1
ATOM 4948 C C . THR B 1 295 ? 17.499 2.861 6.908 1.00 12.74 288 THR B C 1
ATOM 4949 O O . THR B 1 295 ? 17.209 4.022 6.618 1.00 12.84 288 THR B O 1
ATOM 4953 N N . ARG B 1 296 ? 17.966 2.521 8.104 1.00 10.30 289 ARG B N 1
ATOM 4954 C CA . ARG B 1 296 ? 18.152 3.547 9.136 1.00 12.10 289 ARG B CA 1
ATOM 4955 C C . ARG B 1 296 ? 19.232 4.552 8.754 1.00 12.51 289 ARG B C 1
ATOM 4956 O O . ARG B 1 296 ? 19.117 5.746 9.058 1.00 12.16 289 ARG B O 1
ATOM 4964 N N . ILE B 1 297 ? 20.281 4.075 8.089 1.00 10.47 290 ILE B N 1
ATOM 4965 C CA . ILE B 1 297 ? 21.339 4.955 7.630 1.00 10.40 290 ILE B CA 1
ATOM 4966 C C . ILE B 1 297 ? 20.813 5.930 6.581 1.00 11.31 290 ILE B C 1
ATOM 4967 O O . ILE B 1 297 ? 21.019 7.141 6.682 1.00 11.11 290 ILE B O 1
ATOM 4972 N N . GLU B 1 298 ? 20.114 5.394 5.584 1.00 11.22 291 GLU B N 1
ATOM 4973 C CA . GLU B 1 298 ? 19.574 6.222 4.516 1.00 13.44 291 GLU B CA 1
ATOM 4974 C C . GLU B 1 298 ? 18.570 7.247 5.026 1.00 13.16 291 GLU B C 1
ATOM 4975 O O . GLU B 1 298 ? 18.577 8.413 4.593 1.00 12.40 291 GLU B O 1
ATOM 4981 N N . THR B 1 299 ? 17.724 6.820 5.957 1.00 13.89 292 THR B N 1
ATOM 4982 C CA . THR B 1 299 ? 16.719 7.702 6.523 1.00 15.66 292 THR B CA 1
ATOM 4983 C C . THR B 1 299 ? 17.375 8.843 7.319 1.00 14.34 292 THR B C 1
ATOM 4984 O O . THR B 1 299 ? 17.003 10.013 7.165 1.00 12.43 292 THR B O 1
ATOM 4988 N N . ALA B 1 300 ? 18.364 8.520 8.145 1.00 13.24 293 ALA B N 1
ATOM 4989 C CA . ALA B 1 300 ? 19.089 9.561 8.866 1.00 12.69 293 ALA B CA 1
ATOM 4990 C C . ALA B 1 300 ? 19.777 10.515 7.904 1.00 12.66 293 ALA B C 1
ATOM 4991 O O . ALA B 1 300 ? 19.713 11.724 8.089 1.00 12.65 293 ALA B O 1
ATOM 4993 N N . ARG B 1 301 ? 20.435 9.979 6.881 1.00 9.89 294 ARG B N 1
ATOM 4994 C CA . ARG B 1 301 ? 21.111 10.811 5.900 1.00 9.13 294 ARG B CA 1
ATOM 4995 C C . ARG B 1 301 ? 20.191 11.863 5.281 1.00 11.04 294 ARG B C 1
ATOM 4996 O O . ARG B 1 301 ? 20.578 13.027 5.147 1.00 9.79 294 ARG B O 1
ATOM 5004 N N . GLN B 1 302 ? 18.972 11.471 4.905 1.00 10.64 295 GLN B N 1
ATOM 5005 C CA . GLN B 1 302 ? 18.071 12.414 4.255 1.00 10.88 295 GLN B CA 1
ATOM 5006 C C . GLN B 1 302 ? 17.656 13.526 5.203 1.00 12.99 295 GLN B C 1
ATOM 5007 O O . GLN B 1 302 ? 17.422 14.648 4.770 1.00 13.25 295 GLN B O 1
ATOM 5013 N N . MET B 1 303 ? 17.581 13.228 6.495 1.00 11.67 296 MET B N 1
ATOM 5014 C CA . MET B 1 303 ? 17.307 14.272 7.470 1.00 11.02 296 MET B CA 1
ATOM 5015 C C . MET B 1 303 ? 18.501 15.233 7.586 1.00 11.61 296 MET B C 1
ATOM 5016 O O . MET B 1 303 ? 18.310 16.451 7.701 1.00 11.39 296 MET B O 1
ATOM 5021 N N . VAL B 1 304 ? 19.714 14.686 7.598 1.00 12.10 297 VAL B N 1
ATOM 5022 C CA . VAL B 1 304 ? 20.925 15.519 7.649 1.00 8.52 297 VAL B CA 1
ATOM 5023 C C . VAL B 1 304 ? 20.970 16.453 6.434 1.00 9.38 297 VAL B C 1
ATOM 5024 O O . VAL B 1 304 ? 21.184 17.658 6.567 1.00 10.27 297 VAL B O 1
ATOM 5028 N N . LEU B 1 305 ? 20.749 15.898 5.250 1.00 9.15 298 LEU B N 1
ATOM 5029 C CA . LEU B 1 305 ? 20.807 16.712 4.034 1.00 8.70 298 LEU B CA 1
ATOM 5030 C C . LEU B 1 305 ? 19.690 17.754 3.969 1.00 9.13 298 LEU B C 1
ATOM 5031 O O . LEU B 1 305 ? 19.893 18.852 3.416 1.00 10.13 298 LEU B O 1
ATOM 5036 N N . HIS B 1 306 ? 18.532 17.443 4.544 1.00 11.04 299 HIS B N 1
ATOM 5037 C CA . HIS B 1 306 ? 17.432 18.410 4.561 1.00 13.33 299 HIS B CA 1
ATOM 5038 C C . HIS B 1 306 ? 17.794 19.578 5.481 1.00 13.50 299 HIS B C 1
ATOM 5039 O O . HIS B 1 306 ? 17.602 20.743 5.117 1.00 11.65 299 HIS B O 1
ATOM 5046 N N . ALA B 1 307 ? 18.321 19.275 6.666 1.00 10.73 300 ALA B N 1
ATOM 5047 C CA . ALA B 1 307 ? 18.795 20.333 7.562 1.00 10.47 300 ALA B CA 1
ATOM 5048 C C . ALA B 1 307 ? 19.863 21.192 6.883 1.00 11.53 300 ALA B C 1
ATOM 5049 O O . ALA B 1 307 ? 19.851 22.427 6.981 1.00 10.28 300 ALA B O 1
ATOM 5051 N N . ALA B 1 308 ? 20.768 20.530 6.174 1.00 10.86 301 ALA B N 1
ATOM 5052 C CA . ALA B 1 308 ? 21.814 21.227 5.423 1.00 11.99 301 ALA B CA 1
ATOM 5053 C C . ALA B 1 308 ? 21.222 22.138 4.338 1.00 13.06 301 ALA B C 1
ATOM 5054 O O . ALA B 1 308 ? 21.691 23.265 4.131 1.00 11.80 301 ALA B O 1
ATOM 5056 N N . ALA B 1 309 ? 20.194 21.655 3.646 1.00 9.99 302 ALA B N 1
ATOM 5057 C CA . ALA B 1 309 ? 19.578 22.453 2.581 1.00 10.46 302 ALA B CA 1
ATOM 5058 C C . ALA B 1 309 ? 18.945 23.717 3.149 1.00 10.94 302 ALA B C 1
ATOM 5059 O O . ALA B 1 309 ? 19.046 24.799 2.550 1.00 12.57 302 ALA B O 1
ATOM 5061 N N . LEU B 1 310 ? 18.279 23.588 4.291 1.00 11.00 303 LEU B N 1
ATOM 5062 C CA . LEU B 1 310 ? 17.665 24.753 4.920 1.00 12.38 303 LEU B CA 1
ATOM 5063 C C . LEU B 1 310 ? 18.724 25.760 5.343 1.00 13.70 303 LEU B C 1
ATOM 5064 O O . LEU B 1 310 ? 18.559 26.966 5.155 1.00 14.41 303 LEU B O 1
ATOM 5069 N N . ARG B 1 311 ? 19.811 25.264 5.924 1.00 12.41 304 ARG B N 1
ATOM 5070 C CA . ARG B 1 311 ? 20.889 26.147 6.363 1.00 11.61 304 ARG B CA 1
ATOM 5071 C C . ARG B 1 311 ? 21.471 26.917 5.178 1.00 12.72 304 ARG B C 1
ATOM 5072 O O . ARG B 1 311 ? 21.690 28.128 5.247 1.00 13.16 304 ARG B O 1
ATOM 5080 N N . GLU B 1 312 ? 21.709 26.204 4.088 1.00 11.12 305 GLU B N 1
ATOM 5081 C CA . GLU B 1 312 ? 22.272 26.812 2.886 1.00 13.23 305 GLU B CA 1
ATOM 5082 C C . GLU B 1 312 ? 21.373 27.926 2.366 1.00 14.10 305 GLU B C 1
ATOM 5083 O O . GLU B 1 312 ? 21.847 28.972 1.920 1.00 14.80 305 GLU B O 1
ATOM 5089 N N . ALA B 1 313 ? 20.070 27.705 2.470 1.00 12.43 306 ALA B N 1
ATOM 5090 C CA . ALA B 1 313 ? 19.062 28.665 2.032 1.00 18.11 306 ALA B CA 1
ATOM 5091 C C . ALA B 1 313 ? 18.867 29.821 3.026 1.00 17.10 306 ALA B C 1
ATOM 5092 O O . ALA B 1 313 ? 18.116 30.760 2.761 1.00 16.24 306 ALA B O 1
ATOM 5094 N N . GLY B 1 314 ? 19.546 29.754 4.162 1.00 16.45 307 GLY B N 1
ATOM 5095 C CA . GLY B 1 314 ? 19.399 30.787 5.171 1.00 17.41 307 GLY B CA 1
ATOM 5096 C C . GLY B 1 314 ? 18.051 30.765 5.868 1.00 17.23 307 GLY B C 1
ATOM 5097 O O . GLY B 1 314 ? 17.624 31.773 6.413 1.00 17.99 307 GLY B O 1
ATOM 5098 N N . LYS B 1 315 ? 17.384 29.612 5.863 1.00 15.71 308 LYS B N 1
ATOM 5099 C CA . LYS B 1 315 ? 16.105 29.470 6.544 1.00 14.87 308 LYS B CA 1
ATOM 5100 C C . LYS B 1 315 ? 16.332 29.042 8.000 1.00 13.35 308 LYS B C 1
ATOM 5101 O O . LYS B 1 315 ? 17.400 28.509 8.335 1.00 13.01 308 LYS B O 1
ATOM 5107 N N . PRO B 1 316 ? 15.341 29.278 8.872 1.00 15.06 309 PRO B N 1
ATOM 5108 C CA . PRO B 1 316 ? 15.498 28.770 10.239 1.00 14.77 309 PRO B CA 1
ATOM 5109 C C . PRO B 1 316 ? 15.666 27.260 10.204 1.00 13.00 309 PRO B C 1
ATOM 5110 O O . PRO B 1 316 ? 14.918 26.573 9.502 1.00 14.07 309 PRO B O 1
ATOM 5114 N N . CYS B 1 317 ? 16.636 26.734 10.934 1.00 12.48 310 CYS B N 1
ATOM 5115 C CA . CYS B 1 317 ? 16.852 25.300 10.850 1.00 14.17 310 CYS B CA 1
ATOM 5116 C C . CYS B 1 317 ? 17.452 24.715 12.119 1.00 14.36 310 CYS B C 1
ATOM 5117 O O . CYS B 1 317 ? 18.002 23.622 12.090 1.00 14.99 310 CYS B O 1
ATOM 5120 N N . LEU B 1 318 ? 17.357 25.442 13.231 1.00 14.27 311 LEU B N 1
ATOM 5121 C CA . LEU B 1 318 ? 17.874 24.919 14.484 1.00 14.77 311 LEU B CA 1
ATOM 5122 C C . LEU B 1 318 ? 17.103 23.660 14.872 1.00 14.47 311 LEU B C 1
ATOM 5123 O O . LEU B 1 318 ? 17.680 22.690 15.359 1.00 10.64 311 LEU B O 1
ATOM 5128 N N . THR B 1 319 ? 15.795 23.660 14.633 1.00 11.12 312 THR B N 1
ATOM 5129 C CA . THR B 1 319 ? 15.021 22.457 14.933 1.00 12.60 312 THR B CA 1
ATOM 5130 C C . THR B 1 319 ? 15.456 21.291 14.060 1.00 10.81 312 THR B C 1
ATOM 5131 O O . THR B 1 319 ? 15.696 20.191 14.558 1.00 11.23 312 THR B O 1
ATOM 5135 N N . GLU B 1 320 ? 15.573 21.527 12.759 1.00 10.55 313 GLU B N 1
ATOM 5136 C CA . GLU B 1 320 ? 15.929 20.456 11.842 1.00 12.44 313 GLU B CA 1
ATOM 5137 C C . GLU B 1 320 ? 17.359 19.962 12.062 1.00 12.27 313 GLU B C 1
ATOM 5138 O O . GLU B 1 320 ? 17.605 18.762 11.986 1.00 9.63 313 GLU B O 1
ATOM 5144 N N . ALA B 1 321 ? 18.291 20.869 12.351 1.00 12.61 314 ALA B N 1
ATOM 5145 C CA . ALA B 1 321 ? 19.665 20.450 12.643 1.00 12.46 314 ALA B CA 1
ATOM 5146 C C . ALA B 1 321 ? 19.731 19.609 13.913 1.00 10.15 314 ALA B C 1
ATOM 5147 O O . ALA B 1 321 ? 20.490 18.637 13.987 1.00 10.78 314 ALA B O 1
ATOM 5149 N N . SER B 1 322 ? 18.951 20.004 14.910 1.00 9.83 315 SER B N 1
ATOM 5150 C CA . SER B 1 322 ? 18.896 19.282 16.169 1.00 11.93 315 SER B CA 1
ATOM 5151 C C . SER B 1 322 ? 18.252 17.909 15.981 1.00 13.68 315 SER B C 1
ATOM 5152 O O . SER B 1 322 ? 18.712 16.906 16.552 1.00 11.00 315 SER B O 1
ATOM 5155 N N . MET B 1 323 ? 17.197 17.857 15.171 1.00 9.69 316 MET B N 1
ATOM 5156 C CA . MET B 1 323 ? 16.603 16.578 14.806 1.00 9.65 316 MET B CA 1
ATOM 5157 C C . MET B 1 323 ? 17.593 15.650 14.119 1.00 12.99 316 MET B C 1
ATOM 5158 O O . MET B 1 323 ? 17.658 14.459 14.440 1.00 9.69 316 MET B O 1
ATOM 5163 N N . ALA B 1 324 ? 18.330 16.192 13.151 1.00 10.71 317 ALA B N 1
ATOM 5164 C CA . ALA B 1 324 ? 19.305 15.422 12.376 1.00 13.81 317 ALA B CA 1
ATOM 5165 C C . ALA B 1 324 ? 20.369 14.848 13.280 1.00 11.45 317 ALA B C 1
ATOM 5166 O O . ALA B 1 324 ? 20.683 13.653 13.199 1.00 9.70 317 ALA B O 1
ATOM 5168 N N . LYS B 1 325 ? 20.891 15.695 14.167 1.00 8.83 318 LYS B N 1
ATOM 5169 C CA . LYS B 1 325 ? 21.924 15.273 15.115 1.00 11.15 318 LYS B CA 1
ATOM 5170 C C . LYS B 1 325 ? 21.380 14.170 16.043 1.00 11.12 318 LYS B C 1
ATOM 5171 O O . LYS B 1 325 ? 22.015 13.123 16.216 1.00 10.93 318 LYS B O 1
ATOM 5177 N N . LEU B 1 326 ? 20.204 14.403 16.618 1.00 8.92 319 LEU B N 1
ATOM 5178 C CA . LEU B 1 326 ? 19.579 13.439 17.502 1.00 8.97 319 LEU B CA 1
ATOM 5179 C C . LEU B 1 326 ? 19.376 12.104 16.781 1.00 11.87 319 LEU B C 1
ATOM 5180 O O . LEU B 1 326 ? 19.856 11.069 17.255 1.00 9.70 319 LEU B O 1
ATOM 5185 N N . VAL B 1 327 ? 18.680 12.134 15.640 1.00 12.56 320 VAL B N 1
ATOM 5186 C CA A VAL B 1 327 ? 18.325 10.916 14.895 0.52 12.04 320 VAL B CA 1
ATOM 5187 C CA B VAL B 1 327 ? 18.310 10.896 14.977 0.48 12.67 320 VAL B CA 1
ATOM 5188 C C . VAL B 1 327 ? 19.552 10.148 14.447 1.00 11.63 320 VAL B C 1
ATOM 5189 O O . VAL B 1 327 ? 19.636 8.933 14.629 1.00 10.35 320 VAL B O 1
ATOM 5196 N N . ALA B 1 328 ? 20.524 10.853 13.854 1.00 10.97 321 ALA B N 1
ATOM 5197 C CA . ALA B 1 328 ? 21.707 10.166 13.308 1.00 9.92 321 ALA B CA 1
ATOM 5198 C C . ALA B 1 328 ? 22.577 9.577 14.423 1.00 11.53 321 ALA B C 1
ATOM 5199 O O . ALA B 1 328 ? 23.059 8.446 14.313 1.00 9.51 321 ALA B O 1
ATOM 5201 N N . SER B 1 329 ? 22.772 10.327 15.505 1.00 10.88 322 SER B N 1
ATOM 5202 C CA . SER B 1 329 ? 23.612 9.811 16.587 1.00 11.36 322 SER B CA 1
ATOM 5203 C C . SER B 1 329 ? 23.020 8.541 17.229 1.00 10.88 322 SER B C 1
ATOM 5204 O O . SER B 1 329 ? 23.751 7.567 17.500 1.00 9.98 322 SER B O 1
ATOM 5207 N N . GLU B 1 330 ? 21.709 8.515 17.446 1.00 10.52 323 GLU B N 1
ATOM 5208 C CA . GLU B 1 330 ? 21.094 7.355 18.071 1.00 11.72 323 GLU B CA 1
ATOM 5209 C C . GLU B 1 330 ? 21.076 6.178 17.097 1.00 10.18 323 GLU B C 1
ATOM 5210 O O . GLU B 1 330 ? 21.324 5.033 17.485 1.00 10.63 323 GLU B O 1
ATOM 5216 N N . MET B 1 331 ? 20.780 6.464 15.836 1.00 12.28 324 MET B N 1
ATOM 5217 C CA . MET B 1 331 ? 20.802 5.448 14.784 1.00 12.13 324 MET B CA 1
ATOM 5218 C C . MET B 1 331 ? 22.173 4.781 14.714 1.00 11.95 324 MET B C 1
ATOM 5219 O O . MET B 1 331 ? 22.305 3.554 14.578 1.00 12.20 324 MET B O 1
ATOM 5224 N N . ALA B 1 332 ? 23.215 5.596 14.791 1.00 9.20 325 ALA B N 1
ATOM 5225 C CA . ALA B 1 332 ? 24.539 5.051 14.593 1.00 11.02 325 ALA B CA 1
ATOM 5226 C C . ALA B 1 332 ? 24.929 4.067 15.703 1.00 11.59 325 ALA B C 1
ATOM 5227 O O . ALA B 1 332 ? 25.573 3.065 15.406 1.00 13.78 325 ALA B O 1
ATOM 5229 N N . GLU B 1 333 ? 24.551 4.325 16.960 1.00 10.34 326 GLU B N 1
ATOM 5230 C CA . GLU B 1 333 ? 24.869 3.346 18.004 1.00 10.27 326 GLU B CA 1
ATOM 5231 C C . GLU B 1 333 ? 24.166 2.021 17.695 1.00 10.75 326 GLU B C 1
ATOM 5232 O O . GLU B 1 333 ? 24.751 0.935 17.817 1.00 11.51 326 GLU B O 1
ATOM 5238 N N . GLN B 1 334 ? 22.898 2.109 17.300 1.00 10.29 327 GLN B N 1
ATOM 5239 C CA . GLN B 1 334 ? 22.116 0.905 17.060 1.00 11.07 327 GLN B CA 1
ATOM 5240 C C . GLN B 1 334 ? 22.686 0.109 15.875 1.00 10.55 327 GLN B C 1
ATOM 5241 O O . GLN B 1 334 ? 22.801 -1.114 15.947 1.00 9.49 327 GLN B O 1
ATOM 5243 N N . VAL B 1 335 ? 23.101 0.801 14.816 1.00 8.07 328 VAL B N 1
ATOM 5244 C CA . VAL B 1 335 ? 23.601 0.136 13.615 1.00 11.68 328 VAL B CA 1
ATOM 5245 C C . VAL B 1 335 ? 25.005 -0.427 13.868 1.00 11.11 328 VAL B C 1
ATOM 5246 O O . VAL B 1 335 ? 25.306 -1.571 13.513 1.00 9.98 328 VAL B O 1
ATOM 5250 N N . CYS B 1 336 ? 25.840 0.342 14.552 1.00 8.09 329 CYS B N 1
ATOM 5251 C CA . CYS B 1 336 ? 27.159 -0.153 14.917 1.00 8.20 329 CYS B CA 1
ATOM 5252 C C . CYS B 1 336 ? 27.080 -1.378 15.816 1.00 12.71 329 CYS B C 1
ATOM 5253 O O . CYS B 1 336 ? 27.895 -2.293 15.681 1.00 11.45 329 CYS B O 1
ATOM 5256 N N . SER B 1 337 ? 26.111 -1.407 16.727 1.00 8.24 330 SER B N 1
ATOM 5257 C CA . SER B 1 337 ? 25.990 -2.574 17.606 1.00 11.54 330 SER B CA 1
ATOM 5258 C C . SER B 1 337 ? 25.521 -3.789 16.801 1.00 11.57 330 SER B C 1
ATOM 5259 O O . SER B 1 337 ? 25.996 -4.913 17.008 1.00 10.65 330 SER B O 1
ATOM 5262 N N . ALA B 1 338 ? 24.552 -3.559 15.917 1.00 9.77 331 ALA B N 1
ATOM 5263 C CA . ALA B 1 338 ? 24.084 -4.602 15.003 1.00 10.60 331 ALA B CA 1
ATOM 5264 C C . ALA B 1 338 ? 25.234 -5.141 14.144 1.00 11.45 331 ALA B C 1
ATOM 5265 O O . ALA B 1 338 ? 25.278 -6.332 13.835 1.00 8.85 331 ALA B O 1
ATOM 5267 N N . ALA B 1 339 ? 26.136 -4.257 13.741 1.00 10.88 332 ALA B N 1
ATOM 5268 C CA . ALA B 1 339 ? 27.292 -4.651 12.940 1.00 10.61 332 ALA B CA 1
ATOM 5269 C C . ALA B 1 339 ? 28.217 -5.579 13.741 1.00 13.47 332 ALA B C 1
ATOM 5270 O O . ALA B 1 339 ? 28.744 -6.535 13.200 1.00 10.66 332 ALA B O 1
ATOM 5272 N N . ILE B 1 340 ? 28.404 -5.289 15.030 1.00 10.58 333 ILE B N 1
ATOM 5273 C CA . ILE B 1 340 ? 29.173 -6.184 15.899 1.00 8.98 333 ILE B CA 1
ATOM 5274 C C . ILE B 1 340 ? 28.515 -7.552 15.956 1.00 9.10 333 ILE B C 1
ATOM 5275 O O . ILE B 1 340 ? 29.175 -8.571 15.795 1.00 10.89 333 ILE B O 1
ATOM 5280 N N . GLN B 1 341 ? 27.194 -7.575 16.130 1.00 8.99 334 GLN B N 1
ATOM 5281 C CA . GLN B 1 341 ? 26.483 -8.846 16.287 1.00 9.17 334 GLN B CA 1
ATOM 5282 C C . GLN B 1 341 ? 26.619 -9.727 15.053 1.00 9.39 334 GLN B C 1
ATOM 5283 O O . GLN B 1 341 ? 26.768 -10.925 15.161 1.00 9.64 334 GLN B O 1
ATOM 5289 N N . ILE B 1 342 ? 26.562 -9.124 13.873 1.00 9.39 335 ILE B N 1
ATOM 5290 C CA . ILE B 1 342 ? 26.686 -9.882 12.632 1.00 9.67 335 ILE B CA 1
ATOM 5291 C C . ILE B 1 342 ? 28.064 -10.545 12.509 1.00 11.15 335 ILE B C 1
ATOM 5292 O O . ILE B 1 342 ? 28.196 -11.654 11.956 1.00 11.28 335 ILE B O 1
ATOM 5297 N N . HIS B 1 343 ? 29.085 -9.893 13.055 1.00 11.92 336 HIS B N 1
ATOM 5298 C CA . HIS B 1 343 ? 30.432 -10.475 13.075 1.00 12.69 336 HIS B CA 1
ATOM 5299 C C . HIS B 1 343 ? 30.596 -11.637 14.068 1.00 12.35 336 HIS B C 1
ATOM 5300 O O . HIS B 1 343 ? 31.638 -12.285 14.084 1.00 11.85 336 HIS B O 1
ATOM 5307 N N . GLY B 1 344 ? 29.604 -11.890 14.915 1.00 13.54 337 GLY B N 1
ATOM 5308 C CA . GLY B 1 344 ? 29.751 -12.962 15.891 1.00 12.62 337 GLY B CA 1
ATOM 5309 C C . GLY B 1 344 ? 30.932 -12.705 16.832 1.00 11.91 337 GLY B C 1
ATOM 5310 O O . GLY B 1 344 ? 31.165 -11.569 17.233 1.00 10.38 337 GLY B O 1
ATOM 5311 N N . GLY B 1 345 ? 31.667 -13.757 17.192 1.00 12.14 338 GLY B N 1
ATOM 5312 C CA . GLY B 1 345 ? 32.836 -13.607 18.047 1.00 15.09 338 GLY B CA 1
ATOM 5313 C C . GLY B 1 345 ? 33.834 -12.573 17.556 1.00 16.97 338 GLY B C 1
ATOM 5314 O O . GLY B 1 345 ? 34.420 -11.835 18.352 1.00 16.59 338 GLY B O 1
ATOM 5315 N N . TYR B 1 346 ? 34.019 -12.498 16.239 1.00 11.88 339 TYR B N 1
ATOM 5316 C CA . TYR B 1 346 ? 34.977 -11.560 15.666 1.00 13.95 339 TYR B CA 1
ATOM 5317 C C . TYR B 1 346 ? 34.573 -10.111 15.877 1.00 11.41 339 TYR B C 1
ATOM 5318 O O . TYR B 1 346 ? 35.412 -9.212 15.830 1.00 12.61 339 TYR B O 1
ATOM 5327 N N . GLY B 1 347 ? 33.283 -9.876 16.090 1.00 10.79 340 GLY B N 1
ATOM 5328 C CA . GLY B 1 347 ? 32.811 -8.522 16.289 1.00 12.22 340 GLY B CA 1
ATOM 5329 C C . GLY B 1 347 ? 33.359 -7.874 17.540 1.00 11.56 340 GLY B C 1
ATOM 5330 O O . GLY B 1 347 ? 33.428 -6.659 17.627 1.00 9.57 340 GLY B O 1
ATOM 5331 N N . TYR B 1 348 ? 33.777 -8.698 18.498 1.00 11.18 341 TYR B N 1
ATOM 5332 C CA . TYR B 1 348 ? 34.275 -8.196 19.776 1.00 10.68 341 TYR B CA 1
ATOM 5333 C C . TYR B 1 348 ? 35.802 -8.015 19.715 1.00 12.12 341 TYR B C 1
ATOM 5334 O O . TYR B 1 348 ? 36.423 -7.575 20.685 1.00 10.98 341 TYR B O 1
ATOM 5343 N N . LEU B 1 349 ? 36.401 -8.362 18.574 1.00 10.88 342 LEU B N 1
ATOM 5344 C CA . LEU B 1 349 ? 37.866 -8.312 18.426 1.00 11.64 342 LEU B CA 1
ATOM 5345 C C . LEU B 1 349 ? 38.364 -7.063 17.706 1.00 18.02 342 LEU B C 1
ATOM 5346 O O . LEU B 1 349 ? 37.751 -6.589 16.744 1.00 16.27 342 LEU B O 1
ATOM 5351 N N . ALA B 1 350 ? 39.519 -6.571 18.145 1.00 17.11 343 ALA B N 1
ATOM 5352 C CA . ALA B 1 350 ? 40.074 -5.340 17.618 1.00 19.96 343 ALA B CA 1
ATOM 5353 C C . ALA B 1 350 ? 40.648 -5.549 16.224 1.00 20.71 343 ALA B C 1
ATOM 5354 O O . ALA B 1 350 ? 40.913 -4.579 15.512 1.00 22.42 343 ALA B O 1
ATOM 5356 N N . ASP B 1 351 ? 40.800 -6.811 15.817 1.00 19.96 344 ASP B N 1
ATOM 5357 C CA . ASP B 1 351 ? 41.289 -7.119 14.475 1.00 24.56 344 ASP B CA 1
ATOM 5358 C C . ASP B 1 351 ? 40.270 -6.791 13.382 1.00 20.11 344 ASP B C 1
ATOM 5359 O O . ASP B 1 351 ? 40.625 -6.718 12.201 1.00 19.91 344 ASP B O 1
ATOM 5364 N N . TYR B 1 352 ? 39.012 -6.617 13.786 1.00 17.06 345 TYR B N 1
ATOM 5365 C CA A TYR B 1 352 ? 37.967 -6.144 12.894 0.58 15.98 345 TYR B CA 1
ATOM 5366 C CA B TYR B 1 352 ? 37.956 -6.140 12.895 0.42 15.98 345 TYR B CA 1
ATOM 5367 C C . TYR B 1 352 ? 37.570 -4.718 13.296 1.00 14.05 345 TYR B C 1
ATOM 5368 O O . TYR B 1 352 ? 37.686 -4.341 14.460 1.00 15.39 345 TYR B O 1
ATOM 5385 N N . PRO B 1 353 ? 37.098 -3.913 12.331 1.00 15.06 346 PRO B N 1
ATOM 5386 C CA . PRO B 1 353 ? 36.913 -2.490 12.655 1.00 12.73 346 PRO B CA 1
ATOM 5387 C C . PRO B 1 353 ? 35.650 -2.138 13.448 1.00 11.59 346 PRO B C 1
ATOM 5388 O O . PRO B 1 353 ? 35.570 -1.035 13.973 1.00 11.41 346 PRO B O 1
ATOM 5392 N N . VAL B 1 354 ? 34.685 -3.044 13.554 1.00 10.70 347 VAL B N 1
ATOM 5393 C CA . VAL B 1 354 ? 33.390 -2.642 14.065 1.00 10.00 347 VAL B CA 1
ATOM 5394 C C . VAL B 1 354 ? 33.409 -2.350 15.577 1.00 12.12 347 VAL B C 1
ATOM 5395 O O . VAL B 1 354 ? 32.613 -1.527 16.041 1.00 10.30 347 VAL B O 1
ATOM 5399 N N . GLU B 1 355 ? 34.313 -2.960 16.354 1.00 11.18 348 GLU B N 1
ATOM 5400 C CA . GLU B 1 355 ? 34.321 -2.600 17.786 1.00 9.17 348 GLU B CA 1
ATOM 5401 C C . GLU B 1 355 ? 34.873 -1.176 17.949 1.00 10.15 348 GLU B C 1
ATOM 5402 O O . GLU B 1 355 ? 34.415 -0.431 18.805 1.00 9.30 348 GLU B O 1
ATOM 5408 N N . ARG B 1 356 ? 35.833 -0.783 17.109 1.00 9.74 349 ARG B N 1
ATOM 5409 C CA . ARG B 1 356 ? 36.367 0.582 17.189 1.00 13.00 349 ARG B CA 1
ATOM 5410 C C . ARG B 1 356 ? 35.322 1.612 16.759 1.00 10.40 349 ARG B C 1
ATOM 5411 O O . ARG B 1 356 ? 35.177 2.679 17.371 1.00 10.16 349 ARG B O 1
ATOM 5419 N N . ILE B 1 357 ? 34.605 1.306 15.681 1.00 10.69 350 ILE B N 1
ATOM 5420 C CA . ILE B 1 357 ? 33.620 2.262 15.174 1.00 11.98 350 ILE B CA 1
ATOM 5421 C C . ILE B 1 357 ? 32.518 2.439 16.209 1.00 11.11 350 ILE B C 1
ATOM 5422 O O . ILE B 1 357 ? 32.043 3.549 16.429 1.00 9.82 350 ILE B O 1
ATOM 5427 N N . TYR B 1 358 ? 32.136 1.339 16.851 1.00 8.70 351 TYR B N 1
ATOM 5428 C CA . TYR B 1 358 ? 31.191 1.370 17.969 1.00 9.45 351 TYR B CA 1
ATOM 5429 C C . TYR B 1 358 ? 31.653 2.305 19.108 1.00 9.83 351 TYR B C 1
ATOM 5430 O O . TYR B 1 358 ? 30.874 3.130 19.605 1.00 12.62 351 TYR B O 1
ATOM 5439 N N . ARG B 1 359 ? 32.905 2.169 19.522 1.00 8.26 352 ARG B N 1
ATOM 5440 C CA . ARG B 1 359 ? 33.499 3.077 20.531 1.00 10.00 352 ARG B CA 1
ATOM 5441 C C . ARG B 1 359 ? 33.534 4.520 20.031 1.00 10.16 352 ARG B C 1
ATOM 5442 O O . ARG B 1 359 ? 33.271 5.468 20.770 1.00 9.99 352 ARG B O 1
ATOM 5450 N N . ASP B 1 360 ? 33.884 4.676 18.764 1.00 8.76 353 ASP B N 1
ATOM 5451 C CA . ASP B 1 360 ? 34.069 6.005 18.201 1.00 9.04 353 ASP B CA 1
ATOM 5452 C C . ASP B 1 360 ? 32.752 6.747 18.151 1.00 9.63 353 ASP B C 1
ATOM 5453 O O . ASP B 1 360 ? 32.714 7.951 18.365 1.00 10.90 353 ASP B O 1
ATOM 5458 N N . VAL B 1 361 ? 31.676 6.037 17.828 1.00 8.57 354 VAL B N 1
ATOM 5459 C CA . VAL B 1 361 ? 30.419 6.715 17.547 1.00 10.16 354 VAL B CA 1
ATOM 5460 C C . VAL B 1 361 ? 29.588 7.023 18.796 1.00 9.53 354 VAL B C 1
ATOM 5461 O O . VAL B 1 361 ? 28.657 7.829 18.745 1.00 10.01 354 VAL B O 1
ATOM 5465 N N . ARG B 1 362 ? 29.910 6.407 19.928 1.00 8.15 355 ARG B N 1
ATOM 5466 C CA . ARG B 1 362 ? 29.023 6.559 21.079 1.00 10.88 355 ARG B CA 1
ATOM 5467 C C . ARG B 1 362 ? 28.927 8.026 21.554 1.00 11.47 355 ARG B C 1
ATOM 5468 O O . ARG B 1 362 ? 27.863 8.494 21.996 1.00 10.66 355 ARG B O 1
ATOM 5476 N N . VAL B 1 363 ? 30.021 8.760 21.430 1.00 8.54 356 VAL B N 1
ATOM 5477 C CA . VAL B 1 363 ? 30.056 10.141 21.909 1.00 11.07 356 VAL B CA 1
ATOM 5478 C C . VAL B 1 363 ? 29.193 11.084 21.042 1.00 9.11 356 VAL B C 1
ATOM 5479 O O . VAL B 1 363 ? 28.885 12.195 21.453 1.00 10.63 356 VAL B O 1
ATOM 5483 N N . CYS B 1 364 ? 28.801 10.651 19.847 1.00 9.02 357 CYS B N 1
ATOM 5484 C CA . CYS B 1 364 ? 27.943 11.494 18.989 1.00 9.34 357 CYS B CA 1
ATOM 5485 C C . CYS B 1 364 ? 26.609 11.872 19.656 1.00 9.73 357 CYS B C 1
ATOM 5486 O O . CYS B 1 364 ? 26.000 12.857 19.295 1.00 9.94 357 CYS B O 1
ATOM 5489 N N . GLN B 1 365 ? 26.143 11.064 20.593 1.00 10.33 358 GLN B N 1
ATOM 5490 C CA . GLN B 1 365 ? 24.910 11.385 21.330 1.00 10.95 358 GLN B CA 1
ATOM 5491 C C . GLN B 1 365 ? 25.175 12.358 22.482 1.00 9.97 358 GLN B C 1
ATOM 5492 O O . GLN B 1 365 ? 24.261 12.812 23.162 1.00 10.41 358 GLN B O 1
ATOM 5498 N N . ILE B 1 366 ? 26.445 12.643 22.720 1.00 8.86 359 ILE B N 1
ATOM 5499 C CA . ILE B 1 366 ? 26.826 13.366 23.923 1.00 10.62 359 ILE B CA 1
ATOM 5500 C C . ILE B 1 366 ? 27.370 14.774 23.666 1.00 13.23 359 ILE B C 1
ATOM 5501 O O . ILE B 1 366 ? 26.909 15.749 24.292 1.00 11.59 359 ILE B O 1
ATOM 5506 N N . TYR B 1 367 ? 28.381 14.888 22.807 1.00 11.54 360 TYR B N 1
ATOM 5507 C CA . TYR B 1 367 ? 28.870 16.234 22.512 1.00 9.64 360 TYR B CA 1
ATOM 5508 C C . TYR B 1 367 ? 27.981 16.946 21.484 1.00 10.95 360 TYR B C 1
ATOM 5509 O O . TYR B 1 367 ? 27.021 16.363 20.950 1.00 10.74 360 TYR B O 1
ATOM 5518 N N . GLU B 1 368 ? 28.293 18.222 21.260 1.00 12.60 361 GLU B N 1
ATOM 5519 C CA . GLU B 1 368 ? 27.544 19.104 20.358 1.00 13.33 361 GLU B CA 1
ATOM 5520 C C . GLU B 1 368 ? 26.071 19.189 20.759 1.00 14.30 361 GLU B C 1
ATOM 5521 O O . GLU B 1 368 ? 25.185 19.204 19.905 1.00 12.84 361 GLU B O 1
ATOM 5527 N N . GLY B 1 369 ? 25.817 19.280 22.065 1.00 12.84 362 GLY B N 1
ATOM 5528 C CA . GLY B 1 369 ? 24.462 19.213 22.575 1.00 9.95 362 GLY B CA 1
ATOM 5529 C C . GLY B 1 369 ? 24.057 17.763 22.830 1.00 11.21 362 GLY B C 1
ATOM 5530 O O . GLY B 1 369 ? 23.948 16.968 21.905 1.00 12.85 362 GLY B O 1
ATOM 5531 N N . THR B 1 370 ? 23.851 17.405 24.095 1.00 11.07 363 THR B N 1
ATOM 5532 C CA . THR B 1 370 ? 23.438 16.039 24.404 1.00 12.28 363 THR B CA 1
ATOM 5533 C C . THR B 1 370 ? 22.078 15.772 23.770 1.00 11.60 363 THR B C 1
ATOM 5534 O O . THR B 1 370 ? 21.367 16.698 23.380 1.00 12.24 363 THR B O 1
ATOM 5538 N N . SER B 1 371 ? 21.723 14.503 23.676 1.00 9.85 364 SER B N 1
ATOM 5539 C CA . SER B 1 371 ? 20.432 14.139 23.117 1.00 13.67 364 SER B CA 1
ATOM 5540 C C . SER B 1 371 ? 19.290 14.887 23.803 1.00 14.10 364 SER B C 1
ATOM 5541 O O . SER B 1 371 ? 18.372 15.353 23.133 1.00 12.35 364 SER B O 1
ATOM 5544 N N . ASP B 1 372 ? 19.358 15.048 25.123 1.00 15.20 365 ASP B N 1
ATOM 5545 C CA . ASP B 1 372 ? 18.282 15.769 25.815 1.00 13.70 365 ASP B CA 1
ATOM 5546 C C . ASP B 1 372 ? 18.307 17.270 25.548 1.00 12.67 365 ASP B C 1
ATOM 5547 O O . ASP B 1 372 ? 17.261 17.898 25.499 1.00 12.51 365 ASP B O 1
ATOM 5552 N N . VAL B 1 373 ? 19.485 17.844 25.349 1.00 12.53 366 VAL B N 1
ATOM 5553 C CA . VAL B 1 373 ? 19.557 19.215 24.839 1.00 14.16 366 VAL B CA 1
ATOM 5554 C C . VAL B 1 373 ? 18.859 19.338 23.475 1.00 12.31 366 VAL B C 1
ATOM 5555 O O . VAL B 1 373 ? 18.121 20.305 23.236 1.00 13.60 366 VAL B O 1
ATOM 5559 N N . GLN B 1 374 ? 19.072 18.366 22.582 1.00 12.29 367 GLN B N 1
ATOM 5560 C CA . GLN B 1 374 ? 18.389 18.371 21.285 1.00 11.90 367 GLN B CA 1
ATOM 5561 C C . GLN B 1 374 ? 16.873 18.299 21.458 1.00 11.95 367 GLN B C 1
ATOM 5562 O O . GLN B 1 374 ? 16.139 19.025 20.801 1.00 12.50 367 GLN B O 1
ATOM 5568 N N . ARG B 1 375 ? 16.406 17.428 22.349 1.00 12.50 368 ARG B N 1
ATOM 5569 C CA . ARG B 1 375 ? 14.966 17.268 22.578 1.00 12.21 368 ARG B CA 1
ATOM 5570 C C . ARG B 1 375 ? 14.319 18.548 23.112 1.00 14.03 368 ARG B C 1
ATOM 5571 O O . ARG B 1 375 ? 13.190 18.896 22.744 1.00 11.52 368 ARG B O 1
ATOM 5579 N N . LEU B 1 376 ? 15.043 19.246 23.982 1.00 14.18 369 LEU B N 1
ATOM 5580 C CA . LEU B 1 376 ? 14.558 20.496 24.549 1.00 15.73 369 LEU B CA 1
ATOM 5581 C C . LEU B 1 376 ? 14.427 21.561 23.459 1.00 12.89 369 LEU B C 1
ATOM 5582 O O . LEU B 1 376 ? 13.442 22.294 23.397 1.00 13.72 369 LEU B O 1
ATOM 5587 N N . VAL B 1 377 ? 15.417 21.633 22.583 1.00 12.48 370 VAL B N 1
ATOM 5588 C CA . VAL B 1 377 ? 15.371 22.593 21.486 1.00 15.87 370 VAL B CA 1
ATOM 5589 C C . VAL B 1 377 ? 14.197 22.264 20.566 1.00 13.26 370 VAL B C 1
ATOM 5590 O O . VAL B 1 377 ? 13.468 23.147 20.107 1.00 13.11 370 VAL B O 1
ATOM 5594 N N . ILE B 1 378 ? 14.000 20.979 20.311 1.00 11.77 371 ILE B N 1
ATOM 5595 C CA . ILE B 1 378 ? 12.915 20.578 19.427 1.00 11.68 371 ILE B CA 1
ATOM 5596 C C . ILE B 1 378 ? 11.557 20.840 20.071 1.00 13.60 371 ILE B C 1
ATOM 5597 O O . ILE B 1 378 ? 10.670 21.421 19.447 1.00 15.45 371 ILE B O 1
ATOM 5602 N N . ALA B 1 379 ? 11.410 20.453 21.330 1.00 13.27 372 ALA B N 1
ATOM 5603 C CA . ALA B 1 379 ? 10.167 20.664 22.065 1.00 15.52 372 ALA B CA 1
ATOM 5604 C C . ALA B 1 379 ? 9.760 22.138 22.124 1.00 16.49 372 ALA B C 1
ATOM 5605 O O . ALA B 1 379 ? 8.594 22.468 21.916 1.00 16.33 372 ALA B O 1
ATOM 5607 N N . ARG B 1 380 ? 10.708 23.026 22.403 1.00 17.36 373 ARG B N 1
ATOM 5608 C CA . ARG B 1 380 ? 10.338 24.421 22.652 1.00 19.56 373 ARG B CA 1
ATOM 5609 C C . ARG B 1 380 ? 9.902 25.107 21.364 1.00 20.56 373 ARG B C 1
ATOM 5610 O O . ARG B 1 380 ? 9.251 26.155 21.401 1.00 20.61 373 ARG B O 1
ATOM 5618 N N . GLY B 1 381 ? 10.246 24.503 20.230 1.00 17.91 374 GLY B N 1
ATOM 5619 C CA . GLY B 1 381 ? 9.872 25.060 18.945 1.00 23.48 374 GLY B CA 1
ATOM 5620 C C . GLY B 1 381 ? 8.580 24.527 18.348 1.00 24.53 374 GLY B C 1
ATOM 5621 O O . GLY B 1 381 ? 8.157 24.986 17.289 1.00 26.48 374 GLY B O 1
ATOM 5622 N N . LEU B 1 382 ? 7.941 23.574 19.017 1.00 25.62 375 LEU B N 1
ATOM 5623 C CA . LEU B 1 382 ? 6.765 22.922 18.437 1.00 28.42 375 LEU B CA 1
ATOM 5624 C C . LEU B 1 382 ? 5.597 23.888 18.257 1.00 33.70 375 LEU B C 1
ATOM 5625 O O . LEU B 1 382 ? 5.440 24.834 19.027 1.00 35.31 375 LEU B O 1
ATOM 5631 N N . HIS C 1 6 ? 87.619 -26.744 46.950 1.00 38.03 -1 HIS C N 1
ATOM 5632 C CA . HIS C 1 6 ? 87.163 -26.181 45.681 1.00 36.98 -1 HIS C CA 1
ATOM 5633 C C . HIS C 1 6 ? 86.264 -24.965 45.897 1.00 33.09 -1 HIS C C 1
ATOM 5634 O O . HIS C 1 6 ? 85.178 -24.864 45.317 1.00 29.94 -1 HIS C O 1
ATOM 5636 N N . HIS C 1 7 ? 86.726 -24.037 46.727 1.00 33.24 0 HIS C N 1
ATOM 5637 C CA . HIS C 1 7 ? 85.890 -22.927 47.170 1.00 32.09 0 HIS C CA 1
ATOM 5638 C C . HIS C 1 7 ? 85.686 -21.874 46.085 1.00 30.45 0 HIS C C 1
ATOM 5639 O O . HIS C 1 7 ? 84.814 -21.017 46.226 1.00 31.79 0 HIS C O 1
ATOM 5646 N N . MET C 1 8 ? 86.478 -21.928 45.013 1.00 26.96 1 MET C N 1
ATOM 5647 C CA . MET C 1 8 ? 86.351 -20.938 43.935 1.00 27.06 1 MET C CA 1
ATOM 5648 C C . MET C 1 8 ? 85.495 -21.462 42.788 1.00 27.91 1 MET C C 1
ATOM 5649 O O . MET C 1 8 ? 85.378 -20.811 41.737 1.00 30.08 1 MET C O 1
ATOM 5654 N N . LEU C 1 9 ? 84.887 -22.630 42.986 1.00 22.65 2 LEU C N 1
ATOM 5655 C CA . LEU C 1 9 ? 83.995 -23.203 41.978 1.00 27.46 2 LEU C CA 1
ATOM 5656 C C . LEU C 1 9 ? 82.548 -23.202 42.471 1.00 20.79 2 LEU C C 1
ATOM 5657 O O . LEU C 1 9 ? 82.296 -23.076 43.669 1.00 20.61 2 LEU C O 1
ATOM 5662 N N . LEU C 1 10 ? 81.602 -23.333 41.545 1.00 20.08 3 LEU C N 1
ATOM 5663 C CA . LEU C 1 10 ? 80.182 -23.275 41.896 1.00 21.01 3 LEU C CA 1
ATOM 5664 C C . LEU C 1 10 ? 79.793 -24.394 42.852 1.00 22.16 3 LEU C C 1
ATOM 5665 O O . LEU C 1 10 ? 80.262 -25.536 42.702 1.00 22.70 3 LEU C O 1
ATOM 5670 N N . THR C 1 11 ? 78.946 -24.071 43.830 1.00 20.38 4 THR C N 1
ATOM 5671 C CA . THR C 1 11 ? 78.400 -25.089 44.723 1.00 20.97 4 THR C CA 1
ATOM 5672 C C . THR C 1 11 ? 77.403 -25.991 43.993 1.00 20.94 4 THR C C 1
ATOM 5673 O O . THR C 1 11 ? 76.917 -25.646 42.916 1.00 19.74 4 THR C O 1
ATOM 5677 N N . ASP C 1 12 ? 77.081 -27.129 44.603 1.00 21.85 5 ASP C N 1
ATOM 5678 C CA . ASP C 1 12 ? 76.060 -28.034 44.068 1.00 25.72 5 ASP C CA 1
ATOM 5679 C C . ASP C 1 12 ? 74.732 -27.319 43.906 1.00 23.80 5 ASP C C 1
ATOM 5680 O O . ASP C 1 12 ? 74.025 -27.492 42.912 1.00 23.84 5 ASP C O 1
ATOM 5685 N N . THR C 1 13 ? 74.393 -26.513 44.899 1.00 21.01 6 THR C N 1
ATOM 5686 C CA . THR C 1 13 ? 73.133 -25.781 44.891 1.00 24.67 6 THR C CA 1
ATOM 5687 C C . THR C 1 13 ? 73.106 -24.737 43.764 1.00 22.42 6 THR C C 1
ATOM 5688 O O . THR C 1 13 ? 72.096 -24.556 43.083 1.00 20.90 6 THR C O 1
ATOM 5692 N N . GLN C 1 14 ? 74.230 -24.067 43.550 1.00 18.86 7 GLN C N 1
ATOM 5693 C CA . GLN C 1 14 ? 74.304 -23.094 42.469 1.00 16.76 7 GLN C CA 1
ATOM 5694 C C . GLN C 1 14 ? 74.168 -23.759 41.092 1.00 18.10 7 GLN C C 1
ATOM 5695 O O . GLN C 1 14 ? 73.529 -23.210 40.198 1.00 17.56 7 GLN C O 1
ATOM 5701 N N . GLU C 1 15 ? 74.742 -24.949 40.931 1.00 18.54 8 GLU C N 1
ATOM 5702 C CA . GLU C 1 15 ? 74.611 -25.695 39.684 1.00 19.39 8 GLU C CA 1
ATOM 5703 C C . GLU C 1 15 ? 73.159 -26.074 39.407 1.00 18.90 8 GLU C C 1
ATOM 5704 O O . GLU C 1 15 ? 72.676 -25.951 38.271 1.00 17.61 8 GLU C O 1
ATOM 5710 N N . GLN C 1 16 ? 72.471 -26.526 40.449 1.00 18.73 9 GLN C N 1
ATOM 5711 C CA . GLN C 1 16 ? 71.080 -26.960 40.338 1.00 19.19 9 GLN C CA 1
ATOM 5712 C C . GLN C 1 16 ? 70.147 -25.788 40.030 1.00 19.17 9 GLN C C 1
ATOM 5713 O O . GLN C 1 16 ? 69.229 -25.917 39.204 1.00 17.99 9 GLN C O 1
ATOM 5715 N N . ILE C 1 17 ? 70.389 -24.640 40.669 1.00 17.13 10 ILE C N 1
ATOM 5716 C CA . ILE C 1 17 ? 69.600 -23.437 40.403 1.00 18.36 10 ILE C CA 1
ATOM 5717 C C . ILE C 1 17 ? 69.840 -22.940 38.979 1.00 17.93 10 ILE C C 1
ATOM 5718 O O . ILE C 1 17 ? 68.893 -22.565 38.281 1.00 16.29 10 ILE C O 1
ATOM 5723 N N . ARG C 1 18 ? 71.098 -22.931 38.543 1.00 15.11 11 ARG C N 1
ATOM 5724 C CA . ARG C 1 18 ? 71.401 -22.537 37.165 1.00 15.18 11 ARG C CA 1
ATOM 5725 C C . ARG C 1 18 ? 70.669 -23.430 36.173 1.00 15.05 11 ARG C C 1
ATOM 5726 O O . ARG C 1 18 ? 70.119 -22.950 35.194 1.00 14.68 11 ARG C O 1
ATOM 5734 N N . GLU C 1 19 ? 70.661 -24.735 36.427 1.00 16.03 12 GLU C N 1
ATOM 5735 C CA . GLU C 1 19 ? 70.009 -25.666 35.508 1.00 16.77 12 GLU C CA 1
ATOM 5736 C C . GLU C 1 19 ? 68.486 -25.504 35.519 1.00 19.34 12 GLU C C 1
ATOM 5737 O O . GLU C 1 19 ? 67.826 -25.563 34.466 1.00 16.63 12 GLU C O 1
ATOM 5743 N N . ALA C 1 20 ? 67.926 -25.279 36.704 1.00 18.45 13 ALA C N 1
ATOM 5744 C CA . ALA C 1 20 ? 66.486 -25.098 36.823 1.00 17.99 13 ALA C CA 1
ATOM 5745 C C . ALA C 1 20 ? 66.049 -23.850 36.082 1.00 15.78 13 ALA C C 1
ATOM 5746 O O . ALA C 1 20 ? 65.020 -23.867 35.405 1.00 15.96 13 ALA C O 1
ATOM 5748 N N . ALA C 1 21 ? 66.818 -22.772 36.233 1.00 14.92 14 ALA C N 1
ATOM 5749 C CA . ALA C 1 21 ? 66.519 -21.515 35.541 1.00 16.21 14 ALA C CA 1
ATOM 5750 C C . ALA C 1 21 ? 66.721 -21.656 34.040 1.00 18.85 14 ALA C C 1
ATOM 5751 O O . ALA C 1 21 ? 65.931 -21.134 33.243 1.00 13.97 14 ALA C O 1
ATOM 5753 N N . ARG C 1 22 ? 67.789 -22.351 33.656 1.00 14.30 15 ARG C N 1
ATOM 5754 C CA . ARG C 1 22 ? 68.039 -22.601 32.238 1.00 17.11 15 ARG C CA 1
ATOM 5755 C C . ARG C 1 22 ? 66.883 -23.376 31.606 1.00 18.50 15 ARG C C 1
ATOM 5756 O O . ARG C 1 22 ? 66.428 -23.056 30.504 1.00 15.17 15 ARG C O 1
ATOM 5764 N N . ASP C 1 23 ? 66.423 -24.409 32.299 1.00 15.79 16 ASP C N 1
ATOM 5765 C CA . ASP C 1 23 ? 65.391 -25.271 31.752 1.00 20.09 16 ASP C CA 1
ATOM 5766 C C . ASP C 1 23 ? 64.093 -24.496 31.601 1.00 18.22 16 ASP C C 1
ATOM 5767 O O . ASP C 1 23 ? 63.434 -24.580 30.564 1.00 18.01 16 ASP C O 1
ATOM 5772 N N . PHE C 1 24 ? 63.733 -23.718 32.618 1.00 16.57 17 PHE C N 1
ATOM 5773 C CA . PHE C 1 24 ? 62.531 -22.908 32.499 1.00 18.05 17 PHE C CA 1
ATOM 5774 C C . PHE C 1 24 ? 62.665 -21.848 31.406 1.00 18.54 17 PHE C C 1
ATOM 5775 O O . PHE C 1 24 ? 61.755 -21.658 30.603 1.00 17.37 17 PHE C O 1
ATOM 5783 N N . ALA C 1 25 ? 63.779 -21.124 31.417 1.00 16.31 18 ALA C N 1
ATOM 5784 C CA . ALA C 1 25 ? 63.967 -20.010 30.496 1.00 14.21 18 ALA C CA 1
ATOM 5785 C C . ALA C 1 25 ? 63.952 -20.490 29.043 1.00 17.97 18 ALA C C 1
ATOM 5786 O O . ALA C 1 25 ? 63.353 -19.848 28.173 1.00 16.63 18 ALA C O 1
ATOM 5788 N N . GLN C 1 26 ? 64.599 -21.625 28.778 1.00 16.63 19 GLN C N 1
ATOM 5789 C CA . GLN C 1 26 ? 64.704 -22.126 27.411 1.00 15.75 19 GLN C CA 1
ATOM 5790 C C . GLN C 1 26 ? 63.394 -22.725 26.921 1.00 16.51 19 GLN C C 1
ATOM 5791 O O . GLN C 1 26 ? 63.044 -22.593 25.743 1.00 16.85 19 GLN C O 1
ATOM 5797 N N . GLU C 1 27 ? 62.666 -23.374 27.820 1.00 16.46 20 GLU C N 1
ATOM 5798 C CA . GLU C 1 27 ? 61.435 -24.050 27.427 1.00 18.97 20 GLU C CA 1
ATOM 5799 C C . GLU C 1 27 ? 60.210 -23.136 27.473 1.00 17.74 20 GLU C C 1
ATOM 5800 O O . GLU C 1 27 ? 59.302 -23.288 26.655 1.00 17.77 20 GLU C O 1
ATOM 5806 N N . ARG C 1 28 ? 60.184 -22.192 28.420 1.00 17.45 21 ARG C N 1
ATOM 5807 C CA . ARG C 1 28 ? 58.974 -21.422 28.695 1.00 16.82 21 ARG C CA 1
ATOM 5808 C C . ARG C 1 28 ? 59.075 -19.915 28.431 1.00 18.38 21 ARG C C 1
ATOM 5809 O O . ARG C 1 28 ? 58.049 -19.245 28.310 1.00 19.98 21 ARG C O 1
ATOM 5817 N N . LEU C 1 29 ? 60.287 -19.369 28.367 1.00 14.39 22 LEU C N 1
ATOM 5818 C CA . LEU C 1 29 ? 60.442 -17.935 28.102 1.00 14.06 22 LEU C CA 1
ATOM 5819 C C . LEU C 1 29 ? 60.905 -17.652 26.671 1.00 14.62 22 LEU C C 1
ATOM 5820 O O . LEU C 1 29 ? 60.351 -16.793 25.980 1.00 13.40 22 LEU C O 1
ATOM 5825 N N . ALA C 1 30 ? 61.945 -18.363 26.245 1.00 12.71 23 ALA C N 1
ATOM 5826 C CA . ALA C 1 30 ? 62.530 -18.148 24.920 1.00 13.49 23 ALA C CA 1
ATOM 5827 C C . ALA C 1 30 ? 61.504 -18.236 23.772 1.00 15.90 23 ALA C C 1
ATOM 5828 O O . ALA C 1 30 ? 61.503 -17.373 22.876 1.00 15.41 23 ALA C O 1
ATOM 5830 N N . PRO C 1 31 ? 60.615 -19.246 23.796 1.00 16.21 24 PRO C N 1
ATOM 5831 C CA . PRO C 1 31 ? 59.777 -19.401 22.595 1.00 17.97 24 PRO C CA 1
ATOM 5832 C C . PRO C 1 31 ? 58.834 -18.221 22.338 1.00 17.14 24 PRO C C 1
ATOM 5833 O O . PRO C 1 31 ? 58.488 -17.957 21.184 1.00 18.75 24 PRO C O 1
ATOM 5837 N N . GLY C 1 32 ? 58.459 -17.503 23.391 1.00 15.54 25 GLY C N 1
ATOM 5838 C CA . GLY C 1 32 ? 57.535 -16.388 23.264 1.00 16.54 25 GLY C CA 1
ATOM 5839 C C . GLY C 1 32 ? 58.164 -15.009 23.342 1.00 14.95 25 GLY C C 1
ATOM 5840 O O . GLY C 1 32 ? 57.454 -14.013 23.296 1.00 16.98 25 GLY C O 1
ATOM 5841 N N . ALA C 1 33 ? 59.487 -14.935 23.444 1.00 12.34 26 ALA C N 1
ATOM 5842 C CA . ALA C 1 33 ? 60.164 -13.648 23.590 1.00 13.22 26 ALA C CA 1
ATOM 5843 C C . ALA C 1 33 ? 59.928 -12.720 22.383 1.00 13.79 26 ALA C C 1
ATOM 5844 O O . ALA C 1 33 ? 59.665 -11.519 22.552 1.00 15.00 26 ALA C O 1
ATOM 5846 N N . ALA C 1 34 ? 60.012 -13.272 21.176 1.00 12.98 27 ALA C N 1
ATOM 5847 C CA . ALA C 1 34 ? 59.839 -12.474 19.964 1.00 13.26 27 ALA C CA 1
ATOM 5848 C C . ALA C 1 34 ? 58.437 -11.910 19.914 1.00 13.92 27 ALA C C 1
ATOM 5849 O O . ALA C 1 34 ? 58.251 -10.738 19.586 1.00 14.28 27 ALA C O 1
ATOM 5851 N N . ALA C 1 35 ? 57.451 -12.732 20.272 1.00 13.71 28 ALA C N 1
ATOM 5852 C CA . ALA C 1 35 ? 56.065 -12.271 20.241 1.00 15.55 28 ALA C CA 1
ATOM 5853 C C . ALA C 1 35 ? 55.836 -11.158 21.257 1.00 14.38 28 ALA C C 1
ATOM 5854 O O . ALA C 1 35 ? 55.159 -10.177 20.946 1.00 16.05 28 ALA C O 1
ATOM 5856 N N . ARG C 1 36 ? 56.420 -11.286 22.451 1.00 12.51 29 ARG C N 1
ATOM 5857 C CA . ARG C 1 36 ? 56.235 -10.271 23.489 1.00 13.44 29 ARG C CA 1
ATOM 5858 C C . ARG C 1 36 ? 56.902 -8.954 23.112 1.00 12.38 29 ARG C C 1
ATOM 5859 O O . ARG C 1 36 ? 56.423 -7.887 23.472 1.00 12.30 29 ARG C O 1
ATOM 5867 N N . ASP C 1 37 ? 58.016 -9.033 22.396 1.00 14.70 30 ASP C N 1
ATOM 5868 C CA . ASP C 1 37 ? 58.656 -7.847 21.840 1.00 14.11 30 ASP C CA 1
ATOM 5869 C C . ASP C 1 37 ? 57.741 -7.177 20.797 1.00 13.87 30 ASP C C 1
ATOM 5870 O O . ASP C 1 37 ? 57.563 -5.962 20.808 1.00 13.86 30 ASP C O 1
ATOM 5875 N N . ARG C 1 38 ? 57.125 -7.976 19.927 1.00 13.17 31 ARG C N 1
ATOM 5876 C CA . ARG C 1 38 ? 56.282 -7.427 18.856 1.00 15.99 31 ARG C CA 1
ATOM 5877 C C . ARG C 1 38 ? 55.033 -6.766 19.409 1.00 17.22 31 ARG C C 1
ATOM 5878 O O . ARG C 1 38 ? 54.594 -5.716 18.923 1.00 16.61 31 ARG C O 1
ATOM 5886 N N . GLU C 1 39 ? 54.484 -7.380 20.453 1.00 16.00 32 GLU C N 1
ATOM 5887 C CA . GLU C 1 39 ? 53.156 -7.034 20.946 1.00 18.17 32 GLU C CA 1
ATOM 5888 C C . GLU C 1 39 ? 53.218 -6.145 22.185 1.00 15.78 32 GLU C C 1
ATOM 5889 O O . GLU C 1 39 ? 52.178 -5.696 22.691 1.00 14.16 32 GLU C O 1
ATOM 5895 N N . HIS C 1 40 ? 54.441 -5.872 22.643 1.00 12.91 33 HIS C N 1
ATOM 5896 C CA . HIS C 1 40 ? 54.664 -5.125 23.883 1.00 13.66 33 HIS C CA 1
ATOM 5897 C C . HIS C 1 40 ? 53.849 -5.735 25.017 1.00 15.86 33 HIS C C 1
ATOM 5898 O O . HIS C 1 40 ? 53.157 -5.028 25.748 1.00 16.52 33 HIS C O 1
ATOM 5905 N N . ALA C 1 41 ? 53.921 -7.054 25.142 1.00 15.07 34 ALA C N 1
ATOM 5906 C CA . ALA C 1 41 ? 53.046 -7.787 26.047 1.00 17.48 34 ALA C CA 1
ATOM 5907 C C . ALA C 1 41 ? 53.777 -8.193 27.324 1.00 14.31 34 ALA C C 1
ATOM 5908 O O . ALA C 1 41 ? 54.670 -9.038 27.281 1.00 14.38 34 ALA C O 1
ATOM 5910 N N . PHE C 1 42 ? 53.397 -7.588 28.449 1.00 11.70 35 PHE C N 1
ATOM 5911 C CA . PHE C 1 42 ? 53.992 -7.898 29.764 1.00 11.27 35 PHE C CA 1
ATOM 5912 C C . PHE C 1 42 ? 53.846 -9.396 30.053 1.00 12.77 35 PHE C C 1
ATOM 5913 O O . PHE C 1 42 ? 52.781 -9.958 29.809 1.00 12.51 35 PHE C O 1
ATOM 5921 N N . PRO C 1 43 ? 54.915 -10.048 30.542 1.00 10.88 36 PRO C N 1
ATOM 5922 C CA . PRO C 1 43 ? 54.875 -11.509 30.660 1.00 11.05 36 PRO C CA 1
ATOM 5923 C C . PRO C 1 43 ? 54.187 -11.985 31.941 1.00 15.18 36 PRO C C 1
ATOM 5924 O O . PRO C 1 43 ? 54.805 -12.683 32.749 1.00 13.88 36 PRO C O 1
ATOM 5928 N N . ARG C 1 44 ? 52.927 -11.605 32.122 1.00 15.73 37 ARG C N 1
ATOM 5929 C CA . ARG C 1 44 ? 52.228 -11.910 33.364 1.00 14.26 37 ARG C CA 1
ATOM 5930 C C . ARG C 1 44 ? 52.078 -13.414 33.572 1.00 16.16 37 ARG C C 1
ATOM 5931 O O . ARG C 1 44 ? 52.392 -13.931 34.651 1.00 17.06 37 ARG C O 1
ATOM 5939 N N . ALA C 1 45 ? 51.604 -14.114 32.544 1.00 13.78 38 ALA C N 1
ATOM 5940 C CA . ALA C 1 45 ? 51.423 -15.565 32.622 1.00 14.57 38 ALA C CA 1
ATOM 5941 C C . ALA C 1 45 ? 52.737 -16.263 32.931 1.00 14.94 38 ALA C C 1
ATOM 5942 O O . ALA C 1 45 ? 52.778 -17.182 33.748 1.00 14.22 38 ALA C O 1
ATOM 5944 N N . GLU C 1 46 ? 53.811 -15.808 32.291 1.00 12.56 39 GLU C N 1
ATOM 5945 C CA . GLU C 1 46 ? 55.120 -16.421 32.478 1.00 14.78 39 GLU C CA 1
ATOM 5946 C C . GLU C 1 46 ? 55.674 -16.146 33.872 1.00 15.27 39 GLU C C 1
ATOM 5947 O O . GLU C 1 46 ? 56.248 -17.039 34.495 1.00 15.70 39 GLU C O 1
ATOM 5953 N N . LEU C 1 47 ? 55.469 -14.931 34.376 1.00 12.66 40 LEU C N 1
ATOM 5954 C CA . LEU C 1 47 ? 55.889 -14.611 35.740 1.00 12.79 40 LEU C CA 1
ATOM 5955 C C . LEU C 1 47 ? 55.152 -15.493 36.751 1.00 12.54 40 LEU C C 1
ATOM 5956 O O . LEU C 1 47 ? 55.735 -15.932 37.726 1.00 14.20 40 LEU C O 1
ATOM 5961 N N . THR C 1 48 ? 53.874 -15.772 36.500 1.00 13.06 41 THR C N 1
ATOM 5962 C CA . THR C 1 48 ? 53.113 -16.662 37.371 1.00 17.38 41 THR C CA 1
ATOM 5963 C C . THR C 1 48 ? 53.713 -18.073 37.391 1.00 18.17 41 THR C C 1
ATOM 5964 O O . THR C 1 48 ? 53.843 -18.689 38.454 1.00 18.92 41 THR C O 1
ATOM 5968 N N . GLU C 1 49 ? 54.075 -18.583 36.218 1.00 16.28 42 GLU C N 1
ATOM 5969 C CA . GLU C 1 49 ? 54.786 -19.863 36.134 1.00 17.90 42 GLU C CA 1
ATOM 5970 C C . GLU C 1 49 ? 56.091 -19.827 36.918 1.00 14.92 42 GLU C C 1
ATOM 5971 O O . GLU C 1 49 ? 56.430 -20.775 37.636 1.00 15.61 42 GLU C O 1
ATOM 5977 N N . MET C 1 50 ? 56.834 -18.734 36.761 1.00 15.82 43 MET C N 1
ATOM 5978 C CA . MET C 1 50 ? 58.125 -18.569 37.436 1.00 15.14 43 MET C CA 1
ATOM 5979 C C . MET C 1 50 ? 57.931 -18.507 38.933 1.00 16.20 43 MET C C 1
ATOM 5980 O O . MET C 1 50 ? 58.721 -19.055 39.701 1.00 17.80 43 MET C O 1
ATOM 5985 N N . GLY C 1 51 ? 56.858 -17.833 39.331 1.00 16.01 44 GLY C N 1
ATOM 5986 C CA . GLY C 1 51 ? 56.508 -17.701 40.731 1.00 14.37 44 GLY C CA 1
ATOM 5987 C C . GLY C 1 51 ? 56.305 -19.053 41.388 1.00 17.51 44 GLY C C 1
ATOM 5988 O O . GLY C 1 51 ? 56.777 -19.288 42.499 1.00 18.85 44 GLY C O 1
ATOM 5989 N N . ALA C 1 52 ? 55.605 -19.946 40.695 1.00 16.93 45 ALA C N 1
ATOM 5990 C CA . ALA C 1 52 ? 55.331 -21.281 41.222 1.00 19.30 45 ALA C CA 1
ATOM 5991 C C . ALA C 1 52 ? 56.619 -22.076 41.429 1.00 21.07 45 ALA C C 1
ATOM 5992 O O . ALA C 1 52 ? 56.690 -22.946 42.303 1.00 22.54 45 ALA C O 1
ATOM 5994 N N . LEU C 1 53 ? 57.640 -21.761 40.636 1.00 19.56 46 LEU C N 1
ATOM 5995 C CA . LEU C 1 53 ? 58.913 -22.472 40.692 1.00 21.21 46 LEU C CA 1
ATOM 5996 C C . LEU C 1 53 ? 59.967 -21.777 41.551 1.00 20.51 46 LEU C C 1
ATOM 5997 O O . LEU C 1 53 ? 61.127 -22.195 41.584 1.00 22.38 46 LEU C O 1
ATOM 6002 N N . GLY C 1 54 ? 59.570 -20.702 42.221 1.00 17.79 47 GLY C N 1
ATOM 6003 C CA . GLY C 1 54 ? 60.448 -20.023 43.152 1.00 17.06 47 GLY C CA 1
ATOM 6004 C C . GLY C 1 54 ? 61.265 -18.852 42.633 1.00 16.60 47 GLY C C 1
ATOM 6005 O O . GLY C 1 54 ? 61.970 -18.212 43.426 1.00 14.86 47 GLY C O 1
ATOM 6006 N N . PHE C 1 55 ? 61.189 -18.556 41.330 1.00 13.54 48 PHE C N 1
ATOM 6007 C CA . PHE C 1 55 ? 62.042 -17.517 40.752 1.00 13.88 48 PHE C CA 1
ATOM 6008 C C . PHE C 1 55 ? 61.600 -16.086 41.049 1.00 12.11 48 PHE C C 1
ATOM 6009 O O . PHE C 1 55 ? 62.334 -15.151 40.742 1.00 13.00 48 PHE C O 1
ATOM 6017 N N . LEU C 1 56 ? 60.440 -15.890 41.676 1.00 12.59 49 LEU C N 1
ATOM 6018 C CA . LEU C 1 56 ? 60.087 -14.530 42.105 1.00 12.27 49 LEU C CA 1
ATOM 6019 C C . LEU C 1 56 ? 60.312 -14.305 43.608 1.00 12.66 49 LEU C C 1
ATOM 6020 O O . LEU C 1 56 ? 60.028 -13.220 44.118 1.00 13.30 49 LEU C O 1
ATOM 6025 N N . GLY C 1 57 ? 60.801 -15.328 44.305 1.00 15.98 50 GLY C N 1
ATOM 6026 C CA . GLY C 1 57 ? 61.108 -15.218 45.725 1.00 14.48 50 GLY C CA 1
ATOM 6027 C C . GLY C 1 57 ? 62.558 -15.547 46.068 1.00 14.04 50 GLY C C 1
ATOM 6028 O O . GLY C 1 57 ? 62.854 -15.986 47.179 1.00 15.91 50 GLY C O 1
ATOM 6029 N N . MET C 1 58 ? 63.469 -15.340 45.123 1.00 12.38 51 MET C N 1
ATOM 6030 C CA . MET C 1 58 ? 64.870 -15.746 45.332 1.00 12.86 51 MET C CA 1
ATOM 6031 C C . MET C 1 58 ? 65.560 -14.998 46.474 1.00 15.10 51 MET C C 1
ATOM 6032 O O . MET C 1 58 ? 66.476 -15.526 47.126 1.00 17.13 51 MET C O 1
ATOM 6037 N N . LEU C 1 59 ? 65.102 -13.786 46.743 1.00 15.48 52 LEU C N 1
ATOM 6038 C CA . LEU C 1 59 ? 65.720 -12.981 47.780 1.00 16.85 52 L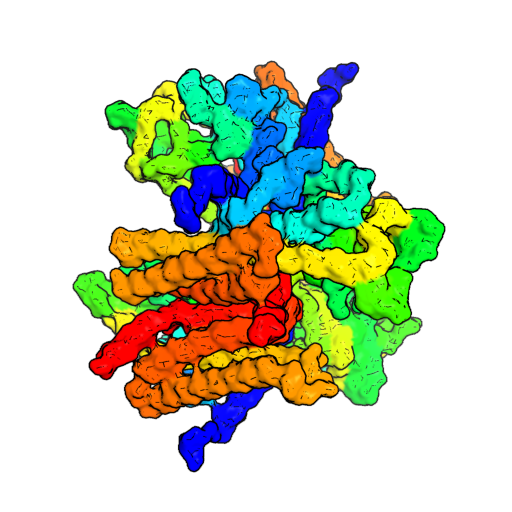EU C CA 1
ATOM 6039 C C . LEU C 1 59 ? 64.842 -12.854 49.016 1.00 19.65 52 LEU C C 1
ATOM 6040 O O . LEU C 1 59 ? 65.110 -12.009 49.864 1.00 21.77 52 LEU C O 1
ATOM 6045 N N . ALA C 1 60 ? 63.810 -13.693 49.115 1.00 16.34 53 ALA C N 1
ATOM 6046 C CA . ALA C 1 60 ? 62.965 -13.755 50.303 1.00 15.22 53 ALA C CA 1
ATOM 6047 C C . ALA C 1 60 ? 63.202 -15.050 51.082 1.00 15.76 53 ALA C C 1
ATOM 6048 O O . ALA C 1 60 ? 63.460 -16.093 50.490 1.00 15.53 53 ALA C O 1
ATOM 6050 N N . PRO C 1 61 ? 63.088 -15.000 52.417 1.00 17.55 54 PRO C N 1
ATOM 6051 C CA . PRO C 1 61 ? 63.329 -16.221 53.192 1.00 20.21 54 PRO C CA 1
ATOM 6052 C C . PRO C 1 61 ? 62.154 -17.186 53.134 1.00 22.27 54 PRO C C 1
ATOM 6053 O O . PRO C 1 61 ? 61.050 -16.817 52.719 1.00 21.67 54 PRO C O 1
ATOM 6057 N N . GLU C 1 62 ? 62.391 -18.413 53.578 1.00 23.80 55 GLU C N 1
ATOM 6058 C CA . GLU C 1 62 ? 61.367 -19.449 53.576 1.00 21.93 55 GLU C CA 1
ATOM 6059 C C . GLU C 1 62 ? 60.123 -19.042 54.359 1.00 22.19 55 GLU C C 1
ATOM 6060 O O . GLU C 1 62 ? 59.000 -19.368 53.957 1.00 22.35 55 GLU C O 1
ATOM 6062 N N . GLU C 1 63 ? 60.311 -18.301 55.449 1.00 23.15 56 GLU C N 1
ATOM 6063 C CA . GLU C 1 63 ? 59.190 -17.878 56.294 1.00 25.91 56 GLU C CA 1
ATOM 6064 C C . GLU C 1 63 ? 58.121 -17.134 55.493 1.00 24.64 56 GLU C C 1
ATOM 6065 O O . GLU C 1 63 ? 56.926 -17.241 55.786 1.00 24.87 56 GLU C O 1
ATOM 6071 N N . TRP C 1 64 ? 58.557 -16.409 54.465 1.00 21.27 57 TRP C N 1
ATOM 6072 C CA . TRP C 1 64 ? 57.653 -15.587 53.681 1.00 20.72 57 TRP C CA 1
ATOM 6073 C C . TRP C 1 64 ? 57.417 -16.138 52.279 1.00 22.05 57 TRP C C 1
ATOM 6074 O O . TRP C 1 64 ? 57.056 -15.391 51.372 1.00 22.76 57 TRP C O 1
ATOM 6085 N N . GLY C 1 65 ? 57.619 -17.438 52.108 1.00 21.94 58 GLY C N 1
ATOM 6086 C CA . GLY C 1 65 ? 57.363 -18.089 50.836 1.00 23.25 58 GLY C CA 1
ATOM 6087 C C . GLY C 1 65 ? 58.500 -18.060 49.831 1.00 21.72 58 GLY C C 1
ATOM 6088 O O . GLY C 1 65 ? 58.342 -18.514 48.693 1.00 21.44 58 GLY C O 1
ATOM 6089 N N . GLY C 1 66 ? 59.658 -17.555 50.247 1.00 20.39 59 GLY C N 1
ATOM 6090 C CA . GLY C 1 66 ? 60.779 -17.392 49.332 1.00 16.47 59 GLY C CA 1
ATOM 6091 C C . GLY C 1 66 ? 61.680 -18.609 49.240 1.00 18.81 59 GLY C C 1
ATOM 6092 O O . GLY C 1 66 ? 61.554 -19.547 50.027 1.00 19.30 59 GLY C O 1
ATOM 6093 N N . SER C 1 67 ? 62.590 -18.598 48.269 1.00 18.49 60 SER C N 1
ATOM 6094 C CA . SER C 1 67 ? 63.525 -19.704 48.081 1.00 21.49 60 SER C CA 1
ATOM 6095 C C . SER C 1 67 ? 64.890 -19.358 48.681 1.00 22.47 60 SER C C 1
ATOM 6096 O O . SER C 1 67 ? 65.796 -20.191 48.696 1.00 21.63 60 SER C O 1
ATOM 6099 N N . ASP C 1 68 ? 65.013 -18.123 49.176 1.00 21.30 61 ASP C N 1
ATOM 6100 C CA . ASP C 1 68 ? 66.171 -17.659 49.949 1.00 20.69 61 ASP C CA 1
ATOM 6101 C C . ASP C 1 68 ? 67.522 -18.105 49.370 1.00 19.11 61 ASP C C 1
ATOM 6102 O O . ASP C 1 68 ? 68.325 -18.754 50.049 1.00 21.67 61 ASP C O 1
ATOM 6107 N N . LEU C 1 69 ? 67.759 -17.738 48.122 1.00 17.02 62 LEU C N 1
ATOM 6108 C CA . LEU C 1 69 ? 68.990 -18.084 47.412 1.00 15.61 62 LEU C CA 1
ATOM 6109 C C . LEU C 1 69 ? 70.170 -17.221 47.847 1.00 16.55 62 LEU C C 1
ATOM 6110 O O . LEU C 1 69 ? 69.982 -16.084 48.296 1.00 14.85 62 LEU C O 1
ATOM 6115 N N . ASP C 1 70 ? 71.382 -17.761 47.711 1.00 15.97 63 ASP C N 1
ATOM 6116 C CA . ASP C 1 70 ? 72.592 -16.954 47.897 1.00 14.97 63 ASP C CA 1
ATOM 6117 C C . ASP C 1 70 ? 72.807 -16.099 46.635 1.00 13.60 63 ASP C C 1
ATOM 6118 O O . ASP C 1 70 ? 72.273 -16.414 45.571 1.00 13.85 63 ASP C O 1
ATOM 6123 N N . MET C 1 71 ? 73.564 -15.011 46.763 1.00 14.49 64 MET C N 1
ATOM 6124 C CA . MET C 1 71 ? 73.664 -14.041 45.677 1.00 12.95 64 MET C CA 1
ATOM 6125 C C . MET C 1 71 ? 74.260 -14.616 44.393 1.00 12.18 64 MET C C 1
ATOM 6126 O O . MET C 1 71 ? 73.869 -14.210 43.315 1.00 11.67 64 MET C O 1
ATOM 6131 N N . VAL C 1 72 ? 75.215 -15.533 44.497 1.00 13.68 65 VAL C N 1
ATOM 6132 C CA . VAL C 1 72 ? 75.794 -16.127 43.292 1.00 12.72 65 VAL C CA 1
ATOM 6133 C C . VAL C 1 72 ? 74.729 -16.937 42.551 1.00 13.50 65 VAL C C 1
ATOM 6134 O O . VAL C 1 72 ? 74.608 -16.819 41.331 1.00 11.31 65 VAL C O 1
ATOM 6138 N N . ALA C 1 73 ? 73.952 -17.736 43.286 1.00 12.52 66 ALA C N 1
ATOM 6139 C CA . ALA C 1 73 ? 72.833 -18.485 42.700 1.00 12.20 66 ALA C CA 1
ATOM 6140 C C . ALA C 1 73 ? 71.830 -17.551 42.037 1.00 12.99 66 ALA C C 1
ATOM 6141 O O . ALA C 1 73 ? 71.326 -17.823 40.949 1.00 12.48 66 ALA C O 1
ATOM 6143 N N . TYR C 1 74 ? 71.534 -16.448 42.710 1.00 12.45 67 TYR C N 1
ATOM 6144 C CA . TYR C 1 74 ? 70.607 -15.447 42.200 1.00 11.30 67 TYR C CA 1
ATOM 6145 C C . TYR C 1 74 ? 71.116 -14.889 40.887 1.00 11.55 67 TYR C C 1
ATOM 6146 O O . TYR C 1 74 ? 70.363 -14.731 39.938 1.00 12.31 67 TYR C O 1
ATOM 6155 N N . ALA C 1 75 ? 72.405 -14.576 40.840 1.00 10.45 68 ALA C N 1
ATOM 6156 C CA . ALA C 1 75 ? 72.996 -14.028 39.616 1.00 10.20 68 ALA C CA 1
ATOM 6157 C C . ALA C 1 75 ? 72.969 -15.059 38.480 1.00 11.30 68 ALA C C 1
ATOM 6158 O O . ALA C 1 75 ? 72.702 -14.716 37.330 1.00 10.25 68 ALA C O 1
ATOM 6160 N N . LEU C 1 76 ? 73.251 -16.317 38.801 1.00 11.53 69 LEU C N 1
ATOM 6161 C CA . LEU C 1 76 ? 73.181 -17.382 37.803 1.00 14.82 69 LEU C CA 1
ATOM 6162 C C . LEU C 1 76 ? 71.767 -17.509 37.238 1.00 14.11 69 LEU C C 1
ATOM 6163 O O . LEU C 1 76 ? 71.581 -17.716 36.040 1.00 13.13 69 LEU C O 1
ATOM 6168 N N . ALA C 1 77 ? 70.778 -17.377 38.110 1.00 11.54 70 ALA C N 1
ATOM 6169 C CA . ALA C 1 77 ? 69.381 -17.474 37.685 1.00 11.03 70 ALA C CA 1
ATOM 6170 C C . ALA C 1 77 ? 68.995 -16.331 36.767 1.00 10.40 70 ALA C C 1
ATOM 6171 O O . ALA C 1 77 ? 68.351 -16.547 35.745 1.00 10.39 70 ALA C O 1
ATOM 6173 N N . LEU C 1 78 ? 69.383 -15.116 37.137 1.00 9.62 71 LEU C N 1
ATOM 6174 C CA . LEU C 1 78 ? 69.078 -13.967 36.306 1.00 9.32 71 LEU C CA 1
ATOM 6175 C C . LEU C 1 78 ? 69.793 -14.056 34.956 1.00 12.86 71 LEU C C 1
ATOM 6176 O O . LEU C 1 78 ? 69.232 -13.629 33.946 1.00 12.51 71 LEU C O 1
ATOM 6181 N N . GLU C 1 79 ? 71.014 -14.592 34.916 1.00 11.73 72 GLU C N 1
ATOM 6182 C CA . GLU C 1 79 ? 71.677 -14.751 33.617 1.00 11.82 72 GLU C CA 1
ATOM 6183 C C . GLU C 1 79 ? 70.854 -15.680 32.707 1.00 11.66 72 GLU C C 1
ATOM 6184 O O . GLU C 1 79 ? 70.658 -15.385 31.522 1.00 12.58 72 GLU C O 1
ATOM 6190 N N . GLU C 1 80 ? 70.395 -16.809 33.249 1.00 10.86 73 GLU C N 1
ATOM 6191 C CA . GLU C 1 80 ? 69.558 -17.735 32.466 1.00 11.34 73 GLU C CA 1
ATOM 6192 C C . GLU C 1 80 ? 68.244 -17.102 32.028 1.00 12.35 73 GLU C C 1
ATOM 6193 O O . GLU C 1 80 ? 67.791 -17.312 30.897 1.00 13.10 73 GLU C O 1
ATOM 6199 N N . ILE C 1 81 ? 67.619 -16.347 32.929 1.00 10.82 74 ILE C N 1
ATOM 6200 C CA . ILE C 1 81 ? 66.322 -15.745 32.603 1.00 10.76 74 ILE C CA 1
ATOM 6201 C C . ILE C 1 81 ? 66.545 -14.765 31.455 1.00 12.21 74 ILE C C 1
ATOM 6202 O O . ILE C 1 81 ? 65.810 -14.777 30.473 1.00 10.79 74 ILE C O 1
ATOM 6207 N N . ALA C 1 82 ? 67.613 -13.976 31.563 1.00 10.04 75 ALA C N 1
ATOM 6208 C CA . ALA C 1 82 ? 67.936 -12.969 30.551 1.00 9.59 75 ALA C CA 1
ATOM 6209 C C . ALA C 1 82 ? 68.221 -13.612 29.203 1.00 11.11 75 ALA C C 1
ATOM 6210 O O . ALA C 1 82 ? 67.855 -13.067 28.165 1.00 10.74 75 ALA C O 1
ATOM 6212 N N . ALA C 1 83 ? 68.877 -14.769 29.220 1.00 10.40 76 ALA C N 1
ATOM 6213 C CA . ALA C 1 83 ? 69.194 -15.470 27.972 1.00 11.54 76 ALA C CA 1
ATOM 6214 C C . ALA C 1 83 ? 67.913 -15.958 27.303 1.00 11.49 76 ALA C C 1
ATOM 6215 O O . ALA C 1 83 ? 67.876 -16.135 26.099 1.00 14.81 76 ALA C O 1
ATOM 6217 N N . GLY C 1 84 ? 66.863 -16.154 28.087 1.00 11.12 77 GLY C N 1
ATOM 6218 C CA . GLY C 1 84 ? 65.557 -16.489 27.542 1.00 13.45 77 GLY C CA 1
ATOM 6219 C C . GLY C 1 84 ? 64.743 -15.280 27.096 1.00 13.23 77 GLY C C 1
ATOM 6220 O O . GLY C 1 84 ? 64.132 -15.277 26.019 1.00 13.41 77 GLY C O 1
ATOM 6221 N N . ASP C 1 85 ? 64.739 -14.239 27.919 1.00 12.59 78 ASP C N 1
ATOM 6222 C CA . ASP C 1 85 ? 63.965 -13.045 27.635 1.00 10.77 78 ASP C CA 1
ATOM 6223 C C . ASP C 1 85 ? 64.532 -11.909 28.477 1.00 12.80 78 ASP C C 1
ATOM 6224 O O . ASP C 1 85 ? 64.451 -11.926 29.712 1.00 11.43 78 ASP C O 1
ATOM 6229 N N . GLY C 1 86 ? 65.137 -10.935 27.808 1.00 11.43 79 GLY C N 1
ATOM 6230 C CA . GLY C 1 86 ? 65.775 -9.841 28.510 1.00 9.86 79 GLY C CA 1
ATOM 6231 C C . GLY C 1 86 ? 64.841 -9.016 29.361 1.00 11.84 79 GLY C C 1
ATOM 6232 O O . GLY C 1 86 ? 65.167 -8.724 30.508 1.00 10.59 79 GLY C O 1
ATOM 6233 N N . ALA C 1 87 ? 63.672 -8.659 28.825 1.00 12.78 80 ALA C N 1
ATOM 6234 C CA . ALA C 1 87 ? 62.723 -7.864 29.587 1.00 12.88 80 ALA C CA 1
ATOM 6235 C C . ALA C 1 87 ? 62.297 -8.582 30.878 1.00 13.69 80 ALA C C 1
ATOM 6236 O O . ALA C 1 87 ? 62.153 -7.958 31.923 1.00 11.68 80 ALA C O 1
ATOM 6238 N N . CYS C 1 88 ? 62.086 -9.890 30.787 1.00 12.54 81 CYS C N 1
ATOM 6239 C CA A CYS C 1 88 ? 61.721 -10.702 31.946 0.41 11.70 81 CYS C CA 1
ATOM 6240 C CA B CYS C 1 88 ? 61.700 -10.665 31.949 0.59 11.67 81 CYS C CA 1
ATOM 6241 C C . CYS C 1 88 ? 62.760 -10.576 33.058 1.00 11.61 81 CYS C C 1
ATOM 6242 O O . CYS C 1 88 ? 62.421 -10.436 34.241 1.00 12.27 81 CYS C O 1
ATOM 6247 N N . SER C 1 89 ? 64.034 -10.624 32.682 1.00 10.84 82 SER C N 1
ATOM 6248 C CA . SER C 1 89 ? 65.092 -10.537 33.676 1.00 9.69 82 SER C CA 1
ATOM 6249 C C . SER C 1 89 ? 65.094 -9.168 34.366 1.00 9.23 82 SER C C 1
ATOM 6250 O O . SER C 1 89 ? 65.368 -9.074 35.563 1.00 10.96 82 SER C O 1
ATOM 6253 N N . THR C 1 90 ? 64.771 -8.112 33.627 1.00 9.16 83 THR C N 1
ATOM 6254 C CA . THR C 1 90 ? 64.679 -6.790 34.240 1.00 9.20 83 THR C CA 1
ATOM 6255 C C . THR C 1 90 ? 63.576 -6.778 35.295 1.00 10.21 83 THR C C 1
ATOM 6256 O O . THR C 1 90 ? 63.763 -6.264 36.401 1.00 11.02 83 THR C O 1
ATOM 6260 N N . ILE C 1 91 ? 62.424 -7.342 34.936 1.00 10.93 84 ILE C N 1
ATOM 6261 C CA . ILE C 1 91 ? 61.272 -7.380 35.836 1.00 10.97 84 ILE C CA 1
ATOM 6262 C C . ILE C 1 91 ? 61.618 -8.120 37.128 1.00 10.35 84 ILE C C 1
ATOM 6263 O O . ILE C 1 91 ? 61.398 -7.613 38.234 1.00 9.97 84 ILE C O 1
ATOM 6268 N N . VAL C 1 92 ? 62.202 -9.298 36.973 1.00 11.90 85 VAL C N 1
ATOM 6269 C CA . VAL C 1 92 ? 62.637 -10.100 38.113 1.00 13.51 85 VAL C CA 1
ATOM 6270 C C . VAL C 1 92 ? 63.743 -9.417 38.939 1.00 11.61 85 VAL C C 1
ATOM 6271 O O . VAL C 1 92 ? 63.699 -9.457 40.167 1.00 13.06 85 VAL C O 1
ATOM 6275 N N . SER C 1 93 ? 64.725 -8.797 38.280 1.00 10.51 86 SER C N 1
ATOM 6276 C CA . SER C 1 93 ? 65.783 -8.085 38.999 1.00 11.46 86 SER C CA 1
ATOM 6277 C C . SER C 1 93 ? 65.220 -6.972 39.887 1.00 11.78 86 SER C C 1
ATOM 6278 O O . SER C 1 93 ? 65.568 -6.866 41.084 1.00 12.48 86 SER C O 1
ATOM 6281 N N . VAL C 1 94 ? 64.360 -6.145 39.301 1.00 10.19 87 VAL C N 1
ATOM 6282 C CA . VAL C 1 94 ? 63.748 -5.043 40.039 1.00 11.12 87 VAL C CA 1
ATOM 6283 C C . VAL C 1 94 ? 62.882 -5.586 41.179 1.00 12.89 87 VAL C C 1
ATOM 6284 O O . VAL C 1 94 ? 63.014 -5.162 42.322 1.00 12.93 87 VAL C O 1
ATOM 6288 N N . HIS C 1 95 ? 61.994 -6.522 40.848 1.00 10.76 88 HIS C N 1
ATOM 6289 C CA . HIS C 1 95 ? 61.101 -7.126 41.831 1.00 12.40 88 HIS C CA 1
ATOM 6290 C C . HIS C 1 95 ? 61.884 -7.642 43.035 1.00 13.60 88 HIS C C 1
ATOM 6291 O O . HIS C 1 95 ? 61.510 -7.414 44.188 1.00 12.86 88 HIS C O 1
ATOM 6298 N N . SER C 1 96 ? 62.990 -8.325 42.760 1.00 12.36 89 SER C N 1
ATOM 6299 C CA . SER C 1 96 ? 63.748 -8.969 43.836 1.00 11.79 89 SER C CA 1
ATOM 6300 C C . SER C 1 96 ? 64.585 -7.968 44.625 1.00 12.74 89 SER C C 1
ATOM 6301 O O . SER C 1 96 ? 64.486 -7.901 45.842 1.00 14.16 89 SER C O 1
ATOM 6304 N N . SER C 1 97 ? 65.382 -7.172 43.931 1.00 11.25 90 SER C N 1
ATOM 6305 C CA . SER C 1 97 ? 66.400 -6.380 44.599 1.00 12.59 90 SER C CA 1
ATOM 6306 C C . SER C 1 97 ? 65.864 -5.087 45.197 1.00 12.93 90 SER C C 1
ATOM 6307 O O . SER C 1 97 ? 66.389 -4.619 46.217 1.00 12.71 90 SER C O 1
ATOM 6310 N N . VAL C 1 98 ? 64.847 -4.487 44.586 1.00 12.42 91 VAL C N 1
ATOM 6311 C CA . VAL C 1 98 ? 64.329 -3.253 45.181 1.00 12.89 91 VAL C CA 1
ATOM 6312 C C . VAL C 1 98 ? 62.838 -3.311 45.486 1.00 13.35 91 VAL C C 1
ATOM 6313 O O . VAL C 1 98 ? 62.230 -2.303 45.847 1.00 15.68 91 VAL C O 1
ATOM 6317 N N . GLY C 1 99 ? 62.261 -4.507 45.402 1.00 13.08 92 GLY C N 1
ATOM 6318 C CA . GLY C 1 99 ? 60.896 -4.721 45.866 1.00 13.61 92 GLY C CA 1
ATOM 6319 C C . GLY C 1 99 ? 60.902 -5.575 47.126 1.00 17.13 92 GLY C C 1
ATOM 6320 O O . GLY C 1 99 ? 60.518 -5.117 48.211 1.00 20.93 92 GLY C O 1
ATOM 6321 N N . CYS C 1 100 ? 61.376 -6.807 46.985 1.00 15.58 93 CYS C N 1
ATOM 6322 C CA . CYS C 1 100 ? 61.409 -7.757 48.089 1.00 16.24 93 CYS C CA 1
ATOM 6323 C C . CYS C 1 100 ? 62.416 -7.347 49.144 1.00 15.94 93 CYS C C 1
ATOM 6324 O O . CYS C 1 100 ? 62.101 -7.333 50.331 1.00 14.70 93 CYS C O 1
ATOM 6327 N N . MET C 1 101 ? 63.635 -7.021 48.721 1.00 16.09 94 MET C N 1
ATOM 6328 C CA . MET C 1 101 ? 64.688 -6.751 49.703 1.00 17.12 94 MET C CA 1
ATOM 6329 C C . MET C 1 101 ? 64.421 -5.557 50.646 1.00 16.80 94 MET C C 1
ATOM 6330 O O . MET C 1 101 ? 64.672 -5.678 51.846 1.00 15.24 94 MET C O 1
ATOM 6335 N N . PRO C 1 102 ? 63.956 -4.403 50.128 1.00 16.10 95 PRO C N 1
ATOM 6336 C CA . PRO C 1 102 ? 63.708 -3.323 51.100 1.00 16.34 95 PRO C CA 1
ATOM 6337 C C . PRO C 1 102 ? 62.657 -3.684 52.168 1.00 16.50 95 PRO C C 1
ATOM 6338 O O . PRO C 1 102 ? 62.839 -3.378 53.353 1.00 15.77 95 PRO C O 1
ATOM 6342 N N . ILE C 1 103 ? 61.574 -4.340 51.748 1.00 14.73 96 ILE C N 1
ATOM 6343 C CA . ILE C 1 103 ? 60.553 -4.787 52.685 1.00 15.20 96 ILE C CA 1
ATOM 6344 C C . ILE C 1 103 ? 61.121 -5.827 53.660 1.00 15.57 96 ILE C C 1
ATOM 6345 O O . ILE C 1 103 ? 60.867 -5.762 54.866 1.00 14.46 96 ILE C O 1
ATOM 6350 N N . LEU C 1 104 ? 61.927 -6.755 53.146 1.00 16.23 97 LEU C N 1
ATOM 6351 C CA . LEU C 1 104 ? 62.565 -7.741 54.008 1.00 16.86 97 LEU C CA 1
ATOM 6352 C C . LEU C 1 104 ? 63.463 -7.074 55.056 1.00 18.48 97 LEU C C 1
ATOM 6353 O O . LEU C 1 104 ? 63.449 -7.459 56.222 1.00 18.43 97 LEU C O 1
ATOM 6358 N N . ARG C 1 105 ? 64.235 -6.068 54.651 1.00 17.93 98 ARG C N 1
ATOM 6359 C CA . ARG C 1 105 ? 65.227 -5.521 55.572 1.00 19.31 98 ARG C CA 1
ATOM 6360 C C . ARG C 1 105 ? 64.639 -4.503 56.548 1.00 19.59 98 ARG C C 1
ATOM 6361 O O . ARG C 1 105 ? 64.997 -4.471 57.733 1.00 17.57 98 ARG C O 1
ATOM 6369 N N . PHE C 1 106 ? 63.728 -3.674 56.062 1.00 18.21 99 PHE C N 1
ATOM 6370 C CA . PHE C 1 106 ? 63.263 -2.557 56.864 1.00 18.74 99 PHE C CA 1
ATOM 6371 C C . PHE C 1 106 ? 61.838 -2.752 57.348 1.00 18.31 99 PHE C C 1
ATOM 6372 O O . PHE C 1 106 ? 61.350 -1.978 58.158 1.00 18.36 99 PHE C O 1
ATOM 6380 N N . GLY C 1 107 ? 61.167 -3.777 56.839 1.00 18.26 100 GLY C N 1
ATOM 6381 C CA . GLY C 1 107 ? 59.781 -4.002 57.200 1.00 17.59 100 GLY C CA 1
ATOM 6382 C C . GLY C 1 107 ? 59.564 -4.490 58.623 1.00 20.86 100 GLY C C 1
ATOM 6383 O O . GLY C 1 107 ? 60.365 -5.251 59.174 1.00 22.17 100 GLY C O 1
ATOM 6384 N N . THR C 1 108 ? 58.460 -4.058 59.221 1.00 23.28 101 THR C N 1
ATOM 6385 C CA . THR C 1 108 ? 58.005 -4.638 60.482 1.00 21.70 101 THR C CA 1
ATOM 6386 C C . THR C 1 108 ? 57.592 -6.057 60.178 1.00 21.30 101 THR C C 1
ATOM 6387 O O . THR C 1 108 ? 57.416 -6.406 59.006 1.00 19.26 101 THR C O 1
ATOM 6391 N N . GLU C 1 109 ? 57.414 -6.864 61.220 1.00 24.54 102 GLU C N 1
ATOM 6392 C CA . GLU C 1 109 ? 56.975 -8.235 61.016 1.00 27.57 102 GLU C CA 1
ATOM 6393 C C . GLU C 1 109 ? 55.609 -8.263 60.330 1.00 26.56 102 GLU C C 1
ATOM 6394 O O . GLU C 1 109 ? 55.347 -9.132 59.499 1.00 23.17 102 GLU C O 1
ATOM 6400 N N . ASP C 1 110 ? 54.742 -7.313 60.668 1.00 25.61 103 ASP C N 1
ATOM 6401 C CA . ASP C 1 110 ? 53.408 -7.296 60.081 1.00 25.40 103 ASP C CA 1
ATOM 6402 C C . ASP C 1 110 ? 53.429 -6.844 58.627 1.00 22.48 103 ASP C C 1
ATOM 6403 O O . ASP C 1 110 ? 52.632 -7.310 57.815 1.00 21.49 103 ASP C O 1
ATOM 6408 N N . GLN C 1 111 ? 54.324 -5.923 58.303 1.00 20.73 104 GLN C N 1
ATOM 6409 C CA . GLN C 1 111 ? 54.465 -5.497 56.919 1.00 20.07 104 GLN C CA 1
ATOM 6410 C C . GLN C 1 111 ? 54.953 -6.660 56.066 1.00 19.74 104 GLN C C 1
ATOM 6411 O O . GLN C 1 111 ? 54.484 -6.871 54.938 1.00 19.15 104 GLN C O 1
ATOM 6417 N N . LYS C 1 112 ? 55.902 -7.416 56.601 1.00 20.09 105 LYS C N 1
ATOM 6418 C CA . LYS C 1 112 ? 56.442 -8.537 55.850 1.00 20.58 105 LYS C CA 1
ATOM 6419 C C . LYS C 1 112 ? 55.360 -9.596 55.672 1.00 20.08 105 LYS C C 1
ATOM 6420 O O . LYS C 1 112 ? 55.245 -10.196 54.595 1.00 21.40 105 LYS C O 1
ATOM 6426 N N . ARG C 1 113 ? 54.553 -9.802 56.709 1.00 21.33 106 ARG C N 1
ATOM 6427 C CA . ARG C 1 113 ? 53.474 -10.776 56.622 1.00 22.39 106 ARG C CA 1
ATOM 6428 C C . ARG C 1 113 ? 52.502 -10.373 55.522 1.00 21.23 106 ARG C C 1
ATOM 6429 O O . ARG C 1 113 ? 52.057 -11.207 54.736 1.00 19.64 106 ARG C O 1
ATOM 6437 N N . ARG C 1 114 ? 52.193 -9.084 55.450 1.00 19.26 107 ARG C N 1
ATOM 6438 C CA . ARG C 1 114 ? 51.169 -8.621 54.527 1.00 20.42 107 ARG C CA 1
ATOM 6439 C C . ARG C 1 114 ? 51.644 -8.561 53.080 1.00 19.16 107 ARG C C 1
ATOM 6440 O O . ARG C 1 114 ? 50.848 -8.762 52.171 1.00 17.37 107 ARG C O 1
ATOM 6448 N N . PHE C 1 115 ? 52.927 -8.293 52.851 1.00 16.63 108 PHE C N 1
ATOM 6449 C CA . PHE C 1 115 ? 53.384 -8.068 51.477 1.00 15.44 108 PHE C CA 1
ATOM 6450 C C . PHE C 1 115 ? 54.284 -9.143 50.884 1.00 17.72 108 PHE C C 1
ATOM 6451 O O . PHE C 1 115 ? 54.194 -9.414 49.681 1.00 17.09 108 PHE C O 1
ATOM 6459 N N . LEU C 1 116 ? 55.173 -9.730 51.686 1.00 15.47 109 LEU C N 1
ATOM 6460 C CA . LEU C 1 116 ? 56.188 -10.613 51.107 1.00 15.14 109 LEU C CA 1
ATOM 6461 C C . LEU C 1 116 ? 55.622 -11.941 50.548 1.00 18.16 109 LEU C C 1
ATOM 6462 O O . LEU C 1 116 ? 56.050 -12.366 49.481 1.00 17.32 109 LEU C O 1
ATOM 6467 N N . PRO C 1 117 ? 54.674 -12.603 51.250 1.00 20.00 110 PRO C N 1
ATOM 6468 C CA . PRO C 1 117 ? 54.203 -13.869 50.656 1.00 19.49 110 PRO C CA 1
ATOM 6469 C C . PRO C 1 117 ? 53.627 -13.745 49.238 1.00 19.83 110 PRO C C 1
ATOM 6470 O O . PRO C 1 117 ? 53.926 -14.611 48.417 1.00 21.29 110 PRO C O 1
ATOM 6474 N N . LYS C 1 118 ? 52.856 -12.701 48.948 1.00 17.71 111 LYS C N 1
ATOM 6475 C CA . LYS C 1 118 ? 52.279 -12.541 47.614 1.00 19.05 111 LYS C CA 1
ATOM 6476 C C . LYS C 1 118 ? 53.331 -12.085 46.607 1.00 14.44 111 LYS C C 1
ATOM 6477 O O . LYS C 1 118 ? 53.261 -12.419 45.422 1.00 14.21 111 LYS C O 1
ATOM 6483 N N . MET C 1 119 ? 54.316 -11.332 47.082 1.00 14.73 112 MET C N 1
ATOM 6484 C CA . MET C 1 119 ? 55.447 -10.960 46.237 1.00 14.73 112 MET C CA 1
ATOM 6485 C C . MET C 1 119 ? 56.356 -12.152 45.950 1.00 16.09 112 MET C C 1
ATOM 6486 O O . MET C 1 119 ? 56.806 -12.341 44.823 1.00 12.65 112 MET C O 1
ATOM 6491 N N . ALA C 1 120 ? 56.604 -12.966 46.971 1.00 15.88 113 ALA C N 1
ATOM 6492 C CA . ALA C 1 120 ? 57.552 -14.075 46.860 1.00 19.15 113 ALA C CA 1
ATOM 6493 C C . ALA C 1 120 ? 57.063 -15.188 45.925 1.00 19.19 113 ALA C C 1
ATOM 6494 O O . ALA C 1 120 ? 57.872 -15.870 45.308 1.00 18.65 113 ALA C O 1
ATOM 6496 N N . CYS C 1 121 ? 55.744 -15.377 45.831 1.00 18.38 114 CYS C N 1
ATOM 6497 C CA . CYS C 1 121 ? 55.193 -16.353 44.892 1.00 17.30 114 CYS C CA 1
ATOM 6498 C C . CYS C 1 121 ? 54.866 -15.685 43.553 1.00 16.73 114 CYS C C 1
ATOM 6499 O O . CYS C 1 121 ? 54.388 -16.331 42.622 1.00 17.04 114 CYS C O 1
ATOM 6502 N N . GLY C 1 122 ? 55.110 -14.384 43.474 1.00 15.90 115 GLY C N 1
ATOM 6503 C CA . GLY C 1 122 ? 54.960 -13.652 42.233 1.00 15.82 115 GLY C CA 1
ATOM 6504 C C . GLY C 1 122 ? 53.555 -13.186 41.889 1.00 16.61 115 GLY C C 1
ATOM 6505 O O . GLY C 1 122 ? 53.335 -12.637 40.799 1.00 20.14 115 GLY C O 1
ATOM 6506 N N . GLU C 1 123 ? 52.602 -13.404 42.790 1.00 16.20 116 GLU C N 1
ATOM 6507 C CA . GLU C 1 123 ? 51.236 -12.911 42.571 1.00 16.03 116 GLU C CA 1
ATOM 6508 C C . GLU C 1 123 ? 51.232 -11.391 42.489 1.00 15.80 116 GLU C C 1
ATOM 6509 O O . GLU C 1 123 ? 50.434 -10.801 41.752 1.00 16.18 116 GLU C O 1
ATOM 6515 N N . TRP C 1 124 ? 52.126 -10.766 43.252 1.00 13.37 117 TRP C N 1
ATOM 6516 C CA . TRP C 1 124 ? 52.306 -9.323 43.249 1.00 12.76 117 TRP C CA 1
ATOM 6517 C C . TRP C 1 124 ? 53.714 -9.003 42.781 1.00 13.68 117 TRP C C 1
ATOM 6518 O O . TRP C 1 124 ? 54.682 -9.484 43.356 1.00 15.04 117 TRP C O 1
ATOM 6529 N N . ILE C 1 125 ? 53.833 -8.193 41.741 1.00 12.06 118 ILE C N 1
ATOM 6530 C CA . ILE C 1 125 ? 55.136 -7.820 41.239 1.00 12.31 118 ILE C CA 1
ATOM 6531 C C . ILE C 1 125 ? 55.556 -6.490 41.871 1.00 13.29 118 ILE C C 1
ATOM 6532 O O . ILE C 1 125 ? 54.751 -5.566 41.961 1.00 13.26 118 ILE C O 1
ATOM 6537 N N . GLY C 1 126 ? 56.807 -6.402 42.319 1.00 10.61 119 GLY C N 1
ATOM 6538 C CA . GLY C 1 126 ? 57.296 -5.200 42.973 1.00 10.95 119 GLY C CA 1
ATOM 6539 C C . GLY C 1 126 ? 58.031 -4.231 42.063 1.00 14.12 119 GLY C C 1
ATOM 6540 O O . GLY C 1 126 ? 58.708 -4.638 41.117 1.00 10.94 119 GLY C O 1
ATOM 6541 N N . GLY C 1 127 ? 57.901 -2.941 42.368 1.00 12.58 120 GLY C N 1
ATOM 6542 C CA . GLY C 1 127 ? 58.617 -1.884 41.669 1.00 12.89 120 GLY C CA 1
ATOM 6543 C C . GLY C 1 127 ? 59.130 -0.892 42.713 1.00 13.74 120 GLY C C 1
ATOM 6544 O O . GLY C 1 127 ? 58.822 -1.013 43.898 1.00 12.31 120 GLY C O 1
ATOM 6545 N N . PHE C 1 128 ? 59.858 0.119 42.259 1.00 12.97 121 PHE C N 1
ATOM 6546 C CA . PHE C 1 128 ? 60.654 0.998 43.116 1.00 14.34 121 PHE C CA 1
ATOM 6547 C C . PHE C 1 128 ? 60.587 2.366 42.453 1.00 13.33 121 PHE C C 1
ATOM 6548 O O . PHE C 1 128 ? 60.980 2.494 41.307 1.00 13.64 121 PHE C O 1
ATOM 6556 N N . ALA C 1 129 ? 60.066 3.375 43.138 1.00 13.77 122 ALA C N 1
ATOM 6557 C CA . ALA C 1 129 ? 59.857 4.671 42.486 1.00 11.95 122 ALA C CA 1
ATOM 6558 C C . ALA C 1 129 ? 60.547 5.782 43.254 1.00 13.77 122 ALA C C 1
ATOM 6559 O O . ALA C 1 129 ? 59.991 6.387 44.185 1.00 14.66 122 ALA C O 1
ATOM 6561 N N . LEU C 1 130 ? 61.786 6.034 42.857 1.00 13.85 123 LEU C N 1
ATOM 6562 C CA . LEU C 1 130 ? 62.587 7.078 43.467 1.00 15.53 123 LEU C CA 1
ATOM 6563 C C . LEU C 1 130 ? 62.771 8.259 42.515 1.00 16.09 123 LEU C C 1
ATOM 6564 O O . LEU C 1 130 ? 62.485 9.405 42.878 1.00 17.44 123 LEU C O 1
ATOM 6569 N N . THR C 1 131 ? 63.235 7.977 41.299 1.00 17.28 124 THR C N 1
ATOM 6570 C CA . THR C 1 131 ? 63.675 9.046 40.396 1.00 19.87 124 THR C CA 1
ATOM 6571 C C . THR C 1 131 ? 62.544 9.942 39.929 1.00 19.63 124 THR C C 1
ATOM 6572 O O . THR C 1 131 ? 61.434 9.484 39.689 1.00 17.97 124 THR C O 1
ATOM 6576 N N . GLU C 1 132 ? 62.856 11.230 39.791 1.00 20.42 125 GLU C N 1
ATOM 6577 C CA . GLU C 1 132 ? 61.874 12.224 39.382 1.00 21.76 125 GLU C CA 1
ATOM 6578 C C . GLU C 1 132 ? 62.328 13.026 38.159 1.00 23.07 125 GLU C C 1
ATOM 6579 O O . GLU C 1 132 ? 63.519 13.083 37.870 1.00 24.49 125 GLU C O 1
ATOM 6585 N N . PRO C 1 133 ? 61.373 13.643 37.439 1.00 27.24 126 PRO C N 1
ATOM 6586 C CA . PRO C 1 133 ? 61.694 14.565 36.336 1.00 30.98 126 PRO C CA 1
ATOM 6587 C C . PRO C 1 133 ? 62.641 15.681 36.760 1.00 35.73 126 PRO C C 1
ATOM 6588 O O . PRO C 1 133 ? 63.695 15.830 36.142 1.00 39.40 126 PRO C O 1
ATOM 6592 N N . LEU C 1 142 ? 64.323 15.653 45.557 1.00 29.08 135 LEU C N 1
ATOM 6593 C CA . LEU C 1 142 ? 62.986 15.061 45.522 1.00 28.17 135 LEU C CA 1
ATOM 6594 C C . LEU C 1 142 ? 61.908 16.081 45.824 1.00 25.16 135 LEU C C 1
ATOM 6595 O O . LEU C 1 142 ? 62.005 16.811 46.812 1.00 24.33 135 LEU C O 1
ATOM 6600 N N . LYS C 1 143 ? 60.858 16.090 45.011 1.00 22.99 136 LYS C N 1
ATOM 6601 C CA . LYS C 1 143 ? 59.750 17.015 45.211 1.00 24.01 136 LYS C CA 1
ATOM 6602 C C . LYS C 1 143 ? 58.451 16.300 45.614 1.00 18.75 136 LYS C C 1
ATOM 6603 O O . LYS C 1 143 ? 57.526 16.941 46.120 1.00 19.97 136 LYS C O 1
ATOM 6605 N N . THR C 1 144 ? 58.374 14.986 45.399 1.00 19.43 137 THR C N 1
ATOM 6606 C CA . THR C 1 144 ? 57.212 14.216 45.853 1.00 17.81 137 THR C CA 1
ATOM 6607 C C . THR C 1 144 ? 57.090 14.346 47.378 1.00 18.22 137 THR C C 1
ATOM 6608 O O . THR C 1 144 ? 58.049 14.106 48.102 1.00 18.71 137 THR C O 1
ATOM 6612 N N . ARG C 1 145 ? 55.917 14.754 47.846 1.00 18.79 138 ARG C N 1
ATOM 6613 C CA . ARG C 1 145 ? 55.714 15.048 49.264 1.00 23.50 138 ARG C CA 1
ATOM 6614 C C . ARG C 1 145 ? 54.745 14.061 49.889 1.00 22.09 138 ARG C C 1
ATOM 6615 O O . ARG C 1 145 ? 53.772 13.649 49.253 1.00 23.38 138 ARG C O 1
ATOM 6623 N N . ALA C 1 146 ? 55.011 13.697 51.138 1.00 20.28 139 ALA C N 1
ATOM 6624 C CA . ALA C 1 146 ? 54.076 12.905 51.923 1.00 20.50 139 ALA C CA 1
ATOM 6625 C C . ALA C 1 146 ? 53.713 13.684 53.173 1.00 22.35 139 ALA C C 1
ATOM 6626 O O . ALA C 1 146 ? 54.574 13.956 54.011 1.00 22.51 139 ALA C O 1
ATOM 6628 N N . ARG C 1 147 ? 52.442 14.048 53.288 1.00 22.95 140 ARG C N 1
ATOM 6629 C CA . ARG C 1 147 ? 51.975 14.850 54.407 1.00 25.12 140 ARG C CA 1
ATOM 6630 C C . ARG C 1 147 ? 51.095 14.007 55.327 1.00 27.72 140 ARG C C 1
ATOM 6631 O O . ARG C 1 147 ? 50.128 13.375 54.888 1.00 26.95 140 ARG C O 1
ATOM 6633 N N . LEU C 1 148 ? 51.440 13.993 56.608 1.00 28.41 141 LEU C N 1
ATOM 6634 C CA . LEU C 1 148 ? 50.743 13.162 57.575 1.00 30.21 141 LEU C CA 1
ATOM 6635 C C . LEU C 1 148 ? 49.348 13.713 57.868 1.00 30.98 141 LEU C C 1
ATOM 6636 O O . LEU C 1 148 ? 49.199 14.880 58.232 1.00 31.11 141 LEU C O 1
ATOM 6641 N N . ASP C 1 149 ? 48.336 12.867 57.702 1.00 29.85 142 ASP C N 1
ATOM 6642 C CA . ASP C 1 149 ? 46.948 13.247 57.963 1.00 34.37 142 ASP C CA 1
ATOM 6643 C C . ASP C 1 149 ? 46.248 12.192 58.828 1.00 34.35 142 ASP C C 1
ATOM 6644 O O . ASP C 1 149 ? 45.520 11.338 58.322 1.00 33.60 142 ASP C O 1
ATOM 6649 N N . GLY C 1 150 ? 46.483 12.245 60.132 1.00 34.87 143 GLY C N 1
ATOM 6650 C CA . GLY C 1 150 ? 45.917 11.263 61.042 1.00 36.26 143 GLY C CA 1
ATOM 6651 C C . GLY C 1 150 ? 46.574 9.907 60.864 1.00 34.41 143 GLY C C 1
ATOM 6652 O O . GLY C 1 150 ? 47.792 9.770 61.010 1.00 35.52 143 GLY C O 1
ATOM 6653 N N . ASP C 1 151 ? 45.778 8.897 60.527 1.00 33.87 144 ASP C N 1
ATOM 6654 C CA . ASP C 1 151 ? 46.320 7.555 60.336 1.00 33.73 144 ASP C CA 1
ATOM 6655 C C . ASP C 1 151 ? 46.715 7.278 58.883 1.00 30.04 144 ASP C C 1
ATOM 6656 O O . ASP C 1 151 ? 46.978 6.130 58.519 1.00 28.01 144 ASP C O 1
ATOM 6661 N N . HIS C 1 152 ? 46.736 8.318 58.051 1.00 29.08 145 HIS C N 1
ATOM 6662 C CA . HIS C 1 152 ? 47.241 8.188 56.678 1.00 27.93 145 HIS C CA 1
ATOM 6663 C C . HIS C 1 152 ? 48.261 9.274 56.332 1.00 26.14 145 HIS C C 1
ATOM 6664 O O . HIS C 1 152 ? 48.209 10.373 56.875 1.00 27.55 145 HIS C O 1
ATOM 6671 N N . TYR C 1 153 ? 49.182 8.961 55.426 1.00 22.56 146 TYR C N 1
ATOM 6672 C CA . TYR C 1 153 ? 49.977 9.991 54.759 1.00 22.91 146 TYR C CA 1
ATOM 6673 C C . TYR C 1 153 ? 49.280 10.339 53.448 1.00 22.04 146 TYR C C 1
ATOM 6674 O O . TYR C 1 153 ? 48.675 9.472 52.824 1.00 21.90 146 TYR C O 1
ATOM 6683 N N . VAL C 1 154 ? 49.366 11.600 53.033 1.00 22.50 147 VAL C N 1
ATOM 6684 C CA . VAL C 1 154 ? 48.847 12.019 51.730 1.00 21.24 147 VAL C CA 1
ATOM 6685 C C . VAL C 1 154 ? 49.998 12.351 50.794 1.00 21.81 147 VAL C C 1
ATOM 6686 O O . VAL C 1 154 ? 50.759 13.282 51.057 1.00 22.55 147 VAL C O 1
ATOM 6690 N N . ILE C 1 155 ? 50.122 11.607 49.695 1.00 19.83 148 ILE C N 1
ATOM 6691 C CA . ILE C 1 155 ? 51.262 11.775 48.812 1.00 19.23 148 ILE C CA 1
ATOM 6692 C C . ILE C 1 155 ? 50.879 12.465 47.506 1.00 20.74 148 ILE C C 1
ATOM 6693 O O . ILE C 1 155 ? 49.864 12.139 46.877 1.00 20.95 148 ILE C O 1
ATOM 6698 N N . ASP C 1 156 ? 51.708 13.429 47.121 1.00 18.92 149 ASP C N 1
ATOM 6699 C CA . ASP C 1 156 ? 51.546 14.191 45.886 1.00 20.59 149 ASP C CA 1
ATOM 6700 C C . ASP C 1 156 ? 52.909 14.346 45.236 1.00 22.24 149 ASP C C 1
ATOM 6701 O O . ASP C 1 156 ? 53.860 14.797 45.880 1.00 23.03 149 ASP C O 1
ATOM 6706 N N . GLY C 1 157 ? 53.021 13.969 43.969 1.00 19.76 150 GLY C N 1
ATOM 6707 C CA . GLY C 1 157 ? 54.270 14.139 43.261 1.00 19.24 150 GLY C CA 1
ATOM 6708 C C . GLY C 1 157 ? 54.288 13.406 41.940 1.00 19.26 150 GLY C C 1
ATOM 6709 O O . GLY C 1 157 ? 53.240 13.085 41.378 1.00 19.83 150 GLY C O 1
ATOM 6710 N N . SER C 1 158 ? 55.488 13.158 41.437 1.00 17.98 151 SER C N 1
ATOM 6711 C CA A SER C 1 158 ? 55.664 12.461 40.172 0.33 18.05 151 SER C CA 1
ATOM 6712 C CA B SER C 1 158 ? 55.652 12.431 40.189 0.67 17.98 151 SER C CA 1
ATOM 6713 C C . SER C 1 158 ? 56.967 11.678 40.175 1.00 18.31 151 SER C C 1
ATOM 6714 O O . SER C 1 158 ? 57.924 12.063 40.861 1.00 19.06 151 SER C O 1
ATOM 6719 N N . LYS C 1 159 ? 57.004 10.597 39.399 1.00 16.98 152 LYS C N 1
ATOM 6720 C CA . LYS C 1 159 ? 58.214 9.811 39.246 1.00 16.20 152 LYS C CA 1
ATOM 6721 C C . LYS C 1 159 ? 58.427 9.533 37.770 1.00 16.93 152 LYS C C 1
ATOM 6722 O O . LYS C 1 159 ? 57.487 9.603 36.968 1.00 15.27 152 LYS C O 1
ATOM 6728 N N . GLN C 1 160 ? 59.665 9.244 37.398 1.00 17.80 153 GLN C N 1
ATOM 6729 C CA A GLN C 1 160 ? 59.920 8.964 35.995 0.52 18.92 153 GLN C CA 1
ATOM 6730 C CA B GLN C 1 160 ? 60.042 9.065 35.999 0.48 19.54 153 GLN C CA 1
ATOM 6731 C C . GLN C 1 160 ? 60.869 7.793 35.833 1.00 16.28 153 GLN C C 1
ATOM 6732 O O . GLN C 1 160 ? 61.615 7.443 36.742 1.00 16.40 153 GLN C O 1
ATOM 6743 N N . PHE C 1 161 ? 60.766 7.153 34.667 1.00 14.17 154 PHE C N 1
ATOM 6744 C CA . PHE C 1 161 ? 61.525 5.945 34.334 1.00 15.14 154 PHE C CA 1
ATOM 6745 C C . PHE C 1 161 ? 61.333 4.804 35.327 1.00 15.19 154 PHE C C 1
ATOM 6746 O O . PHE C 1 161 ? 62.307 4.160 35.722 1.00 13.58 154 PHE C O 1
ATOM 6754 N N . ILE C 1 162 ? 60.088 4.543 35.723 1.00 13.78 155 ILE C N 1
ATOM 6755 C CA . ILE C 1 162 ? 59.829 3.493 36.704 1.00 12.98 155 ILE C CA 1
ATOM 6756 C C . ILE C 1 162 ? 59.461 2.165 36.046 1.00 14.22 155 ILE C C 1
ATOM 6757 O O . ILE C 1 162 ? 58.396 2.039 35.437 1.00 14.78 155 ILE C O 1
ATOM 6762 N N . THR C 1 163 ? 60.322 1.168 36.213 1.00 12.45 156 THR C N 1
ATOM 6763 C CA . THR C 1 163 ? 60.011 -0.189 35.741 1.00 14.34 156 THR C CA 1
ATOM 6764 C C . THR C 1 163 ? 58.828 -0.766 36.529 1.00 15.37 156 THR C C 1
ATOM 6765 O O . THR C 1 163 ? 58.758 -0.615 37.751 1.00 15.86 156 THR C O 1
ATOM 6769 N N . SER C 1 164 ? 57.888 -1.381 35.809 1.00 13.04 157 SER C N 1
ATOM 6770 C CA . SER C 1 164 ? 56.710 -2.031 36.382 1.00 12.69 157 SER C CA 1
ATOM 6771 C C . SER C 1 164 ? 55.763 -1.043 37.085 1.00 12.77 157 SER C C 1
ATOM 6772 O O . SER C 1 164 ? 54.969 -1.430 37.935 1.00 12.79 157 SER C O 1
ATOM 6775 N N . GLY C 1 165 ? 55.844 0.232 36.725 1.00 13.73 158 GLY C N 1
ATOM 6776 C CA . GLY C 1 165 ? 54.971 1.222 37.335 1.00 12.40 158 GLY C CA 1
ATOM 6777 C C . GLY C 1 165 ? 53.512 0.972 36.997 1.00 13.42 158 GLY C C 1
ATOM 6778 O O . GLY C 1 165 ? 52.610 1.324 37.774 1.00 15.24 158 GLY C O 1
ATOM 6779 N N . LYS C 1 166 ? 53.283 0.370 35.829 1.00 12.70 159 LYS C N 1
ATOM 6780 C CA . LYS C 1 166 ? 51.945 0.032 35.385 1.00 13.82 159 LYS C CA 1
ATOM 6781 C C . LYS C 1 166 ? 51.591 -1.415 35.694 1.00 13.53 159 LYS C C 1
ATOM 6782 O O . LYS C 1 166 ? 50.504 -1.692 36.206 1.00 18.03 159 LYS C O 1
ATOM 6788 N N . ASN C 1 167 ? 52.488 -2.340 35.355 1.00 12.60 160 ASN C N 1
ATOM 6789 C CA . ASN C 1 167 ? 52.145 -3.758 35.420 1.00 15.64 160 ASN C CA 1
ATOM 6790 C C . ASN C 1 167 ? 52.488 -4.410 36.754 1.00 18.15 160 ASN C C 1
ATOM 6791 O O . ASN C 1 167 ? 52.011 -5.505 37.047 1.00 17.79 160 ASN C O 1
ATOM 6796 N N . GLY C 1 168 ? 53.301 -3.729 37.563 1.00 18.18 161 GLY C N 1
ATOM 6797 C CA . GLY C 1 168 ? 53.534 -4.142 38.938 1.00 18.23 161 GLY C CA 1
ATOM 6798 C C . GLY C 1 168 ? 52.319 -3.920 39.829 1.00 17.31 161 GLY C C 1
ATOM 6799 O O . GLY C 1 168 ? 51.347 -3.272 39.435 1.00 16.68 161 GLY C O 1
ATOM 6800 N N . ASN C 1 169 ? 52.372 -4.469 41.037 1.00 13.24 162 ASN C N 1
ATOM 6801 C CA . ASN C 1 169 ? 51.254 -4.398 41.971 1.00 12.05 162 ASN C CA 1
ATOM 6802 C C . ASN C 1 169 ? 51.602 -3.644 43.233 1.00 12.02 162 ASN C C 1
ATOM 6803 O O . ASN C 1 169 ? 50.734 -3.114 43.909 1.00 13.99 162 ASN C O 1
ATOM 6808 N N . VAL C 1 170 ? 52.888 -3.646 43.568 1.00 14.79 163 VAL C N 1
ATOM 6809 C CA . VAL C 1 170 ? 53.379 -3.029 44.794 1.00 15.47 163 VAL C CA 1
ATOM 6810 C C . VAL C 1 170 ? 54.600 -2.199 44.467 1.00 14.78 163 VAL C C 1
ATOM 6811 O O . VAL C 1 170 ? 55.581 -2.735 43.977 1.00 13.69 163 VAL C O 1
ATOM 6815 N N . VAL C 1 171 ? 54.553 -0.899 44.730 1.00 14.83 164 VAL C N 1
ATOM 6816 C CA . VAL C 1 171 ? 55.682 -0.038 44.390 1.00 12.93 164 VAL C CA 1
ATOM 6817 C C . VAL C 1 171 ? 56.180 0.696 45.632 1.00 13.07 164 VAL C C 1
ATOM 6818 O O . VAL C 1 171 ? 55.396 1.251 46.376 1.00 14.40 164 VAL C O 1
ATOM 6822 N N . ILE C 1 172 ? 57.487 0.659 45.867 1.00 11.71 165 ILE C N 1
ATOM 6823 C CA . ILE C 1 172 ? 58.079 1.390 46.969 1.00 11.30 165 ILE C CA 1
ATOM 6824 C C . ILE C 1 172 ? 58.289 2.828 46.504 1.00 12.87 165 ILE C C 1
ATOM 6825 O O . ILE C 1 172 ? 59.132 3.078 45.650 1.00 15.32 165 ILE C O 1
ATOM 6830 N N . VAL C 1 173 ? 57.525 3.753 47.078 1.00 13.67 166 VAL C N 1
ATOM 6831 C CA . VAL C 1 173 ? 57.551 5.153 46.683 1.00 13.07 166 VAL C CA 1
ATOM 6832 C C . VAL C 1 173 ? 58.350 5.970 47.690 1.00 13.07 166 VAL C C 1
ATOM 6833 O O . VAL C 1 173 ? 58.158 5.811 48.903 1.00 12.62 166 VAL C O 1
ATOM 6837 N N . PHE C 1 174 ? 59.231 6.841 47.202 1.00 14.23 167 PHE C N 1
ATOM 6838 C CA . PHE C 1 174 ? 60.017 7.694 48.091 1.00 14.33 167 PHE C CA 1
ATOM 6839 C C . PHE C 1 174 ? 59.474 9.105 48.043 1.00 15.05 167 PHE C C 1
ATOM 6840 O O . PHE C 1 174 ? 59.268 9.666 46.978 1.00 14.60 167 PHE C O 1
ATOM 6848 N N . ALA C 1 175 ? 59.214 9.660 49.217 1.00 15.38 168 ALA C N 1
ATOM 6849 C CA . ALA C 1 175 ? 58.565 10.956 49.300 1.00 16.06 168 ALA C CA 1
ATOM 6850 C C . ALA C 1 175 ? 59.101 11.712 50.490 1.00 17.55 168 ALA C C 1
ATOM 6851 O O . ALA C 1 175 ? 59.518 11.115 51.479 1.00 16.59 168 ALA C O 1
ATOM 6853 N N . VAL C 1 176 ? 59.094 13.032 50.379 1.00 15.90 169 VAL C N 1
ATOM 6854 C CA . VAL C 1 176 ? 59.576 13.890 51.449 1.00 16.66 169 VAL C CA 1
ATOM 6855 C C . VAL C 1 176 ? 58.551 13.985 52.568 1.00 18.73 169 VAL C C 1
ATOM 6856 O O . VAL C 1 176 ? 57.412 14.395 52.335 1.00 20.77 169 VAL C O 1
ATOM 6860 N N . THR C 1 177 ? 58.946 13.603 53.782 1.00 16.81 170 THR C N 1
ATOM 6861 C CA . THR C 1 177 ? 58.090 13.788 54.954 1.00 18.00 170 THR C CA 1
ATOM 6862 C C . THR C 1 177 ? 58.508 14.997 55.791 1.00 19.33 170 THR C C 1
ATOM 6863 O O . THR C 1 177 ? 57.712 15.522 56.567 1.00 18.78 170 THR C O 1
ATOM 6867 N N . ASP C 1 178 ? 59.753 15.440 55.643 1.00 19.91 171 ASP C N 1
ATOM 6868 C CA . ASP C 1 178 ? 60.193 16.649 56.338 1.00 20.46 171 ASP C CA 1
ATOM 6869 C C . ASP C 1 178 ? 61.166 17.447 55.481 1.00 20.80 171 ASP C C 1
ATOM 6870 O O . ASP C 1 178 ? 62.365 17.207 55.503 1.00 21.02 171 ASP C O 1
ATOM 6875 N N . PRO C 1 179 ? 60.644 18.428 54.741 1.00 21.77 172 PRO C N 1
ATOM 6876 C CA . PRO C 1 179 ? 61.480 19.214 53.833 1.00 23.78 172 PRO C CA 1
ATOM 6877 C C . PRO C 1 179 ? 62.533 20.034 54.561 1.00 25.64 172 PRO C C 1
ATOM 6878 O O . PRO C 1 179 ? 63.540 20.389 53.959 1.00 28.16 172 PRO C O 1
ATOM 6882 N N . ALA C 1 180 ? 62.316 20.318 55.841 1.00 25.72 173 ALA C N 1
ATOM 6883 C CA . ALA C 1 180 ? 63.299 21.083 56.608 1.00 27.46 173 ALA C CA 1
ATOM 6884 C C . ALA C 1 180 ? 64.579 20.275 56.793 1.00 29.64 173 ALA C C 1
ATOM 6885 O O . ALA C 1 180 ? 65.665 20.839 56.876 1.00 31.66 173 ALA C O 1
ATOM 6887 N N . ALA C 1 181 ? 64.448 18.953 56.830 1.00 28.40 174 ALA C N 1
ATOM 6888 C CA . ALA C 1 181 ? 65.584 18.079 57.116 1.00 30.21 174 ALA C CA 1
ATOM 6889 C C . ALA C 1 181 ? 66.361 17.673 55.861 1.00 31.25 174 ALA C C 1
ATOM 6890 O O . ALA C 1 181 ? 67.352 16.954 55.955 1.00 32.05 174 ALA C O 1
ATOM 6892 N N . GLY C 1 182 ? 65.908 18.123 54.695 1.00 31.82 175 GLY C N 1
ATOM 6893 C CA . GLY C 1 182 ? 66.596 17.829 53.449 1.00 31.07 175 GLY C CA 1
ATOM 6894 C C . GLY C 1 182 ? 66.740 16.342 53.172 1.00 29.66 175 GLY C C 1
ATOM 6895 O O . GLY C 1 182 ? 65.757 15.593 53.190 1.00 26.86 175 GLY C O 1
ATOM 6896 N N . LYS C 1 183 ? 67.974 15.906 52.934 1.00 29.77 176 LYS C N 1
ATOM 6897 C CA . LYS C 1 183 ? 68.233 14.515 52.577 1.00 30.75 176 LYS C CA 1
ATOM 6898 C C . LYS C 1 183 ? 67.891 13.565 53.727 1.00 27.82 176 LYS C C 1
ATOM 6899 O O . LYS C 1 183 ? 67.744 12.355 53.521 1.00 28.65 176 LYS C O 1
ATOM 6901 N N . LYS C 1 184 ? 67.753 14.118 54.930 1.00 24.41 177 LYS C N 1
ATOM 6902 C CA . LYS C 1 184 ? 67.377 13.333 56.104 1.00 21.47 177 LYS C CA 1
ATOM 6903 C C . LYS C 1 184 ? 65.859 13.315 56.316 1.00 21.22 177 LYS C C 1
ATOM 6904 O O . LYS C 1 184 ? 65.370 12.826 57.338 1.00 18.71 177 LYS C O 1
ATOM 6906 N N . GLY C 1 185 ? 65.116 13.844 55.349 1.00 18.81 178 GLY C N 1
ATOM 6907 C CA . GLY C 1 185 ? 63.686 14.030 55.523 1.00 19.78 178 GLY C CA 1
ATOM 6908 C C . GLY C 1 185 ? 62.841 13.270 54.532 1.00 17.45 178 GLY C C 1
ATOM 6909 O O . GLY C 1 185 ? 61.671 13.600 54.311 1.00 17.34 178 GLY C O 1
ATOM 6910 N N . ILE C 1 186 ? 63.434 12.237 53.939 1.00 17.75 179 ILE C N 1
ATOM 6911 C CA . ILE C 1 186 ? 62.762 11.378 52.963 1.00 17.06 179 ILE C CA 1
ATOM 6912 C C . ILE C 1 186 ? 62.227 10.132 53.666 1.00 17.05 179 ILE C C 1
ATOM 6913 O O . ILE C 1 186 ? 62.881 9.612 54.556 1.00 17.16 179 ILE C O 1
ATOM 6918 N N . SER C 1 187 ? 61.035 9.665 53.290 1.00 14.65 180 SER C N 1
ATOM 6919 C CA . SER C 1 187 ? 60.531 8.383 53.781 1.00 17.07 180 SER C CA 1
ATOM 6920 C C . SER C 1 187 ? 60.134 7.465 52.629 1.00 13.43 180 SER C C 1
ATOM 6921 O O . SER C 1 187 ? 59.887 7.925 51.505 1.00 15.17 180 SER C O 1
ATOM 6924 N N . ALA C 1 188 ? 60.070 6.171 52.916 1.00 14.33 181 ALA C N 1
ATOM 6925 C CA . ALA C 1 188 ? 59.653 5.168 51.924 1.00 12.50 181 ALA C CA 1
ATOM 6926 C C . ALA C 1 188 ? 58.285 4.600 52.280 1.00 14.11 181 ALA C C 1
ATOM 6927 O O . ALA C 1 188 ? 57.969 4.404 53.456 1.00 13.11 181 ALA C O 1
ATOM 6929 N N . PHE C 1 189 ? 57.488 4.318 51.253 1.00 15.56 182 PHE C N 1
ATOM 6930 C CA . PHE C 1 189 ? 56.096 3.894 51.431 1.00 13.23 182 PHE C CA 1
ATOM 6931 C C . PHE C 1 189 ? 55.791 2.710 50.543 1.00 14.39 182 PHE C C 1
ATOM 6932 O O . PHE C 1 189 ? 56.128 2.732 49.366 1.00 15.12 182 PHE C O 1
ATOM 6940 N N . ILE C 1 190 ? 55.155 1.689 51.108 1.00 12.17 183 ILE C N 1
ATOM 6941 C CA . ILE C 1 190 ? 54.742 0.541 50.331 1.00 12.16 183 ILE C CA 1
ATOM 6942 C C . ILE C 1 190 ? 53.361 0.839 49.761 1.00 14.32 183 ILE C C 1
ATOM 6943 O O . ILE C 1 190 ? 52.384 0.927 50.503 1.00 15.84 183 ILE C O 1
ATOM 6948 N N . VAL C 1 191 ? 53.283 1.009 48.448 1.00 13.67 184 VAL C N 1
ATOM 6949 C CA . VAL C 1 191 ? 52.055 1.520 47.850 1.00 14.61 184 VAL C CA 1
ATOM 6950 C C . VAL C 1 191 ? 51.484 0.525 46.848 1.00 15.58 184 VAL C C 1
ATOM 6951 O O . VAL C 1 191 ? 52.092 0.282 45.806 1.00 14.25 184 VAL C O 1
ATOM 6955 N N . PRO C 1 192 ? 50.320 -0.073 47.167 1.00 17.24 185 PRO C N 1
ATOM 6956 C CA . PRO C 1 192 ? 49.651 -0.889 46.149 1.00 17.03 185 PRO C CA 1
ATOM 6957 C C . PRO C 1 192 ? 49.278 -0.005 44.964 1.00 15.92 185 PRO C C 1
ATOM 6958 O O . PRO C 1 192 ? 48.828 1.115 45.169 1.00 16.95 185 PRO C O 1
ATOM 6962 N N . THR C 1 193 ? 49.496 -0.483 43.744 1.00 13.95 186 THR C N 1
ATOM 6963 C CA . THR C 1 193 ? 49.277 0.360 42.575 1.00 13.81 186 THR C CA 1
ATOM 6964 C C . THR C 1 193 ? 47.781 0.684 42.374 1.00 15.60 186 THR C C 1
ATOM 6965 O O . THR C 1 193 ? 47.452 1.596 41.617 1.00 16.48 186 THR C O 1
ATOM 6969 N N . ASP C 1 194 ? 46.884 -0.037 43.047 1.00 16.62 187 ASP C N 1
ATOM 6970 C CA A ASP C 1 194 ? 45.443 0.229 42.969 0.56 19.90 187 ASP C CA 1
ATOM 6971 C CA B ASP C 1 194 ? 45.457 0.269 42.902 0.44 19.51 187 ASP C CA 1
ATOM 6972 C C . ASP C 1 194 ? 44.991 1.353 43.886 1.00 19.89 187 ASP C C 1
ATOM 6973 O O . ASP C 1 194 ? 43.804 1.690 43.924 1.00 20.43 187 ASP C O 1
ATOM 6982 N N . THR C 1 195 ? 45.925 1.905 44.658 1.00 18.30 188 THR C N 1
ATOM 6983 C CA . THR C 1 195 ? 45.604 3.017 45.563 1.00 18.12 188 THR C CA 1
ATOM 6984 C C . THR C 1 195 ? 45.014 4.174 44.765 1.00 19.28 188 THR C C 1
ATOM 6985 O O . THR C 1 195 ? 45.613 4.603 43.786 1.00 19.91 188 THR C O 1
ATOM 6989 N N . PRO C 1 196 ? 43.822 4.667 45.155 1.00 19.06 189 PRO C N 1
ATOM 6990 C CA . PRO C 1 196 ? 43.303 5.827 44.419 1.00 21.53 189 PRO C CA 1
ATOM 6991 C C . PRO C 1 196 ? 44.286 6.993 44.500 1.00 21.45 189 PRO C C 1
ATOM 6992 O O . PRO C 1 196 ? 44.826 7.264 45.572 1.00 18.73 189 PRO C O 1
ATOM 6996 N N . GLY C 1 197 ? 44.521 7.664 43.378 1.00 22.29 190 GLY C N 1
ATOM 6997 C CA . GLY C 1 197 ? 45.501 8.731 43.355 1.00 20.34 190 GLY C CA 1
ATOM 6998 C C . GLY C 1 197 ? 46.818 8.312 42.729 1.00 18.97 190 GLY C C 1
ATOM 6999 O O . GLY C 1 197 ? 47.592 9.164 42.324 1.00 20.17 190 GLY C O 1
ATOM 7000 N N . TYR C 1 198 ? 47.071 7.002 42.666 1.00 16.45 191 TYR C N 1
ATOM 7001 C CA . TYR C 1 198 ? 48.189 6.450 41.897 1.00 18.80 191 TYR C CA 1
ATOM 7002 C C . TYR C 1 198 ? 47.850 6.439 40.409 1.00 18.61 191 TYR C C 1
ATOM 7003 O O . TYR C 1 198 ? 46.859 5.830 39.997 1.00 18.59 191 TYR C O 1
ATOM 7012 N N . GLU C 1 199 ? 48.661 7.111 39.604 1.00 18.09 192 GLU C N 1
ATOM 7013 C CA . GLU C 1 199 ? 48.364 7.212 38.183 1.00 20.93 192 GLU C CA 1
ATOM 7014 C C . GLU C 1 199 ? 49.578 6.912 37.313 1.00 19.12 192 GLU C C 1
ATOM 7015 O O . GLU C 1 199 ? 50.679 7.381 37.585 1.00 17.18 192 GLU C O 1
ATOM 7021 N N . VAL C 1 200 ? 49.377 6.116 36.266 1.00 18.64 193 VAL C N 1
ATOM 7022 C CA . VAL C 1 200 ? 50.406 5.962 35.244 1.00 16.85 193 VAL C CA 1
ATOM 7023 C C . VAL C 1 200 ? 50.183 7.091 34.246 1.00 17.68 193 VAL C C 1
ATOM 7024 O O . VAL C 1 200 ? 49.139 7.142 33.592 1.00 18.26 193 VAL C O 1
ATOM 7028 N N . MET C 1 201 ? 51.129 8.021 34.171 1.00 16.61 194 MET C N 1
ATOM 7029 C CA A MET C 1 201 ? 50.991 9.181 33.298 0.66 19.14 194 MET C CA 1
ATOM 7030 C CA B MET C 1 201 ? 50.993 9.182 33.299 0.34 19.09 194 MET C CA 1
ATOM 7031 C C . MET C 1 201 ? 51.376 8.823 31.873 1.00 19.78 194 MET C C 1
ATOM 7032 O O . MET C 1 201 ? 50.801 9.336 30.915 1.00 20.78 194 MET C O 1
ATOM 7041 N N . SER C 1 202 ? 52.359 7.943 31.742 1.00 20.35 195 SER C N 1
ATOM 7042 C CA . SER C 1 202 ? 52.772 7.463 30.433 1.00 22.45 195 SER C CA 1
ATOM 7043 C C . SER C 1 202 ? 53.540 6.164 30.566 1.00 21.27 195 SER C C 1
ATOM 7044 O O . SER C 1 202 ? 54.136 5.876 31.613 1.00 16.66 195 SER C O 1
ATOM 7047 N N . VAL C 1 203 ? 53.488 5.375 29.501 1.00 16.12 196 VAL C N 1
ATOM 7048 C CA . VAL C 1 203 ? 54.352 4.211 29.358 1.00 15.73 196 VAL C CA 1
ATOM 7049 C C . VAL C 1 203 ? 55.279 4.532 28.193 1.00 16.20 196 VAL C C 1
ATOM 7050 O O . VAL C 1 203 ? 54.818 4.768 27.084 1.00 16.87 196 VAL C O 1
ATOM 7054 N N . GLU C 1 204 ? 56.584 4.580 28.445 1.00 15.38 197 GLU C N 1
ATOM 7055 C CA . GLU C 1 204 ? 57.489 5.129 27.441 1.00 15.23 197 GLU C CA 1
ATOM 7056 C C . GLU C 1 204 ? 57.663 4.171 26.277 1.00 14.99 197 GLU C C 1
ATOM 7057 O O . GLU C 1 204 ? 57.693 2.956 26.459 1.00 14.56 197 GLU C O 1
ATOM 7063 N N . HIS C 1 205 ? 57.761 4.738 25.081 1.00 15.17 198 HIS C N 1
ATOM 7064 C CA . HIS C 1 205 ? 58.090 3.989 23.872 1.00 17.55 198 HIS C CA 1
ATOM 7065 C C . HIS C 1 205 ? 59.611 3.874 23.798 1.00 13.31 198 HIS C C 1
ATOM 7066 O O . HIS C 1 205 ? 60.309 4.884 23.729 1.00 13.87 198 HIS C O 1
ATOM 7073 N N . LYS C 1 206 ? 60.118 2.652 23.832 1.00 12.28 199 LYS C N 1
ATOM 7074 C CA . LYS C 1 206 ? 61.554 2.438 23.993 1.00 10.72 199 LYS C CA 1
ATOM 7075 C C . LYS C 1 206 ? 62.173 1.809 22.752 1.00 12.45 199 LYS C C 1
ATOM 7076 O O . LYS C 1 206 ? 61.465 1.371 21.837 1.00 12.40 199 LYS C O 1
ATOM 7082 N N . LEU C 1 207 ? 63.503 1.754 22.737 1.00 11.83 200 LEU C N 1
ATOM 7083 C CA . LEU C 1 207 ? 64.247 1.044 21.712 1.00 11.19 200 LEU C CA 1
ATOM 7084 C C . LEU C 1 207 ? 64.025 -0.476 21.789 1.00 11.18 200 LEU C C 1
ATOM 7085 O O . LEU C 1 207 ? 63.892 -1.165 20.765 1.00 11.15 200 LEU C O 1
ATOM 7090 N N . GLY C 1 208 ? 63.980 -0.993 23.010 1.00 11.23 201 GLY C N 1
ATOM 7091 C CA . GLY C 1 208 ? 63.856 -2.423 23.214 1.00 13.02 201 GLY C CA 1
ATOM 7092 C C . GLY C 1 208 ? 63.235 -2.699 24.571 1.00 12.48 201 GLY C C 1
ATOM 7093 O O . GLY C 1 208 ? 62.704 -1.785 25.203 1.00 13.97 201 GLY C O 1
ATOM 7094 N N . GLN C 1 209 ? 63.322 -3.953 25.021 1.00 9.36 202 GLN C N 1
ATOM 7095 C CA . GLN C 1 209 ? 62.593 -4.415 26.204 1.00 9.74 202 GLN C CA 1
ATOM 7096 C C . GLN C 1 209 ? 61.132 -3.916 26.226 1.00 10.94 202 GLN C C 1
ATOM 7097 O O . GLN C 1 209 ? 60.649 -3.426 27.239 1.00 10.49 202 GLN C O 1
ATOM 7103 N N . HIS C 1 210 ? 60.441 -4.047 25.097 1.00 9.50 203 HIS C N 1
ATOM 7104 C CA . HIS C 1 210 ? 59.076 -3.525 24.969 1.00 14.96 203 HIS C CA 1
ATOM 7105 C C . HIS C 1 210 ? 58.108 -4.124 25.975 1.00 13.94 203 HIS C C 1
ATOM 7106 O O . HIS C 1 210 ? 57.141 -3.482 26.393 1.00 15.58 203 HIS C O 1
ATOM 7113 N N . SER C 1 211 ? 58.354 -5.371 26.348 1.00 10.46 204 SER C N 1
ATOM 7114 C CA A SER C 1 211 ? 57.371 -6.043 27.184 0.59 12.53 204 SER C CA 1
ATOM 7115 C CA B SER C 1 211 ? 57.485 -6.152 27.220 0.41 12.73 204 SER C CA 1
ATOM 7116 C C . SER C 1 211 ? 57.500 -5.637 28.657 1.00 11.87 204 SER C C 1
ATOM 7117 O O . SER C 1 211 ? 56.597 -5.914 29.443 1.00 13.64 204 SER C O 1
ATOM 7122 N N . SER C 1 212 ? 58.579 -4.937 29.020 1.00 10.62 205 SER C N 1
ATOM 7123 C CA . SER C 1 212 ? 58.665 -4.342 30.351 1.00 11.23 205 SER C CA 1
ATOM 7124 C C . SER C 1 212 ? 58.297 -2.869 30.271 1.00 12.28 205 SER C C 1
ATOM 7125 O O . SER C 1 212 ? 58.951 -2.089 29.571 1.00 12.60 205 SER C O 1
ATOM 7128 N N . ASP C 1 213 ? 57.236 -2.501 30.978 1.00 13.74 206 ASP C N 1
ATOM 7129 C CA . ASP C 1 213 ? 56.781 -1.125 31.032 1.00 13.13 206 ASP C CA 1
ATOM 7130 C C . ASP C 1 213 ? 57.730 -0.227 31.828 1.00 14.30 206 ASP C C 1
ATOM 7131 O O . ASP C 1 213 ? 58.044 -0.498 32.994 1.00 14.01 206 ASP C O 1
ATOM 7136 N N . THR C 1 214 ? 58.185 0.840 31.180 1.00 11.44 207 THR C N 1
ATOM 7137 C CA . THR C 1 214 ? 58.936 1.887 31.857 1.00 12.77 207 THR C CA 1
ATOM 7138 C C . THR C 1 214 ? 58.044 3.120 31.922 1.00 13.65 207 THR C C 1
ATOM 7139 O O . THR C 1 214 ? 57.622 3.639 30.887 1.00 13.67 207 THR C O 1
ATOM 7143 N N . CYS C 1 215 ? 57.734 3.571 33.137 1.00 13.21 208 CYS C N 1
ATOM 7144 C CA . CYS C 1 215 ? 56.624 4.517 33.316 1.00 15.53 208 CYS C CA 1
ATOM 7145 C C . CYS C 1 215 ? 56.944 5.835 33.995 1.00 16.36 208 CYS C C 1
ATOM 7146 O O . CYS C 1 215 ? 57.776 5.894 34.902 1.00 16.63 208 CYS C O 1
ATOM 7149 N N . ALA C 1 216 ? 56.220 6.878 33.587 1.00 13.06 209 ALA C N 1
ATOM 7150 C CA . ALA C 1 216 ? 56.074 8.066 34.415 1.00 14.22 209 ALA C CA 1
ATOM 7151 C C . ALA C 1 216 ? 54.824 7.902 35.274 1.00 17.03 209 ALA C C 1
ATOM 7152 O O . ALA C 1 216 ? 53.754 7.509 34.772 1.00 13.61 209 ALA C O 1
ATOM 7154 N N . LEU C 1 217 ? 54.966 8.224 36.562 1.00 15.97 210 LEU C N 1
ATOM 7155 C CA . LEU C 1 217 ? 53.879 8.122 37.521 1.00 14.70 210 LEU C CA 1
ATOM 7156 C C . LEU C 1 217 ? 53.468 9.486 38.048 1.00 17.69 210 LEU C C 1
ATOM 7157 O O . LEU C 1 217 ? 54.302 10.377 38.205 1.00 15.73 210 LEU C O 1
ATOM 7162 N N . GLY C 1 218 ? 52.180 9.638 38.337 1.00 16.42 211 GLY C N 1
ATOM 7163 C CA . GLY C 1 218 ? 51.697 10.811 39.032 1.00 18.36 211 GLY C CA 1
ATOM 7164 C C . GLY C 1 218 ? 50.987 10.376 40.295 1.00 19.52 211 GLY C C 1
ATOM 7165 O O . GLY C 1 218 ? 50.270 9.376 40.292 1.00 23.37 211 GLY C O 1
ATOM 7166 N N . PHE C 1 219 ? 51.206 11.101 41.384 1.00 17.96 212 PHE C N 1
ATOM 7167 C CA . PHE C 1 219 ? 50.468 10.868 42.616 1.00 19.50 212 PHE C CA 1
ATOM 7168 C C . PHE C 1 219 ? 49.651 12.104 42.959 1.00 20.51 212 PHE C C 1
ATOM 7169 O O . PHE C 1 219 ? 50.200 13.198 43.112 1.00 18.96 212 PHE C O 1
ATOM 7177 N N . THR C 1 220 ? 48.337 11.929 43.076 1.00 22.81 213 THR C N 1
ATOM 7178 C CA . THR C 1 220 ? 47.441 13.036 43.401 1.00 23.59 213 THR C CA 1
ATOM 7179 C C . THR C 1 220 ? 46.548 12.692 44.589 1.00 24.50 213 THR C C 1
ATOM 7180 O O . THR C 1 220 ? 45.686 11.817 44.482 1.00 25.04 213 THR C O 1
ATOM 7184 N N . ASN C 1 221 ? 46.763 13.377 45.709 1.00 21.66 214 ASN C N 1
ATOM 7185 C CA . ASN C 1 221 ? 45.987 13.149 46.918 1.00 23.65 214 ASN C CA 1
ATOM 7186 C C . ASN C 1 221 ? 45.959 11.659 47.257 1.00 25.13 214 ASN C C 1
ATOM 7187 O O . ASN C 1 221 ? 44.907 11.091 47.561 1.00 28.24 214 ASN C O 1
ATOM 7192 N N . MET C 1 222 ? 47.120 11.020 47.166 1.00 23.48 215 MET C N 1
ATOM 7193 C CA . MET C 1 222 ? 47.193 9.569 47.270 1.00 23.49 215 MET C CA 1
ATOM 7194 C C . MET C 1 222 ? 47.354 9.152 48.729 1.00 23.08 215 MET C C 1
ATOM 7195 O O . MET C 1 222 ? 48.409 9.361 49.342 1.00 18.41 215 MET C O 1
ATOM 7200 N N . ARG C 1 223 ? 46.294 8.579 49.286 1.00 21.42 216 ARG C N 1
ATOM 7201 C CA . ARG C 1 223 ? 46.274 8.248 50.703 1.00 22.92 216 ARG C CA 1
ATOM 7202 C C . ARG C 1 223 ? 46.915 6.885 50.986 1.00 23.45 216 ARG C C 1
ATOM 7203 O O . ARG C 1 223 ? 46.478 5.852 50.470 1.00 24.17 216 ARG C O 1
ATOM 7211 N N . VAL C 1 224 ? 47.970 6.912 51.796 1.00 20.18 217 VAL C N 1
ATOM 7212 C CA . VAL C 1 224 ? 48.730 5.730 52.182 1.00 19.41 217 VAL C CA 1
ATOM 7213 C C . VAL C 1 224 ? 48.674 5.537 53.692 1.00 21.56 217 VAL C C 1
ATOM 7214 O O . VAL C 1 224 ? 49.038 6.449 54.447 1.00 18.63 217 VAL C O 1
ATOM 7218 N N . PRO C 1 225 ? 48.206 4.360 54.145 1.00 20.96 218 PRO C N 1
ATOM 7219 C CA . PRO C 1 225 ? 48.154 4.067 55.587 1.00 22.33 218 PRO C CA 1
ATOM 7220 C C . PRO C 1 225 ? 49.507 4.252 56.267 1.00 20.91 218 PRO C C 1
ATOM 7221 O O . PRO C 1 225 ? 50.506 3.797 55.728 1.00 21.39 218 PRO C O 1
ATOM 7225 N N . VAL C 1 226 ? 49.526 4.891 57.434 1.00 21.69 219 VAL C N 1
ATOM 7226 C CA . VAL C 1 226 ? 50.753 5.052 58.210 1.00 20.96 219 VAL C CA 1
ATOM 7227 C C . VAL C 1 226 ? 51.448 3.698 58.390 1.00 20.46 219 VAL C C 1
ATOM 7228 O O . VAL C 1 226 ? 52.673 3.607 58.321 1.00 19.04 219 VAL C O 1
ATOM 7232 N N . GLU C 1 227 ? 50.658 2.641 58.565 1.00 19.28 220 GLU C N 1
ATOM 7233 C CA . GLU C 1 227 ? 51.195 1.285 58.728 1.00 25.71 220 GLU C CA 1
ATOM 7234 C C . GLU C 1 227 ? 51.949 0.776 57.485 1.00 22.01 220 GLU C C 1
ATOM 7235 O O . GLU C 1 227 ? 52.567 -0.291 57.525 1.00 21.44 220 GLU C O 1
ATOM 7241 N N . ASN C 1 228 ? 51.881 1.517 56.380 1.00 17.61 221 ASN C N 1
ATOM 7242 C CA . ASN C 1 228 ? 52.613 1.133 55.167 1.00 16.70 221 ASN C CA 1
ATOM 7243 C C . ASN C 1 228 ? 53.860 1.985 54.915 1.00 17.65 221 ASN C C 1
ATOM 7244 O O . ASN C 1 228 ? 54.543 1.811 53.893 1.00 17.34 221 ASN C O 1
ATOM 7249 N N . ARG C 1 229 ? 54.171 2.903 55.829 1.00 16.24 222 ARG C N 1
ATOM 7250 C CA . ARG C 1 229 ? 55.471 3.561 55.756 1.00 15.76 222 ARG C CA 1
ATOM 7251 C C . ARG C 1 229 ? 56.534 2.520 56.088 1.00 16.40 222 ARG C C 1
ATOM 7252 O O . ARG C 1 229 ? 56.459 1.837 57.118 1.00 16.16 222 ARG C O 1
ATOM 7260 N N . LEU C 1 230 ? 57.504 2.389 55.195 1.00 16.43 223 LEU C N 1
ATOM 7261 C CA . LEU C 1 230 ? 58.593 1.429 55.360 1.00 16.88 223 LEU C CA 1
ATOM 7262 C C . LEU C 1 230 ? 59.781 2.106 56.027 1.00 17.21 223 LEU C C 1
ATOM 7263 O O . LEU C 1 230 ? 60.341 3.050 55.475 1.00 17.13 223 LEU C O 1
ATOM 7268 N N . GLY C 1 231 ? 60.158 1.628 57.207 1.00 16.68 224 GLY C N 1
ATOM 7269 C CA . GLY C 1 231 ? 61.212 2.261 57.980 1.00 18.28 224 GLY C CA 1
ATOM 7270 C C . GLY C 1 231 ? 60.683 3.451 58.772 1.00 19.49 224 GLY C C 1
ATOM 7271 O O . GLY C 1 231 ? 59.501 3.805 58.694 1.00 18.12 224 GLY C O 1
ATOM 7272 N N . ALA C 1 232 ? 61.559 4.071 59.552 1.00 18.83 225 ALA C N 1
ATOM 7273 C CA . ALA C 1 232 ? 61.189 5.272 60.282 1.00 19.85 225 ALA C CA 1
ATOM 7274 C C . ALA C 1 232 ? 61.051 6.454 59.328 1.00 18.03 225 ALA C C 1
ATOM 7275 O O . ALA C 1 232 ? 61.592 6.425 58.217 1.00 17.14 225 ALA C O 1
ATOM 7277 N N . GLU C 1 233 ? 60.332 7.489 59.765 1.00 17.42 226 GLU C N 1
ATOM 7278 C CA . GLU C 1 233 ? 60.346 8.750 59.039 1.00 18.76 226 GLU C CA 1
ATOM 7279 C C . GLU C 1 233 ? 61.792 9.197 58.917 1.00 20.37 226 GLU C C 1
ATOM 7280 O O . GLU C 1 233 ? 62.543 9.161 59.902 1.00 21.55 226 GLU C O 1
ATOM 7286 N N . GLY C 1 234 ? 62.189 9.605 57.715 1.00 16.99 227 GLY C N 1
ATOM 7287 C CA . GLY C 1 234 ? 63.546 10.073 57.477 1.00 18.22 227 GLY C CA 1
ATOM 7288 C C . GLY C 1 234 ? 64.537 8.988 57.088 1.00 19.63 227 GLY C C 1
ATOM 7289 O O . GLY C 1 234 ? 65.686 9.279 56.748 1.00 22.94 227 GLY C O 1
ATOM 7290 N N . GLU C 1 235 ? 64.107 7.731 57.137 1.00 20.02 228 GLU C N 1
ATOM 7291 C CA . GLU C 1 235 ? 64.972 6.619 56.763 1.00 19.99 228 GLU C CA 1
ATOM 7292 C C . GLU C 1 235 ? 64.941 6.375 55.244 1.00 17.98 228 GLU C C 1
ATOM 7293 O O . GLU C 1 235 ? 65.562 5.433 54.753 1.00 16.55 228 GLU C O 1
ATOM 7299 N N . GLY C 1 236 ? 64.229 7.235 54.518 1.00 14.91 229 GLY C N 1
ATOM 7300 C CA . GLY C 1 236 ? 64.055 7.089 53.073 1.00 16.67 229 GLY C CA 1
ATOM 7301 C C . GLY C 1 236 ? 65.358 7.059 52.296 1.00 16.94 229 GLY C C 1
ATOM 7302 O O . GLY C 1 236 ? 65.553 6.231 51.410 1.00 17.61 229 GLY C O 1
ATOM 7303 N N . TYR C 1 237 ? 66.253 7.978 52.631 1.00 15.90 230 TYR C N 1
ATOM 7304 C CA . TYR C 1 237 ? 67.544 8.068 51.955 1.00 20.48 230 TYR C CA 1
ATOM 7305 C C . TYR C 1 237 ? 68.325 6.753 52.075 1.00 20.03 230 TYR C C 1
ATOM 7306 O O . TYR C 1 237 ? 68.769 6.190 51.076 1.00 19.21 230 TYR C O 1
ATOM 7315 N N . LYS C 1 238 ? 68.467 6.273 53.305 1.00 15.06 231 LYS C N 1
ATOM 7316 C CA . LYS C 1 238 ? 69.150 5.009 53.570 1.00 16.79 231 LYS C CA 1
ATOM 7317 C C . LYS C 1 238 ? 68.508 3.833 52.822 1.00 16.66 231 LYS C C 1
ATOM 7318 O O . LYS C 1 238 ? 69.210 2.988 52.254 1.00 15.89 231 LYS C O 1
ATOM 7324 N N . ILE C 1 239 ? 67.179 3.774 52.821 1.00 13.97 232 ILE C N 1
ATOM 7325 C CA . ILE C 1 239 ? 66.496 2.668 52.161 1.00 13.98 232 ILE C CA 1
ATOM 7326 C C . ILE C 1 239 ? 66.711 2.726 50.652 1.00 14.07 232 ILE C C 1
ATOM 7327 O O . ILE C 1 239 ? 66.874 1.688 50.008 1.00 14.80 232 ILE C O 1
ATOM 7332 N N . ALA C 1 240 ? 66.738 3.933 50.092 1.00 12.75 233 ALA C N 1
ATOM 7333 C CA . ALA C 1 240 ? 66.918 4.104 48.644 1.00 13.08 233 ALA C CA 1
ATOM 7334 C C . ALA C 1 240 ? 68.255 3.559 48.153 1.00 15.10 233 ALA C C 1
ATOM 7335 O O . ALA C 1 240 ? 68.385 3.106 47.005 1.00 15.27 233 ALA C O 1
ATOM 7337 N N . LEU C 1 241 ? 69.255 3.628 49.012 1.00 15.74 234 LEU C N 1
ATOM 7338 C CA . LEU C 1 241 ? 70.596 3.199 48.619 1.00 14.82 234 LEU C CA 1
ATOM 7339 C C . LEU C 1 241 ? 70.946 1.800 49.118 1.00 14.95 234 LEU C C 1
ATOM 7340 O O . LEU C 1 241 ? 72.060 1.316 48.886 1.00 18.76 234 LEU C O 1
ATOM 7345 N N . ALA C 1 242 ? 70.006 1.150 49.796 1.00 13.56 235 ALA C N 1
ATOM 7346 C CA . ALA C 1 242 ? 70.308 -0.064 50.549 1.00 14.62 235 ALA C CA 1
ATOM 7347 C C . ALA C 1 242 ? 70.645 -1.268 49.666 1.00 15.51 235 ALA C C 1
ATOM 7348 O O . ALA C 1 242 ? 71.244 -2.237 50.133 1.00 15.98 235 ALA C O 1
ATOM 7350 N N . ASN C 1 243 ? 70.230 -1.213 48.412 1.00 16.33 236 ASN C N 1
ATOM 7351 C CA . ASN C 1 243 ? 70.448 -2.322 47.496 1.00 16.57 236 ASN C CA 1
ATOM 7352 C C . ASN C 1 243 ? 71.129 -1.932 46.206 1.00 15.97 236 ASN C C 1
ATOM 7353 O O . ASN C 1 243 ? 70.900 -2.583 45.191 1.00 15.36 236 ASN C O 1
ATOM 7358 N N . LEU C 1 244 ? 71.961 -0.890 46.228 1.00 13.60 237 LEU C N 1
ATOM 7359 C CA . LEU C 1 244 ? 72.722 -0.520 45.027 1.00 11.78 237 LEU C CA 1
ATOM 7360 C C . LEU C 1 244 ? 73.469 -1.723 44.473 1.00 13.49 237 LEU C C 1
ATOM 7361 O O . LEU C 1 244 ? 73.525 -1.934 43.254 1.00 14.10 237 LEU C O 1
ATOM 7366 N N . GLU C 1 245 ? 74.071 -2.493 45.377 1.00 14.12 238 GLU C N 1
ATOM 7367 C CA . GLU C 1 245 ? 74.922 -3.601 44.972 1.00 14.41 238 GLU C CA 1
ATOM 7368 C C . GLU C 1 245 ? 74.123 -4.741 44.335 1.00 13.37 238 GLU C C 1
ATOM 7369 O O . GLU C 1 245 ? 74.461 -5.220 43.254 1.00 13.65 238 GLU C O 1
ATOM 7375 N N . GLY C 1 246 ? 73.061 -5.161 45.005 1.00 13.72 239 GLY C N 1
ATOM 7376 C CA . GLY C 1 246 ? 72.202 -6.222 44.499 1.00 14.86 239 GLY C CA 1
ATOM 7377 C C . GLY C 1 246 ? 71.585 -5.859 43.162 1.00 15.25 239 GLY C C 1
ATOM 7378 O O . GLY C 1 246 ? 71.486 -6.700 42.274 1.00 12.97 239 GLY C O 1
ATOM 7379 N N . GLY C 1 247 ? 71.176 -4.602 43.008 1.00 12.48 240 GLY C N 1
ATOM 7380 C CA . GLY C 1 247 ? 70.585 -4.168 41.747 1.00 12.15 240 GLY C CA 1
ATOM 7381 C C . GLY C 1 247 ? 71.611 -4.215 40.629 1.00 11.65 240 GLY C C 1
ATOM 7382 O O . GLY C 1 247 ? 71.352 -4.741 39.551 1.00 12.36 240 GLY C O 1
ATOM 7383 N N . ARG C 1 248 ? 72.799 -3.692 40.892 1.00 10.09 241 ARG C N 1
ATOM 7384 C CA . ARG C 1 248 ? 73.833 -3.656 39.860 1.00 11.10 241 ARG C CA 1
ATOM 7385 C C . ARG C 1 248 ? 74.369 -5.041 39.484 1.00 11.86 241 ARG C C 1
ATOM 7386 O O . ARG C 1 248 ? 74.643 -5.315 38.295 1.00 8.98 241 ARG C O 1
ATOM 7394 N N . ILE C 1 249 ? 74.491 -5.920 40.474 1.00 10.72 242 ILE C N 1
ATOM 7395 C CA . ILE C 1 249 ? 74.882 -7.303 40.202 1.00 9.94 242 ILE C CA 1
ATOM 7396 C C . ILE C 1 249 ? 73.860 -7.975 39.292 1.00 12.96 242 ILE C C 1
ATOM 7397 O O . ILE C 1 249 ? 74.222 -8.640 38.308 1.00 10.73 242 ILE C O 1
ATOM 7402 N N . GLY C 1 250 ? 72.584 -7.767 39.601 1.00 12.11 243 GLY C N 1
ATOM 7403 C CA . GLY C 1 250 ? 71.504 -8.332 38.813 1.00 15.08 243 GLY C CA 1
ATOM 7404 C C . GLY C 1 250 ? 71.500 -7.839 37.380 1.00 12.36 243 GLY C C 1
ATOM 7405 O O . GLY C 1 250 ? 71.326 -8.621 36.442 1.00 14.04 243 GLY C O 1
ATOM 7406 N N . ILE C 1 251 ? 71.682 -6.538 37.196 1.00 11.82 244 ILE C N 1
ATOM 7407 C CA . ILE C 1 251 ? 71.717 -5.985 35.839 1.00 11.53 244 ILE C CA 1
ATOM 7408 C C . ILE C 1 251 ? 72.984 -6.439 35.115 1.00 11.40 244 ILE C C 1
ATOM 7409 O O . ILE C 1 251 ? 72.947 -6.712 33.910 1.00 11.06 244 ILE C O 1
ATOM 7414 N N . ALA C 1 252 ? 74.098 -6.545 35.839 1.00 10.75 245 ALA C N 1
ATOM 7415 C CA . ALA C 1 252 ? 75.304 -7.110 35.257 1.00 9.74 245 ALA C CA 1
ATOM 7416 C C . ALA C 1 252 ? 75.037 -8.528 34.742 1.00 10.94 245 ALA C C 1
ATOM 7417 O O . ALA C 1 252 ? 75.408 -8.867 33.612 1.00 11.44 245 ALA C O 1
ATOM 7419 N N . ALA C 1 253 ? 74.399 -9.353 35.568 1.00 10.38 246 ALA C N 1
ATOM 7420 C CA . ALA C 1 253 ? 74.062 -10.725 35.160 1.00 9.25 246 ALA C CA 1
ATOM 7421 C C . ALA C 1 253 ? 73.157 -10.752 33.925 1.00 11.69 246 ALA C C 1
ATOM 7422 O O . ALA C 1 253 ? 73.360 -11.575 33.009 1.00 11.55 246 ALA C O 1
ATOM 7424 N N . GLN C 1 254 ? 72.165 -9.865 33.869 1.00 11.81 247 GLN C N 1
ATOM 7425 C CA . GLN C 1 254 ? 71.264 -9.891 32.717 1.00 10.83 247 GLN C CA 1
ATOM 7426 C C . GLN C 1 254 ? 72.033 -9.506 31.436 1.00 9.78 247 GLN C C 1
ATOM 7427 O O . GLN C 1 254 ? 71.735 -10.029 30.347 1.00 10.60 247 GLN C O 1
ATOM 7433 N N . ALA C 1 255 ? 73.030 -8.628 31.555 1.00 8.57 248 ALA C N 1
ATOM 7434 C CA . ALA C 1 255 ? 73.790 -8.223 30.367 1.00 9.79 248 ALA C CA 1
ATOM 7435 C C . ALA C 1 255 ? 74.620 -9.405 29.857 1.00 10.58 248 ALA C C 1
ATOM 7436 O O . ALA C 1 255 ? 74.748 -9.614 28.637 1.00 10.46 248 ALA C O 1
ATOM 7438 N N . VAL C 1 256 ? 75.166 -10.179 30.793 1.00 10.07 249 VAL C N 1
ATOM 7439 C CA . VAL C 1 256 ? 75.866 -11.409 30.454 1.00 12.32 249 VAL C CA 1
ATOM 7440 C C . VAL C 1 256 ? 74.924 -12.407 29.750 1.00 11.13 249 VAL C C 1
ATOM 7441 O O . VAL C 1 256 ? 75.279 -12.998 28.737 1.00 10.12 249 VAL C O 1
ATOM 7445 N N . GLY C 1 257 ? 73.713 -12.563 30.263 1.00 10.47 250 GLY C N 1
ATOM 7446 C CA . GLY C 1 257 ? 72.772 -13.500 29.671 1.00 11.13 250 GLY C CA 1
ATOM 7447 C C . GLY C 1 257 ? 72.311 -13.125 28.273 1.00 10.80 250 GLY C C 1
ATOM 7448 O O . GLY C 1 257 ? 72.182 -13.982 27.390 1.00 11.92 250 GLY C O 1
ATOM 7449 N N . MET C 1 258 ? 72.033 -11.849 28.066 1.00 11.09 251 MET C N 1
ATOM 7450 C CA . MET C 1 258 ? 71.622 -11.393 26.735 1.00 13.00 251 MET C CA 1
ATOM 7451 C C . MET C 1 258 ? 72.777 -11.530 25.753 1.00 13.23 251 MET C C 1
ATOM 7452 O O . MET C 1 258 ? 72.588 -12.022 24.648 1.00 12.14 251 MET C O 1
ATOM 7457 N N . ALA C 1 259 ? 73.975 -11.123 26.158 1.00 10.83 252 ALA C N 1
ATOM 7458 C CA . ALA C 1 259 ? 75.146 -11.301 25.291 1.00 11.96 252 ALA C CA 1
ATOM 7459 C C . ALA C 1 259 ? 75.357 -12.772 24.931 1.00 11.09 252 ALA C C 1
ATOM 7460 O O . ALA C 1 259 ? 75.699 -13.111 23.793 1.00 10.79 252 ALA C O 1
ATOM 7462 N N . ARG C 1 260 ? 75.173 -13.636 25.916 1.00 11.43 253 ARG C N 1
ATOM 7463 C CA . ARG C 1 260 ? 75.337 -15.066 25.710 1.00 11.36 253 ARG C CA 1
ATOM 7464 C C . ARG C 1 260 ? 74.333 -15.597 24.691 1.00 12.52 253 ARG C C 1
ATOM 7465 O O . ARG C 1 260 ? 74.693 -16.374 23.797 1.00 13.69 253 ARG C O 1
ATOM 7473 N N . ALA C 1 261 ? 73.079 -15.193 24.843 1.00 8.67 254 ALA C N 1
ATOM 7474 C CA . ALA C 1 261 ? 72.030 -15.586 23.886 1.00 9.27 254 ALA C CA 1
ATOM 7475 C C . ALA C 1 261 ? 72.408 -15.159 22.454 1.00 9.84 254 ALA C C 1
ATOM 7476 O O . ALA C 1 261 ? 72.266 -15.934 21.494 1.00 11.38 254 ALA C O 1
ATOM 7478 N N . ALA C 1 262 ? 72.879 -13.925 22.305 1.00 10.30 255 ALA C N 1
ATOM 7479 C CA . ALA C 1 262 ? 73.257 -13.442 20.972 1.00 12.83 255 ALA C CA 1
ATOM 7480 C C . ALA C 1 262 ? 74.461 -14.205 20.440 1.00 12.51 255 ALA C C 1
ATOM 7481 O O . ALA C 1 262 ? 74.511 -14.566 19.262 1.00 11.86 255 ALA C O 1
ATOM 7483 N N . PHE C 1 263 ? 75.429 -14.455 21.314 1.00 12.32 256 PHE C N 1
ATOM 7484 C CA . PHE C 1 263 ? 76.608 -15.220 20.926 1.00 13.02 256 PHE C CA 1
ATOM 7485 C C . PHE C 1 263 ? 76.202 -16.625 20.469 1.00 12.35 256 PHE C C 1
ATOM 7486 O O . PHE C 1 263 ? 76.649 -17.094 19.419 1.00 11.81 256 PHE C O 1
ATOM 7494 N N . GLU C 1 264 ? 75.351 -17.293 21.253 1.00 12.57 257 GLU C N 1
ATOM 7495 C CA . GLU C 1 264 ? 74.903 -18.639 20.893 1.00 11.80 257 GLU C CA 1
ATOM 7496 C C . GLU C 1 264 ? 74.159 -18.649 19.559 1.00 13.11 257 GLU C C 1
ATOM 7497 O O . GLU C 1 264 ? 74.341 -19.566 18.752 1.00 13.20 257 GLU C O 1
ATOM 7503 N N . ALA C 1 265 ? 73.334 -17.635 19.320 1.00 10.79 258 ALA C N 1
ATOM 7504 C CA . ALA C 1 265 ? 72.654 -17.521 18.025 1.00 11.99 258 ALA C CA 1
ATOM 7505 C C . ALA C 1 265 ? 73.676 -17.396 16.887 1.00 12.57 258 ALA C C 1
ATOM 7506 O O . ALA C 1 265 ? 73.517 -18.020 15.842 1.00 10.89 258 ALA C O 1
ATOM 7508 N N . ALA C 1 266 ? 74.720 -16.590 17.099 1.00 11.54 259 ALA C N 1
ATOM 7509 C CA . ALA C 1 266 ? 75.753 -16.364 16.074 1.00 14.47 259 ALA C CA 1
ATOM 7510 C C . ALA C 1 266 ? 76.610 -17.606 15.857 1.00 13.10 259 ALA C C 1
ATOM 7511 O O . ALA C 1 266 ? 76.948 -17.953 14.715 1.00 11.57 259 ALA C O 1
ATOM 7513 N N . ARG C 1 267 ? 76.978 -18.252 16.962 1.00 11.50 260 ARG C N 1
ATOM 7514 C CA . ARG C 1 267 ? 77.686 -19.527 16.925 1.00 11.94 260 ARG C CA 1
ATOM 7515 C C . ARG C 1 267 ? 76.937 -20.570 16.102 1.00 12.24 260 ARG C C 1
ATOM 7516 O O . ARG C 1 267 ? 77.519 -21.237 15.230 1.00 15.10 260 ARG C O 1
ATOM 7524 N N . ASP C 1 268 ? 75.643 -20.714 16.378 1.00 12.37 261 ASP C N 1
ATOM 7525 C CA . ASP C 1 268 ? 74.824 -21.686 15.672 1.00 12.89 261 ASP C CA 1
ATOM 7526 C C . ASP C 1 268 ? 74.641 -21.315 14.195 1.00 13.66 261 ASP C C 1
ATOM 7527 O O . ASP C 1 268 ? 74.687 -22.196 13.326 1.00 12.64 261 ASP C O 1
ATOM 7532 N N . TYR C 1 269 ? 74.452 -20.022 13.909 1.00 11.91 262 TYR C N 1
ATOM 7533 C CA . TYR C 1 269 ? 74.324 -19.578 12.521 1.00 11.96 262 TYR C CA 1
ATOM 7534 C C . TYR C 1 269 ? 75.613 -19.868 11.778 1.00 13.64 262 TYR C C 1
ATOM 7535 O O . TYR C 1 269 ? 75.588 -20.404 10.673 1.00 13.58 262 TYR C O 1
ATOM 7544 N N . ALA C 1 270 ? 76.745 -19.508 12.388 1.00 11.27 263 ALA C N 1
ATOM 7545 C CA . ALA C 1 270 ? 78.030 -19.746 11.754 1.00 14.94 263 ALA C CA 1
ATOM 7546 C C . ALA C 1 270 ? 78.195 -21.228 11.442 1.00 14.84 263 ALA C C 1
ATOM 7547 O O . ALA C 1 270 ? 78.577 -21.588 10.341 1.00 17.87 263 ALA C O 1
ATOM 7549 N N . ARG C 1 271 ? 77.893 -22.093 12.405 1.00 14.59 264 ARG C N 1
ATOM 7550 C CA . ARG C 1 271 ? 78.137 -23.516 12.203 1.00 16.31 264 ARG C CA 1
ATOM 7551 C C . ARG C 1 271 ? 77.228 -24.101 11.127 1.00 19.15 264 ARG C C 1
ATOM 7552 O O . ARG C 1 271 ? 77.661 -24.927 10.320 1.00 21.77 264 ARG C O 1
ATOM 7554 N N . GLU C 1 272 ? 75.972 -23.670 11.117 1.00 15.10 265 GLU C N 1
ATOM 7555 C CA A GLU C 1 272 ? 74.989 -24.220 10.192 0.54 17.91 265 GLU C CA 1
ATOM 7556 C CA B GLU C 1 272 ? 74.987 -24.212 10.187 0.46 17.93 265 GLU C CA 1
ATOM 7557 C C . GLU C 1 272 ? 75.001 -23.565 8.811 1.00 18.77 265 GLU C C 1
ATOM 7558 O O . GLU C 1 272 ? 74.639 -24.196 7.821 1.00 20.04 265 GLU C O 1
ATOM 7569 N N . ARG C 1 273 ? 75.408 -22.306 8.738 1.00 17.69 266 ARG C N 1
ATOM 7570 C CA . ARG C 1 273 ? 75.267 -21.582 7.480 1.00 19.05 266 ARG C CA 1
ATOM 7571 C C . ARG C 1 273 ? 76.581 -21.145 6.862 1.00 18.47 266 ARG C C 1
ATOM 7572 O O . ARG C 1 273 ? 76.607 -20.712 5.713 1.00 22.26 266 ARG C O 1
ATOM 7580 N N . ILE C 1 274 ? 77.671 -21.235 7.612 1.00 16.88 267 ILE C N 1
ATOM 7581 C CA . ILE C 1 274 ? 78.928 -20.700 7.113 1.00 19.48 267 ILE C CA 1
ATOM 7582 C C . ILE C 1 274 ? 80.035 -21.741 7.055 1.00 19.80 267 ILE C C 1
ATOM 7583 O O . ILE C 1 274 ? 80.607 -21.993 5.992 1.00 20.88 267 ILE C O 1
ATOM 7588 N N . THR C 1 275 ? 80.320 -22.375 8.186 1.00 16.71 268 THR C N 1
ATOM 7589 C CA . THR C 1 275 ? 81.602 -23.050 8.331 1.00 17.48 268 THR C CA 1
ATOM 7590 C C . THR C 1 275 ? 81.561 -24.578 8.186 1.00 18.01 268 THR C C 1
ATOM 7591 O O . THR C 1 275 ? 82.615 -25.200 8.020 1.00 16.13 268 THR C O 1
ATOM 7595 N N . PHE C 1 276 ? 80.373 -25.185 8.227 1.00 17.16 269 PHE C N 1
ATOM 7596 C CA . PHE C 1 276 ? 80.314 -26.638 8.091 1.00 20.77 269 PHE C CA 1
ATOM 7597 C C . PHE C 1 276 ? 80.958 -27.139 6.792 1.00 19.57 269 PHE C C 1
ATOM 7598 O O . PHE C 1 276 ? 80.721 -26.592 5.711 1.00 20.87 269 PHE C O 1
ATOM 7606 N N . GLY C 1 277 ? 81.759 -28.196 6.913 1.00 17.42 270 GLY C N 1
ATOM 7607 C CA . GLY C 1 277 ? 82.347 -28.849 5.757 1.00 17.61 270 GLY C CA 1
ATOM 7608 C C . GLY C 1 277 ? 83.464 -28.061 5.105 1.00 19.10 270 GLY C C 1
ATOM 7609 O O . GLY C 1 277 ? 83.910 -28.410 4.019 1.00 19.60 270 GLY C O 1
ATOM 7610 N N . LYS C 1 278 ? 83.913 -26.994 5.766 1.00 19.57 271 LYS C N 1
ATOM 7611 C CA . LYS C 1 278 ? 84.993 -26.160 5.237 1.00 20.99 271 LYS C CA 1
ATOM 7612 C C . LYS C 1 278 ? 86.153 -26.106 6.228 1.00 20.62 271 LYS C C 1
ATOM 7613 O O . LYS C 1 278 ? 85.934 -26.136 7.437 1.00 19.50 271 LYS C O 1
ATOM 7619 N N . PRO C 1 279 ? 87.396 -26.006 5.724 1.00 24.89 272 PRO C N 1
ATOM 7620 C CA . PRO C 1 279 ? 88.548 -25.897 6.629 1.00 25.83 272 PRO C CA 1
ATOM 7621 C C . PRO C 1 279 ? 88.539 -24.586 7.406 1.00 25.60 272 PRO C C 1
ATOM 7622 O O . PRO C 1 279 ? 88.056 -23.581 6.879 1.00 23.52 272 PRO C O 1
ATOM 7626 N N . ILE C 1 280 ? 89.060 -24.605 8.632 1.00 27.87 273 ILE C N 1
ATOM 7627 C CA . ILE C 1 280 ? 89.056 -23.433 9.506 1.00 27.65 273 ILE C CA 1
ATOM 7628 C C . ILE C 1 280 ? 89.706 -22.230 8.833 1.00 25.08 273 ILE C C 1
ATOM 7629 O O . ILE C 1 280 ? 89.252 -21.098 9.004 1.00 23.60 273 ILE C O 1
ATOM 7631 N N . ILE C 1 281 ? 90.751 -22.492 8.047 1.00 25.85 274 ILE C N 1
ATOM 7632 C CA . ILE C 1 281 ? 91.512 -21.437 7.383 1.00 25.86 274 ILE C CA 1
ATOM 7633 C C . ILE C 1 281 ? 90.621 -20.557 6.508 1.00 23.39 274 ILE C C 1
ATOM 7634 O O . ILE C 1 281 ? 90.849 -19.351 6.393 1.00 23.25 274 ILE C O 1
ATOM 7636 N N . GLU C 1 282 ? 89.592 -21.156 5.913 1.00 20.39 275 GLU C N 1
ATOM 7637 C CA . GLU C 1 282 ? 88.701 -20.429 5.016 1.00 20.69 275 GLU C CA 1
ATOM 7638 C C . GLU C 1 282 ? 87.770 -19.458 5.746 1.00 20.02 275 GLU C C 1
ATOM 7639 O O . GLU C 1 282 ? 87.240 -18.548 5.135 1.00 23.22 275 GLU C O 1
ATOM 7641 N N . HIS C 1 283 ? 87.559 -19.652 7.044 1.00 18.41 276 HIS C N 1
ATOM 7642 C CA A HIS C 1 283 ? 86.659 -18.783 7.790 0.52 16.17 276 HIS C CA 1
ATOM 7643 C CA B HIS C 1 283 ? 86.657 -18.796 7.802 0.48 16.19 276 HIS C CA 1
ATOM 7644 C C . HIS C 1 283 ? 87.289 -18.367 9.119 1.00 14.84 276 HIS C C 1
ATOM 7645 O O . HIS C 1 283 ? 86.636 -18.354 10.164 1.00 12.67 276 HIS C O 1
ATOM 7658 N N . GLN C 1 284 ? 88.572 -18.027 9.059 1.00 14.66 277 GLN C N 1
ATOM 7659 C CA . GLN C 1 284 ? 89.307 -17.579 10.228 1.00 15.62 277 GLN C CA 1
ATOM 7660 C C . GLN C 1 284 ? 88.660 -16.408 10.949 1.00 13.82 277 GLN C C 1
ATOM 7661 O O . GLN C 1 284 ? 88.592 -16.380 12.179 1.00 12.95 277 GLN C O 1
ATOM 7667 N N . ALA C 1 285 ? 88.211 -15.412 10.190 1.00 11.78 278 ALA C N 1
ATOM 7668 C CA . ALA C 1 285 ? 87.744 -14.196 10.822 1.00 14.68 278 ALA C CA 1
ATOM 7669 C C . ALA C 1 285 ? 86.492 -14.478 11.675 1.00 16.85 278 ALA C C 1
ATOM 7670 O O . ALA C 1 285 ? 86.399 -14.018 12.808 1.00 15.61 278 ALA C O 1
ATOM 7672 N N . VAL C 1 286 ? 85.553 -15.270 11.164 1.00 14.31 279 VAL C N 1
ATOM 7673 C CA . VAL C 1 286 ? 84.370 -15.600 11.946 1.00 13.68 279 VAL C CA 1
ATOM 7674 C C . VAL C 1 286 ? 84.722 -16.471 13.164 1.00 14.18 279 VAL C C 1
ATOM 7675 O O . VAL C 1 286 ? 84.207 -16.254 14.260 1.00 10.72 279 VAL C O 1
ATOM 7679 N N . ALA C 1 287 ? 85.609 -17.443 12.985 1.00 12.92 280 ALA C N 1
ATOM 7680 C CA . ALA C 1 287 ? 86.026 -18.258 14.118 1.00 13.02 280 ALA C CA 1
ATOM 7681 C C . ALA C 1 287 ? 86.672 -17.387 15.198 1.00 11.81 280 ALA C C 1
ATOM 7682 O O . ALA C 1 287 ? 86.393 -17.539 16.375 1.00 11.98 280 ALA C O 1
ATOM 7684 N N . PHE C 1 288 ? 87.540 -16.473 14.780 1.00 12.12 281 PHE C N 1
ATOM 7685 C CA . PHE C 1 288 ? 88.271 -15.650 15.731 1.00 14.96 281 PHE C CA 1
ATOM 7686 C C . PHE C 1 288 ? 87.325 -14.685 16.426 1.00 13.89 281 PHE C C 1
ATOM 7687 O O . PHE C 1 288 ? 87.483 -14.398 17.617 1.00 15.52 281 PHE C O 1
ATOM 7695 N N . ARG C 1 289 ? 86.335 -14.183 15.694 1.00 12.19 282 ARG C N 1
ATOM 7696 C CA A ARG C 1 289 ? 85.367 -13.250 16.266 0.42 14.45 282 ARG C CA 1
ATOM 7697 C CA B ARG C 1 289 ? 85.389 -13.245 16.295 0.58 14.00 282 ARG C CA 1
ATOM 7698 C C . ARG C 1 289 ? 84.489 -13.951 17.299 1.00 12.21 282 ARG C C 1
ATOM 7699 O O . ARG C 1 289 ? 84.205 -13.405 18.354 1.00 12.33 282 ARG C O 1
ATOM 7714 N N . LEU C 1 290 ? 84.062 -15.173 16.988 1.00 11.08 283 LEU C N 1
ATOM 7715 C CA . LEU C 1 290 ? 83.291 -15.963 17.937 1.00 11.76 283 LEU C CA 1
ATOM 7716 C C . LEU C 1 290 ? 84.093 -16.259 19.214 1.00 12.53 283 LEU C C 1
ATOM 7717 O O . LEU C 1 290 ? 83.564 -16.191 20.329 1.00 13.45 283 LEU C O 1
ATOM 7722 N N . ALA C 1 291 ? 85.371 -16.573 19.040 1.00 10.31 284 ALA C N 1
ATOM 7723 C CA . ALA C 1 291 ? 86.260 -16.812 20.169 1.00 13.33 284 ALA C CA 1
ATOM 7724 C C . ALA C 1 291 ? 86.383 -15.574 21.047 1.00 12.17 284 ALA C C 1
ATOM 7725 O O . ALA C 1 291 ? 86.350 -15.675 22.268 1.00 11.10 284 ALA C O 1
ATOM 7727 N N . ASP C 1 292 ? 86.507 -14.408 20.424 1.00 11.53 285 ASP C N 1
ATOM 7728 C CA . ASP C 1 292 ? 86.552 -13.141 21.161 1.00 13.41 285 ASP C CA 1
ATOM 7729 C C . ASP C 1 292 ? 85.259 -12.897 21.938 1.00 10.24 285 ASP C C 1
ATOM 7730 O O . ASP C 1 292 ? 85.292 -12.414 23.085 1.00 11.49 285 ASP C O 1
ATOM 7735 N N . MET C 1 293 ? 84.124 -13.164 21.291 1.00 10.11 286 MET C N 1
ATOM 7736 C CA . MET C 1 293 ? 82.832 -12.983 21.942 1.00 11.97 286 MET C CA 1
ATOM 7737 C C . MET C 1 293 ? 82.743 -13.900 23.163 1.00 11.99 286 MET C C 1
ATOM 7738 O O . MET C 1 293 ? 82.375 -13.448 24.250 1.00 11.76 286 MET C O 1
ATOM 7743 N N . ALA C 1 294 ? 83.085 -15.175 22.992 1.00 10.11 287 ALA C N 1
ATOM 7744 C CA . ALA C 1 294 ? 83.011 -16.114 24.115 1.00 10.55 287 ALA C CA 1
ATOM 7745 C C . ALA C 1 294 ? 83.894 -15.658 25.272 1.00 12.27 287 ALA C C 1
ATOM 7746 O O . ALA C 1 294 ? 83.504 -15.746 26.445 1.00 11.28 287 ALA C O 1
ATOM 7748 N N . THR C 1 295 ? 85.084 -15.182 24.926 1.00 14.32 288 THR C N 1
ATOM 7749 C CA . THR C 1 295 ? 86.050 -14.719 25.910 1.00 13.42 288 THR C CA 1
ATOM 7750 C C . THR C 1 295 ? 85.503 -13.528 26.695 1.00 13.25 288 THR C C 1
ATOM 7751 O O . THR C 1 295 ? 85.569 -13.507 27.927 1.00 10.62 288 THR C O 1
ATOM 7755 N N . ARG C 1 296 ? 84.957 -12.549 25.986 1.00 11.09 289 ARG C N 1
ATOM 7756 C CA . ARG C 1 296 ? 84.406 -11.365 26.647 1.00 14.93 289 ARG C CA 1
ATOM 7757 C C . ARG C 1 296 ? 83.215 -11.718 27.551 1.00 13.72 289 ARG C C 1
ATOM 7758 O O . ARG C 1 296 ? 83.072 -11.166 28.653 1.00 11.82 289 ARG C O 1
ATOM 7766 N N . ILE C 1 297 ? 82.367 -12.638 27.104 1.00 11.49 290 ILE C N 1
ATOM 7767 C CA . ILE C 1 297 ? 81.227 -13.051 27.921 1.00 10.22 290 ILE C CA 1
ATOM 7768 C C . ILE C 1 297 ? 81.680 -13.763 29.204 1.00 15.11 290 ILE C C 1
ATOM 7769 O O . ILE C 1 297 ? 81.210 -13.442 30.309 1.00 13.09 290 ILE C O 1
ATOM 7774 N N . GLU C 1 298 ? 82.614 -14.700 29.054 1.00 12.64 291 GLU C N 1
ATOM 7775 C CA . GLU C 1 298 ? 83.112 -15.471 30.202 1.00 13.22 291 GLU C CA 1
ATOM 7776 C C . GLU C 1 298 ? 83.818 -14.566 31.203 1.00 12.55 291 GLU C C 1
ATOM 7777 O O . GLU C 1 298 ? 83.669 -14.713 32.425 1.00 12.28 291 GLU C O 1
ATOM 7783 N N . THR C 1 299 ? 84.614 -13.645 30.673 1.00 12.40 292 THR C N 1
ATOM 7784 C CA . THR C 1 299 ? 85.398 -12.739 31.518 1.00 14.33 292 THR C CA 1
ATOM 7785 C C . THR C 1 299 ? 84.459 -11.826 32.319 1.00 14.27 292 THR C C 1
ATOM 7786 O O . THR C 1 299 ? 84.633 -11.648 33.531 1.00 13.91 292 THR C O 1
ATOM 7790 N N . ALA C 1 300 ? 83.447 -11.267 31.652 1.00 11.32 293 ALA C N 1
ATOM 7791 C CA . ALA C 1 300 ? 82.460 -10.441 32.355 1.00 14.70 293 ALA C CA 1
ATOM 7792 C C . ALA C 1 300 ? 81.713 -11.249 33.414 1.00 12.47 293 ALA C C 1
ATOM 7793 O O . ALA C 1 300 ? 81.487 -10.780 34.543 1.00 10.79 293 ALA C O 1
ATOM 7795 N N . ARG C 1 301 ? 81.332 -12.471 33.051 1.00 11.36 294 ARG C N 1
ATOM 7796 C CA . ARG C 1 301 ? 80.626 -13.343 33.976 1.00 10.85 294 ARG C CA 1
ATOM 7797 C C . ARG C 1 301 ? 81.401 -13.525 35.281 1.00 12.18 294 ARG C C 1
ATOM 7798 O O . ARG C 1 301 ? 80.820 -13.464 36.374 1.00 12.62 294 ARG C O 1
ATOM 7806 N N . GLN C 1 302 ? 82.709 -13.744 35.184 1.00 11.41 295 GLN C N 1
ATOM 7807 C CA . GLN C 1 302 ? 83.468 -14.014 36.397 1.00 12.05 295 GLN C CA 1
ATOM 7808 C C . GLN C 1 302 ? 83.507 -12.779 37.291 1.00 12.97 295 GLN C C 1
ATOM 7809 O O . GLN C 1 302 ? 83.529 -12.900 38.515 1.00 13.62 295 GLN C O 1
ATOM 7815 N N . MET C 1 303 ? 83.467 -11.591 36.689 1.00 11.34 296 MET C N 1
ATOM 7816 C CA . MET C 1 303 ? 83.407 -10.364 37.478 1.00 11.57 296 MET C CA 1
ATOM 7817 C C . MET C 1 303 ? 82.060 -10.253 38.199 1.00 11.39 296 MET C C 1
ATOM 7818 O O . MET C 1 303 ? 82.001 -9.862 39.371 1.00 12.25 296 MET C O 1
ATOM 7823 N N . VAL C 1 304 ? 80.978 -10.569 37.496 1.00 11.12 297 VAL C N 1
ATOM 7824 C CA . VAL C 1 304 ? 79.643 -10.575 38.110 1.00 11.88 297 VAL C CA 1
ATOM 7825 C C . VAL C 1 304 ? 79.582 -11.540 39.299 1.00 12.01 297 VAL C C 1
ATOM 7826 O O . VAL C 1 304 ? 79.083 -11.205 40.379 1.00 12.65 297 VAL C O 1
ATOM 7830 N N . LEU C 1 305 ? 80.090 -12.745 39.101 1.00 11.57 298 LEU C N 1
ATOM 7831 C CA . LEU C 1 305 ? 80.027 -13.743 40.165 1.00 12.53 298 LEU C CA 1
ATOM 7832 C C . LEU C 1 305 ? 80.931 -13.362 41.350 1.00 11.89 298 LEU C C 1
ATOM 7833 O O . LEU C 1 305 ? 80.619 -13.666 42.507 1.00 13.67 298 LEU C O 1
ATOM 7838 N N . HIS C 1 306 ? 82.051 -12.695 41.055 1.00 11.92 299 HIS C N 1
ATOM 7839 C CA . HIS C 1 306 ? 82.942 -12.206 42.106 1.00 13.52 299 HIS C CA 1
ATOM 7840 C C . HIS C 1 306 ? 82.239 -11.149 42.962 1.00 13.24 299 HIS C C 1
ATOM 7841 O O . HIS C 1 306 ? 82.292 -11.192 44.185 1.00 12.79 299 HIS C O 1
ATOM 7848 N N . ALA C 1 307 ? 81.573 -10.200 42.322 1.00 13.48 300 ALA C N 1
ATOM 7849 C CA . ALA C 1 307 ? 80.804 -9.208 43.070 1.00 12.85 300 ALA C CA 1
ATOM 7850 C C . ALA C 1 307 ? 79.698 -9.889 43.887 1.00 12.11 300 ALA C C 1
ATOM 7851 O O . ALA C 1 307 ? 79.457 -9.531 45.034 1.00 12.35 300 ALA C O 1
ATOM 7853 N N . ALA C 1 308 ? 79.030 -10.873 43.289 1.00 15.01 301 ALA C N 1
ATOM 7854 C CA . ALA C 1 308 ? 77.969 -11.605 43.980 1.00 14.58 301 ALA C CA 1
ATOM 7855 C C . ALA C 1 308 ? 78.502 -12.338 45.219 1.00 14.55 301 ALA C C 1
ATOM 7856 O O . ALA C 1 308 ? 77.836 -12.386 46.248 1.00 14.02 301 ALA C O 1
ATOM 7858 N N . ALA C 1 309 ? 79.690 -12.918 45.104 1.00 12.54 302 ALA C N 1
ATOM 7859 C CA . ALA C 1 309 ? 80.280 -13.659 46.214 1.00 14.75 302 ALA C CA 1
ATOM 7860 C C . ALA C 1 309 ? 80.639 -12.721 47.369 1.00 13.28 302 ALA C C 1
ATOM 7861 O O . ALA C 1 309 ? 80.432 -13.051 48.541 1.00 13.67 302 ALA C O 1
ATOM 7863 N N . LEU C 1 310 ? 81.196 -11.559 47.039 1.00 13.14 303 LEU C N 1
ATOM 7864 C CA . LEU C 1 310 ? 81.496 -10.551 48.054 1.00 13.46 303 LEU C CA 1
ATOM 7865 C C . LEU C 1 310 ? 80.208 -10.112 48.749 1.00 14.55 303 LEU C C 1
ATOM 7866 O O . LEU C 1 310 ? 80.165 -10.012 49.981 1.00 16.02 303 LEU C O 1
ATOM 7871 N N . ARG C 1 311 ? 79.167 -9.840 47.963 1.00 12.94 304 ARG C N 1
ATOM 7872 C CA . ARG C 1 311 ? 77.885 -9.422 48.542 1.00 16.24 304 ARG C CA 1
ATOM 7873 C C . ARG C 1 311 ? 77.318 -10.485 49.486 1.00 15.09 304 ARG C C 1
ATOM 7874 O O . ARG C 1 311 ? 76.844 -10.172 50.587 1.00 15.85 304 ARG C O 1
ATOM 7882 N N . GLU C 1 312 ? 77.386 -11.742 49.069 1.00 13.23 305 GLU C N 1
ATOM 7883 C CA . GLU C 1 312 ? 76.862 -12.834 49.878 1.00 15.09 305 GLU C CA 1
ATOM 7884 C C . GLU C 1 312 ? 77.611 -12.920 51.193 1.00 17.46 305 GLU C C 1
ATOM 7885 O O . GLU C 1 312 ? 77.033 -13.264 52.215 1.00 18.58 305 GLU C O 1
ATOM 7891 N N . ALA C 1 313 ? 78.911 -12.630 51.145 1.00 14.48 306 ALA C N 1
ATOM 7892 C CA . ALA C 1 313 ? 79.767 -12.718 52.314 1.00 15.90 306 ALA C CA 1
ATOM 7893 C C . ALA C 1 313 ? 79.616 -11.491 53.206 1.00 17.71 306 ALA C C 1
ATOM 7894 O O . ALA C 1 313 ? 80.256 -11.402 54.247 1.00 18.14 306 ALA C O 1
ATOM 7896 N N . GLY C 1 314 ? 78.785 -10.544 52.785 1.00 17.87 307 GLY C N 1
ATOM 7897 C CA . GLY C 1 314 ? 78.600 -9.295 53.517 1.00 17.51 307 GLY C CA 1
ATOM 7898 C C . GLY C 1 314 ? 79.781 -8.334 53.487 1.00 19.31 307 GLY C C 1
ATOM 7899 O O . GLY C 1 314 ? 79.887 -7.420 54.319 1.00 20.77 307 GLY C O 1
ATOM 7900 N N . LYS C 1 315 ? 80.690 -8.538 52.542 1.00 15.29 308 LYS C N 1
ATOM 7901 C CA . LYS C 1 315 ? 81.876 -7.695 52.443 1.00 16.52 308 LYS C CA 1
ATOM 7902 C C . LYS C 1 315 ? 81.592 -6.486 51.565 1.00 17.32 308 LYS C C 1
ATOM 7903 O O . LYS C 1 315 ? 80.639 -6.509 50.773 1.00 15.29 308 LYS C O 1
ATOM 7909 N N . PRO C 1 316 ? 82.399 -5.417 51.712 1.00 18.33 309 PRO C N 1
ATOM 7910 C CA . PRO C 1 316 ? 82.196 -4.250 50.844 1.00 17.02 309 PRO C CA 1
ATOM 7911 C C . PRO C 1 316 ? 82.306 -4.645 49.386 1.00 16.29 309 PRO C C 1
ATOM 7912 O O . PRO C 1 316 ? 83.229 -5.367 49.020 1.00 15.79 309 PRO C O 1
ATOM 7916 N N . CYS C 1 317 ? 81.356 -4.214 48.565 1.00 14.17 310 CYS C N 1
ATOM 7917 C CA . CYS C 1 317 ? 81.378 -4.622 47.166 1.00 12.68 310 CYS C CA 1
ATOM 7918 C C . CYS C 1 317 ? 80.666 -3.626 46.271 1.00 12.24 310 CYS C C 1
ATOM 7919 O O . CYS C 1 317 ? 80.271 -3.963 45.165 1.00 12.13 310 CYS C O 1
ATOM 7922 N N . LEU C 1 318 ? 80.518 -2.391 46.730 1.00 11.31 311 LEU C N 1
ATOM 7923 C CA . LEU C 1 318 ? 79.914 -1.388 45.851 1.00 15.25 311 LEU C CA 1
ATOM 7924 C C . LEU C 1 318 ? 80.800 -1.141 44.627 1.00 12.92 311 LEU C C 1
ATOM 7925 O O . LEU C 1 318 ? 80.308 -1.032 43.494 1.00 12.83 311 LEU C O 1
ATOM 7930 N N . THR C 1 319 ? 82.113 -1.070 44.848 1.00 11.99 312 THR C N 1
ATOM 7931 C CA . THR C 1 319 ? 83.040 -0.933 43.727 1.00 11.24 312 THR C CA 1
ATOM 7932 C C . THR C 1 319 ? 82.918 -2.132 42.784 1.00 11.01 312 THR C C 1
ATOM 7933 O O . THR C 1 319 ? 82.787 -1.979 41.563 1.00 11.16 312 THR C O 1
ATOM 7937 N N . GLU C 1 320 ? 82.961 -3.331 43.341 1.00 11.15 313 GLU C N 1
ATOM 7938 C CA . GLU C 1 320 ? 82.937 -4.531 42.494 1.00 11.08 313 GLU C CA 1
ATOM 7939 C C . GLU C 1 320 ? 81.602 -4.708 41.748 1.00 13.65 313 GLU C C 1
ATOM 7940 O O . GLU C 1 320 ? 81.578 -5.135 40.586 1.00 12.32 313 GLU C O 1
ATOM 7946 N N . ALA C 1 321 ? 80.493 -4.401 42.414 1.00 12.66 314 ALA C N 1
ATOM 7947 C CA . ALA C 1 321 ? 79.191 -4.504 41.754 1.00 10.24 314 ALA C CA 1
ATOM 7948 C C . ALA C 1 321 ? 79.123 -3.498 40.607 1.00 9.98 314 ALA C C 1
ATOM 7949 O O . ALA C 1 321 ? 78.583 -3.774 39.534 1.00 9.77 314 ALA C O 1
ATOM 7951 N N . SER C 1 322 ? 79.684 -2.324 40.855 1.00 11.00 315 SER C N 1
ATOM 7952 C CA . SER C 1 322 ? 79.670 -1.272 39.852 1.00 9.94 315 SER C CA 1
ATOM 7953 C C . SER C 1 322 ? 80.571 -1.629 38.676 1.00 14.07 315 SER C C 1
ATOM 7954 O O . SER C 1 322 ? 80.204 -1.397 37.530 1.00 12.24 315 SER C O 1
ATOM 7957 N N . MET C 1 323 ? 81.758 -2.176 38.954 1.00 10.14 316 MET C N 1
ATOM 7958 C CA . MET C 1 323 ? 82.632 -2.647 37.887 1.00 10.20 316 MET C CA 1
ATOM 7959 C C . MET C 1 323 ? 81.945 -3.707 37.033 1.00 9.96 316 MET C C 1
ATOM 7960 O O . MET C 1 323 ? 82.052 -3.696 35.808 1.00 10.81 316 MET C O 1
ATOM 7965 N N . ALA C 1 324 ? 81.266 -4.643 37.691 1.00 10.63 317 ALA C N 1
ATOM 7966 C CA . ALA C 1 324 ? 80.659 -5.757 36.980 1.00 11.12 317 ALA C CA 1
ATOM 7967 C C . ALA C 1 324 ? 79.548 -5.225 36.075 1.00 11.93 317 ALA C C 1
ATOM 7968 O O . ALA C 1 324 ? 79.447 -5.629 34.917 1.00 10.34 317 ALA C O 1
ATOM 7970 N N . LYS C 1 325 ? 78.747 -4.300 36.602 1.00 11.50 318 LYS C N 1
ATOM 7971 C CA . LYS C 1 325 ? 77.661 -3.683 35.836 1.00 10.70 318 LYS C CA 1
ATOM 7972 C C . LYS C 1 325 ? 78.238 -2.935 34.623 1.00 12.88 318 LYS C C 1
ATOM 7973 O O . LYS C 1 325 ? 77.748 -3.109 33.496 1.00 10.73 318 LYS C O 1
ATOM 7979 N N . LEU C 1 326 ? 79.290 -2.140 34.861 1.00 10.77 319 LEU C N 1
ATOM 7980 C CA . LEU C 1 326 ? 79.930 -1.365 33.809 1.00 10.27 319 LEU C CA 1
ATOM 7981 C C . LEU C 1 326 ? 80.478 -2.297 32.729 1.00 10.52 319 LEU C C 1
ATOM 7982 O O . LEU C 1 326 ? 80.142 -2.157 31.550 1.00 11.11 319 LEU C O 1
ATOM 7987 N N . VAL C 1 327 ? 81.310 -3.254 33.126 1.00 10.49 320 VAL C N 1
ATOM 7988 C CA . VAL C 1 327 ? 82.003 -4.060 32.133 1.00 11.56 320 VAL C CA 1
ATOM 7989 C C . VAL C 1 327 ? 81.009 -4.980 31.404 1.00 12.69 320 VAL C C 1
ATOM 7990 O O . VAL C 1 327 ? 81.118 -5.157 30.189 1.00 13.11 320 VAL C O 1
ATOM 7994 N N . ALA C 1 328 ? 80.024 -5.535 32.113 1.00 12.52 321 ALA C N 1
ATOM 7995 C CA . ALA C 1 328 ? 79.100 -6.477 31.473 1.00 10.51 321 ALA C CA 1
ATOM 7996 C C . ALA C 1 328 ? 78.206 -5.749 30.475 1.00 12.06 321 ALA C C 1
ATOM 7997 O O . ALA C 1 328 ? 77.958 -6.238 29.362 1.00 11.84 321 ALA C O 1
ATOM 7999 N N . SER C 1 329 ? 77.724 -4.575 30.867 1.00 9.42 322 SER C N 1
ATOM 8000 C CA . SER C 1 329 ? 76.813 -3.849 30.005 1.00 11.75 322 SER C CA 1
ATOM 8001 C C . SER C 1 329 ? 77.522 -3.382 28.741 1.00 11.40 322 SER C C 1
ATOM 8002 O O . SER C 1 329 ? 76.938 -3.427 27.659 1.00 13.69 322 SER C O 1
ATOM 8005 N N . GLU C 1 330 ? 78.776 -2.952 28.860 1.00 10.99 323 GLU C N 1
ATOM 8006 C CA . GLU C 1 330 ? 79.498 -2.489 27.667 1.00 10.12 323 GLU C CA 1
ATOM 8007 C C . GLU C 1 330 ? 79.882 -3.675 26.802 1.00 10.75 323 GLU C C 1
ATOM 8008 O O . GLU C 1 330 ? 79.814 -3.607 25.563 1.00 11.56 323 GLU C O 1
ATOM 8014 N N . MET C 1 331 ? 80.265 -4.763 27.458 1.00 8.99 324 MET C N 1
ATOM 8015 C CA . MET C 1 331 ? 80.615 -6.003 26.769 1.00 13.51 324 MET C CA 1
ATOM 8016 C C . MET C 1 331 ? 79.454 -6.430 25.891 1.00 13.07 324 MET C C 1
ATOM 8017 O O . MET C 1 331 ? 79.638 -6.793 24.723 1.00 13.64 324 MET C O 1
ATOM 8022 N N . ALA C 1 332 ? 78.250 -6.361 26.452 1.00 11.41 325 ALA C N 1
ATOM 8023 C CA . ALA C 1 332 ? 77.086 -6.945 25.800 1.00 11.80 325 ALA C CA 1
ATOM 8024 C C . ALA C 1 332 ? 76.732 -6.224 24.497 1.00 13.34 325 ALA C C 1
ATOM 8025 O O . ALA C 1 332 ? 76.350 -6.863 23.498 1.00 12.20 325 ALA C O 1
ATOM 8027 N N . GLU C 1 333 ? 76.865 -4.899 24.484 1.00 11.41 326 GLU C N 1
ATOM 8028 C CA . GLU C 1 333 ? 76.558 -4.189 23.248 1.00 11.47 326 GLU C CA 1
ATOM 8029 C C . GLU C 1 333 ? 77.520 -4.644 22.160 1.00 10.54 326 GLU C C 1
ATOM 8030 O O . GLU C 1 333 ? 77.103 -4.913 21.034 1.00 11.09 326 GLU C O 1
ATOM 8036 N N . GLN C 1 334 ? 78.805 -4.736 22.499 1.00 10.62 327 GLN C N 1
ATOM 8037 C CA . GLN C 1 334 ? 79.815 -5.120 21.512 1.00 9.69 327 GLN C CA 1
ATOM 8038 C C . GLN C 1 334 ? 79.572 -6.530 21.006 1.00 10.37 327 GLN C C 1
ATOM 8039 O O . GLN C 1 334 ? 79.634 -6.787 19.803 1.00 9.31 327 GLN C O 1
ATOM 8041 N N . VAL C 1 335 ? 79.261 -7.441 21.913 1.00 10.18 328 VAL C N 1
ATOM 8042 C CA . VAL C 1 335 ? 79.027 -8.814 21.502 1.00 9.28 328 VAL C CA 1
ATOM 8043 C C . VAL C 1 335 ? 77.727 -8.940 20.697 1.00 10.12 328 VAL C C 1
ATOM 8044 O O . VAL C 1 335 ? 77.662 -9.685 19.702 1.00 9.72 328 VAL C O 1
ATOM 8048 N N . CYS C 1 336 ? 76.690 -8.232 21.123 1.00 10.06 329 CYS C N 1
ATOM 8049 C CA . CYS C 1 336 ? 75.437 -8.290 20.388 1.00 10.45 329 CYS C CA 1
ATOM 8050 C C . CYS C 1 336 ? 75.627 -7.692 18.982 1.00 11.13 329 CYS C C 1
ATOM 8051 O O . CYS C 1 336 ? 75.077 -8.204 17.994 1.00 11.21 329 CYS C O 1
ATOM 8054 N N . SER C 1 337 ? 76.447 -6.652 18.869 1.00 9.00 330 SER C N 1
ATOM 8055 C CA . SER C 1 337 ? 76.667 -6.086 17.531 1.00 10.30 330 SER C CA 1
ATOM 8056 C C . SER C 1 337 ? 77.426 -7.072 16.660 1.00 10.75 330 SER C C 1
ATOM 8057 O O . SER C 1 337 ? 77.133 -7.207 15.454 1.00 12.56 330 SER C O 1
ATOM 8060 N N . ALA C 1 338 ? 78.424 -7.742 17.245 1.00 10.90 331 ALA C N 1
ATOM 8061 C CA . ALA C 1 338 ? 79.200 -8.727 16.495 1.00 13.17 331 ALA C CA 1
ATOM 8062 C C . ALA C 1 338 ? 78.306 -9.894 16.072 1.00 12.08 331 ALA C C 1
ATOM 8063 O O . ALA C 1 338 ? 78.490 -10.457 14.993 1.00 10.96 331 ALA C O 1
ATOM 8065 N N . ALA C 1 339 ? 77.326 -10.243 16.907 1.00 11.64 332 ALA C N 1
ATOM 8066 C CA . ALA C 1 339 ? 76.404 -11.338 16.560 1.00 12.31 332 ALA C CA 1
ATOM 8067 C C . ALA C 1 339 ? 75.553 -10.966 15.343 1.00 10.79 332 ALA C C 1
ATOM 8068 O O . ALA C 1 339 ? 75.296 -11.791 14.480 1.00 12.42 332 ALA C O 1
ATOM 8070 N N . ILE C 1 340 ? 75.124 -9.713 15.280 1.00 10.72 333 ILE C N 1
ATOM 8071 C CA . ILE C 1 340 ? 74.435 -9.204 14.099 1.00 12.04 333 ILE C CA 1
ATOM 8072 C C . ILE C 1 340 ? 75.319 -9.324 12.862 1.00 9.74 333 ILE C C 1
ATOM 8073 O O . ILE C 1 340 ? 74.886 -9.829 11.827 1.00 11.32 333 ILE C O 1
ATOM 8078 N N . GLN C 1 341 ? 76.575 -8.914 12.986 1.00 9.70 334 GLN C N 1
ATOM 8079 C CA . GLN C 1 341 ? 77.474 -8.927 11.834 1.00 11.26 334 GLN C CA 1
ATOM 8080 C C . GLN C 1 341 ? 77.700 -10.333 11.266 1.00 10.25 334 GLN C C 1
ATOM 8081 O O . GLN C 1 341 ? 77.717 -10.541 10.062 1.00 10.63 334 GLN C O 1
ATOM 8087 N N . ILE C 1 342 ? 77.859 -11.308 12.145 1.00 10.37 335 ILE C N 1
ATOM 8088 C CA . ILE C 1 342 ? 78.050 -12.690 11.739 1.00 11.74 335 ILE C CA 1
ATOM 8089 C C . ILE C 1 342 ? 76.858 -13.232 10.942 1.00 14.41 335 ILE C C 1
ATOM 8090 O O . ILE C 1 342 ? 77.041 -14.055 10.020 1.00 11.37 335 ILE C O 1
ATOM 8095 N N . HIS C 1 343 ? 75.654 -12.744 11.250 1.00 11.53 336 HIS C N 1
ATOM 8096 C CA . HIS C 1 343 ? 74.457 -13.145 10.508 1.00 12.40 336 HIS C CA 1
ATOM 8097 C C . HIS C 1 343 ? 74.336 -12.493 9.120 1.00 13.90 336 HIS C C 1
ATOM 8098 O O . HIS C 1 343 ? 73.438 -12.837 8.360 1.00 11.97 336 HIS C O 1
ATOM 8105 N N . GLY C 1 344 ? 75.209 -11.542 8.806 1.00 12.42 337 GLY C N 1
ATOM 8106 C CA . GLY C 1 344 ? 75.139 -10.850 7.522 1.00 13.16 337 GLY C CA 1
ATOM 8107 C C . GLY C 1 344 ? 73.796 -10.151 7.345 1.00 13.85 337 GLY C C 1
ATOM 8108 O O . GLY C 1 344 ? 73.299 -9.546 8.285 1.00 10.85 337 GLY C O 1
ATOM 8109 N N . GLY C 1 345 ? 73.208 -10.223 6.149 1.00 15.06 338 GLY C N 1
ATOM 8110 C CA . GLY C 1 345 ? 71.893 -9.632 5.911 1.00 13.51 338 GLY C CA 1
ATOM 8111 C C . GLY C 1 345 ? 70.808 -10.036 6.899 1.00 13.16 338 GLY C C 1
ATOM 8112 O O . GLY C 1 345 ? 70.000 -9.203 7.337 1.00 13.93 338 GLY C O 1
ATOM 8113 N N . TYR C 1 346 ? 70.786 -11.316 7.272 1.00 13.67 339 TYR C N 1
ATOM 8114 C CA . TYR C 1 346 ? 69.804 -11.816 8.225 1.00 13.51 339 TYR C CA 1
ATOM 8115 C C . TYR C 1 346 ? 69.888 -11.136 9.587 1.00 11.92 339 TYR C C 1
ATOM 8116 O O . TYR C 1 346 ? 68.892 -11.060 10.309 1.00 12.81 339 TYR C O 1
ATOM 8125 N N . GLY C 1 347 ? 71.071 -10.647 9.945 1.00 12.58 340 GLY C N 1
ATOM 8126 C CA . GLY C 1 347 ? 71.251 -10.028 11.249 1.00 11.00 340 GLY C CA 1
ATOM 8127 C C . GLY C 1 347 ? 70.413 -8.785 11.470 1.00 11.08 340 GLY C C 1
ATOM 8128 O O . GLY C 1 347 ? 70.129 -8.420 12.612 1.00 10.28 340 GLY C O 1
ATOM 8129 N N . TYR C 1 348 ? 70.063 -8.113 10.380 1.00 10.39 341 TYR C N 1
ATOM 8130 C CA . TYR C 1 348 ? 69.270 -6.892 10.429 1.00 10.44 341 TYR C CA 1
ATOM 8131 C C . TYR C 1 348 ? 67.777 -7.218 10.421 1.00 11.35 341 TYR C C 1
ATOM 8132 O O . TYR C 1 348 ? 66.936 -6.312 10.450 1.00 13.18 341 TYR C O 1
ATOM 8141 N N . LEU C 1 349 ? 67.442 -8.506 10.341 1.00 11.05 342 LEU C N 1
ATOM 8142 C CA . LEU C 1 349 ? 66.029 -8.916 10.207 1.00 12.19 342 LEU C CA 1
ATOM 8143 C C . LEU C 1 349 ? 65.397 -9.398 11.502 1.00 14.84 342 LEU C C 1
ATOM 8144 O O . LEU C 1 349 ? 66.012 -10.129 12.273 1.00 13.33 342 LEU C O 1
ATOM 8149 N N . ALA C 1 350 ? 64.131 -9.050 11.704 1.00 15.81 343 ALA C N 1
ATOM 8150 C CA . ALA C 1 350 ? 63.441 -9.434 12.925 1.00 19.34 343 ALA C CA 1
ATOM 8151 C C . ALA C 1 350 ? 63.135 -10.930 12.983 1.00 19.95 343 ALA C C 1
ATOM 8152 O O . ALA C 1 350 ? 62.762 -11.435 14.031 1.00 18.92 343 ALA C O 1
ATOM 8154 N N . ASP C 1 351 ? 63.296 -11.646 11.873 1.00 19.65 344 ASP C N 1
ATOM 8155 C CA . ASP C 1 351 ? 63.059 -13.082 11.894 1.00 24.61 344 ASP C CA 1
ATOM 8156 C C . ASP C 1 351 ? 64.177 -13.836 12.631 1.00 22.27 344 ASP C C 1
ATOM 8157 O O . ASP C 1 351 ? 64.012 -14.998 13.004 1.00 20.89 344 ASP C O 1
ATOM 8162 N N . TYR C 1 352 ? 65.305 -13.171 12.837 1.00 18.54 345 TYR C N 1
ATOM 8163 C CA . TYR C 1 352 ? 66.380 -13.707 13.655 1.00 18.01 345 TYR C CA 1
ATOM 8164 C C . TYR C 1 352 ? 66.406 -12.935 14.974 1.00 15.05 345 TYR C C 1
ATOM 8165 O O . TYR C 1 352 ? 66.024 -11.767 15.011 1.00 14.40 345 TYR C O 1
ATOM 8174 N N . PRO C 1 353 ? 66.857 -13.578 16.060 1.00 14.82 346 PRO C N 1
ATOM 8175 C CA . PRO C 1 353 ? 66.745 -12.935 17.372 1.00 12.67 346 PRO C CA 1
ATOM 8176 C C . PRO C 1 353 ? 67.802 -11.863 17.672 1.00 12.73 346 PRO C C 1
ATOM 8177 O O . PRO C 1 353 ? 67.656 -11.123 18.652 1.00 10.69 346 PRO C O 1
ATOM 8181 N N . VAL C 1 354 ? 68.849 -11.752 16.862 1.00 12.80 347 VAL C N 1
ATOM 8182 C CA . VAL C 1 354 ? 69.952 -10.926 17.325 1.00 11.94 347 VAL C CA 1
ATOM 8183 C C . VAL C 1 354 ? 69.652 -9.416 17.261 1.00 13.15 347 VAL C C 1
ATOM 8184 O O . VAL C 1 354 ? 70.191 -8.676 18.086 1.00 13.82 347 VAL C O 1
ATOM 8188 N N . GLU C 1 355 ? 68.776 -8.944 16.364 1.00 11.36 348 GLU C N 1
ATOM 8189 C CA . GLU C 1 355 ? 68.504 -7.484 16.355 1.00 10.00 348 GLU C CA 1
ATOM 8190 C C . GLU C 1 355 ? 67.708 -7.096 17.609 1.00 10.17 348 GLU C C 1
ATOM 8191 O O . GLU C 1 355 ? 67.914 -6.014 18.197 1.00 9.91 348 GLU C O 1
ATOM 8197 N N . ARG C 1 356 ? 66.806 -7.970 18.025 1.00 10.41 349 ARG C N 1
ATOM 8198 C CA . ARG C 1 356 ? 66.037 -7.692 19.233 1.00 11.98 349 ARG C CA 1
ATOM 8199 C C . ARG C 1 356 ? 66.929 -7.701 20.463 1.00 10.23 349 ARG C C 1
ATOM 8200 O O . ARG C 1 356 ? 66.784 -6.860 21.350 1.00 10.33 349 ARG C O 1
ATOM 8208 N N . ILE C 1 357 ? 67.810 -8.694 20.562 1.00 10.57 350 ILE C N 1
ATOM 8209 C CA . ILE C 1 357 ? 68.692 -8.767 21.722 1.00 11.25 350 ILE C CA 1
ATOM 8210 C C . ILE C 1 357 ? 69.577 -7.520 21.780 1.00 10.63 350 ILE C C 1
ATOM 8211 O O . ILE C 1 357 ? 69.778 -6.932 22.845 1.00 10.97 350 ILE C O 1
ATOM 8216 N N . TYR C 1 358 ? 70.056 -7.091 20.613 1.00 10.42 351 TYR C N 1
ATOM 8217 C CA . TYR C 1 358 ? 70.815 -5.835 20.480 1.00 10.60 351 TYR C CA 1
ATOM 8218 C C . TYR C 1 358 ? 70.033 -4.628 21.023 1.00 11.62 351 TYR C C 1
ATOM 8219 O O . TYR C 1 358 ? 70.579 -3.792 21.775 1.00 11.28 351 TYR C O 1
ATOM 8228 N N . ARG C 1 359 ? 68.749 -4.553 20.673 1.00 11.47 352 ARG C N 1
ATOM 8229 C CA . ARG C 1 359 ? 67.888 -3.480 21.163 1.00 10.41 352 ARG C CA 1
ATOM 8230 C C . ARG C 1 359 ? 67.650 -3.602 22.654 1.00 10.86 352 ARG C C 1
ATOM 8231 O O . ARG C 1 359 ? 67.685 -2.607 23.378 1.00 12.91 352 ARG C O 1
ATOM 8239 N N . ASP C 1 360 ? 67.374 -4.823 23.096 1.00 9.84 353 ASP C N 1
ATOM 8240 C CA . ASP C 1 360 ? 67.088 -5.099 24.504 1.00 10.79 353 ASP C CA 1
ATOM 8241 C C . ASP C 1 360 ? 68.258 -4.714 25.418 1.00 11.05 353 ASP C C 1
ATOM 8242 O O . ASP C 1 360 ? 68.065 -4.190 26.518 1.00 12.25 353 ASP C O 1
ATOM 8247 N N . VAL C 1 361 ? 69.474 -4.976 24.965 1.00 9.28 354 VAL C N 1
ATOM 8248 C CA . VAL C 1 361 ? 70.622 -4.860 25.852 1.00 9.04 354 VAL C CA 1
ATOM 8249 C C . VAL C 1 361 ? 71.230 -3.455 25.915 1.00 10.55 354 VAL C C 1
ATOM 8250 O O . VAL C 1 361 ? 72.002 -3.156 26.836 1.00 11.12 354 VAL C O 1
ATOM 8254 N N . ARG C 1 362 ? 70.888 -2.582 24.965 1.00 10.50 355 ARG C N 1
ATOM 8255 C CA . ARG C 1 362 ? 71.515 -1.251 24.926 1.00 10.54 355 ARG C CA 1
ATOM 8256 C C . ARG C 1 362 ? 71.274 -0.470 26.225 1.00 10.48 355 ARG C C 1
ATOM 8257 O O . ARG C 1 362 ? 72.157 0.229 26.700 1.00 9.52 355 ARG C O 1
ATOM 8265 N N . VAL C 1 363 ? 70.085 -0.600 26.803 1.00 9.37 356 VAL C N 1
ATOM 8266 C CA . VAL C 1 363 ? 69.746 0.132 28.028 1.00 10.32 356 VAL C CA 1
ATOM 8267 C C . VAL C 1 363 ? 70.515 -0.342 29.282 1.00 10.03 356 VAL C C 1
ATOM 8268 O O . VAL C 1 363 ? 70.522 0.327 30.323 1.00 10.45 356 VAL C O 1
ATOM 8272 N N . CYS C 1 364 ? 71.176 -1.485 29.201 1.00 11.67 357 CYS C N 1
ATOM 8273 C CA . CYS C 1 364 ? 71.937 -1.969 30.355 1.00 11.20 357 CYS C CA 1
ATOM 8274 C C . CYS C 1 364 ? 73.051 -0.993 30.736 1.00 10.98 357 CYS C C 1
ATOM 8275 O O . CYS C 1 364 ? 73.501 -0.987 31.881 1.00 11.34 357 CYS C O 1
ATOM 8278 N N . GLN C 1 365 ? 73.487 -0.178 29.777 1.00 10.30 358 GLN C N 1
ATOM 8279 C CA . GLN C 1 365 ? 74.508 0.841 30.054 1.00 10.22 358 GLN C CA 1
ATOM 8280 C C . GLN C 1 365 ? 73.893 2.105 30.649 1.00 11.15 358 GLN C C 1
ATOM 8281 O O . GLN C 1 365 ? 74.602 3.014 31.038 1.00 10.75 358 GLN C O 1
ATOM 8287 N N . ILE C 1 366 ? 72.566 2.169 30.689 1.00 11.06 359 ILE C N 1
ATOM 8288 C CA . ILE C 1 366 ? 71.897 3.412 31.041 1.00 11.50 359 ILE C CA 1
ATOM 8289 C C . ILE C 1 366 ? 71.148 3.342 32.372 1.00 12.68 359 ILE C C 1
ATOM 8290 O O . ILE C 1 366 ? 71.356 4.208 33.235 1.00 13.34 359 ILE C O 1
ATOM 8295 N N . TYR C 1 367 ? 70.273 2.350 32.556 1.00 10.61 360 TYR C N 1
ATOM 8296 C CA . TYR C 1 367 ? 69.577 2.305 33.848 1.00 11.69 360 TYR C CA 1
ATOM 8297 C C . TYR C 1 367 ? 70.459 1.669 34.927 1.00 10.41 360 TYR C C 1
ATOM 8298 O O . TYR C 1 367 ? 71.572 1.199 34.652 1.00 12.85 360 TYR C O 1
ATOM 8307 N N . GLU C 1 368 ? 69.942 1.645 36.152 1.00 11.88 361 GLU C N 1
ATOM 8308 C CA . GLU C 1 368 ? 70.667 1.105 37.306 1.00 13.37 361 GLU C CA 1
ATOM 8309 C C . GLU C 1 368 ? 72.003 1.798 37.483 1.00 12.54 361 GLU C C 1
ATOM 8310 O O . GLU C 1 368 ? 73.011 1.168 37.833 1.00 12.83 361 GLU C O 1
ATOM 8316 N N . GLY C 1 369 ? 71.996 3.115 37.255 1.00 12.62 362 GLY C N 1
ATOM 8317 C CA . GLY C 1 369 ? 73.214 3.900 37.274 1.00 13.10 362 GLY C CA 1
ATOM 8318 C C . GLY C 1 369 ? 73.898 3.856 35.917 1.00 11.57 362 GLY C C 1
ATOM 8319 O O . GLY C 1 369 ? 74.363 2.794 35.477 1.00 12.71 362 GLY C O 1
ATOM 8320 N N . THR C 1 370 ? 73.946 5.005 35.245 1.00 10.86 363 THR C N 1
ATOM 8321 C CA . THR C 1 370 ? 74.620 5.080 33.948 1.00 12.96 363 THR C CA 1
ATOM 8322 C C . THR C 1 370 ? 76.079 4.657 34.082 1.00 12.75 363 THR C C 1
ATOM 8323 O O . THR C 1 370 ? 76.631 4.685 35.161 1.00 10.68 363 THR C O 1
ATOM 8327 N N . SER C 1 371 ? 76.699 4.268 32.976 1.00 10.91 364 SER C N 1
ATOM 8328 C CA . SER C 1 371 ? 78.118 3.943 33.004 1.00 11.24 364 SER C CA 1
ATOM 8329 C C . SER C 1 371 ? 78.960 5.011 33.716 1.00 12.35 364 SER C C 1
ATOM 8330 O O . SER C 1 371 ? 79.907 4.683 34.427 1.00 11.66 364 SER C O 1
ATOM 8333 N N . ASP C 1 372 ? 78.629 6.287 33.528 1.00 12.12 365 ASP C N 1
ATOM 8334 C CA . ASP C 1 372 ? 79.426 7.332 34.173 1.00 12.58 365 ASP C CA 1
ATOM 8335 C C . ASP C 1 372 ? 79.167 7.399 35.683 1.00 13.44 365 ASP C C 1
ATOM 8336 O O . ASP C 1 372 ? 80.054 7.765 36.456 1.00 14.86 365 ASP C O 1
ATOM 8341 N N . VAL C 1 373 ? 77.959 7.042 36.095 1.00 11.48 366 VAL C N 1
ATOM 8342 C CA . VAL C 1 373 ? 77.658 6.901 37.513 1.00 14.36 366 VAL C CA 1
ATOM 8343 C C . VAL C 1 373 ? 78.512 5.779 38.109 1.00 12.96 366 VAL C C 1
ATOM 8344 O O . VAL C 1 373 ? 79.037 5.910 39.224 1.00 12.88 366 VAL C O 1
ATOM 8348 N N . GLN C 1 374 ? 78.669 4.685 37.355 1.00 9.87 367 GLN C N 1
ATOM 8349 C CA . GLN C 1 374 ? 79.513 3.569 37.786 1.00 10.12 367 GLN C CA 1
ATOM 8350 C C . GLN C 1 374 ? 80.969 4.027 37.886 1.00 11.19 367 GLN C C 1
ATOM 8351 O O . GLN C 1 374 ? 81.667 3.717 38.860 1.00 11.75 367 GLN C O 1
ATOM 8357 N N . ARG C 1 375 ? 81.427 4.766 36.876 1.00 10.02 368 ARG C N 1
ATOM 8358 C CA . ARG C 1 375 ? 82.813 5.240 36.873 1.00 12.30 368 ARG C CA 1
ATOM 8359 C C . ARG C 1 375 ? 83.085 6.135 38.071 1.00 12.00 368 ARG C C 1
ATOM 8360 O O . ARG C 1 375 ? 84.177 6.106 38.635 1.00 11.02 368 ARG C O 1
ATOM 8368 N N . LEU C 1 376 ? 82.090 6.922 38.463 1.00 10.82 369 LEU C N 1
ATOM 8369 C CA . LEU C 1 376 ? 82.272 7.864 39.561 1.00 12.05 369 LEU C CA 1
ATOM 8370 C C . LEU C 1 376 ? 82.478 7.106 40.864 1.00 15.44 369 LEU C C 1
ATOM 8371 O O . LEU C 1 376 ? 83.380 7.432 41.652 1.00 15.69 369 LEU C O 1
ATOM 8376 N N . VAL C 1 377 ? 81.648 6.093 41.101 1.00 13.59 370 VAL C N 1
ATOM 8377 C CA A VAL C 1 377 ? 81.750 5.203 42.266 0.38 14.01 370 VAL C CA 1
ATOM 8378 C CA B VAL C 1 377 ? 81.802 5.400 42.357 0.62 14.09 370 VAL C CA 1
ATOM 8379 C C . VAL C 1 377 ? 83.125 4.599 42.366 1.00 14.12 370 VAL C C 1
ATOM 8380 O O . VAL C 1 377 ? 83.773 4.554 43.405 1.00 16.26 370 VAL C O 1
ATOM 8387 N N . ILE C 1 378 ? 83.559 4.059 41.234 1.00 11.89 371 ILE C N 1
ATOM 8388 C CA . ILE C 1 378 ? 84.833 3.363 41.189 1.00 12.22 371 ILE C CA 1
ATOM 8389 C C . ILE C 1 378 ? 85.992 4.340 41.420 1.00 12.96 371 ILE C C 1
ATOM 8390 O O . ILE C 1 378 ? 86.925 4.059 42.164 1.00 14.00 371 ILE C O 1
ATOM 8395 N N . ALA C 1 379 ? 85.918 5.508 40.794 1.00 15.92 372 ALA C N 1
ATOM 8396 C CA . ALA C 1 379 ? 86.982 6.508 40.940 1.00 15.63 372 ALA C CA 1
ATOM 8397 C C . ALA C 1 379 ? 87.099 7.046 42.358 1.00 18.01 372 ALA C C 1
ATOM 8398 O O . ALA C 1 379 ? 88.174 7.480 42.782 1.00 18.69 372 ALA C O 1
ATOM 8400 N N . ARG C 1 380 ? 86.004 7.042 43.103 1.00 19.47 373 ARG C N 1
ATOM 8401 C CA . ARG C 1 380 ? 86.082 7.628 44.430 1.00 24.13 373 ARG C CA 1
ATOM 8402 C C . ARG C 1 380 ? 86.842 6.673 45.353 1.00 23.67 373 ARG C C 1
ATOM 8403 O O . ARG C 1 380 ? 87.226 7.041 46.458 1.00 22.64 373 ARG C O 1
ATOM 8411 N N . GLY C 1 381 ? 87.096 5.463 44.854 1.00 24.90 374 GLY C N 1
ATOM 8412 C CA . GLY C 1 381 ? 87.975 4.507 45.508 1.00 29.48 374 GLY C CA 1
ATOM 8413 C C . GLY C 1 381 ? 89.458 4.649 45.183 1.00 32.27 374 GLY C C 1
ATOM 8414 O O . GLY C 1 381 ? 90.299 4.055 45.863 1.00 37.84 374 GLY C O 1
ATOM 8415 N N . LEU C 1 382 ? 89.792 5.436 44.163 1.00 29.84 375 LEU C N 1
ATOM 8416 C CA . LEU C 1 382 ? 91.196 5.660 43.766 1.00 27.45 375 LEU C CA 1
ATOM 8417 C C . LEU C 1 382 ? 92.029 6.390 44.821 1.00 32.77 375 LEU C C 1
ATOM 8418 O O . LEU C 1 382 ? 91.526 7.221 45.579 1.00 34.43 375 LEU C O 1
ATOM 8424 N N . HIS D 1 6 ? 90.539 27.416 -4.753 1.00 37.61 -1 HIS D N 1
ATOM 8425 C CA . HIS D 1 6 ? 91.311 26.889 -3.632 1.00 38.45 -1 HIS D CA 1
ATOM 8426 C C . HIS D 1 6 ? 91.489 25.377 -3.751 1.00 34.80 -1 HIS D C 1
ATOM 8427 O O . HIS D 1 6 ? 90.519 24.612 -3.770 1.00 30.26 -1 HIS D O 1
ATOM 8429 N N . HIS D 1 7 ? 92.743 24.955 -3.839 1.00 34.71 0 HIS D N 1
ATOM 8430 C CA . HIS D 1 7 ? 93.054 23.550 -4.023 1.00 33.58 0 HIS D CA 1
ATOM 8431 C C . HIS D 1 7 ? 92.548 22.708 -2.850 1.00 31.03 0 HIS D C 1
ATOM 8432 O O . HIS D 1 7 ? 92.658 23.116 -1.690 1.00 32.19 0 HIS D O 1
ATOM 8439 N N . MET D 1 8 ? 91.990 21.545 -3.174 1.00 26.00 1 MET D N 1
ATOM 8440 C CA . MET D 1 8 ? 91.455 20.587 -2.198 1.00 25.02 1 MET D CA 1
ATOM 8441 C C . MET D 1 8 ? 90.376 21.116 -1.263 1.00 25.40 1 MET D C 1
ATOM 8442 O O . MET D 1 8 ? 90.086 20.490 -0.243 1.00 28.54 1 MET D O 1
ATOM 8447 N N . LEU D 1 9 ? 89.759 22.239 -1.617 1.00 21.79 2 LEU D N 1
ATOM 8448 C CA . LEU D 1 9 ? 88.571 22.702 -0.906 1.00 20.73 2 LEU D CA 1
ATOM 8449 C C . LEU D 1 9 ? 87.360 22.585 -1.824 1.00 20.35 2 LEU D C 1
ATOM 8450 O O . LEU D 1 9 ? 87.514 22.574 -3.042 1.00 19.48 2 LEU D O 1
ATOM 8455 N N . LEU D 1 10 ? 86.164 22.483 -1.245 1.00 19.07 3 LEU D N 1
ATOM 8456 C CA . LEU D 1 10 ? 84.930 22.420 -2.032 1.00 16.87 3 LEU D CA 1
ATOM 8457 C C . LEU D 1 10 ? 84.730 23.692 -2.841 1.00 19.80 3 LEU D C 1
ATOM 8458 O O . LEU D 1 10 ? 85.040 24.796 -2.376 1.00 17.86 3 LEU D O 1
ATOM 8463 N N . THR D 1 11 ? 84.211 23.537 -4.056 1.00 19.29 4 THR D N 1
ATOM 8464 C CA . THR D 1 11 ? 83.938 24.685 -4.904 1.00 20.40 4 THR D CA 1
ATOM 8465 C C . THR D 1 11 ? 82.668 25.381 -4.425 1.00 20.10 4 THR D C 1
ATOM 8466 O O . THR D 1 11 ? 81.863 24.781 -3.706 1.00 18.71 4 THR D O 1
ATOM 8470 N N . ASP D 1 12 ? 82.491 26.641 -4.813 1.00 19.50 5 ASP D N 1
ATOM 8471 C CA . ASP D 1 12 ? 81.263 27.358 -4.462 1.00 22.86 5 ASP D CA 1
ATOM 8472 C C . ASP D 1 12 ? 80.017 26.617 -4.938 1.00 21.06 5 ASP D C 1
ATOM 8473 O O . ASP D 1 12 ? 78.990 26.608 -4.256 1.00 21.31 5 ASP D O 1
ATOM 8478 N N . THR D 1 13 ? 80.115 25.999 -6.114 1.00 21.22 6 THR D N 1
ATOM 8479 C CA . THR D 1 13 ? 79.013 25.230 -6.669 1.00 21.62 6 THR D CA 1
ATOM 8480 C C . THR D 1 13 ? 78.720 24.012 -5.802 1.00 20.69 6 THR D C 1
ATOM 8481 O O . THR D 1 13 ? 77.564 23.687 -5.548 1.00 18.99 6 THR D O 1
ATOM 8485 N N . GLN D 1 14 ? 79.772 23.353 -5.329 1.00 17.30 7 GLN D N 1
ATOM 8486 C CA . GLN D 1 14 ? 79.585 22.184 -4.472 1.00 15.99 7 GLN D CA 1
ATOM 8487 C C . GLN D 1 14 ? 78.951 22.584 -3.147 1.00 15.06 7 GLN D C 1
ATOM 8488 O O . GLN D 1 14 ? 78.103 21.864 -2.619 1.00 16.45 7 GLN D O 1
ATOM 8494 N N . GLU D 1 15 ? 79.355 23.735 -2.624 1.00 16.32 8 GLU D N 1
ATOM 8495 C CA . GLU D 1 15 ? 78.765 24.262 -1.393 1.00 18.44 8 GLU D CA 1
ATOM 8496 C C . GLU D 1 15 ? 77.283 24.573 -1.574 1.00 18.14 8 GLU D C 1
ATOM 8497 O O . GLU D 1 15 ? 76.474 24.318 -0.678 1.00 16.18 8 GLU D O 1
ATOM 8503 N N . GLN D 1 16 ? 76.927 25.134 -2.728 1.00 14.91 9 GLN D N 1
ATOM 8504 C CA . GLN D 1 16 ? 75.526 25.454 -2.998 1.00 17.37 9 GLN D CA 1
ATOM 8505 C C . GLN D 1 16 ? 74.691 24.183 -3.049 1.00 18.23 9 GLN D C 1
ATOM 8506 O O . GLN D 1 16 ? 73.550 24.156 -2.564 1.00 17.97 9 GLN D O 1
ATOM 8512 N N . ILE D 1 17 ? 75.257 23.136 -3.649 1.00 13.14 10 ILE D N 1
ATOM 8513 C CA . ILE D 1 17 ? 74.566 21.862 -3.778 1.00 13.84 10 ILE D CA 1
ATOM 8514 C C . ILE D 1 17 ? 74.338 21.260 -2.390 1.00 14.33 10 ILE D C 1
ATOM 8515 O O . ILE D 1 17 ? 73.227 20.868 -2.057 1.00 13.70 10 ILE D O 1
ATOM 8520 N N . ARG D 1 18 ? 75.378 21.241 -1.563 1.00 13.76 11 ARG D N 1
ATOM 8521 C CA . ARG D 1 18 ? 75.220 20.785 -0.187 1.00 15.47 11 ARG D CA 1
ATOM 8522 C C . ARG D 1 18 ? 74.158 21.579 0.567 1.00 18.26 11 ARG D C 1
ATOM 8523 O O . ARG D 1 18 ? 73.340 20.994 1.270 1.00 17.24 11 ARG D O 1
ATOM 8531 N N . GLU D 1 19 ? 74.154 22.904 0.416 1.00 18.54 12 GLU D N 1
ATOM 8532 C CA . GLU D 1 19 ? 73.202 23.740 1.147 1.00 17.40 12 GLU D CA 1
ATOM 8533 C C . GLU D 1 19 ? 71.768 23.496 0.676 1.00 18.88 12 GLU D C 1
ATOM 8534 O O . GLU D 1 19 ? 70.840 23.482 1.487 1.00 18.85 12 GLU D O 1
ATOM 8536 N N . ALA D 1 20 ? 71.585 23.304 -0.628 1.00 16.25 13 ALA D N 1
ATOM 8537 C CA . ALA D 1 20 ? 70.257 23.030 -1.161 1.00 17.11 13 ALA D CA 1
ATOM 8538 C C . ALA D 1 20 ? 69.750 21.681 -0.661 1.00 16.96 13 ALA D C 1
ATOM 8539 O O . ALA D 1 20 ? 68.595 21.559 -0.271 1.00 17.34 13 ALA D O 1
ATOM 8541 N N . ALA D 1 21 ? 70.621 20.671 -0.676 1.00 14.93 14 ALA D N 1
ATOM 8542 C CA . ALA D 1 21 ? 70.279 19.343 -0.159 1.00 13.76 14 ALA D CA 1
ATOM 8543 C C . ALA D 1 21 ? 69.939 19.417 1.339 1.00 15.07 14 ALA D C 1
ATOM 8544 O O . ALA D 1 21 ? 68.996 18.767 1.797 1.00 17.58 14 ALA D O 1
ATOM 8546 N N . ARG D 1 22 ? 70.711 20.212 2.078 1.00 13.38 15 ARG D N 1
ATOM 8547 C CA A ARG D 1 22 ? 70.490 20.430 3.508 0.51 16.01 15 ARG D CA 1
ATOM 8548 C CA B ARG D 1 22 ? 70.473 20.397 3.508 0.49 15.75 15 ARG D CA 1
ATOM 8549 C C . ARG D 1 22 ? 69.115 21.034 3.758 1.00 17.49 15 ARG D C 1
ATOM 8550 O O . ARG D 1 22 ? 68.348 20.562 4.606 1.00 16.14 15 ARG D O 1
ATOM 8565 N N . ASP D 1 23 ? 68.819 22.103 3.024 1.00 17.16 16 ASP D N 1
ATOM 8566 C CA . ASP D 1 23 ? 67.530 22.763 3.165 1.00 19.94 16 ASP D CA 1
ATOM 8567 C C . ASP D 1 23 ? 66.381 21.813 2.911 1.00 17.72 16 ASP D C 1
ATOM 8568 O O . ASP D 1 23 ? 65.412 21.814 3.668 1.00 19.85 16 ASP D O 1
ATOM 8573 N N . PHE D 1 24 ? 66.468 21.019 1.841 1.00 16.65 17 PHE D N 1
ATOM 8574 C CA . PHE D 1 24 ? 65.389 20.090 1.554 1.00 18.56 17 PHE D CA 1
ATOM 8575 C C . PHE D 1 24 ? 65.292 19.019 2.643 1.00 16.43 17 PHE D C 1
ATOM 8576 O O . PHE D 1 24 ? 64.209 18.689 3.117 1.00 15.80 17 PHE D O 1
ATOM 8584 N N . ALA D 1 25 ? 66.426 18.443 3.009 1.00 15.11 18 ALA D N 1
ATOM 8585 C CA . ALA D 1 25 ? 66.405 17.347 3.970 1.00 15.00 18 ALA D CA 1
ATOM 8586 C C . ALA D 1 25 ? 65.857 17.812 5.323 1.00 16.05 18 ALA D C 1
ATOM 8587 O O . ALA D 1 25 ? 65.069 17.109 5.972 1.00 16.62 18 ALA D O 1
ATOM 8589 N N . GLN D 1 26 ? 66.267 19.000 5.751 1.00 15.17 19 GLN D N 1
ATOM 8590 C CA . GLN D 1 26 ? 65.873 19.492 7.071 1.00 15.63 19 GLN D CA 1
ATOM 8591 C C . GLN D 1 26 ? 64.418 19.949 7.109 1.00 18.31 19 GLN D C 1
ATOM 8592 O O . GLN D 1 26 ? 63.693 19.704 8.082 1.00 18.15 19 GLN D O 1
ATOM 8598 N N . GLU D 1 27 ? 63.986 20.609 6.042 1.00 19.41 20 GLU D N 1
ATOM 8599 C CA . GLU D 1 27 ? 62.641 21.169 6.014 1.00 23.12 20 GLU D CA 1
ATOM 8600 C C . GLU D 1 27 ? 61.593 20.142 5.591 1.00 20.22 20 GLU D C 1
ATOM 8601 O O . GLU D 1 27 ? 60.465 20.161 6.088 1.00 19.02 20 GLU D O 1
ATOM 8607 N N . ARG D 1 28 ? 61.968 19.242 4.687 1.00 16.98 21 ARG D N 1
ATOM 8608 C CA . ARG D 1 28 ? 60.985 18.350 4.081 1.00 17.87 21 ARG D CA 1
ATOM 8609 C C . ARG D 1 28 ? 61.130 16.870 4.456 1.00 16.68 21 ARG D C 1
ATOM 8610 O O . ARG D 1 28 ? 60.161 16.125 4.348 1.00 19.88 21 ARG D O 1
ATOM 8618 N N . LEU D 1 29 ? 62.318 16.433 4.872 1.00 14.35 22 LEU D N 1
ATOM 8619 C CA . LEU D 1 29 ? 62.494 15.025 5.230 1.00 13.91 22 LEU D CA 1
ATOM 8620 C C . LEU D 1 29 ? 62.485 14.791 6.744 1.00 15.81 22 LEU D C 1
ATOM 8621 O O . LEU D 1 29 ? 61.754 13.925 7.225 1.00 15.13 22 LEU D O 1
ATOM 8626 N N . ALA D 1 30 ? 63.287 15.556 7.490 1.00 17.96 23 ALA D N 1
ATOM 8627 C CA . ALA D 1 30 ? 63.403 15.365 8.948 1.00 16.30 23 ALA D CA 1
ATOM 8628 C C . ALA D 1 30 ? 62.080 15.389 9.733 1.00 16.95 23 ALA D C 1
ATOM 8629 O O . ALA D 1 30 ? 61.880 14.523 10.594 1.00 15.36 23 ALA D O 1
ATOM 8631 N N . PRO D 1 31 ? 61.183 16.362 9.463 1.00 16.88 24 PRO D N 1
ATOM 8632 C CA . PRO D 1 31 ? 59.950 16.396 10.261 1.00 20.03 24 PRO D CA 1
ATOM 8633 C C . PRO D 1 31 ? 59.134 15.106 10.191 1.00 19.85 24 PRO D C 1
ATOM 8634 O O . PRO D 1 31 ? 58.550 14.705 11.194 1.00 20.82 24 PRO D O 1
ATOM 8638 N N . GLY D 1 32 ? 59.113 14.456 9.038 1.00 18.80 25 GLY D N 1
ATOM 8639 C CA . GLY D 1 32 ? 58.332 13.246 8.892 1.00 17.75 25 GLY D CA 1
ATOM 8640 C C . GLY D 1 32 ? 59.054 11.926 9.099 1.00 16.33 25 GLY D C 1
ATOM 8641 O O . GLY D 1 32 ? 58.418 10.877 9.021 1.00 15.54 25 GLY D O 1
ATOM 8642 N N . ALA D 1 33 ? 60.361 11.971 9.371 1.00 15.04 26 ALA D N 1
ATOM 8643 C CA . ALA D 1 33 ? 61.174 10.759 9.479 1.00 13.95 26 ALA D CA 1
ATOM 8644 C C . ALA D 1 33 ? 60.708 9.778 10.560 1.00 14.87 26 ALA D C 1
ATOM 8645 O O . ALA D 1 33 ? 60.704 8.567 10.338 1.00 13.32 26 ALA D O 1
ATOM 8647 N N . ALA D 1 34 ? 60.329 10.300 11.720 1.00 13.64 27 ALA D N 1
ATOM 8648 C CA . ALA D 1 34 ? 59.912 9.458 12.835 1.00 14.11 27 ALA D CA 1
ATOM 8649 C C . ALA D 1 34 ? 58.614 8.762 12.493 1.00 14.67 27 ALA D C 1
ATOM 8650 O O . ALA D 1 34 ? 58.450 7.579 12.782 1.00 15.21 27 ALA D O 1
ATOM 8652 N N . ALA D 1 35 ? 57.697 9.488 11.858 1.00 14.74 28 ALA D N 1
ATOM 8653 C CA . ALA D 1 35 ? 56.426 8.882 11.467 1.00 15.20 28 ALA D CA 1
ATOM 8654 C C . ALA D 1 35 ? 56.635 7.771 10.421 1.00 14.67 28 ALA D C 1
ATOM 8655 O O . ALA D 1 35 ? 56.023 6.698 10.518 1.00 14.98 28 ALA D O 1
ATOM 8657 N N . ARG D 1 36 ? 57.508 8.002 9.440 1.00 14.08 29 ARG D N 1
ATOM 8658 C CA . ARG D 1 36 ? 57.714 6.991 8.407 1.00 14.84 29 ARG D CA 1
ATOM 8659 C C . ARG D 1 36 ? 58.347 5.742 9.012 1.00 14.99 29 ARG D C 1
ATOM 8660 O O . ARG D 1 36 ? 58.062 4.629 8.572 1.00 13.50 29 ARG D O 1
ATOM 8668 N N . ASP D 1 37 ? 59.187 5.931 10.032 1.00 14.80 30 ASP D N 1
ATOM 8669 C CA . ASP D 1 37 ? 59.745 4.812 10.797 1.00 16.00 30 ASP D CA 1
ATOM 8670 C C . ASP D 1 37 ? 58.641 4.036 11.526 1.00 15.20 30 ASP D C 1
ATOM 8671 O O . ASP D 1 37 ? 58.582 2.803 11.479 1.00 15.71 30 ASP D O 1
ATOM 8676 N N . ARG D 1 38 ? 57.757 4.761 12.188 1.00 14.60 31 ARG D N 1
ATOM 8677 C CA . ARG D 1 38 ? 56.680 4.126 12.938 1.00 17.04 31 ARG D CA 1
ATOM 8678 C C . ARG D 1 38 ? 55.740 3.363 12.024 1.00 17.35 31 ARG D C 1
ATOM 8679 O O . ARG D 1 38 ? 55.257 2.286 12.369 1.00 16.13 31 ARG D O 1
ATOM 8687 N N . GLU D 1 39 ? 55.503 3.923 10.841 1.00 17.31 32 GLU D N 1
ATOM 8688 C CA . GLU D 1 39 ? 54.430 3.468 9.978 1.00 18.66 32 GLU D CA 1
ATOM 8689 C C . GLU D 1 39 ? 54.948 2.563 8.866 1.00 17.85 32 GLU D C 1
ATOM 8690 O O . GLU D 1 39 ? 54.159 2.017 8.103 1.00 16.72 32 GLU D O 1
ATOM 8696 N N . HIS D 1 40 ? 56.274 2.411 8.783 1.00 14.65 33 HIS D N 1
ATOM 8697 C CA . HIS D 1 40 ? 56.907 1.682 7.687 1.00 14.52 33 HIS D CA 1
ATOM 8698 C C . HIS D 1 40 ? 56.390 2.216 6.342 1.00 19.11 33 HIS D C 1
ATOM 8699 O O . HIS D 1 40 ? 56.001 1.441 5.459 1.00 20.43 33 HIS D O 1
ATOM 8706 N N . ALA D 1 41 ? 56.383 3.542 6.203 1.00 17.56 34 ALA D N 1
ATOM 8707 C CA . ALA D 1 41 ? 55.759 4.204 5.067 1.00 18.02 34 ALA D CA 1
ATOM 8708 C C . ALA D 1 41 ? 56.787 4.656 4.038 1.00 17.42 34 ALA D C 1
ATOM 8709 O O . ALA D 1 41 ? 57.650 5.479 4.330 1.00 17.64 34 ALA D O 1
ATOM 8711 N N . PHE D 1 42 ? 56.688 4.108 2.834 1.00 15.16 35 PHE D N 1
ATOM 8712 C CA . PHE D 1 42 ? 57.578 4.477 1.738 1.00 14.12 35 PHE D CA 1
ATOM 8713 C C . PHE D 1 42 ? 57.377 5.961 1.421 1.00 14.16 35 PHE D C 1
ATOM 8714 O O . PHE D 1 42 ? 56.233 6.407 1.310 1.00 17.06 35 PHE D O 1
ATOM 8722 N N . PRO D 1 43 ? 58.469 6.738 1.307 1.00 13.53 36 PRO D N 1
ATOM 8723 C CA . PRO D 1 43 ? 58.374 8.194 1.117 1.00 14.21 36 PRO D CA 1
ATOM 8724 C C . PRO D 1 43 ? 58.062 8.595 -0.327 1.00 15.81 36 PRO D C 1
ATOM 8725 O O . PRO D 1 43 ? 58.802 9.374 -0.920 1.00 13.51 36 PRO D O 1
ATOM 8729 N N . ARG D 1 44 ? 56.960 8.094 -0.880 1.00 18.61 37 ARG D N 1
ATOM 8730 C CA A ARG D 1 44 ? 56.619 8.360 -2.270 0.54 17.63 37 ARG D CA 1
ATOM 8731 C CA B ARG D 1 44 ? 56.649 8.354 -2.279 0.46 17.59 37 ARG D CA 1
ATOM 8732 C C . ARG D 1 44 ? 56.437 9.846 -2.522 1.00 17.33 37 ARG D C 1
ATOM 8733 O O . ARG D 1 44 ? 56.963 10.392 -3.492 1.00 15.51 37 ARG D O 1
ATOM 8748 N N . ALA D 1 45 ? 55.683 10.511 -1.649 1.00 17.97 38 ALA D N 1
ATOM 8749 C CA . ALA D 1 45 ? 55.428 11.943 -1.850 1.00 18.92 38 ALA D CA 1
ATOM 8750 C C . ALA D 1 45 ? 56.731 12.752 -1.767 1.00 17.84 38 ALA D C 1
ATOM 8751 O O . ALA D 1 45 ? 56.970 13.657 -2.583 1.00 17.58 38 ALA D O 1
ATOM 8753 N N . GLU D 1 46 ? 57.574 12.421 -0.800 1.00 17.06 39 GLU D N 1
ATOM 8754 C CA . GLU D 1 46 ? 58.838 13.140 -0.643 1.00 18.34 39 GLU D CA 1
ATOM 8755 C C . GLU D 1 46 ? 59.772 12.876 -1.840 1.00 19.03 39 GLU D C 1
ATOM 8756 O O . GLU D 1 46 ? 60.444 13.792 -2.332 1.00 17.51 39 GLU D O 1
ATOM 8762 N N . LEU D 1 47 ? 59.822 11.629 -2.310 1.00 17.34 40 LEU D N 1
ATOM 8763 C CA . LEU D 1 47 ? 60.650 11.307 -3.473 1.00 14.27 40 LEU D CA 1
ATOM 8764 C C . LEU D 1 47 ? 60.191 12.075 -4.709 1.00 14.23 40 LEU D C 1
ATOM 8765 O O . LEU D 1 47 ? 61.010 12.539 -5.494 1.00 15.19 40 LEU D O 1
ATOM 8770 N N . THR D 1 48 ? 58.883 12.208 -4.894 1.00 15.09 41 THR D N 1
ATOM 8771 C CA . THR D 1 48 ? 58.382 12.956 -6.033 1.00 18.68 41 THR D CA 1
ATOM 8772 C C . THR D 1 48 ? 58.835 14.412 -5.955 1.00 19.26 41 THR D C 1
ATOM 8773 O O . THR D 1 48 ? 59.247 15.002 -6.954 1.00 18.58 41 THR D O 1
ATOM 8777 N N . GLU D 1 49 ? 58.772 14.981 -4.759 1.00 18.30 42 GLU D N 1
ATOM 8778 C CA . GLU D 1 49 ? 59.224 16.348 -4.538 1.00 20.72 42 GLU D CA 1
ATOM 8779 C C . GLU D 1 49 ? 60.739 16.497 -4.774 1.00 17.29 42 GLU D C 1
ATOM 8780 O O . GLU D 1 49 ? 61.175 17.445 -5.436 1.00 20.01 42 GLU D O 1
ATOM 8786 N N . MET D 1 50 ? 61.523 15.561 -4.250 1.00 16.66 43 MET D N 1
ATOM 8787 C CA . MET D 1 50 ? 62.976 15.521 -4.497 1.00 16.62 43 MET D CA 1
ATOM 8788 C C . MET D 1 50 ? 63.275 15.420 -5.976 1.00 17.48 43 MET D C 1
ATOM 8789 O O . MET D 1 50 ? 64.217 16.039 -6.487 1.00 17.70 43 MET D O 1
ATOM 8794 N N . GLY D 1 51 ? 62.470 14.607 -6.655 1.00 17.64 44 GLY D N 1
ATOM 8795 C CA . GLY D 1 51 ? 62.673 14.353 -8.065 1.00 17.96 44 GLY D CA 1
ATOM 8796 C C . GLY D 1 51 ? 62.488 15.604 -8.899 1.00 16.96 44 GLY D C 1
ATOM 8797 O O . GLY D 1 51 ? 63.239 15.855 -9.855 1.00 15.24 44 GLY D O 1
ATOM 8798 N N . ALA D 1 52 ? 61.482 16.395 -8.543 1.00 16.91 45 ALA D N 1
ATOM 8799 C CA . ALA D 1 52 ? 61.219 17.639 -9.255 1.00 16.67 45 ALA D CA 1
ATOM 8800 C C . ALA D 1 52 ? 62.346 18.647 -9.044 1.00 17.80 45 ALA D C 1
ATOM 8801 O O . ALA D 1 52 ? 62.550 19.525 -9.874 1.00 20.52 45 ALA D O 1
ATOM 8803 N N . LEU D 1 53 ? 63.077 18.509 -7.941 1.00 18.77 46 LEU D N 1
ATOM 8804 C CA . LEU D 1 53 ? 64.190 19.404 -7.625 1.00 19.58 46 LEU D CA 1
ATOM 8805 C C . LEU D 1 53 ? 65.536 18.908 -8.177 1.00 20.25 46 LEU D C 1
ATOM 8806 O O . LEU D 1 53 ? 66.538 19.624 -8.149 1.00 19.68 46 LEU D O 1
ATOM 8811 N N . GLY D 1 54 ? 65.557 17.686 -8.692 1.00 18.26 47 GLY D N 1
ATOM 8812 C CA . GLY D 1 54 ? 66.747 17.166 -9.339 1.00 15.48 47 GLY D CA 1
ATOM 8813 C C . GLY D 1 54 ? 67.516 16.150 -8.513 1.00 15.21 47 GLY D C 1
ATOM 8814 O O . GLY D 1 54 ? 68.542 15.632 -8.961 1.00 17.08 47 GLY D O 1
ATOM 8815 N N . PHE D 1 55 ? 67.029 15.833 -7.317 1.00 12.89 48 PHE D N 1
ATOM 8816 C CA . PHE D 1 55 ? 67.809 14.982 -6.429 1.00 13.55 48 PHE D CA 1
ATOM 8817 C C . PHE D 1 55 ? 67.711 13.496 -6.748 1.00 14.39 48 PHE D C 1
ATOM 8818 O O . PHE D 1 55 ? 68.378 12.700 -6.114 1.00 15.39 48 PHE D O 1
ATOM 8826 N N . LEU D 1 56 ? 66.883 13.107 -7.711 1.00 13.30 49 LEU D N 1
ATOM 8827 C CA A LEU D 1 56 ? 66.811 11.705 -8.109 0.66 13.49 49 LEU D CA 1
ATOM 8828 C CA B LEU D 1 56 ? 66.846 11.697 -8.087 0.34 13.52 49 LEU D CA 1
ATOM 8829 C C . LEU D 1 56 ? 67.499 11.512 -9.450 1.00 14.34 49 LEU D C 1
ATOM 8830 O O . LEU D 1 56 ? 67.530 10.405 -9.992 1.00 15.08 49 LEU D O 1
ATOM 8839 N N . GLY D 1 57 ? 68.058 12.602 -9.968 1.00 12.73 50 GLY D N 1
ATOM 8840 C CA . GLY D 1 57 ? 68.716 12.602 -11.265 1.00 13.53 50 GLY D CA 1
ATOM 8841 C C . GLY D 1 57 ? 70.180 13.003 -11.208 1.00 13.39 50 GLY D C 1
ATOM 8842 O O . GLY D 1 57 ? 70.765 13.381 -12.225 1.00 15.43 50 GLY D O 1
ATOM 8843 N N . MET D 1 58 ? 70.785 12.889 -10.030 1.00 11.70 51 MET D N 1
ATOM 8844 C CA . MET D 1 58 ? 72.103 13.480 -9.802 1.00 16.13 51 MET D CA 1
ATOM 8845 C C . MET D 1 58 ? 73.215 12.821 -10.618 1.00 16.31 51 MET D C 1
ATOM 8846 O O . MET D 1 58 ? 74.222 13.456 -10.898 1.00 16.61 51 MET D O 1
ATOM 8851 N N . LEU D 1 59 ? 73.027 11.566 -11.022 1.00 16.38 52 LEU D N 1
ATOM 8852 C CA . LEU D 1 59 ? 74.064 10.874 -11.781 1.00 17.03 52 LEU D CA 1
ATOM 8853 C C . LEU D 1 59 ? 73.687 10.709 -13.254 1.00 21.24 52 LEU D C 1
ATOM 8854 O O . LEU D 1 59 ? 74.376 10.022 -14.008 1.00 26.21 52 LEU D O 1
ATOM 8859 N N . ALA D 1 60 ? 72.613 11.371 -13.668 1.00 18.37 53 ALA D N 1
ATOM 8860 C CA . ALA D 1 60 ? 72.167 11.314 -15.057 1.00 18.02 53 ALA D CA 1
ATOM 8861 C C . ALA D 1 60 ? 72.471 12.620 -15.786 1.00 16.09 53 ALA D C 1
ATOM 8862 O O . ALA D 1 60 ? 72.444 13.685 -15.185 1.00 16.92 53 ALA D O 1
ATOM 8864 N N . PRO D 1 61 ? 72.742 12.539 -17.093 1.00 19.02 54 PRO D N 1
ATOM 8865 C CA . PRO D 1 61 ? 72.982 13.722 -17.928 1.00 19.04 54 PRO D CA 1
ATOM 8866 C C . PRO D 1 61 ? 71.740 14.585 -18.082 1.00 20.01 54 PRO D C 1
ATOM 8867 O O . PRO D 1 61 ? 70.619 14.076 -17.974 1.00 17.62 54 PRO D O 1
ATOM 8871 N N . GLU D 1 62 ? 71.944 15.864 -18.376 1.00 20.34 55 GLU D N 1
ATOM 8872 C CA . GLU D 1 62 ? 70.835 16.761 -18.684 1.00 23.35 55 GLU D CA 1
ATOM 8873 C C . GLU D 1 62 ? 69.984 16.221 -19.828 1.00 22.36 55 GLU D C 1
ATOM 8874 O O . GLU D 1 62 ? 68.763 16.367 -19.813 1.00 23.66 55 GLU D O 1
ATOM 8876 N N . GLU D 1 63 ? 70.626 15.577 -20.800 1.00 23.00 56 GLU D N 1
ATOM 8877 C CA . GLU D 1 63 ? 69.930 15.050 -21.974 1.00 26.71 56 GLU D CA 1
ATOM 8878 C C . GLU D 1 63 ? 68.771 14.140 -21.586 1.00 26.69 56 GLU D C 1
ATOM 8879 O O . GLU D 1 63 ? 67.751 14.081 -22.279 1.00 26.62 56 GLU D O 1
ATOM 8885 N N . TRP D 1 64 ? 68.937 13.443 -20.467 1.00 21.91 57 TRP D N 1
ATOM 8886 C CA . TRP D 1 64 ? 67.974 12.453 -20.015 1.00 23.03 57 TRP D CA 1
ATOM 8887 C C . TRP D 1 64 ? 67.180 12.926 -18.817 1.00 22.72 57 TRP D C 1
ATOM 8888 O O . TRP D 1 64 ? 66.531 12.124 -18.149 1.00 25.36 57 TRP D O 1
ATOM 8899 N N . GLY D 1 65 ? 67.239 14.228 -18.548 1.00 19.11 58 GLY D N 1
ATOM 8900 C CA . GLY D 1 65 ? 66.436 14.832 -17.504 1.00 20.65 58 GLY D CA 1
ATOM 8901 C C . GLY D 1 65 ? 67.161 14.883 -16.172 1.00 21.26 58 GLY D C 1
ATOM 8902 O O . GLY D 1 65 ? 66.544 15.122 -15.132 1.00 19.85 58 GLY D O 1
ATOM 8903 N N . GLY D 1 66 ? 68.475 14.662 -16.207 1.00 21.01 59 GLY D N 1
ATOM 8904 C CA . GLY D 1 66 ? 69.273 14.588 -14.997 1.00 19.35 59 GLY D CA 1
ATOM 8905 C C . GLY D 1 66 ? 69.909 15.909 -14.603 1.00 19.91 59 GLY D C 1
ATOM 8906 O O . GLY D 1 66 ? 69.888 16.880 -15.357 1.00 18.54 59 GLY D O 1
ATOM 8907 N N . SER D 1 67 ? 70.476 15.958 -13.404 1.00 18.80 60 SER D N 1
ATOM 8908 C CA . SER D 1 67 ? 71.122 17.176 -12.953 1.00 20.61 60 SER D CA 1
ATOM 8909 C C . SER D 1 67 ? 72.650 17.063 -13.098 1.00 19.29 60 SER D C 1
ATOM 8910 O O . SER D 1 67 ? 73.359 18.059 -12.976 1.00 19.23 60 SER D O 1
ATOM 8913 N N . ASP D 1 68 ? 73.130 15.851 -13.378 1.00 16.43 61 ASP D N 1
ATOM 8914 C CA . ASP D 1 68 ? 74.527 15.598 -13.771 1.00 18.60 61 ASP D CA 1
ATOM 8915 C C . ASP D 1 68 ? 75.563 16.222 -12.843 1.00 17.54 61 ASP D C 1
ATOM 8916 O O . ASP D 1 68 ? 76.378 17.037 -13.271 1.00 20.04 61 ASP D O 1
ATOM 8921 N N . LEU D 1 69 ? 75.521 15.833 -11.579 1.00 15.28 62 LEU D N 1
ATOM 8922 C CA . LEU D 1 69 ? 76.426 16.366 -10.584 1.00 15.63 62 LEU D CA 1
ATOM 8923 C C . LEU D 1 69 ? 77.742 15.602 -10.593 1.00 14.38 62 LEU D C 1
ATOM 8924 O O . LEU D 1 69 ? 77.804 14.446 -11.010 1.00 17.14 62 LEU D O 1
ATOM 8929 N N . ASP D 1 70 ? 78.799 16.249 -10.135 1.00 16.16 63 ASP D N 1
ATOM 8930 C CA . ASP D 1 70 ? 80.054 15.532 -9.959 1.00 17.61 63 ASP D CA 1
ATOM 8931 C C . ASP D 1 70 ? 79.917 14.620 -8.740 1.00 16.60 63 ASP D C 1
ATOM 8932 O O . ASP D 1 70 ? 79.007 14.786 -7.928 1.00 15.40 63 ASP D O 1
ATOM 8937 N N . MET D 1 71 ? 80.798 13.636 -8.632 1.00 14.99 64 MET D N 1
ATOM 8938 C CA . MET D 1 71 ? 80.673 12.627 -7.595 1.00 15.64 64 MET D CA 1
ATOM 8939 C C . MET D 1 71 ? 80.814 13.211 -6.177 1.00 12.72 64 MET D C 1
ATOM 8940 O O . MET D 1 71 ? 80.160 12.747 -5.242 1.00 12.73 64 MET D O 1
ATOM 8945 N N . VAL D 1 72 ? 81.666 14.217 -6.016 1.00 12.98 65 VAL D N 1
ATOM 8946 C CA . VAL D 1 72 ? 81.820 14.864 -4.708 1.00 14.10 65 VAL D CA 1
ATOM 8947 C C . VAL D 1 72 ? 80.511 15.560 -4.285 1.00 14.11 65 VAL D C 1
ATOM 8948 O O . VAL D 1 72 ? 80.067 15.416 -3.152 1.00 12.71 65 VAL D O 1
ATOM 8952 N N . ALA D 1 73 ? 79.889 16.292 -5.205 1.00 13.46 66 ALA D N 1
ATOM 8953 C CA . ALA D 1 73 ? 78.597 16.924 -4.933 1.00 12.06 66 ALA D CA 1
ATOM 8954 C C . ALA D 1 73 ? 77.507 15.895 -4.625 1.00 14.25 66 ALA D C 1
ATOM 8955 O O . ALA D 1 73 ? 76.700 16.079 -3.707 1.00 13.43 66 ALA D O 1
ATOM 8957 N N . TYR D 1 74 ? 77.495 14.813 -5.396 1.00 11.48 67 TYR D N 1
ATOM 8958 C CA . TYR D 1 74 ? 76.610 13.679 -5.143 1.00 13.04 67 TYR D CA 1
ATOM 8959 C C . TYR D 1 74 ? 76.758 13.161 -3.708 1.00 12.96 67 TYR D C 1
ATOM 8960 O O . TYR D 1 74 ? 75.771 13.004 -3.001 1.00 13.24 67 TYR D O 1
ATOM 8969 N N . ALA D 1 75 ? 77.996 12.918 -3.282 1.00 11.16 68 ALA D N 1
ATOM 8970 C CA . ALA D 1 75 ? 78.249 12.437 -1.928 1.00 11.11 68 ALA D CA 1
ATOM 8971 C C . ALA D 1 75 ? 77.782 13.464 -0.897 1.00 11.64 68 ALA D C 1
ATOM 8972 O O . ALA D 1 75 ? 77.201 13.110 0.134 1.00 12.41 68 ALA D O 1
ATOM 8974 N N . LEU D 1 76 ? 78.039 14.741 -1.182 1.00 11.26 69 LEU D N 1
ATOM 8975 C CA . LEU D 1 76 ? 77.623 15.814 -0.285 1.00 11.32 69 LEU D CA 1
ATOM 8976 C C . LEU D 1 76 ? 76.108 15.803 -0.131 1.00 12.88 69 LEU D C 1
ATOM 8977 O O . LEU D 1 76 ? 75.571 16.013 0.960 1.00 12.62 69 LEU D O 1
ATOM 8982 N N . ALA D 1 77 ? 75.425 15.565 -1.243 1.00 11.82 70 ALA D N 1
ATOM 8983 C CA . ALA D 1 77 ? 73.971 15.585 -1.257 1.00 12.13 70 ALA D CA 1
ATOM 8984 C C . ALA D 1 77 ? 73.427 14.395 -0.482 1.00 11.23 70 ALA D C 1
ATOM 8985 O O . ALA D 1 77 ? 72.493 14.544 0.300 1.00 11.42 70 ALA D O 1
ATOM 8987 N N . LEU D 1 78 ? 74.005 13.217 -0.699 1.00 11.55 71 LEU D N 1
ATOM 8988 C CA . LEU D 1 78 ? 73.565 12.027 0.025 1.00 11.34 71 LEU D CA 1
ATOM 8989 C C . LEU D 1 78 ? 73.796 12.155 1.525 1.00 13.05 71 LEU D C 1
ATOM 8990 O O . LEU D 1 78 ? 72.957 11.713 2.316 1.00 11.98 71 LEU D O 1
ATOM 8995 N N . GLU D 1 79 ? 74.925 12.739 1.935 1.00 11.38 72 GLU D N 1
ATOM 8996 C CA . GLU D 1 79 ? 75.120 13.017 3.354 1.00 10.56 72 GLU D CA 1
ATOM 8997 C C . GLU D 1 79 ? 73.966 13.874 3.912 1.00 10.57 72 GLU D C 1
ATOM 8998 O O . GLU D 1 79 ? 73.420 13.577 4.967 1.00 11.26 72 GLU D O 1
ATOM 9004 N N . GLU D 1 80 ? 73.593 14.946 3.221 1.00 10.62 73 GLU D N 1
ATOM 9005 C CA . GLU D 1 80 ? 72.505 15.795 3.718 1.00 12.33 73 GLU D CA 1
ATOM 9006 C C . GLU D 1 80 ? 71.159 15.061 3.774 1.00 13.44 73 GLU D C 1
ATOM 9007 O O . GLU D 1 80 ? 70.408 15.193 4.724 1.00 14.26 73 GLU D O 1
ATOM 9013 N N . ILE D 1 81 ? 70.863 14.278 2.754 1.00 12.94 74 ILE D N 1
ATOM 9014 C CA . ILE D 1 81 ? 69.599 13.552 2.709 1.00 10.88 74 ILE D CA 1
ATOM 9015 C C . ILE D 1 81 ? 69.542 12.585 3.889 1.00 11.93 74 ILE D C 1
ATOM 9016 O O . ILE D 1 81 ? 68.548 12.527 4.604 1.00 13.61 74 ILE D O 1
ATOM 9021 N N . ALA D 1 82 ? 70.639 11.869 4.100 1.00 10.05 75 ALA D N 1
ATOM 9022 C CA . ALA D 1 82 ? 70.748 10.889 5.178 1.00 11.23 75 ALA D CA 1
ATOM 9023 C C . ALA D 1 82 ? 70.602 11.508 6.559 1.00 12.13 75 ALA D C 1
ATOM 9024 O O . ALA D 1 82 ? 70.046 10.896 7.490 1.00 12.52 75 ALA D O 1
ATOM 9026 N N . ALA D 1 83 ? 71.109 12.725 6.702 1.00 12.35 76 ALA D N 1
ATOM 9027 C CA . ALA D 1 83 ? 70.988 13.426 7.969 1.00 12.71 76 ALA D CA 1
ATOM 9028 C C . ALA D 1 83 ? 69.520 13.802 8.231 1.00 13.97 76 ALA D C 1
ATOM 9029 O O . ALA D 1 83 ? 69.122 14.003 9.380 1.00 13.11 76 ALA D O 1
ATOM 9031 N N . GLY D 1 84 ? 68.720 13.870 7.167 1.00 12.40 77 GLY D N 1
ATOM 9032 C CA . GLY D 1 84 ? 67.292 14.131 7.297 1.00 12.90 77 GLY D CA 1
ATOM 9033 C C . GLY D 1 84 ? 66.510 12.844 7.502 1.00 13.68 77 GLY D C 1
ATOM 9034 O O . GLY D 1 84 ? 65.643 12.767 8.383 1.00 14.99 77 GLY D O 1
ATOM 9035 N N . ASP D 1 85 ? 66.835 11.826 6.706 1.00 13.35 78 ASP D N 1
ATOM 9036 C CA . ASP D 1 85 ? 66.136 10.536 6.737 1.00 14.79 78 ASP D CA 1
ATOM 9037 C C . ASP D 1 85 ? 67.017 9.443 6.137 1.00 14.54 78 ASP D C 1
ATOM 9038 O O . ASP D 1 85 ? 67.343 9.468 4.939 1.00 13.69 78 ASP D O 1
ATOM 9043 N N . GLY D 1 86 ? 67.413 8.477 6.961 1.00 12.85 79 GLY D N 1
ATOM 9044 C CA . GLY D 1 86 ? 68.385 7.496 6.497 1.00 13.70 79 GLY D CA 1
ATOM 9045 C C . GLY D 1 86 ? 67.822 6.596 5.409 1.00 13.98 79 GLY D C 1
ATOM 9046 O O . GLY D 1 86 ? 68.476 6.349 4.398 1.00 13.31 79 GLY D O 1
ATOM 9047 N N . ALA D 1 87 ? 66.600 6.112 5.613 1.00 14.02 80 ALA D N 1
ATOM 9048 C CA . ALA D 1 87 ? 65.963 5.237 4.630 1.00 14.50 80 ALA D CA 1
ATOM 9049 C C . ALA D 1 87 ? 65.834 5.929 3.271 1.00 15.38 80 ALA D C 1
ATOM 9050 O O . ALA D 1 87 ? 66.034 5.317 2.225 1.00 13.02 80 ALA D O 1
ATOM 9052 N N . CYS D 1 88 ? 65.509 7.214 3.291 1.00 14.62 81 CYS D N 1
ATOM 9053 C CA A CYS D 1 88 ? 65.416 8.002 2.061 0.43 13.51 81 CYS D CA 1
ATOM 9054 C CA B CYS D 1 88 ? 65.405 7.959 2.046 0.57 13.31 81 CYS D CA 1
ATOM 9055 C C . CYS D 1 88 ? 66.742 8.013 1.308 1.00 12.45 81 CYS D C 1
ATOM 9056 O O . CYS D 1 88 ? 66.778 7.878 0.079 1.00 13.13 81 CYS D O 1
ATOM 9061 N N . SER D 1 89 ? 67.833 8.188 2.046 1.00 12.41 82 SER D N 1
ATOM 9062 C CA . SER D 1 89 ? 69.153 8.212 1.425 1.00 11.51 82 SER D CA 1
ATOM 9063 C C . SER D 1 89 ? 69.480 6.857 0.775 1.00 12.77 82 SER D C 1
ATOM 9064 O O . SER D 1 89 ? 70.082 6.815 -0.298 1.00 11.17 82 SER D O 1
ATOM 9067 N N . THR D 1 90 ? 69.058 5.758 1.406 1.00 11.25 83 THR D N 1
ATOM 9068 C CA . THR D 1 90 ? 69.250 4.436 0.811 1.00 12.01 83 THR D CA 1
ATOM 9069 C C . THR D 1 90 ? 68.518 4.329 -0.520 1.00 11.94 83 THR D C 1
ATOM 9070 O O . THR D 1 90 ? 69.079 3.861 -1.513 1.00 11.57 83 THR D O 1
ATOM 9074 N N . ILE D 1 91 ? 67.255 4.744 -0.534 1.00 11.00 84 ILE D N 1
ATOM 9075 C CA . ILE D 1 91 ? 66.460 4.673 -1.757 1.00 12.78 84 ILE D CA 1
ATOM 9076 C C . ILE D 1 91 ? 67.101 5.502 -2.873 1.00 11.88 84 ILE D C 1
ATOM 9077 O O . ILE D 1 91 ? 67.179 5.066 -4.024 1.00 11.13 84 ILE D O 1
ATOM 9082 N N . VAL D 1 92 ? 67.599 6.681 -2.524 1.00 12.47 85 VAL D N 1
ATOM 9083 C CA . VAL D 1 92 ? 68.191 7.564 -3.525 1.00 12.08 85 VAL D CA 1
ATOM 9084 C C . VAL D 1 92 ? 69.533 6.998 -4.011 1.00 13.23 85 VAL D C 1
ATOM 9085 O O . VAL D 1 92 ? 69.828 7.012 -5.210 1.00 11.80 85 VAL D O 1
ATOM 9089 N N . SER D 1 93 ? 70.327 6.468 -3.087 1.00 11.01 86 SER D N 1
ATOM 9090 C CA . SER D 1 93 ? 71.639 5.922 -3.446 1.00 13.33 86 SER D CA 1
ATOM 9091 C C . SER D 1 93 ? 71.495 4.728 -4.399 1.00 14.54 86 SER D C 1
ATOM 9092 O O . SER D 1 93 ? 72.213 4.642 -5.397 1.00 12.26 86 SER D O 1
ATOM 9095 N N . VAL D 1 94 ? 70.577 3.818 -4.084 1.00 11.84 87 VAL D N 1
ATOM 9096 C CA . VAL D 1 94 ? 70.344 2.637 -4.917 1.00 11.22 87 VAL D CA 1
ATOM 9097 C C . VAL D 1 94 ? 69.826 3.071 -6.289 1.00 13.36 87 VAL D C 1
ATOM 9098 O O . VAL D 1 94 ? 70.358 2.672 -7.320 1.00 12.46 87 VAL D O 1
ATOM 9102 N N . HIS D 1 95 ? 68.788 3.902 -6.284 1.00 14.95 88 HIS D N 1
ATOM 9103 C CA . HIS D 1 95 ? 68.187 4.430 -7.516 1.00 15.11 88 HIS D CA 1
ATOM 9104 C C . HIS D 1 95 ? 69.229 5.047 -8.462 1.00 14.27 88 HIS D C 1
ATOM 9105 O O . HIS D 1 95 ? 69.251 4.771 -9.665 1.00 15.10 88 HIS D O 1
ATOM 9112 N N . SER D 1 96 ? 70.083 5.889 -7.902 1.00 12.16 89 SER D N 1
ATOM 9113 C CA . SER D 1 96 ? 71.047 6.649 -8.678 1.00 14.74 89 SER D CA 1
ATOM 9114 C C . SER D 1 96 ? 72.194 5.795 -9.201 1.00 16.74 89 SER D C 1
ATOM 9115 O O . SER D 1 96 ? 72.540 5.883 -10.371 1.00 19.64 89 SER D O 1
ATOM 9118 N N . SER D 1 97 ? 72.785 4.977 -8.327 1.00 13.20 90 SER D N 1
ATOM 9119 C CA . SER D 1 97 ? 74.036 4.301 -8.652 1.00 11.70 90 SER D CA 1
ATOM 9120 C C . SER D 1 97 ? 73.858 2.942 -9.325 1.00 16.60 90 SER D C 1
ATOM 9121 O O . SER D 1 97 ? 74.722 2.528 -10.094 1.00 21.31 90 SER D O 1
ATOM 9124 N N . VAL D 1 98 ? 72.793 2.214 -9.002 1.00 15.16 91 VAL D N 1
ATOM 9125 C CA . VAL D 1 98 ? 72.622 0.900 -9.609 1.00 15.24 91 VAL D CA 1
ATOM 9126 C C . VAL D 1 98 ? 71.258 0.780 -10.302 1.00 17.16 91 VAL D C 1
ATOM 9127 O O . VAL D 1 98 ? 70.958 -0.234 -10.937 1.00 18.20 91 VAL D O 1
ATOM 9131 N N . GLY D 1 99 ? 70.450 1.828 -10.213 1.00 18.57 92 GLY D N 1
ATOM 9132 C CA . GLY D 1 99 ? 69.232 1.892 -10.999 1.00 18.88 92 GLY D CA 1
ATOM 9133 C C . GLY D 1 99 ? 69.521 2.613 -12.307 1.00 22.11 92 GLY D C 1
ATOM 9134 O O . GLY D 1 99 ? 69.363 2.052 -13.391 1.00 29.25 92 GLY D O 1
ATOM 9135 N N . CYS D 1 100 ? 69.968 3.858 -12.207 1.00 19.15 93 CYS D N 1
ATOM 9136 C CA . CYS D 1 100 ? 70.129 4.708 -13.385 1.00 18.36 93 CYS D CA 1
ATOM 9137 C C . CYS D 1 100 ? 71.433 4.440 -14.130 1.00 18.16 93 CYS D C 1
ATOM 9138 O O . CYS D 1 100 ? 71.425 4.360 -15.348 1.00 19.47 93 CYS D O 1
ATOM 9141 N N . MET D 1 101 ? 72.547 4.297 -13.410 1.00 14.66 94 MET D N 1
ATOM 9142 C CA . MET D 1 101 ? 73.855 4.167 -14.072 1.00 16.56 94 MET D CA 1
ATOM 9143 C C . MET D 1 101 ? 74.020 2.962 -15.023 1.00 17.80 94 MET D C 1
ATOM 9144 O O . MET D 1 101 ? 74.655 3.109 -16.066 1.00 17.23 94 MET D O 1
ATOM 9149 N N . PRO D 1 102 ? 73.481 1.774 -14.677 1.00 19.01 95 PRO D N 1
ATOM 9150 C CA . PRO D 1 102 ? 73.614 0.698 -15.671 1.00 19.29 95 PRO D CA 1
ATOM 9151 C C . PRO D 1 102 ? 72.884 0.978 -16.979 1.00 17.83 95 PRO D C 1
ATOM 9152 O O . PRO D 1 102 ? 73.385 0.632 -18.050 1.00 16.87 95 PRO D O 1
ATOM 9156 N N . ILE D 1 103 ? 71.708 1.588 -16.895 1.00 16.42 96 ILE D N 1
ATOM 9157 C CA . ILE D 1 103 ? 70.959 1.914 -18.092 1.00 16.70 96 ILE D CA 1
ATOM 9158 C C . ILE D 1 103 ? 71.691 3.003 -18.881 1.00 18.70 96 ILE D C 1
ATOM 9159 O O . ILE D 1 103 ? 71.829 2.909 -20.103 1.00 17.90 96 ILE D O 1
ATOM 9164 N N . LEU D 1 104 ? 72.196 4.014 -18.176 1.00 19.04 97 LEU D N 1
ATOM 9165 C CA . LEU D 1 104 ? 72.974 5.076 -18.821 1.00 18.35 97 LEU D CA 1
ATOM 9166 C C . LEU D 1 104 ? 74.220 4.544 -19.522 1.00 18.90 97 LEU D C 1
ATOM 9167 O O . LEU D 1 104 ? 74.526 4.946 -20.644 1.00 16.41 97 LEU D O 1
ATOM 9172 N N . ARG D 1 105 ? 74.945 3.640 -18.871 1.00 16.99 98 ARG D N 1
ATOM 9173 C CA . ARG D 1 105 ? 76.203 3.203 -19.445 1.00 17.04 98 ARG D CA 1
ATOM 9174 C C . ARG D 1 105 ? 76.025 2.119 -20.501 1.00 18.72 98 ARG D C 1
ATOM 9175 O O . ARG D 1 105 ? 76.751 2.114 -21.507 1.00 16.93 98 ARG D O 1
ATOM 9183 N N . PHE D 1 106 ? 75.065 1.215 -20.296 1.00 16.49 99 PHE D N 1
ATOM 9184 C CA . PHE D 1 106 ? 74.966 0.027 -21.151 1.00 17.48 99 PHE D CA 1
ATOM 9185 C C . PHE D 1 106 ? 73.744 -0.002 -22.049 1.00 20.57 99 PHE D C 1
ATOM 9186 O O . PHE D 1 106 ? 73.623 -0.871 -22.924 1.00 21.60 99 PHE D O 1
ATOM 9194 N N . GLY D 1 107 ? 72.838 0.941 -21.844 1.00 18.87 100 GLY D N 1
ATOM 9195 C CA . GLY D 1 107 ? 71.611 0.966 -22.608 1.00 17.99 100 GLY D CA 1
ATOM 9196 C C . GLY D 1 107 ? 71.800 1.474 -24.021 1.00 20.71 100 GLY D C 1
ATOM 9197 O O . GLY D 1 107 ? 72.680 2.301 -24.303 1.00 18.07 100 GLY D O 1
ATOM 9198 N N . THR D 1 108 ? 70.969 0.950 -24.913 1.00 19.50 101 THR D N 1
ATOM 9199 C CA . THR D 1 108 ? 70.790 1.521 -26.240 1.00 20.15 101 THR D CA 1
ATOM 9200 C C . THR D 1 108 ? 70.129 2.881 -26.079 1.00 19.48 101 THR D C 1
ATOM 9201 O O . THR D 1 108 ? 69.537 3.168 -25.036 1.00 18.78 101 THR D O 1
ATOM 9205 N N . GLU D 1 109 ? 70.223 3.712 -27.108 1.00 20.48 102 GLU D N 1
ATOM 9206 C CA . GLU D 1 109 ? 69.574 5.012 -27.081 1.00 25.08 102 GLU D CA 1
ATOM 9207 C C . GLU D 1 109 ? 68.074 4.847 -26.825 1.00 22.81 102 GLU D C 1
ATOM 9208 O O . GLU D 1 109 ? 67.473 5.624 -26.086 1.00 23.03 102 GLU D O 1
ATOM 9214 N N . ASP D 1 110 ? 67.476 3.812 -27.403 1.00 22.20 103 ASP D N 1
ATOM 9215 C CA . ASP D 1 110 ? 66.050 3.597 -27.198 1.00 24.40 103 ASP D CA 1
ATOM 9216 C C . ASP D 1 110 ? 65.729 3.161 -25.765 1.00 21.13 103 ASP D C 1
ATOM 9217 O O . ASP D 1 110 ? 64.721 3.570 -25.203 1.00 19.92 103 ASP D O 1
ATOM 9222 N N . GLN D 1 111 ? 66.581 2.336 -25.169 1.00 20.71 104 GLN D N 1
ATOM 9223 C CA . GLN D 1 111 ? 66.376 1.959 -23.768 1.00 18.48 104 GLN D CA 1
ATOM 9224 C C . GLN D 1 111 ? 66.468 3.193 -22.885 1.00 18.49 104 GLN D C 1
ATOM 9225 O O . GLN D 1 111 ? 65.637 3.398 -21.990 1.00 18.32 104 GLN D O 1
ATOM 9231 N N . LYS D 1 112 ? 67.476 4.020 -23.150 1.00 18.84 105 LYS D N 1
ATOM 9232 C CA . LYS D 1 112 ? 67.669 5.237 -22.373 1.00 19.10 105 LYS D CA 1
ATOM 9233 C C . LYS D 1 112 ? 66.474 6.176 -22.508 1.00 18.76 105 LYS D C 1
ATOM 9234 O O . LYS D 1 112 ? 65.995 6.705 -21.509 1.00 18.12 105 LYS D O 1
ATOM 9240 N N . ARG D 1 113 ? 65.974 6.342 -23.726 1.00 21.05 106 ARG D N 1
ATOM 9241 C CA . ARG D 1 113 ? 64.798 7.173 -23.973 1.00 23.00 106 ARG D CA 1
ATOM 9242 C C . ARG D 1 113 ? 63.556 6.645 -23.257 1.00 22.46 106 ARG D C 1
ATOM 9243 O O . ARG D 1 113 ? 62.763 7.423 -22.723 1.00 22.45 106 ARG D O 1
ATOM 9251 N N . ARG D 1 114 ? 63.390 5.324 -23.225 1.00 20.06 107 ARG D N 1
ATOM 9252 C CA . ARG D 1 114 ? 62.206 4.744 -22.588 1.00 20.27 107 ARG D CA 1
ATOM 9253 C C . ARG D 1 114 ? 62.241 4.770 -21.056 1.00 19.53 107 ARG D C 1
ATOM 9254 O O . ARG D 1 114 ? 61.190 4.873 -20.429 1.00 20.61 107 ARG D O 1
ATOM 9262 N N . PHE D 1 115 ? 63.432 4.699 -20.462 1.00 18.50 108 PHE D N 1
ATOM 9263 C CA . PHE D 1 115 ? 63.535 4.550 -19.017 1.00 17.93 108 PHE D CA 1
ATOM 9264 C C . PHE D 1 115 ? 64.144 5.720 -18.244 1.00 19.05 108 PHE D C 1
ATOM 9265 O O . PHE D 1 115 ? 63.686 6.022 -17.150 1.00 18.19 108 PHE D O 1
ATOM 9273 N N . LEU D 1 116 ? 65.176 6.364 -18.772 1.00 18.38 109 LEU D N 1
ATOM 9274 C CA . LEU D 1 116 ? 65.874 7.374 -17.976 1.00 16.25 109 LEU D CA 1
ATOM 9275 C C . LEU D 1 116 ? 65.073 8.647 -17.682 1.00 16.66 109 LEU D C 1
ATOM 9276 O O . LEU D 1 116 ? 65.131 9.134 -16.554 1.00 18.32 109 LEU D O 1
ATOM 9281 N N . PRO D 1 117 ? 64.320 9.190 -18.666 1.00 17.46 110 PRO D N 1
ATOM 9282 C CA . PRO D 1 117 ? 63.624 10.437 -18.309 1.00 18.23 110 PRO D CA 1
ATOM 9283 C C . PRO D 1 117 ? 62.735 10.311 -17.057 1.00 18.39 110 PRO D C 1
ATOM 9284 O O . PRO D 1 117 ? 62.826 11.163 -16.174 1.00 18.27 110 PRO D O 1
ATOM 9288 N N . LYS D 1 118 ? 61.913 9.265 -16.967 1.00 17.68 111 LYS D N 1
ATOM 9289 C CA . LYS D 1 118 ? 61.071 9.081 -15.785 1.00 18.27 111 LYS D CA 1
ATOM 9290 C C . LYS D 1 118 ? 61.871 8.690 -14.529 1.00 18.21 111 LYS D C 1
ATOM 9291 O O . LYS D 1 118 ? 61.479 9.015 -13.406 1.00 18.51 111 LYS D O 1
ATOM 9297 N N . MET D 1 119 ? 62.986 7.992 -14.704 1.00 14.99 112 MET D N 1
ATOM 9298 C CA . MET D 1 119 ? 63.828 7.661 -13.553 1.00 15.56 112 MET D CA 1
ATOM 9299 C C . MET D 1 119 ? 64.590 8.889 -13.053 1.00 16.81 112 MET D C 1
ATOM 9300 O O . MET D 1 119 ? 64.713 9.097 -11.852 1.00 16.50 112 MET D O 1
ATOM 9305 N N . ALA D 1 120 ? 65.087 9.713 -13.969 1.00 17.77 113 ALA D N 1
ATOM 9306 C CA . ALA D 1 120 ? 65.884 10.876 -13.560 1.00 19.30 113 ALA D CA 1
ATOM 9307 C C . ALA D 1 120 ? 65.052 11.925 -12.821 1.00 19.81 113 ALA D C 1
ATOM 9308 O O . ALA D 1 120 ? 65.585 12.680 -12.002 1.00 20.69 113 ALA D O 1
ATOM 9310 N N . CYS D 1 121 ? 63.754 11.987 -13.106 1.00 18.43 114 CYS D N 1
ATOM 9311 C CA . CYS D 1 121 ? 62.896 12.939 -12.404 1.00 19.71 114 CYS D CA 1
ATOM 9312 C C . CYS D 1 121 ? 62.218 12.283 -11.206 1.00 19.85 114 CYS D C 1
ATOM 9313 O O . CYS D 1 121 ? 61.430 12.916 -10.504 1.00 21.82 114 CYS D O 1
ATOM 9316 N N . GLY D 1 122 ? 62.499 11.003 -11.000 1.00 17.90 115 GLY D N 1
ATOM 9317 C CA . GLY D 1 122 ? 62.019 10.304 -9.828 1.00 20.08 115 GLY D CA 1
ATOM 9318 C C . GLY D 1 122 ? 60.616 9.726 -9.914 1.00 21.22 115 GLY D C 1
ATOM 9319 O O . GLY D 1 122 ? 60.142 9.141 -8.944 1.00 22.06 115 GLY D O 1
ATOM 9320 N N . GLU D 1 123 ? 59.951 9.877 -11.057 1.00 20.36 116 GLU D N 1
ATOM 9321 C CA . GLU D 1 123 ? 58.640 9.256 -11.247 1.00 20.51 116 GLU D CA 1
ATOM 9322 C C . GLU D 1 123 ? 58.770 7.732 -11.116 1.00 20.15 116 GLU D C 1
ATOM 9323 O O . GLU D 1 123 ? 57.938 7.069 -10.493 1.00 21.64 116 GLU D O 1
ATOM 9329 N N . TRP D 1 124 ? 59.831 7.192 -11.700 1.00 16.03 117 TRP D N 1
ATOM 9330 C CA . TRP D 1 124 ? 60.114 5.773 -11.605 1.00 16.84 117 TRP D CA 1
ATOM 9331 C C . TRP D 1 124 ? 61.341 5.565 -10.750 1.00 17.71 117 TRP D C 1
ATOM 9332 O O . TRP D 1 124 ? 62.416 6.059 -11.089 1.00 16.31 117 TRP D O 1
ATOM 9343 N N . ILE D 1 125 ? 61.166 4.858 -9.634 1.00 16.38 118 ILE D N 1
ATOM 9344 C CA . ILE D 1 125 ? 62.250 4.529 -8.723 1.00 14.34 118 ILE D CA 1
ATOM 9345 C C . ILE D 1 125 ? 62.925 3.231 -9.155 1.00 14.45 118 ILE D C 1
ATOM 9346 O O . ILE D 1 125 ? 62.253 2.235 -9.447 1.00 15.18 118 ILE D O 1
ATOM 9351 N N . GLY D 1 126 ? 64.253 3.245 -9.176 1.00 13.11 119 GLY D N 1
ATOM 9352 C CA . GLY D 1 126 ? 65.014 2.129 -9.693 1.00 14.41 119 GLY D CA 1
ATOM 9353 C C . GLY D 1 126 ? 65.563 1.240 -8.592 1.00 14.74 119 GLY D C 1
ATOM 9354 O O . GLY D 1 126 ? 65.928 1.716 -7.517 1.00 16.39 119 GLY D O 1
ATOM 9355 N N . GLY D 1 127 ? 65.633 -0.053 -8.888 1.00 14.30 120 GLY D N 1
ATOM 9356 C CA . GLY D 1 127 ? 66.216 -1.038 -7.998 1.00 13.74 120 GLY D CA 1
ATOM 9357 C C . GLY D 1 127 ? 67.124 -1.994 -8.757 1.00 15.19 120 GLY D C 1
ATOM 9358 O O . GLY D 1 127 ? 67.246 -1.942 -9.993 1.00 15.83 120 GLY D O 1
ATOM 9359 N N . PHE D 1 128 ? 67.751 -2.886 -8.006 1.00 15.36 121 PHE D N 1
ATOM 9360 C CA . PHE D 1 128 ? 68.844 -3.700 -8.514 1.00 16.12 121 PHE D CA 1
ATOM 9361 C C . PHE D 1 128 ? 68.722 -5.084 -7.898 1.00 15.87 121 PHE D C 1
ATOM 9362 O O . PHE D 1 128 ? 68.801 -5.232 -6.674 1.00 15.65 121 PHE D O 1
ATOM 9370 N N . ALA D 1 129 ? 68.481 -6.098 -8.723 1.00 16.01 122 ALA D N 1
ATOM 9371 C CA . ALA D 1 129 ? 68.217 -7.440 -8.188 1.00 14.81 122 ALA D CA 1
ATOM 9372 C C . ALA D 1 129 ? 69.218 -8.460 -8.695 1.00 16.16 122 ALA D C 1
ATOM 9373 O O . ALA D 1 129 ? 69.018 -9.103 -9.737 1.00 15.74 122 ALA D O 1
ATOM 9375 N N . LEU D 1 130 ? 70.316 -8.570 -7.959 1.00 14.85 123 LEU D N 1
ATOM 9376 C CA . LEU D 1 130 ? 71.366 -9.535 -8.234 1.00 15.67 123 LEU D CA 1
ATOM 9377 C C . LEU D 1 130 ? 71.386 -10.652 -7.186 1.00 15.80 123 LEU D C 1
ATOM 9378 O O . LEU D 1 130 ? 71.344 -11.836 -7.522 1.00 17.06 123 LEU D O 1
ATOM 9383 N N . THR D 1 131 ? 71.414 -10.258 -5.914 1.00 17.42 124 THR D N 1
ATOM 9384 C CA A THR D 1 131 ? 71.580 -11.178 -4.786 0.44 18.60 124 THR D CA 1
ATOM 9385 C CA B THR D 1 131 ? 71.621 -11.219 -4.835 0.56 18.53 124 THR D CA 1
ATOM 9386 C C . THR D 1 131 ? 70.503 -12.254 -4.719 1.00 19.00 124 THR D C 1
ATOM 9387 O O . THR D 1 131 ? 69.319 -11.944 -4.844 1.00 17.00 124 THR D O 1
ATOM 9394 N N . GLU D 1 132 ? 70.915 -13.500 -4.496 1.00 18.31 125 GLU D N 1
ATOM 9395 C CA . GLU D 1 132 ? 70.001 -14.626 -4.343 1.00 18.52 125 GLU D CA 1
ATOM 9396 C C . GLU D 1 132 ? 70.194 -15.341 -3.017 1.00 23.45 125 GLU D C 1
ATOM 9397 O O . GLU D 1 132 ? 71.262 -15.249 -2.417 1.00 24.97 125 GLU D O 1
ATOM 9403 N N . PRO D 1 133 ? 69.157 -16.067 -2.562 1.00 27.63 126 PRO D N 1
ATOM 9404 C CA . PRO D 1 133 ? 69.297 -16.945 -1.393 1.00 33.00 126 PRO D CA 1
ATOM 9405 C C . PRO D 1 133 ? 70.485 -17.901 -1.517 1.00 36.64 126 PRO D C 1
ATOM 9406 O O . PRO D 1 133 ? 70.844 -18.252 -2.648 1.00 38.75 126 PRO D O 1
ATOM 9410 N N . LEU D 1 142 ? 74.723 -17.803 -9.532 1.00 26.63 135 LEU D N 1
ATOM 9411 C CA . LEU D 1 142 ? 73.312 -17.464 -9.712 1.00 24.62 135 LEU D CA 1
ATOM 9412 C C . LEU D 1 142 ? 72.492 -18.655 -10.195 1.00 22.65 135 LEU D C 1
ATOM 9413 O O . LEU D 1 142 ? 72.938 -19.434 -11.033 1.00 23.88 135 LEU D O 1
ATOM 9418 N N . LYS D 1 143 ? 71.281 -18.778 -9.667 1.00 21.22 136 LYS D N 1
ATOM 9419 C CA . LYS D 1 143 ? 70.372 -19.842 -10.074 1.00 20.60 136 LYS D CA 1
ATOM 9420 C C . LYS D 1 143 ? 69.196 -19.303 -10.892 1.00 20.52 136 LYS D C 1
ATOM 9421 O O . LYS D 1 143 ? 68.501 -20.064 -11.568 1.00 22.18 136 LYS D O 1
ATOM 9423 N N . THR D 1 144 ? 68.975 -17.994 -10.842 1.00 19.51 137 THR D N 1
ATOM 9424 C CA . THR D 1 144 ? 67.926 -17.392 -11.662 1.00 19.52 137 THR D CA 1
ATOM 9425 C C . THR D 1 144 ? 68.307 -17.545 -13.140 1.00 22.01 137 THR D C 1
ATOM 9426 O O . THR D 1 144 ? 69.448 -17.275 -13.534 1.00 20.67 137 THR D O 1
ATOM 9430 N N . ARG D 1 145 ? 67.353 -18.009 -13.942 1.00 17.77 138 ARG D N 1
ATOM 9431 C CA . ARG D 1 145 ? 67.588 -18.309 -15.355 1.00 18.73 138 ARG D CA 1
ATOM 9432 C C . ARG D 1 145 ? 66.779 -17.413 -16.285 1.00 18.10 138 ARG D C 1
ATOM 9433 O O . ARG D 1 145 ? 65.672 -17.010 -15.962 1.00 20.99 138 ARG D O 1
ATOM 9441 N N . ALA D 1 146 ? 67.326 -17.124 -17.457 1.00 18.65 139 ALA D N 1
ATOM 9442 C CA . ALA D 1 146 ? 66.566 -16.425 -18.485 1.00 18.75 139 ALA D CA 1
ATOM 9443 C C . ALA D 1 146 ? 66.705 -17.206 -19.780 1.00 21.01 139 ALA D C 1
ATOM 9444 O O . ALA D 1 146 ? 67.802 -17.334 -20.305 1.00 21.96 139 ALA D O 1
ATOM 9446 N N . ARG D 1 147 ? 65.609 -17.765 -20.283 1.00 20.40 140 ARG D N 1
ATOM 9447 C CA . ARG D 1 147 ? 65.702 -18.528 -21.520 1.00 24.34 140 ARG D CA 1
ATOM 9448 C C . ARG D 1 147 ? 65.038 -17.766 -22.668 1.00 23.42 140 ARG D C 1
ATOM 9449 O O . ARG D 1 147 ? 63.966 -17.180 -22.511 1.00 21.23 140 ARG D O 1
ATOM 9457 N N . LEU D 1 148 ? 65.695 -17.758 -23.819 1.00 24.61 141 LEU D N 1
ATOM 9458 C CA . LEU D 1 148 ? 65.167 -17.054 -24.982 1.00 24.72 141 LEU D CA 1
ATOM 9459 C C . LEU D 1 148 ? 63.965 -17.793 -25.576 1.00 26.38 141 LEU D C 1
ATOM 9460 O O . LEU D 1 148 ? 64.048 -18.995 -25.873 1.00 24.07 141 LEU D O 1
ATOM 9465 N N . ASP D 1 149 ? 62.852 -17.072 -25.726 1.00 24.26 142 ASP D N 1
ATOM 9466 C CA . ASP D 1 149 ? 61.645 -17.589 -26.386 1.00 27.97 142 ASP D CA 1
ATOM 9467 C C . ASP D 1 149 ? 61.163 -16.585 -27.432 1.00 28.78 142 ASP D C 1
ATOM 9468 O O . ASP D 1 149 ? 60.209 -15.835 -27.194 1.00 26.78 142 ASP D O 1
ATOM 9473 N N . GLY D 1 150 ? 61.828 -16.570 -28.586 1.00 30.53 143 GLY D N 1
ATOM 9474 C CA . GLY D 1 150 ? 61.482 -15.645 -29.652 1.00 31.65 143 GLY D CA 1
ATOM 9475 C C . GLY D 1 150 ? 61.799 -14.215 -29.266 1.00 30.40 143 GLY D C 1
ATOM 9476 O O . GLY D 1 150 ? 62.955 -13.875 -29.028 1.00 29.44 143 GLY D O 1
ATOM 9477 N N . ASP D 1 151 ? 60.771 -13.375 -29.184 1.00 30.57 144 ASP D N 1
ATOM 9478 C CA . ASP D 1 151 ? 60.984 -11.959 -28.910 1.00 31.17 144 ASP D CA 1
ATOM 9479 C C . ASP D 1 151 ? 60.903 -11.641 -27.420 1.00 25.49 144 ASP D C 1
ATOM 9480 O O . ASP D 1 151 ? 60.786 -10.481 -27.029 1.00 23.36 144 ASP D O 1
ATOM 9485 N N . HIS D 1 152 ? 60.971 -12.674 -26.587 1.00 24.53 145 HIS D N 1
ATOM 9486 C CA . HIS D 1 152 ? 60.981 -12.482 -25.137 1.00 24.31 145 HIS D CA 1
ATOM 9487 C C . HIS D 1 152 ? 61.966 -13.440 -24.489 1.00 23.42 145 HIS D C 1
ATOM 9488 O O . HIS D 1 152 ? 62.247 -14.508 -25.035 1.00 22.21 145 HIS D O 1
ATOM 9495 N N . TYR D 1 153 ? 62.485 -13.055 -23.325 1.00 20.53 146 TYR D N 1
ATOM 9496 C CA . TYR D 1 153 ? 63.132 -14.006 -22.431 1.00 22.30 146 TYR D CA 1
ATOM 9497 C C . TYR D 1 153 ? 62.123 -14.425 -21.373 1.00 22.63 146 TYR D C 1
ATOM 9498 O O . TYR D 1 153 ? 61.268 -13.631 -20.981 1.00 21.36 146 TYR D O 1
ATOM 9507 N N . VAL D 1 154 ? 62.228 -15.663 -20.909 1.00 20.33 147 VAL D N 1
ATOM 9508 C CA . VAL D 1 154 ? 61.395 -16.124 -19.809 1.00 20.37 147 VAL D CA 1
ATOM 9509 C C . VAL D 1 154 ? 62.303 -16.333 -18.605 1.00 20.03 147 VAL D C 1
ATOM 9510 O O . VAL D 1 154 ? 63.266 -17.102 -18.664 1.00 19.64 147 VAL D O 1
ATOM 9514 N N . ILE D 1 155 ? 62.008 -15.628 -17.522 1.00 18.93 148 ILE D N 1
ATOM 9515 C CA . ILE D 1 155 ? 62.878 -15.633 -16.359 1.00 18.21 148 ILE D CA 1
ATOM 9516 C C . ILE D 1 155 ? 62.234 -16.380 -15.197 1.00 18.97 148 ILE D C 1
ATOM 9517 O O . ILE D 1 155 ? 61.056 -16.181 -14.887 1.00 18.73 148 ILE D O 1
ATOM 9522 N N . ASP D 1 156 ? 63.013 -17.284 -14.608 1.00 18.87 149 ASP D N 1
ATOM 9523 C CA . ASP D 1 156 ? 62.595 -18.059 -13.447 1.00 18.81 149 ASP D CA 1
ATOM 9524 C C . ASP D 1 156 ? 63.673 -18.004 -12.375 1.00 18.23 149 ASP D C 1
ATOM 9525 O O . ASP D 1 156 ? 64.842 -18.275 -12.650 1.00 18.13 149 ASP D O 1
ATOM 9530 N N . GLY D 1 157 ? 63.288 -17.658 -11.152 1.00 17.97 150 GLY D N 1
ATOM 9531 C CA . GLY D 1 157 ? 64.238 -17.666 -10.060 1.00 17.59 150 GLY D CA 1
ATOM 9532 C C . GLY D 1 157 ? 63.765 -16.851 -8.871 1.00 17.87 150 GLY D C 1
ATOM 9533 O O . GLY D 1 157 ? 62.563 -16.649 -8.661 1.00 18.27 150 GLY D O 1
ATOM 9534 N N . SER D 1 158 ? 64.721 -16.380 -8.085 1.00 16.62 151 SER D N 1
ATOM 9535 C CA . SER D 1 158 ? 64.392 -15.634 -6.878 1.00 19.06 151 SER D CA 1
ATOM 9536 C C . SER D 1 158 ? 65.531 -14.712 -6.527 1.00 17.98 151 SER D C 1
ATOM 9537 O O . SER D 1 158 ? 66.654 -14.945 -6.952 1.00 17.58 151 SER D O 1
ATOM 9540 N N . LYS D 1 159 ? 65.233 -13.654 -5.774 1.00 15.08 152 LYS D N 1
ATOM 9541 C CA . LYS D 1 159 ? 66.250 -12.717 -5.316 1.00 14.48 152 LYS D CA 1
ATOM 9542 C C . LYS D 1 159 ? 65.934 -12.378 -3.873 1.00 14.48 152 LYS D C 1
ATOM 9543 O O . LYS D 1 159 ? 64.793 -12.527 -3.445 1.00 14.79 152 LYS D O 1
ATOM 9549 N N . GLN D 1 160 ? 66.928 -11.923 -3.117 1.00 16.83 153 GLN D N 1
ATOM 9550 C CA . GLN D 1 160 ? 66.652 -11.518 -1.734 1.00 17.56 153 GLN D CA 1
ATOM 9551 C C . GLN D 1 160 ? 67.387 -10.236 -1.356 1.00 15.61 153 GLN D C 1
ATOM 9552 O O . GLN D 1 160 ? 68.378 -9.868 -1.990 1.00 17.43 153 GLN D O 1
ATOM 9558 N N . PHE D 1 161 ? 66.869 -9.562 -0.327 1.00 15.24 154 PHE D N 1
ATOM 9559 C CA . PHE D 1 161 ? 67.403 -8.284 0.160 1.00 15.55 154 PHE D CA 1
ATOM 9560 C C . PHE D 1 161 ? 67.397 -7.210 -0.924 1.00 15.69 154 PHE D C 1
ATOM 9561 O O . PHE D 1 161 ? 68.357 -6.456 -1.061 1.00 16.09 154 PHE D O 1
ATOM 9569 N N . ILE D 1 162 ? 66.315 -7.131 -1.688 1.00 15.57 155 ILE D N 1
ATOM 9570 C CA . ILE D 1 162 ? 66.241 -6.145 -2.761 1.00 14.95 155 ILE D CA 1
ATOM 9571 C C . ILE D 1 162 ? 65.554 -4.847 -2.315 1.00 14.81 155 ILE D C 1
ATOM 9572 O O . ILE D 1 162 ? 64.341 -4.796 -2.099 1.00 14.39 155 ILE D O 1
ATOM 9577 N N . THR D 1 163 ? 66.337 -3.791 -2.178 1.00 12.08 156 THR D N 1
ATOM 9578 C CA . THR D 1 163 ? 65.779 -2.476 -1.889 1.00 13.00 156 THR D CA 1
ATOM 9579 C C . THR D 1 163 ? 64.855 -1.997 -3.012 1.00 14.82 156 THR D C 1
ATOM 9580 O O . THR D 1 163 ? 65.182 -2.118 -4.200 1.00 14.72 156 THR D O 1
ATOM 9584 N N . SER D 1 164 ? 63.688 -1.479 -2.622 1.00 14.68 157 SER D N 1
ATOM 9585 C CA . SER D 1 164 ? 62.662 -0.974 -3.531 1.00 14.57 157 SER D CA 1
ATOM 9586 C C . SER D 1 164 ? 62.112 -2.057 -4.461 1.00 14.44 157 SER D C 1
ATOM 9587 O O . SER D 1 164 ? 61.601 -1.754 -5.541 1.00 14.08 157 SER D O 1
ATOM 9590 N N . GLY D 1 165 ? 62.210 -3.319 -4.041 1.00 15.88 158 GLY D N 1
ATOM 9591 C CA . GLY D 1 165 ? 61.698 -4.408 -4.853 1.00 14.54 158 GLY D CA 1
ATOM 9592 C C . GLY D 1 165 ? 60.188 -4.349 -4.987 1.00 16.41 158 GLY D C 1
ATOM 9593 O O . GLY D 1 165 ? 59.618 -4.877 -5.954 1.00 17.76 158 GLY D O 1
ATOM 9594 N N . LYS D 1 166 ? 59.529 -3.707 -4.025 1.00 14.30 159 LYS D N 1
ATOM 9595 C CA . LYS D 1 166 ? 58.068 -3.597 -4.044 1.00 14.89 159 LYS D CA 1
ATOM 9596 C C . LYS D 1 166 ? 57.592 -2.211 -4.466 1.00 16.50 159 LYS D C 1
ATOM 9597 O O . LYS D 1 166 ? 56.654 -2.077 -5.256 1.00 15.78 159 LYS D O 1
ATOM 9603 N N . ASN D 1 167 ? 58.223 -1.184 -3.906 1.00 15.69 160 ASN D N 1
ATOM 9604 C CA . ASN D 1 167 ? 57.781 0.184 -4.132 1.00 18.68 160 ASN D CA 1
ATOM 9605 C C . ASN D 1 167 ? 58.491 0.873 -5.282 1.00 19.21 160 ASN D C 1
ATOM 9606 O O . ASN D 1 167 ? 58.076 1.951 -5.712 1.00 20.19 160 ASN D O 1
ATOM 9611 N N . GLY D 1 168 ? 59.555 0.251 -5.777 1.00 15.60 161 GLY D N 1
ATOM 9612 C CA . GLY D 1 168 ? 60.230 0.736 -6.966 1.00 16.30 161 GLY D CA 1
ATOM 9613 C C . GLY D 1 168 ? 59.437 0.383 -8.211 1.00 16.06 161 GLY D C 1
ATOM 9614 O O . GLY D 1 168 ? 58.503 -0.420 -8.160 1.00 15.54 161 GLY D O 1
ATOM 9615 N N . ASN D 1 169 ? 59.805 0.991 -9.335 1.00 15.14 162 ASN D N 1
ATOM 9616 C CA . ASN D 1 169 ? 59.070 0.806 -10.569 1.00 15.67 162 ASN D CA 1
ATOM 9617 C C . ASN D 1 169 ? 59.848 -0.003 -11.580 1.00 16.17 162 ASN D C 1
ATOM 9618 O O . ASN D 1 169 ? 59.278 -0.655 -12.451 1.00 16.83 162 ASN D O 1
ATOM 9623 N N . VAL D 1 170 ? 61.168 0.057 -11.469 1.00 16.20 163 VAL D N 1
ATOM 9624 C CA . VAL D 1 170 ? 62.032 -0.574 -12.449 1.00 16.22 163 VAL D CA 1
ATOM 9625 C C . VAL D 1 170 ? 63.172 -1.218 -11.701 1.00 16.49 163 VAL D C 1
ATOM 9626 O O . VAL D 1 170 ? 63.826 -0.565 -10.909 1.00 18.13 163 VAL D O 1
ATOM 9630 N N . VAL D 1 171 ? 63.403 -2.501 -11.945 1.00 14.78 164 VAL D N 1
ATOM 9631 C CA . VAL D 1 171 ? 64.489 -3.203 -11.282 1.00 14.64 164 VAL D CA 1
ATOM 9632 C C . VAL D 1 171 ? 65.376 -3.864 -12.326 1.00 14.45 164 VAL D C 1
ATOM 9633 O O . VAL D 1 171 ? 64.874 -4.465 -13.276 1.00 13.06 164 VAL D O 1
ATOM 9637 N N . ILE D 1 172 ? 66.689 -3.710 -12.178 1.00 15.14 165 ILE D N 1
ATOM 9638 C CA . ILE D 1 172 ? 67.629 -4.417 -13.029 1.00 12.77 165 ILE D CA 1
ATOM 9639 C C . ILE D 1 172 ? 67.823 -5.843 -12.518 1.00 15.21 165 ILE D C 1
ATOM 9640 O O . ILE D 1 172 ? 68.427 -6.062 -11.469 1.00 13.46 165 ILE D O 1
ATOM 9645 N N . VAL D 1 173 ? 67.320 -6.811 -13.277 1.00 14.91 166 VAL D N 1
ATOM 9646 C CA . VAL D 1 173 ? 67.365 -8.206 -12.871 1.00 15.69 166 VAL D CA 1
ATOM 9647 C C . VAL D 1 173 ? 68.531 -8.951 -13.516 1.00 16.23 166 VAL D C 1
ATOM 9648 O O . VAL D 1 173 ? 68.758 -8.825 -14.715 1.00 15.98 166 VAL D O 1
ATOM 9652 N N . PHE D 1 174 ? 69.256 -9.736 -12.730 1.00 14.64 167 PHE D N 1
ATOM 9653 C CA . PHE D 1 174 ? 70.370 -10.506 -13.272 1.00 13.64 167 PHE D CA 1
ATOM 9654 C C . PHE D 1 174 ? 70.044 -11.985 -13.338 1.00 14.12 167 PHE D C 1
ATOM 9655 O O . PHE D 1 174 ? 69.657 -12.592 -12.351 1.00 13.59 167 PHE D O 1
ATOM 9663 N N . ALA D 1 175 ? 70.195 -12.556 -14.524 1.00 16.77 168 ALA D N 1
ATOM 9664 C CA . ALA D 1 175 ? 69.777 -13.931 -14.741 1.00 17.05 168 ALA D CA 1
ATOM 9665 C C . ALA D 1 175 ? 70.729 -14.632 -15.699 1.00 19.60 168 ALA D C 1
ATOM 9666 O O . ALA D 1 175 ? 71.300 -14.010 -16.594 1.00 20.70 168 ALA D O 1
ATOM 9668 N N . VAL D 1 176 ? 70.910 -15.929 -15.489 1.00 18.67 169 VAL D N 1
ATOM 9669 C CA . VAL D 1 176 ? 71.778 -16.734 -16.336 1.00 18.97 169 VAL D CA 1
ATOM 9670 C C . VAL D 1 176 ? 71.161 -17.057 -17.685 1.00 19.88 169 VAL D C 1
ATOM 9671 O O . VAL D 1 176 ? 70.111 -17.697 -17.756 1.00 20.71 169 VAL D O 1
ATOM 9675 N N . THR D 1 177 ? 71.820 -16.618 -18.755 1.00 18.74 170 THR D N 1
ATOM 9676 C CA . THR D 1 177 ? 71.359 -16.925 -20.109 1.00 19.08 170 THR D CA 1
ATOM 9677 C C . THR D 1 177 ? 72.113 -18.091 -20.744 1.00 21.89 170 THR D C 1
ATOM 9678 O O . THR D 1 177 ? 71.646 -18.668 -21.720 1.00 25.69 170 THR D O 1
ATOM 9682 N N . ASP D 1 178 ? 73.279 -18.423 -20.197 1.00 22.58 171 ASP D N 1
ATOM 9683 C CA . ASP D 1 178 ? 74.067 -19.587 -20.634 1.00 26.22 171 ASP D CA 1
ATOM 9684 C C . ASP D 1 178 ? 74.660 -20.279 -19.411 1.00 27.87 171 ASP D C 1
ATOM 9685 O O . ASP D 1 178 ? 75.694 -19.857 -18.897 1.00 26.53 171 ASP D O 1
ATOM 9690 N N . PRO D 1 179 ? 74.024 -21.369 -18.963 1.00 32.35 172 PRO D N 1
ATOM 9691 C CA . PRO D 1 179 ? 74.435 -22.092 -17.754 1.00 34.03 172 PRO D CA 1
ATOM 9692 C C . PRO D 1 179 ? 75.858 -22.649 -17.858 1.00 35.27 172 PRO D C 1
ATOM 9693 O O . PRO D 1 179 ? 76.528 -22.837 -16.843 1.00 37.96 172 PRO D O 1
ATOM 9697 N N . ALA D 1 180 ? 76.316 -22.894 -19.080 1.00 31.97 173 ALA D N 1
ATOM 9698 C CA . ALA D 1 180 ? 77.622 -23.507 -19.288 1.00 31.95 173 ALA D CA 1
ATOM 9699 C C . ALA D 1 180 ? 78.781 -22.522 -19.129 1.00 32.62 173 ALA D C 1
ATOM 9700 O O . ALA D 1 180 ? 79.914 -22.924 -18.860 1.00 34.67 173 ALA D O 1
ATOM 9702 N N . ALA D 1 181 ? 78.498 -21.233 -19.279 1.00 31.62 174 ALA D N 1
ATOM 9703 C CA . ALA D 1 181 ? 79.562 -20.249 -19.423 1.00 30.24 174 ALA D CA 1
ATOM 9704 C C . ALA D 1 181 ? 79.987 -19.592 -18.110 1.00 29.55 174 ALA D C 1
ATOM 9705 O O . ALA D 1 181 ? 80.814 -18.682 -18.120 1.00 29.43 174 ALA D O 1
ATOM 9707 N N . GLY D 1 182 ? 79.437 -20.054 -16.990 1.00 28.71 175 GLY D N 1
ATOM 9708 C CA . GLY D 1 182 ? 79.806 -19.529 -15.687 1.00 28.24 175 GLY D CA 1
ATOM 9709 C C . GLY D 1 182 ? 79.637 -18.021 -15.577 1.00 28.96 175 GLY D C 1
ATOM 9710 O O . GLY D 1 182 ? 78.557 -17.492 -15.849 1.00 26.41 175 GLY D O 1
ATOM 9711 N N . LYS D 1 183 ? 80.709 -17.325 -15.198 1.00 27.81 176 LYS D N 1
ATOM 9712 C CA . LYS D 1 183 ? 80.644 -15.884 -14.972 1.00 26.68 176 LYS D CA 1
ATOM 9713 C C . LYS D 1 183 ? 80.485 -15.103 -16.279 1.00 25.59 176 LYS D C 1
ATOM 9714 O O . LYS D 1 183 ? 80.179 -13.918 -16.254 1.00 26.43 176 LYS D O 1
ATOM 9716 N N . LYS D 1 184 ? 80.678 -15.764 -17.417 1.00 22.87 177 LYS D N 1
ATOM 9717 C CA . LYS D 1 184 ? 80.409 -15.115 -18.695 1.00 23.66 177 LYS D CA 1
ATOM 9718 C C . LYS D 1 184 ? 79.001 -15.436 -19.208 1.00 22.64 177 LYS D C 1
ATOM 9719 O O . LYS D 1 184 ? 78.649 -15.078 -20.328 1.00 23.03 177 LYS D O 1
ATOM 9721 N N . GLY D 1 185 ? 78.195 -16.104 -18.385 1.00 19.77 178 GLY D N 1
ATOM 9722 C CA . GLY D 1 185 ? 76.874 -16.540 -18.818 1.00 20.03 178 GLY D CA 1
ATOM 9723 C C . GLY D 1 185 ? 75.700 -15.777 -18.236 1.00 19.32 178 GLY D C 1
ATOM 9724 O O . GLY D 1 185 ? 74.546 -16.199 -18.362 1.00 20.91 178 GLY D O 1
ATOM 9725 N N . ILE D 1 186 ? 75.981 -14.652 -17.591 1.00 18.32 179 ILE D N 1
ATOM 9726 C CA . ILE D 1 186 ? 74.924 -13.860 -16.963 1.00 18.54 179 ILE D CA 1
ATOM 9727 C C . ILE D 1 186 ? 74.474 -12.720 -17.875 1.00 15.80 179 ILE D C 1
ATOM 9728 O O . ILE D 1 186 ? 75.296 -12.139 -18.575 1.00 15.47 179 ILE D O 1
ATOM 9733 N N . SER D 1 187 ? 73.175 -12.408 -17.875 1.00 13.88 180 SER D N 1
ATOM 9734 C CA . SER D 1 187 ? 72.687 -11.238 -18.583 1.00 14.14 180 SER D CA 1
ATOM 9735 C C . SER D 1 187 ? 71.889 -10.337 -17.646 1.00 15.97 180 SER D C 1
ATOM 9736 O O . SER D 1 187 ? 71.398 -10.792 -16.609 1.00 16.95 180 SER D O 1
ATOM 9739 N N . ALA D 1 188 ? 71.779 -9.063 -18.014 1.00 14.31 181 ALA D N 1
ATOM 9740 C CA . ALA D 1 188 ? 71.016 -8.078 -17.248 1.00 16.51 181 ALA D CA 1
ATOM 9741 C C . ALA D 1 188 ? 69.742 -7.678 -17.983 1.00 16.00 181 ALA D C 1
ATOM 9742 O O . ALA D 1 188 ? 69.729 -7.563 -19.214 1.00 15.88 181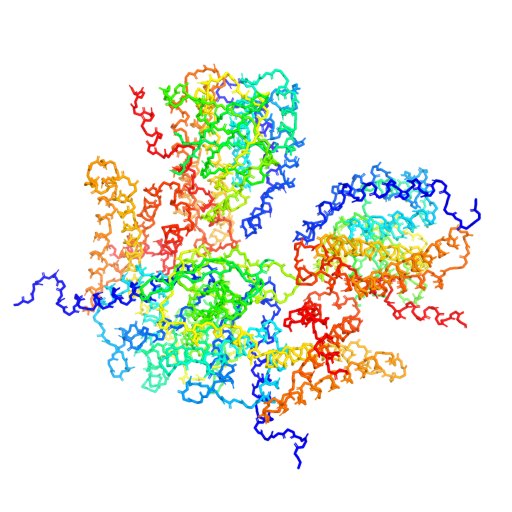 ALA D O 1
ATOM 9744 N N . PHE D 1 189 ? 68.678 -7.447 -17.222 1.00 14.84 182 PHE D N 1
ATOM 9745 C CA . PHE D 1 189 ? 67.364 -7.151 -17.801 1.00 13.83 182 PHE D CA 1
ATOM 9746 C C . PHE D 1 189 ? 66.682 -5.989 -17.104 1.00 14.06 182 PHE D C 1
ATOM 9747 O O . PHE D 1 189 ? 66.661 -5.937 -15.884 1.00 14.38 182 PHE D O 1
ATOM 9755 N N . ILE D 1 190 ? 66.130 -5.060 -17.877 1.00 12.83 183 ILE D N 1
ATOM 9756 C CA . ILE D 1 190 ? 65.360 -3.965 -17.308 1.00 15.01 183 ILE D CA 1
ATOM 9757 C C . ILE D 1 190 ? 63.925 -4.436 -17.124 1.00 16.11 183 ILE D C 1
ATOM 9758 O O . ILE D 1 190 ? 63.207 -4.644 -18.104 1.00 16.41 183 ILE D O 1
ATOM 9763 N N . VAL D 1 191 ? 63.517 -4.627 -15.868 1.00 15.58 184 VAL D N 1
ATOM 9764 C CA . VAL D 1 191 ? 62.233 -5.241 -15.568 1.00 14.06 184 VAL D CA 1
ATOM 9765 C C . VAL D 1 191 ? 61.307 -4.331 -14.752 1.00 15.49 184 VAL D C 1
ATOM 9766 O O . VAL D 1 191 ? 61.539 -4.112 -13.567 1.00 14.66 184 VAL D O 1
ATOM 9770 N N . PRO D 1 192 ? 60.256 -3.792 -15.391 1.00 17.30 185 PRO D N 1
ATOM 9771 C CA . PRO D 1 192 ? 59.185 -3.090 -14.678 1.00 17.55 185 PRO D CA 1
ATOM 9772 C C . PRO D 1 192 ? 58.624 -3.978 -13.576 1.00 18.90 185 PRO D C 1
ATOM 9773 O O . PRO D 1 192 ? 58.435 -5.176 -13.800 1.00 20.58 185 PRO D O 1
ATOM 9777 N N . THR D 1 193 ? 58.373 -3.421 -12.396 1.00 19.10 186 THR D N 1
ATOM 9778 C CA . THR D 1 193 ? 57.973 -4.250 -11.258 1.00 17.95 186 THR D CA 1
ATOM 9779 C C . THR D 1 193 ? 56.512 -4.712 -11.345 1.00 17.75 186 THR D C 1
ATOM 9780 O O . THR D 1 193 ? 56.033 -5.423 -10.467 1.00 18.99 186 THR D O 1
ATOM 9784 N N . ASP D 1 194 ? 55.807 -4.312 -12.395 1.00 17.06 187 ASP D N 1
ATOM 9785 C CA . ASP D 1 194 ? 54.440 -4.784 -12.594 1.00 19.43 187 ASP D CA 1
ATOM 9786 C C . ASP D 1 194 ? 54.398 -5.826 -13.711 1.00 21.44 187 ASP D C 1
ATOM 9787 O O . ASP D 1 194 ? 53.331 -6.149 -14.246 1.00 22.92 187 ASP D O 1
ATOM 9792 N N . THR D 1 195 ? 55.567 -6.350 -14.060 1.00 19.01 188 THR D N 1
ATOM 9793 C CA . THR D 1 195 ? 55.652 -7.434 -15.033 1.00 19.68 188 THR D CA 1
ATOM 9794 C C . THR D 1 195 ? 54.932 -8.671 -14.486 1.00 20.59 188 THR D C 1
ATOM 9795 O O . THR D 1 195 ? 55.171 -9.070 -13.340 1.00 16.80 188 THR D O 1
ATOM 9799 N N . PRO D 1 196 ? 54.006 -9.253 -15.274 1.00 19.59 189 PRO D N 1
ATOM 9800 C CA . PRO D 1 196 ? 53.422 -10.519 -14.823 1.00 19.84 189 PRO D CA 1
ATOM 9801 C C . PRO D 1 196 ? 54.512 -11.557 -14.552 1.00 20.40 189 PRO D C 1
ATOM 9802 O O . PRO D 1 196 ? 55.399 -11.749 -15.386 1.00 21.28 189 PRO D O 1
ATOM 9806 N N . GLY D 1 197 ? 54.453 -12.192 -13.386 1.00 20.19 190 GLY D N 1
ATOM 9807 C CA . GLY D 1 197 ? 55.440 -13.188 -13.015 1.00 22.75 190 GLY D CA 1
ATOM 9808 C C . GLY D 1 197 ? 56.438 -12.644 -12.013 1.00 21.41 190 GLY D C 1
ATOM 9809 O O . GLY D 1 197 ? 57.156 -13.402 -11.365 1.00 20.31 190 GLY D O 1
ATOM 9810 N N . TYR D 1 198 ? 56.491 -11.319 -11.908 1.00 16.19 191 TYR D N 1
ATOM 9811 C CA . TYR D 1 198 ? 57.275 -10.641 -10.890 1.00 15.45 191 TYR D CA 1
ATOM 9812 C C . TYR D 1 198 ? 56.452 -10.592 -9.617 1.00 17.98 191 TYR D C 1
ATOM 9813 O O . TYR D 1 198 ? 55.359 -10.022 -9.607 1.00 17.07 191 TYR D O 1
ATOM 9822 N N . GLU D 1 199 ? 56.963 -11.198 -8.557 1.00 16.46 192 GLU D N 1
ATOM 9823 C CA . GLU D 1 199 ? 56.211 -11.281 -7.324 1.00 20.64 192 GLU D CA 1
ATOM 9824 C C . GLU D 1 199 ? 57.060 -10.908 -6.126 1.00 19.36 192 GLU D C 1
ATOM 9825 O O . GLU D 1 199 ? 58.191 -11.402 -5.964 1.00 17.11 192 GLU D O 1
ATOM 9831 N N . VAL D 1 200 ? 56.522 -10.034 -5.276 1.00 17.27 193 VAL D N 1
ATOM 9832 C CA . VAL D 1 200 ? 57.185 -9.743 -4.013 1.00 17.13 193 VAL D CA 1
ATOM 9833 C C . VAL D 1 200 ? 56.804 -10.835 -3.013 1.00 17.66 193 VAL D C 1
ATOM 9834 O O . VAL D 1 200 ? 55.642 -10.958 -2.627 1.00 16.13 193 VAL D O 1
ATOM 9838 N N . MET D 1 201 ? 57.771 -11.654 -2.615 1.00 16.80 194 MET D N 1
ATOM 9839 C CA . MET D 1 201 ? 57.449 -12.797 -1.763 1.00 18.68 194 MET D CA 1
ATOM 9840 C C . MET D 1 201 ? 57.389 -12.373 -0.301 1.00 17.59 194 MET D C 1
ATOM 9841 O O . MET D 1 201 ? 56.666 -12.964 0.496 1.00 20.69 194 MET D O 1
ATOM 9846 N N . SER D 1 202 ? 58.155 -11.346 0.044 1.00 17.56 195 SER D N 1
ATOM 9847 C CA . SER D 1 202 ? 58.057 -10.734 1.365 1.00 20.41 195 SER D CA 1
ATOM 9848 C C . SER D 1 202 ? 58.717 -9.357 1.395 1.00 19.65 195 SER D C 1
ATOM 9849 O O . SER D 1 202 ? 59.693 -9.098 0.683 1.00 17.65 195 SER D O 1
ATOM 9852 N N . VAL D 1 203 ? 58.167 -8.475 2.216 1.00 17.35 196 VAL D N 1
ATOM 9853 C CA . VAL D 1 203 ? 58.862 -7.251 2.593 1.00 15.16 196 VAL D CA 1
ATOM 9854 C C . VAL D 1 203 ? 59.382 -7.487 4.006 1.00 15.01 196 VAL D C 1
ATOM 9855 O O . VAL D 1 203 ? 58.593 -7.707 4.935 1.00 16.81 196 VAL D O 1
ATOM 9859 N N . GLU D 1 204 ? 60.700 -7.495 4.173 1.00 13.70 197 GLU D N 1
ATOM 9860 C CA . GLU D 1 204 ? 61.253 -7.996 5.422 1.00 12.88 197 GLU D CA 1
ATOM 9861 C C . GLU D 1 204 ? 61.042 -7.008 6.555 1.00 15.45 197 GLU D C 1
ATOM 9862 O O . GLU D 1 204 ? 61.148 -5.803 6.365 1.00 15.81 197 GLU D O 1
ATOM 9868 N N . HIS D 1 205 ? 60.754 -7.526 7.741 1.00 15.06 198 HIS D N 1
ATOM 9869 C CA . HIS D 1 205 ? 60.704 -6.678 8.917 1.00 17.14 198 HIS D CA 1
ATOM 9870 C C . HIS D 1 205 ? 62.120 -6.555 9.430 1.00 13.76 198 HIS D C 1
ATOM 9871 O O . HIS D 1 205 ? 62.753 -7.564 9.768 1.00 14.59 198 HIS D O 1
ATOM 9878 N N . LYS D 1 206 ? 62.586 -5.317 9.523 1.00 12.85 199 LYS D N 1
ATOM 9879 C CA A LYS D 1 206 ? 63.984 -5.042 9.839 0.53 12.52 199 LYS D CA 1
ATOM 9880 C CA B LYS D 1 206 ? 63.985 -5.036 9.835 0.47 12.49 199 LYS D CA 1
ATOM 9881 C C . LYS D 1 206 ? 64.142 -4.349 11.185 1.00 11.78 199 LYS D C 1
ATOM 9882 O O . LYS D 1 206 ? 63.160 -4.001 11.833 1.00 14.14 199 LYS D O 1
ATOM 9893 N N . LEU D 1 207 ? 65.388 -4.176 11.595 1.00 11.42 200 LEU D N 1
ATOM 9894 C CA . LEU D 1 207 ? 65.749 -3.419 12.791 1.00 14.05 200 LEU D CA 1
ATOM 9895 C C . LEU D 1 207 ? 65.448 -1.934 12.593 1.00 13.56 200 LEU D C 1
ATOM 9896 O O . LEU D 1 207 ? 65.018 -1.228 13.502 1.00 11.38 200 LEU D O 1
ATOM 9901 N N . GLY D 1 208 ? 65.685 -1.459 11.382 1.00 10.78 201 GLY D N 1
ATOM 9902 C CA . GLY D 1 208 ? 65.451 -0.059 11.075 1.00 10.69 201 GLY D CA 1
ATOM 9903 C C . GLY D 1 208 ? 65.312 0.183 9.587 1.00 11.08 201 GLY D C 1
ATOM 9904 O O . GLY D 1 208 ? 65.092 -0.765 8.825 1.00 13.10 201 GLY D O 1
ATOM 9905 N N . GLN D 1 209 ? 65.423 1.452 9.194 1.00 11.68 202 GLN D N 1
ATOM 9906 C CA . GLN D 1 209 ? 65.084 1.905 7.842 1.00 10.77 202 GLN D CA 1
ATOM 9907 C C . GLN D 1 209 ? 63.753 1.307 7.385 1.00 11.52 202 GLN D C 1
ATOM 9908 O O . GLN D 1 209 ? 63.648 0.779 6.279 1.00 11.69 202 GLN D O 1
ATOM 9914 N N . HIS D 1 210 ? 62.753 1.355 8.260 1.00 13.82 203 HIS D N 1
ATOM 9915 C CA . HIS D 1 210 ? 61.474 0.693 7.993 1.00 15.46 203 HIS D CA 1
ATOM 9916 C C . HIS D 1 210 ? 60.779 1.224 6.745 1.00 14.96 203 HIS D C 1
ATOM 9917 O O . HIS D 1 210 ? 60.072 0.500 6.048 1.00 15.03 203 HIS D O 1
ATOM 9924 N N . SER D 1 211 ? 60.967 2.504 6.485 1.00 15.14 204 SER D N 1
ATOM 9925 C CA A SER D 1 211 ? 60.254 3.128 5.379 0.46 14.89 204 SER D CA 1
ATOM 9926 C CA B SER D 1 211 ? 60.321 3.193 5.376 0.54 14.87 204 SER D CA 1
ATOM 9927 C C . SER D 1 211 ? 60.779 2.650 4.018 1.00 15.00 204 SER D C 1
ATOM 9928 O O . SER D 1 211 ? 60.079 2.751 3.030 1.00 16.06 204 SER D O 1
ATOM 9933 N N . SER D 1 212 ? 61.991 2.094 3.977 1.00 13.03 205 SER D N 1
ATOM 9934 C CA . SER D 1 212 ? 62.506 1.515 2.728 1.00 12.51 205 SER D CA 1
ATOM 9935 C C . SER D 1 212 ? 62.239 0.008 2.670 1.00 15.42 205 SER D C 1
ATOM 9936 O O . SER D 1 212 ? 62.691 -0.736 3.548 1.00 13.96 205 SER D O 1
ATOM 9939 N N . ASP D 1 213 ? 61.502 -0.440 1.648 1.00 14.95 206 ASP D N 1
ATOM 9940 C CA . ASP D 1 213 ? 61.186 -1.868 1.514 1.00 14.44 206 ASP D CA 1
ATOM 9941 C C . ASP D 1 213 ? 62.406 -2.655 1.055 1.00 14.41 206 ASP D C 1
ATOM 9942 O O . ASP D 1 213 ? 63.061 -2.320 0.056 1.00 14.10 206 ASP D O 1
ATOM 9947 N N . THR D 1 214 ? 62.698 -3.711 1.805 1.00 12.75 207 THR D N 1
ATOM 9948 C CA . THR D 1 214 ? 63.754 -4.642 1.460 1.00 14.61 207 THR D CA 1
ATOM 9949 C C . THR D 1 214 ? 63.068 -5.974 1.219 1.00 13.81 207 THR D C 1
ATOM 9950 O O . THR D 1 214 ? 62.414 -6.497 2.121 1.00 15.73 207 THR D O 1
ATOM 9954 N N . CYS D 1 215 ? 63.200 -6.507 0.009 1.00 12.87 208 CYS D N 1
ATOM 9955 C CA . CYS D 1 215 ? 62.285 -7.550 -0.448 1.00 13.97 208 CYS D CA 1
ATOM 9956 C C . CYS D 1 215 ? 62.912 -8.841 -0.913 1.00 13.54 208 CYS D C 1
ATOM 9957 O O . CYS D 1 215 ? 63.982 -8.847 -1.531 1.00 13.67 208 CYS D O 1
ATOM 9960 N N . ALA D 1 216 ? 62.195 -9.934 -0.667 1.00 12.52 209 ALA D N 1
ATOM 9961 C CA . ALA D 1 216 ? 62.447 -11.167 -1.401 1.00 15.20 209 ALA D CA 1
ATOM 9962 C C . ALA D 1 216 ? 61.543 -11.200 -2.628 1.00 16.09 209 ALA D C 1
ATOM 9963 O O . ALA D 1 216 ? 60.335 -10.946 -2.524 1.00 14.68 209 ALA D O 1
ATOM 9965 N N . LEU D 1 217 ? 62.134 -11.508 -3.786 1.00 18.25 210 LEU D N 1
ATOM 9966 C CA . LEU D 1 217 ? 61.408 -11.587 -5.055 1.00 17.73 210 LEU D CA 1
ATOM 9967 C C . LEU D 1 217 ? 61.353 -13.004 -5.592 1.00 16.42 210 LEU D C 1
ATOM 9968 O O . LEU D 1 217 ? 62.289 -13.783 -5.403 1.00 15.40 210 LEU D O 1
ATOM 9973 N N . GLY D 1 218 ? 60.250 -13.330 -6.260 1.00 14.42 211 GLY D N 1
ATOM 9974 C CA . GLY D 1 218 ? 60.132 -14.574 -6.984 1.00 19.16 211 GLY D CA 1
ATOM 9975 C C . GLY D 1 218 ? 59.799 -14.244 -8.427 1.00 19.90 211 GLY D C 1
ATOM 9976 O O . GLY D 1 218 ? 58.989 -13.355 -8.700 1.00 18.56 211 GLY D O 1
ATOM 9977 N N . PHE D 1 219 ? 60.443 -14.942 -9.352 1.00 20.01 212 PHE D N 1
ATOM 9978 C CA . PHE D 1 219 ? 60.133 -14.809 -10.769 1.00 18.44 212 PHE D CA 1
ATOM 9979 C C . PHE D 1 219 ? 59.654 -16.166 -11.259 1.00 20.32 212 PHE D C 1
ATOM 9980 O O . PHE D 1 219 ? 60.365 -17.161 -11.134 1.00 16.20 212 PHE D O 1
ATOM 9988 N N . THR D 1 220 ? 58.443 -16.203 -11.792 1.00 16.72 213 THR D N 1
ATOM 9989 C CA . THR D 1 220 ? 57.855 -17.431 -12.317 1.00 17.60 213 THR D CA 1
ATOM 9990 C C . THR D 1 220 ? 57.356 -17.166 -13.731 1.00 18.17 213 THR D C 1
ATOM 9991 O O . THR D 1 220 ? 56.470 -16.333 -13.919 1.00 18.24 213 THR D O 1
ATOM 9995 N N . ASN D 1 221 ? 57.926 -17.855 -14.722 1.00 19.20 214 ASN D N 1
ATOM 9996 C CA . ASN D 1 221 ? 57.488 -17.696 -16.112 1.00 20.33 214 ASN D CA 1
ATOM 9997 C C . ASN D 1 221 ? 57.413 -16.223 -16.507 1.00 20.40 214 ASN D C 1
ATOM 9998 O O . ASN D 1 221 ? 56.514 -15.806 -17.237 1.00 21.32 214 ASN D O 1
ATOM 10003 N N . MET D 1 222 ? 58.342 -15.433 -15.988 1.00 17.78 215 MET D N 1
ATOM 10004 C CA . MET D 1 222 ? 58.269 -13.987 -16.155 1.00 17.09 215 MET D CA 1
ATOM 10005 C C . MET D 1 222 ? 58.851 -13.561 -17.500 1.00 17.18 215 MET D C 1
ATOM 10006 O O . MET D 1 222 ? 60.057 -13.652 -17.723 1.00 16.06 215 MET D O 1
ATOM 10011 N N . ARG D 1 223 ? 57.980 -13.080 -18.384 1.00 20.05 216 ARG D N 1
ATOM 10012 C CA . ARG D 1 223 ? 58.363 -12.760 -19.758 1.00 19.20 216 ARG D CA 1
ATOM 10013 C C . ARG D 1 223 ? 58.894 -11.327 -19.884 1.00 21.87 216 ARG D C 1
ATOM 10014 O O . ARG D 1 223 ? 58.206 -10.360 -19.543 1.00 24.38 216 ARG D O 1
ATOM 10022 N N . VAL D 1 224 ? 60.132 -11.212 -20.360 1.00 19.86 217 VAL D N 1
ATOM 10023 C CA . VAL D 1 224 ? 60.807 -9.928 -20.550 1.00 19.27 217 VAL D CA 1
ATOM 10024 C C . VAL D 1 224 ? 61.149 -9.727 -22.025 1.00 19.59 217 VAL D C 1
ATOM 10025 O O . VAL D 1 224 ? 61.862 -10.538 -22.610 1.00 19.43 217 VAL D O 1
ATOM 10029 N N . PRO D 1 225 ? 60.653 -8.642 -22.630 1.00 21.66 218 PRO D N 1
ATOM 10030 C CA . PRO D 1 225 ? 60.939 -8.453 -24.057 1.00 22.98 218 PRO D CA 1
ATOM 10031 C C . PRO D 1 225 ? 62.443 -8.382 -24.322 1.00 19.96 218 PRO D C 1
ATOM 10032 O O . PRO D 1 225 ? 63.200 -7.896 -23.490 1.00 18.82 218 PRO D O 1
ATOM 10036 N N . VAL D 1 226 ? 62.868 -8.903 -25.465 1.00 19.46 219 VAL D N 1
ATOM 10037 C CA . VAL D 1 226 ? 64.284 -8.942 -25.790 1.00 18.67 219 VAL D CA 1
ATOM 10038 C C . VAL D 1 226 ? 64.855 -7.522 -25.801 1.00 17.18 219 VAL D C 1
ATOM 10039 O O . VAL D 1 226 ? 66.007 -7.324 -25.446 1.00 17.73 219 VAL D O 1
ATOM 10043 N N . GLU D 1 227 ? 64.036 -6.531 -26.157 1.00 17.83 220 GLU D N 1
ATOM 10044 C CA . GLU D 1 227 ? 64.527 -5.146 -26.232 1.00 17.80 220 GLU D CA 1
ATOM 10045 C C . GLU D 1 227 ? 64.749 -4.519 -24.848 1.00 17.79 220 GLU D C 1
ATOM 10046 O O . GLU D 1 227 ? 65.184 -3.361 -24.738 1.00 18.94 220 GLU D O 1
ATOM 10052 N N . ASN D 1 228 ? 64.461 -5.285 -23.798 1.00 16.63 221 ASN D N 1
ATOM 10053 C CA . ASN D 1 228 ? 64.763 -4.853 -22.436 1.00 17.49 221 ASN D CA 1
ATOM 10054 C C . ASN D 1 228 ? 65.991 -5.546 -21.838 1.00 19.22 221 ASN D C 1
ATOM 10055 O O . ASN D 1 228 ? 66.343 -5.290 -20.684 1.00 20.56 221 ASN D O 1
ATOM 10060 N N . ARG D 1 229 ? 66.634 -6.430 -22.601 1.00 17.82 222 ARG D N 1
ATOM 10061 C CA . ARG D 1 229 ? 67.915 -6.961 -22.154 1.00 16.47 222 ARG D CA 1
ATOM 10062 C C . ARG D 1 229 ? 68.917 -5.828 -22.197 1.00 16.01 222 ARG D C 1
ATOM 10063 O O . ARG D 1 229 ? 69.084 -5.159 -23.226 1.00 15.60 222 ARG D O 1
ATOM 10071 N N . LEU D 1 230 ? 69.566 -5.598 -21.064 1.00 17.33 223 LEU D N 1
ATOM 10072 C CA . LEU D 1 230 ? 70.519 -4.512 -20.928 1.00 18.20 223 LEU D CA 1
ATOM 10073 C C . LEU D 1 230 ? 71.898 -5.027 -21.274 1.00 16.71 223 LEU D C 1
ATOM 10074 O O . LEU D 1 230 ? 72.442 -5.865 -20.564 1.00 18.81 223 LEU D O 1
ATOM 10079 N N . GLY D 1 231 ? 72.454 -4.550 -22.379 1.00 17.92 224 GLY D N 1
ATOM 10080 C CA . GLY D 1 231 ? 73.740 -5.042 -22.832 1.00 18.43 224 GLY D CA 1
ATOM 10081 C C . GLY D 1 231 ? 73.602 -6.343 -23.598 1.00 18.45 224 GLY D C 1
ATOM 10082 O O . GLY D 1 231 ? 72.509 -6.883 -23.722 1.00 18.33 224 GLY D O 1
ATOM 10083 N N . ALA D 1 232 ? 74.716 -6.836 -24.127 1.00 18.62 225 ALA D N 1
ATOM 10084 C CA . ALA D 1 232 ? 74.734 -8.118 -24.836 1.00 18.36 225 ALA D CA 1
ATOM 10085 C C . ALA D 1 232 ? 74.477 -9.299 -23.901 1.00 19.12 225 ALA D C 1
ATOM 10086 O O . ALA D 1 232 ? 74.679 -9.199 -22.693 1.00 18.57 225 ALA D O 1
ATOM 10088 N N . GLU D 1 233 ? 74.049 -10.427 -24.460 1.00 18.40 226 GLU D N 1
ATOM 10089 C CA . GLU D 1 233 ? 73.981 -11.646 -23.670 1.00 18.53 226 GLU D CA 1
ATOM 10090 C C . GLU D 1 233 ? 75.375 -11.924 -23.121 1.00 20.38 226 GLU D C 1
ATOM 10091 O O . GLU D 1 233 ? 76.362 -11.846 -23.856 1.00 20.22 226 GLU D O 1
ATOM 10097 N N . GLY D 1 234 ? 75.462 -12.215 -21.831 1.00 18.66 227 GLY D N 1
ATOM 10098 C CA . GLY D 1 234 ? 76.744 -12.525 -21.217 1.00 18.34 227 GLY D CA 1
ATOM 10099 C C . GLY D 1 234 ? 77.456 -11.324 -20.606 1.00 19.10 227 GLY D C 1
ATOM 10100 O O . GLY D 1 234 ? 78.478 -11.490 -19.949 1.00 21.41 227 GLY D O 1
ATOM 10101 N N . GLU D 1 235 ? 76.913 -10.126 -20.799 1.00 16.09 228 GLU D N 1
ATOM 10102 C CA . GLU D 1 235 ? 77.525 -8.911 -20.258 1.00 17.81 228 GLU D CA 1
ATOM 10103 C C . GLU D 1 235 ? 77.079 -8.636 -18.815 1.00 17.73 228 GLU D C 1
ATOM 10104 O O . GLU D 1 235 ? 77.463 -7.629 -18.212 1.00 15.15 228 GLU D O 1
ATOM 10110 N N . GLY D 1 236 ? 76.279 -9.538 -18.257 1.00 15.42 229 GLY D N 1
ATOM 10111 C CA . GLY D 1 236 ? 75.673 -9.295 -16.960 1.00 16.60 229 GLY D CA 1
ATOM 10112 C C . GLY D 1 236 ? 76.630 -9.184 -15.787 1.00 15.80 229 GLY D C 1
ATOM 10113 O O . GLY D 1 236 ? 76.442 -8.352 -14.905 1.00 15.77 229 GLY D O 1
ATOM 10114 N N . TYR D 1 237 ? 77.649 -10.036 -15.754 1.00 18.29 230 TYR D N 1
ATOM 10115 C CA . TYR D 1 237 ? 78.630 -9.986 -14.666 1.00 18.48 230 TYR D CA 1
ATOM 10116 C C . TYR D 1 237 ? 79.350 -8.623 -14.650 1.00 18.56 230 TYR D C 1
ATOM 10117 O O . TYR D 1 237 ? 79.524 -7.999 -13.603 1.00 18.88 230 TYR D O 1
ATOM 10126 N N . LYS D 1 238 ? 79.771 -8.170 -15.824 1.00 18.64 231 LYS D N 1
ATOM 10127 C CA . LYS D 1 238 ? 80.377 -6.852 -15.977 1.00 16.88 231 LYS D CA 1
ATOM 10128 C C . LYS D 1 238 ? 79.443 -5.730 -15.530 1.00 14.78 231 LYS D C 1
ATOM 10129 O O . LYS D 1 238 ? 79.852 -4.797 -14.845 1.00 15.31 231 LYS D O 1
ATOM 10135 N N . ILE D 1 239 ? 78.179 -5.822 -15.929 1.00 16.21 232 ILE D N 1
ATOM 10136 C CA . ILE D 1 239 ? 77.199 -4.809 -15.563 1.00 14.74 232 ILE D CA 1
ATOM 10137 C C . ILE D 1 239 ? 76.943 -4.834 -14.048 1.00 14.16 232 ILE D C 1
ATOM 10138 O O . ILE D 1 239 ? 76.868 -3.782 -13.413 1.00 14.42 232 ILE D O 1
ATOM 10143 N N . ALA D 1 240 ? 76.859 -6.024 -13.462 1.00 14.94 233 ALA D N 1
ATOM 10144 C CA . ALA D 1 240 ? 76.614 -6.133 -12.018 1.00 14.60 233 ALA D CA 1
ATOM 10145 C C . ALA D 1 240 ? 77.715 -5.460 -11.188 1.00 15.10 233 ALA D C 1
ATOM 10146 O O . ALA D 1 240 ? 77.438 -4.909 -10.125 1.00 17.32 233 ALA D O 1
ATOM 10148 N N . LEU D 1 241 ? 78.956 -5.512 -11.669 1.00 14.70 234 LEU D N 1
ATOM 10149 C CA . LEU D 1 241 ? 80.079 -4.926 -10.934 1.00 15.49 234 LEU D CA 1
ATOM 10150 C C . LEU D 1 241 ? 80.422 -3.493 -11.355 1.00 15.41 234 LEU D C 1
ATOM 10151 O O . LEU D 1 241 ? 81.366 -2.907 -10.834 1.00 14.27 234 LEU D O 1
ATOM 10156 N N . ALA D 1 242 ? 79.645 -2.926 -12.275 1.00 15.96 235 ALA D N 1
ATOM 10157 C CA . ALA D 1 242 ? 80.004 -1.660 -12.921 1.00 15.83 235 ALA D CA 1
ATOM 10158 C C . ALA D 1 242 ? 79.939 -0.441 -12.007 1.00 16.14 235 ALA D C 1
ATOM 10159 O O . ALA D 1 242 ? 80.559 0.584 -12.303 1.00 17.07 235 ALA D O 1
ATOM 10161 N N . ASN D 1 243 ? 79.179 -0.537 -10.920 1.00 14.54 236 ASN D N 1
ATOM 10162 C CA . ASN D 1 243 ? 79.012 0.595 -10.022 1.00 14.65 236 ASN D CA 1
ATOM 10163 C C . ASN D 1 243 ? 79.324 0.292 -8.565 1.00 12.89 236 ASN D C 1
ATOM 10164 O O . ASN D 1 243 ? 78.733 0.896 -7.671 1.00 11.95 236 ASN D O 1
ATOM 10169 N N . LEU D 1 244 ? 80.239 -0.643 -8.325 1.00 13.68 237 LEU D N 1
ATOM 10170 C CA . LEU D 1 244 ? 80.667 -0.925 -6.958 1.00 13.50 237 LEU D CA 1
ATOM 10171 C C . LEU D 1 244 ? 81.100 0.348 -6.247 1.00 12.34 237 LEU D C 1
ATOM 10172 O O . LEU D 1 244 ? 80.697 0.603 -5.113 1.00 11.57 237 LEU D O 1
ATOM 10177 N N . GLU D 1 245 ? 81.928 1.130 -6.929 1.00 11.34 238 GLU D N 1
ATOM 10178 C CA . GLU D 1 245 ? 82.515 2.336 -6.356 1.00 13.06 238 GLU D CA 1
ATOM 10179 C C . GLU D 1 245 ? 81.453 3.383 -6.010 1.00 13.90 238 GLU D C 1
ATOM 10180 O O . GLU D 1 245 ? 81.385 3.857 -4.865 1.00 13.48 238 GLU D O 1
ATOM 10186 N N . GLY D 1 246 ? 80.619 3.733 -6.985 1.00 15.23 239 GLY D N 1
ATOM 10187 C CA . GLY D 1 246 ? 79.534 4.683 -6.758 1.00 15.16 239 GLY D CA 1
ATOM 10188 C C . GLY D 1 246 ? 78.565 4.267 -5.655 1.00 12.88 239 GLY D C 1
ATOM 10189 O O . GLY D 1 246 ? 78.161 5.082 -4.815 1.00 12.73 239 GLY D O 1
ATOM 10190 N N . GLY D 1 247 ? 78.178 3.000 -5.667 1.00 11.93 240 GLY D N 1
ATOM 10191 C CA . GLY D 1 247 ? 77.367 2.428 -4.599 1.00 10.72 240 GLY D CA 1
ATOM 10192 C C . GLY D 1 247 ? 78.022 2.587 -3.232 1.00 11.45 240 GLY D C 1
ATOM 10193 O O . GLY D 1 247 ? 77.382 3.047 -2.279 1.00 11.12 240 GLY D O 1
ATOM 10194 N N . ARG D 1 248 ? 79.304 2.242 -3.130 1.00 11.52 241 ARG D N 1
ATOM 10195 C CA . ARG D 1 248 ? 79.947 2.227 -1.827 1.00 10.38 241 ARG D CA 1
ATOM 10196 C C . ARG D 1 248 ? 80.212 3.643 -1.332 1.00 10.54 241 ARG D C 1
ATOM 10197 O O . ARG D 1 248 ? 80.090 3.905 -0.141 1.00 10.32 241 ARG D O 1
ATOM 10205 N N . ILE D 1 249 ? 80.497 4.555 -2.257 1.00 10.00 242 ILE D N 1
ATOM 10206 C CA . ILE D 1 249 ? 80.696 5.966 -1.920 1.00 10.81 242 ILE D CA 1
ATOM 10207 C C . ILE D 1 249 ? 79.384 6.513 -1.355 1.00 14.01 242 ILE D C 1
ATOM 10208 O O . ILE D 1 249 ? 79.363 7.200 -0.325 1.00 11.41 242 ILE D O 1
ATOM 10213 N N . GLY D 1 250 ? 78.270 6.162 -1.995 1.00 13.89 243 GLY D N 1
ATOM 10214 C CA . GLY D 1 250 ? 76.977 6.634 -1.538 1.00 12.99 243 GLY D CA 1
ATOM 10215 C C . GLY D 1 250 ? 76.594 6.148 -0.150 1.00 13.39 243 GLY D C 1
ATOM 10216 O O . GLY D 1 250 ? 76.133 6.933 0.685 1.00 13.50 243 GLY D O 1
ATOM 10217 N N . ILE D 1 251 ? 76.796 4.859 0.108 1.00 12.81 244 ILE D N 1
ATOM 10218 C CA . ILE D 1 251 ? 76.513 4.309 1.433 1.00 11.71 244 ILE D CA 1
ATOM 10219 C C . ILE D 1 251 ? 77.472 4.874 2.494 1.00 12.63 244 ILE D C 1
ATOM 10220 O O . ILE D 1 251 ? 77.066 5.163 3.626 1.00 11.20 244 ILE D O 1
ATOM 10225 N N . ALA D 1 252 ? 78.734 5.060 2.136 1.00 11.61 245 ALA D N 1
ATOM 10226 C CA . ALA D 1 252 ? 79.658 5.759 3.032 1.00 12.51 245 ALA D CA 1
ATOM 10227 C C . ALA D 1 252 ? 79.122 7.142 3.396 1.00 10.70 245 ALA D C 1
ATOM 10228 O O . ALA D 1 252 ? 79.114 7.534 4.574 1.00 10.81 245 ALA D O 1
ATOM 10230 N N . ALA D 1 253 ? 78.654 7.873 2.388 1.00 9.70 246 ALA D N 1
ATOM 10231 C CA . ALA D 1 253 ? 78.122 9.202 2.602 1.00 13.78 246 ALA D CA 1
ATOM 10232 C C . ALA D 1 253 ? 76.901 9.163 3.509 1.00 11.83 246 ALA D C 1
ATOM 10233 O O . ALA D 1 253 ? 76.752 10.018 4.383 1.00 9.84 246 ALA D O 1
ATOM 10235 N N . GLN D 1 254 ? 76.016 8.188 3.304 1.00 10.39 247 GLN D N 1
ATOM 10236 C CA . GLN D 1 254 ? 74.838 8.121 4.169 1.00 9.29 247 GLN D CA 1
ATOM 10237 C C . GLN D 1 254 ? 75.229 7.805 5.613 1.00 10.63 247 GLN D C 1
ATOM 10238 O O . GLN D 1 254 ? 74.603 8.328 6.543 1.00 11.05 247 GLN D O 1
ATOM 10244 N N . ALA D 1 255 ? 76.261 6.983 5.823 1.00 10.32 248 ALA D N 1
ATOM 10245 C CA . ALA D 1 255 ? 76.683 6.675 7.192 1.00 11.93 248 ALA D CA 1
ATOM 10246 C C . ALA D 1 255 ? 77.188 7.939 7.901 1.00 10.43 248 ALA D C 1
ATOM 10247 O O . ALA D 1 255 ? 76.915 8.149 9.102 1.00 10.10 248 ALA D O 1
ATOM 10249 N N . VAL D 1 256 ? 77.903 8.783 7.158 1.00 10.88 249 VAL D N 1
ATOM 10250 C CA . VAL D 1 256 ? 78.409 10.038 7.687 1.00 10.77 249 VAL D CA 1
ATOM 10251 C C . VAL D 1 256 ? 77.230 10.934 8.089 1.00 12.11 249 VAL D C 1
ATOM 10252 O O . VAL D 1 256 ? 77.223 11.541 9.168 1.00 11.32 249 VAL D O 1
ATOM 10256 N N . GLY D 1 257 ? 76.221 10.993 7.221 1.00 13.85 250 GLY D N 1
ATOM 10257 C CA . GLY D 1 257 ? 75.053 11.815 7.473 1.00 12.69 250 GLY D CA 1
ATOM 10258 C C . GLY D 1 257 ? 74.238 11.375 8.681 1.00 11.23 250 GLY D C 1
ATOM 10259 O O . GLY D 1 257 ? 73.822 12.192 9.484 1.00 13.23 250 GLY D O 1
ATOM 10260 N N . MET D 1 258 ? 74.010 10.075 8.821 1.00 9.85 251 MET D N 1
ATOM 10261 C CA . MET D 1 258 ? 73.297 9.575 9.996 1.00 9.97 251 MET D CA 1
ATOM 10262 C C . MET D 1 258 ? 74.108 9.789 11.276 1.00 10.23 251 MET D C 1
ATOM 10263 O O . MET D 1 258 ? 73.568 10.221 12.300 1.00 10.91 251 MET D O 1
ATOM 10268 N N . ALA D 1 259 ? 75.412 9.537 11.212 1.00 10.38 252 ALA D N 1
ATOM 10269 C CA . ALA D 1 259 ? 76.272 9.818 12.350 1.00 11.87 252 ALA D CA 1
ATOM 10270 C C . ALA D 1 259 ? 76.219 11.295 12.722 1.00 10.91 252 ALA D C 1
ATOM 10271 O O . ALA D 1 259 ? 76.139 11.640 13.903 1.00 11.32 252 ALA D O 1
ATOM 10273 N N . ARG D 1 260 ? 76.258 12.166 11.713 1.00 10.78 253 ARG D N 1
ATOM 10274 C CA . ARG D 1 260 ? 76.242 13.593 11.971 1.00 10.89 253 ARG D CA 1
ATOM 10275 C C . ARG D 1 260 ? 74.934 14.032 12.627 1.00 12.11 253 ARG D C 1
ATOM 10276 O O . ARG D 1 260 ? 74.934 14.865 13.537 1.00 11.80 253 ARG D O 1
ATOM 10284 N N . ALA D 1 261 ? 73.815 13.497 12.147 1.00 11.81 254 ALA D N 1
ATOM 10285 C CA . ALA D 1 261 ? 72.529 13.832 12.750 1.00 13.26 254 ALA D CA 1
ATOM 10286 C C . ALA D 1 261 ? 72.514 13.422 14.232 1.00 11.41 254 ALA D C 1
ATOM 10287 O O . ALA D 1 261 ? 72.047 14.159 15.103 1.00 11.76 254 ALA D O 1
ATOM 10289 N N . ALA D 1 262 ? 73.026 12.236 14.511 1.00 12.12 255 ALA D N 1
ATOM 10290 C CA . ALA D 1 262 ? 73.051 11.745 15.881 1.00 14.79 255 ALA D CA 1
ATOM 10291 C C . ALA D 1 262 ? 73.979 12.598 16.756 1.00 14.80 255 ALA D C 1
ATOM 10292 O O . ALA D 1 262 ? 73.661 12.902 17.917 1.00 13.11 255 ALA D O 1
ATOM 10294 N N . PHE D 1 263 ? 75.128 12.980 16.209 1.00 11.96 256 PHE D N 1
ATOM 10295 C CA . PHE D 1 263 ? 76.048 13.862 16.927 1.00 11.46 256 PHE D CA 1
ATOM 10296 C C . PHE D 1 263 ? 75.421 15.222 17.226 1.00 11.91 256 PHE D C 1
ATOM 10297 O O . PHE D 1 263 ? 75.537 15.750 18.332 1.00 12.95 256 PHE D O 1
ATOM 10305 N N . GLU D 1 264 ? 74.762 15.803 16.235 1.00 12.00 257 GLU D N 1
ATOM 10306 C CA . GLU D 1 264 ? 74.130 17.099 16.455 1.00 12.56 257 GLU D CA 1
ATOM 10307 C C . GLU D 1 264 ? 73.042 17.018 17.524 1.00 12.73 257 GLU D C 1
ATOM 10308 O O . GLU D 1 264 ? 72.908 17.926 18.349 1.00 13.76 257 GLU D O 1
ATOM 10314 N N . ALA D 1 265 ? 72.274 15.931 17.521 1.00 12.39 258 ALA D N 1
ATOM 10315 C CA . ALA D 1 265 ? 71.279 15.722 18.579 1.00 15.54 258 ALA D CA 1
ATOM 10316 C C . ALA D 1 265 ? 71.948 15.654 19.964 1.00 15.68 258 ALA D C 1
ATOM 10317 O O . ALA D 1 265 ? 71.480 16.279 20.920 1.00 16.23 258 ALA D O 1
ATOM 10319 N N . ALA D 1 266 ? 73.041 14.901 20.062 1.00 12.37 259 ALA D N 1
ATOM 10320 C CA . ALA D 1 266 ? 73.777 14.773 21.323 1.00 17.23 259 ALA D CA 1
ATOM 10321 C C . ALA D 1 266 ? 74.393 16.105 21.766 1.00 15.33 259 ALA D C 1
ATOM 10322 O O . ALA D 1 266 ? 74.329 16.466 22.949 1.00 14.47 259 ALA D O 1
ATOM 10324 N N . ARG D 1 267 ? 75.002 16.820 20.821 1.00 14.70 260 ARG D N 1
ATOM 10325 C CA . ARG D 1 267 ? 75.563 18.147 21.092 1.00 13.60 260 ARG D CA 1
ATOM 10326 C C . ARG D 1 267 ? 74.492 19.085 21.658 1.00 17.83 260 ARG D C 1
ATOM 10327 O O . ARG D 1 267 ? 74.707 19.767 22.672 1.00 14.61 260 ARG D O 1
ATOM 10335 N N . ASP D 1 268 ? 73.329 19.091 21.018 1.00 16.32 261 ASP D N 1
ATOM 10336 C CA . ASP D 1 268 ? 72.245 19.979 21.421 1.00 18.58 261 ASP D CA 1
ATOM 10337 C C . ASP D 1 268 ? 71.680 19.595 22.775 1.00 17.60 261 ASP D C 1
ATOM 10338 O O . ASP D 1 268 ? 71.359 20.465 23.589 1.00 19.45 261 ASP D O 1
ATOM 10343 N N . TYR D 1 269 ? 71.531 18.293 23.003 1.00 16.09 262 TYR D N 1
ATOM 10344 C CA . TYR D 1 269 ? 71.057 17.808 24.292 1.00 17.32 262 TYR D CA 1
ATOM 10345 C C . TYR D 1 269 ? 72.047 18.193 25.387 1.00 17.42 262 TYR D C 1
ATOM 10346 O O . TYR D 1 269 ? 71.649 18.609 26.479 1.00 17.68 262 TYR D O 1
ATOM 10355 N N . ALA D 1 270 ? 73.336 18.044 25.104 1.00 16.29 263 ALA D N 1
ATOM 10356 C CA . ALA D 1 270 ? 74.352 18.375 26.098 1.00 17.10 263 ALA D CA 1
ATOM 10357 C C . ALA D 1 270 ? 74.278 19.851 26.472 1.00 20.38 263 ALA D C 1
ATOM 10358 O O . ALA D 1 270 ? 74.379 20.209 27.643 1.00 22.62 263 ALA D O 1
ATOM 10360 N N . ARG D 1 271 ? 74.077 20.711 25.480 1.00 20.32 264 ARG D N 1
ATOM 10361 C CA A ARG D 1 271 ? 74.029 22.148 25.731 0.37 21.78 264 ARG D CA 1
ATOM 10362 C CA B ARG D 1 271 ? 74.014 22.147 25.728 0.63 21.68 264 ARG D CA 1
ATOM 10363 C C . ARG D 1 271 ? 72.803 22.534 26.568 1.00 23.28 264 ARG D C 1
ATOM 10364 O O . ARG D 1 271 ? 72.879 23.431 27.416 1.00 24.12 264 ARG D O 1
ATOM 10379 N N . GLU D 1 272 ? 71.687 21.847 26.342 1.00 22.51 265 GLU D N 1
ATOM 10380 C CA . GLU D 1 272 ? 70.418 22.259 26.929 1.00 26.09 265 GLU D CA 1
ATOM 10381 C C . GLU D 1 272 ? 70.114 21.576 28.250 1.00 25.29 265 GLU D C 1
ATOM 10382 O O . GLU D 1 272 ? 69.484 22.168 29.127 1.00 25.03 265 GLU D O 1
ATOM 10384 N N . ARG D 1 273 ? 70.576 20.342 28.397 1.00 23.23 266 ARG D N 1
ATOM 10385 C CA . ARG D 1 273 ? 70.164 19.507 29.513 1.00 24.67 266 ARG D CA 1
ATOM 10386 C C . ARG D 1 273 ? 71.328 19.058 30.391 1.00 28.79 266 ARG D C 1
ATOM 10387 O O . ARG D 1 273 ? 71.109 18.490 31.468 1.00 31.85 266 ARG D O 1
ATOM 10389 N N . ILE D 1 274 ? 72.557 19.316 29.951 1.00 37.58 267 ILE D N 1
ATOM 10390 C CA . ILE D 1 274 ? 73.729 18.946 30.745 1.00 37.65 267 ILE D CA 1
ATOM 10391 C C . ILE D 1 274 ? 74.516 20.160 31.237 1.00 41.64 267 ILE D C 1
ATOM 10392 O O . ILE D 1 274 ? 74.665 20.353 32.440 1.00 43.91 267 ILE D O 1
ATOM 10397 N N . THR D 1 275 ? 75.015 20.971 30.309 1.00 43.42 268 THR D N 1
ATOM 10398 C CA . THR D 1 275 ? 75.827 22.135 30.660 1.00 46.48 268 THR D CA 1
ATOM 10399 C C . THR D 1 275 ? 74.987 23.381 30.939 1.00 52.10 268 THR D C 1
ATOM 10400 O O . THR D 1 275 ? 75.466 24.327 31.569 1.00 52.58 268 THR D O 1
ATOM 10404 N N . PHE D 1 276 ? 73.744 23.376 30.456 1.00 55.69 269 PHE D N 1
ATOM 10405 C CA . PHE D 1 276 ? 72.789 24.470 30.673 1.00 59.47 269 PHE D CA 1
ATOM 10406 C C . PHE D 1 276 ? 73.353 25.831 30.276 1.00 62.18 269 PHE D C 1
ATOM 10407 O O . PHE D 1 276 ? 73.518 26.126 29.092 1.00 63.17 269 PHE D O 1
ATOM 10415 N N . HIS D 1 283 ? 81.601 20.050 31.362 1.00 34.61 276 HIS D N 1
ATOM 10416 C CA . HIS D 1 283 ? 81.653 18.652 31.779 1.00 32.96 276 HIS D CA 1
ATOM 10417 C C . HIS D 1 283 ? 82.660 17.896 30.918 1.00 26.61 276 HIS D C 1
ATOM 10418 O O . HIS D 1 283 ? 82.368 17.544 29.784 1.00 22.27 276 HIS D O 1
ATOM 10425 N N . GLN D 1 284 ? 83.839 17.648 31.474 1.00 24.08 277 GLN D N 1
ATOM 10426 C CA . GLN D 1 284 ? 84.972 17.156 30.701 1.00 20.33 277 GLN D CA 1
ATOM 10427 C C . GLN D 1 284 ? 84.705 15.846 29.955 1.00 19.50 277 GLN D C 1
ATOM 10428 O O . GLN D 1 284 ? 85.037 15.723 28.779 1.00 18.65 277 GLN D O 1
ATOM 10434 N N . ALA D 1 285 ? 84.108 14.868 30.630 1.00 19.94 278 ALA D N 1
ATOM 10435 C CA . ALA D 1 285 ? 83.839 13.583 29.987 1.00 21.32 278 ALA D CA 1
ATOM 10436 C C . ALA D 1 285 ? 82.931 13.742 28.763 1.00 20.54 278 ALA D C 1
ATOM 10437 O O . ALA D 1 285 ? 83.231 13.220 27.697 1.00 17.77 278 ALA D O 1
ATOM 10439 N N . VAL D 1 286 ? 81.822 14.457 28.921 1.00 20.30 279 VAL D N 1
ATOM 10440 C CA . VAL D 1 286 ? 80.899 14.669 27.811 1.00 19.45 279 VAL D CA 1
ATOM 10441 C C . VAL D 1 286 ? 81.514 15.529 26.696 1.00 18.44 279 VAL D C 1
ATOM 10442 O O . VAL D 1 286 ? 81.280 15.274 25.509 1.00 17.07 279 VAL D O 1
ATOM 10446 N N . ALA D 1 287 ? 82.287 16.546 27.070 1.00 18.18 280 ALA D N 1
ATOM 10447 C CA . ALA D 1 287 ? 82.976 17.371 26.070 1.00 16.75 280 ALA D CA 1
ATOM 10448 C C . ALA D 1 287 ? 83.945 16.531 25.240 1.00 16.07 280 ALA D C 1
ATOM 10449 O O . ALA D 1 287 ? 83.990 16.646 24.010 1.00 15.35 280 ALA D O 1
ATOM 10451 N N . PHE D 1 288 ? 84.706 15.670 25.911 1.00 16.51 281 PHE D N 1
ATOM 10452 C CA . PHE D 1 288 ? 85.710 14.866 25.216 1.00 16.30 281 PHE D CA 1
ATOM 10453 C C . PHE D 1 288 ? 85.026 13.860 24.290 1.00 17.11 281 PHE D C 1
ATOM 10454 O O . PHE D 1 288 ? 85.503 13.599 23.187 1.00 15.86 281 PHE D O 1
ATOM 10462 N N . ARG D 1 289 ? 83.895 13.315 24.727 1.00 16.31 282 ARG D N 1
ATOM 10463 C CA . ARG D 1 289 ? 83.164 12.356 23.903 1.00 18.73 282 ARG D CA 1
ATOM 10464 C C . ARG D 1 289 ? 82.607 13.010 22.643 1.00 17.04 282 ARG D C 1
ATOM 10465 O O . ARG D 1 289 ? 82.746 12.466 21.544 1.00 13.90 282 ARG D O 1
ATOM 10473 N N . LEU D 1 290 ? 81.997 14.179 22.812 1.00 15.08 283 LEU D N 1
ATOM 10474 C CA . LEU D 1 290 ? 81.554 14.986 21.676 1.00 13.86 283 LEU D CA 1
ATOM 10475 C C . LEU D 1 290 ? 82.702 15.353 20.738 1.00 13.29 283 LEU D C 1
ATOM 10476 O O . LEU D 1 290 ? 82.525 15.344 19.522 1.00 14.26 283 LEU D O 1
ATOM 10481 N N . ALA D 1 291 ? 83.870 15.686 21.286 1.00 13.65 284 ALA D N 1
ATOM 10482 C CA . ALA D 1 291 ? 85.028 15.977 20.431 1.00 13.46 284 ALA D CA 1
ATOM 10483 C C . ALA D 1 291 ? 85.422 14.749 19.627 1.00 14.77 284 ALA D C 1
ATOM 10484 O O . ALA D 1 291 ? 85.733 14.850 18.435 1.00 13.21 284 ALA D O 1
ATOM 10486 N N . ASP D 1 292 ? 85.412 13.584 20.273 1.00 14.04 285 ASP D N 1
ATOM 10487 C CA . ASP D 1 292 ? 85.786 12.342 19.587 1.00 15.07 285 ASP D CA 1
ATOM 10488 C C . ASP D 1 292 ? 84.799 12.015 18.465 1.00 14.54 285 ASP D C 1
ATOM 10489 O O . ASP D 1 292 ? 85.190 11.551 17.382 1.00 14.70 285 ASP D O 1
ATOM 10494 N N . MET D 1 293 ? 83.517 12.256 18.733 1.00 13.24 286 MET D N 1
ATOM 10495 C CA . MET D 1 293 ? 82.473 12.015 17.761 1.00 12.49 286 MET D CA 1
ATOM 10496 C C . MET D 1 293 ? 82.634 12.927 16.557 1.00 12.43 286 MET D C 1
ATOM 10497 O O . MET D 1 293 ? 82.580 12.473 15.409 1.00 12.20 286 MET D O 1
ATOM 10502 N N . ALA D 1 294 ? 82.815 14.215 16.815 1.00 12.31 287 ALA D N 1
ATOM 10503 C CA . ALA D 1 294 ? 83.007 15.171 15.722 1.00 12.30 287 ALA D CA 1
ATOM 10504 C C . ALA D 1 294 ? 84.235 14.813 14.896 1.00 14.64 287 ALA D C 1
ATOM 10505 O O . ALA D 1 294 ? 84.225 14.927 13.664 1.00 13.29 287 ALA D O 1
ATOM 10507 N N . THR D 1 295 ? 85.288 14.378 15.583 1.00 12.17 288 THR D N 1
ATOM 10508 C CA . THR D 1 295 ? 86.544 14.019 14.927 1.00 12.81 288 THR D CA 1
ATOM 10509 C C . THR D 1 295 ? 86.370 12.801 14.005 1.00 14.11 288 THR D C 1
ATOM 10510 O O . THR D 1 295 ? 86.846 12.791 12.864 1.00 13.25 288 THR D O 1
ATOM 10514 N N . ARG D 1 296 ? 85.672 11.786 14.505 1.00 14.01 289 ARG D N 1
ATOM 10515 C CA . ARG D 1 296 ? 85.437 10.574 13.733 1.00 16.09 289 ARG D CA 1
ATOM 10516 C C . ARG D 1 296 ? 84.555 10.845 12.515 1.00 16.08 289 ARG D C 1
ATOM 10517 O O . ARG D 1 296 ? 84.765 10.267 11.444 1.00 14.15 289 ARG D O 1
ATOM 10525 N N . ILE D 1 297 ? 83.582 11.731 12.673 1.00 15.27 290 ILE D N 1
ATOM 10526 C CA . ILE D 1 297 ? 82.714 12.095 11.555 1.00 14.84 290 ILE D CA 1
ATOM 10527 C C . ILE D 1 297 ? 83.509 12.828 10.484 1.00 14.36 290 ILE D C 1
ATOM 10528 O O . ILE D 1 297 ? 83.458 12.463 9.305 1.00 11.66 290 ILE D O 1
ATOM 10533 N N . GLU D 1 298 ? 84.265 13.839 10.899 1.00 12.68 291 GLU D N 1
ATOM 10534 C CA . GLU D 1 298 ? 85.075 14.611 9.960 1.00 12.93 291 GLU D CA 1
ATOM 10535 C C . GLU D 1 298 ? 86.084 13.738 9.212 1.00 14.42 291 GLU D C 1
ATOM 10536 O O . GLU D 1 298 ? 86.239 13.836 7.984 1.00 13.97 291 GLU D O 1
ATOM 10542 N N . THR D 1 299 ? 86.764 12.871 9.955 1.00 12.06 292 THR D N 1
ATOM 10543 C CA . THR D 1 299 ? 87.780 12.002 9.369 1.00 13.84 292 THR D CA 1
ATOM 10544 C C . THR D 1 299 ? 87.146 11.039 8.352 1.00 12.61 292 THR D C 1
ATOM 10545 O O . THR D 1 299 ? 87.663 10.869 7.245 1.00 11.98 292 THR D O 1
ATOM 10549 N N . ALA D 1 300 ? 86.011 10.443 8.699 1.00 12.83 293 ALA D N 1
ATOM 10550 C CA . ALA D 1 300 ? 85.313 9.578 7.757 1.00 13.52 293 ALA D CA 1
ATOM 10551 C C . ALA D 1 300 ? 84.885 10.368 6.530 1.00 13.04 293 ALA D C 1
ATOM 10552 O O . ALA D 1 300 ? 85.045 9.903 5.410 1.00 12.53 293 ALA D O 1
ATOM 10554 N N . ARG D 1 301 ? 84.332 11.559 6.746 1.00 12.56 294 ARG D N 1
ATOM 10555 C CA . ARG D 1 301 ? 83.868 12.391 5.638 1.00 11.71 294 ARG D CA 1
ATOM 10556 C C . ARG D 1 301 ? 84.978 12.670 4.630 1.00 13.65 294 ARG D C 1
ATOM 10557 O O . ARG D 1 301 ? 84.752 12.626 3.420 1.00 12.87 294 ARG D O 1
ATOM 10565 N N . GLN D 1 302 ? 86.184 12.958 5.117 1.00 12.61 295 GLN D N 1
ATOM 10566 C CA . GLN D 1 302 ? 87.273 13.275 4.196 1.00 12.09 295 GLN D CA 1
ATOM 10567 C C . GLN D 1 302 ? 87.665 12.045 3.369 1.00 12.40 295 GLN D C 1
ATOM 10568 O O . GLN D 1 302 ? 88.061 12.165 2.203 1.00 12.51 295 GLN D O 1
ATOM 10574 N N . MET D 1 303 ? 87.514 10.862 3.952 1.00 12.68 296 MET D N 1
ATOM 10575 C CA . MET D 1 303 ? 87.750 9.632 3.198 1.00 13.19 296 MET D CA 1
ATOM 10576 C C . MET D 1 303 ? 86.690 9.443 2.090 1.00 10.45 296 MET D C 1
ATOM 10577 O O . MET D 1 303 ? 87.006 9.038 0.951 1.00 10.80 296 MET D O 1
ATOM 10582 N N . VAL D 1 304 ? 85.434 9.714 2.421 1.00 9.95 297 VAL D N 1
ATOM 10583 C CA . VAL D 1 304 ? 84.363 9.608 1.439 1.00 10.93 297 VAL D CA 1
ATOM 10584 C C . VAL D 1 304 ? 84.637 10.556 0.267 1.00 9.71 297 VAL D C 1
ATOM 10585 O O . VAL D 1 304 ? 84.639 10.144 -0.899 1.00 11.98 297 VAL D O 1
ATOM 10589 N N . LEU D 1 305 ? 84.903 11.822 0.576 1.00 9.80 298 LEU D N 1
ATOM 10590 C CA . LEU D 1 305 ? 85.172 12.806 -0.474 1.00 11.32 298 LEU D CA 1
ATOM 10591 C C . LEU D 1 305 ? 86.414 12.493 -1.308 1.00 11.87 298 LEU D C 1
ATOM 10592 O O . LEU D 1 305 ? 86.440 12.770 -2.515 1.00 12.38 298 LEU D O 1
ATOM 10597 N N . HIS D 1 306 ? 87.444 11.945 -0.675 1.00 11.20 299 HIS D N 1
ATOM 10598 C CA . HIS D 1 306 ? 88.630 11.540 -1.420 1.00 12.42 299 HIS D CA 1
ATOM 10599 C C . HIS D 1 306 ? 88.264 10.454 -2.422 1.00 11.81 299 HIS D C 1
ATOM 10600 O O . HIS D 1 306 ? 88.694 10.488 -3.573 1.00 11.81 299 HIS D O 1
ATOM 10607 N N . ALA D 1 307 ? 87.447 9.493 -1.994 1.00 11.13 300 ALA D N 1
ATOM 10608 C CA . ALA D 1 307 ? 87.057 8.431 -2.913 1.00 11.55 300 ALA D CA 1
ATOM 10609 C C . ALA D 1 307 ? 86.198 9.008 -4.045 1.00 12.14 300 ALA D C 1
ATOM 10610 O O . ALA D 1 307 ? 86.357 8.636 -5.212 1.00 11.81 300 ALA D O 1
ATOM 10612 N N . ALA D 1 308 ? 85.297 9.923 -3.702 1.00 10.64 301 ALA D N 1
ATOM 10613 C CA . ALA D 1 308 ? 84.430 10.551 -4.702 1.00 11.55 301 ALA D CA 1
ATOM 10614 C C . ALA D 1 308 ? 85.261 11.353 -5.709 1.00 14.12 301 ALA D C 1
ATOM 10615 O O . ALA D 1 308 ? 84.982 11.341 -6.913 1.00 15.09 301 ALA D O 1
ATOM 10617 N N . ALA D 1 309 ? 86.294 12.035 -5.218 1.00 12.09 302 ALA D N 1
ATOM 10618 C CA . ALA D 1 309 ? 87.161 12.817 -6.087 1.00 14.69 302 ALA D CA 1
ATOM 10619 C C . ALA D 1 309 ? 87.894 11.916 -7.072 1.00 15.60 302 ALA D C 1
ATOM 10620 O O . ALA D 1 309 ? 87.976 12.241 -8.251 1.00 12.76 302 ALA D O 1
ATOM 10622 N N . LEU D 1 310 ? 88.428 10.790 -6.593 1.00 13.27 303 LEU D N 1
ATOM 10623 C CA . LEU D 1 310 ? 89.054 9.813 -7.489 1.00 13.27 303 LEU D CA 1
ATOM 10624 C C . LEU D 1 310 ? 88.060 9.292 -8.514 1.00 13.57 303 LEU D C 1
ATOM 10625 O O . LEU D 1 310 ? 88.380 9.178 -9.686 1.00 14.76 303 LEU D O 1
ATOM 10630 N N . ARG D 1 311 ? 86.852 8.953 -8.072 1.00 13.74 304 ARG D N 1
ATOM 10631 C CA . ARG D 1 311 ? 85.850 8.431 -9.003 1.00 12.86 304 ARG D CA 1
ATOM 10632 C C . ARG D 1 311 ? 85.520 9.454 -10.074 1.00 16.76 304 ARG D C 1
ATOM 10633 O O . ARG D 1 311 ? 85.433 9.119 -11.269 1.00 17.03 304 ARG D O 1
ATOM 10641 N N . GLU D 1 312 ? 85.335 10.700 -9.652 1.00 12.51 305 GLU D N 1
ATOM 10642 C CA . GLU D 1 312 ? 84.959 11.755 -10.580 1.00 16.69 305 GLU D CA 1
ATOM 10643 C C . GLU D 1 312 ? 86.025 11.928 -11.648 1.00 18.36 305 GLU D C 1
ATOM 10644 O O . GLU D 1 312 ? 85.720 12.173 -12.819 1.00 16.32 305 GLU D O 1
ATOM 10650 N N . ALA D 1 313 ? 87.282 11.789 -11.234 1.00 17.81 306 ALA D N 1
ATOM 10651 C CA . ALA D 1 313 ? 88.411 11.951 -12.135 1.00 17.30 306 ALA D CA 1
ATOM 10652 C C . ALA D 1 313 ? 88.683 10.700 -12.970 1.00 18.38 306 ALA D C 1
ATOM 10653 O O . ALA D 1 313 ? 89.616 10.680 -13.771 1.00 17.75 306 ALA D O 1
ATOM 10655 N N . GLY D 1 314 ? 87.879 9.662 -12.780 1.00 18.31 307 GLY D N 1
ATOM 10656 C CA . GLY D 1 314 ? 88.019 8.440 -13.551 1.00 20.42 307 GLY D CA 1
ATOM 10657 C C . GLY D 1 314 ? 89.236 7.614 -13.174 1.00 22.72 307 GLY D C 1
ATOM 10658 O O . GLY D 1 314 ? 89.733 6.809 -13.967 1.00 23.65 307 GLY D O 1
ATOM 10659 N N . LYS D 1 315 ? 89.719 7.806 -11.952 1.00 18.27 308 LYS D N 1
ATOM 10660 C CA . LYS D 1 315 ? 90.887 7.074 -11.483 1.00 19.32 308 LYS D CA 1
ATOM 10661 C C . LYS D 1 315 ? 90.457 5.800 -10.764 1.00 18.84 308 LYS D C 1
ATOM 10662 O O . LYS D 1 315 ? 89.311 5.709 -10.301 1.00 18.70 308 LYS D O 1
ATOM 10668 N N . PRO D 1 316 ? 91.355 4.797 -10.699 1.00 18.50 309 PRO D N 1
ATOM 10669 C CA . PRO D 1 316 ? 91.096 3.596 -9.888 1.00 16.40 309 PRO D CA 1
ATOM 10670 C C . PRO D 1 316 ? 90.713 3.995 -8.475 1.00 16.05 309 PRO D C 1
ATOM 10671 O O . PRO D 1 316 ? 91.418 4.809 -7.857 1.00 16.63 309 PRO D O 1
ATOM 10675 N N . CYS D 1 317 ? 89.606 3.470 -7.968 1.00 13.99 310 CYS D N 1
ATOM 10676 C CA . CYS D 1 317 ? 89.179 3.895 -6.637 1.00 14.33 310 CYS D CA 1
ATOM 10677 C C . CYS D 1 317 ? 88.316 2.857 -5.924 1.00 11.95 310 CYS D C 1
ATOM 10678 O O . CYS D 1 317 ? 87.611 3.171 -4.961 1.00 12.87 310 CYS D O 1
ATOM 10681 N N . LEU D 1 318 ? 88.392 1.614 -6.376 1.00 11.53 311 LEU D N 1
ATOM 10682 C CA . LEU D 1 318 ? 87.650 0.549 -5.715 1.00 13.26 311 LEU D CA 1
ATOM 10683 C C . LEU D 1 318 ? 88.159 0.393 -4.279 1.00 12.42 311 LEU D C 1
ATOM 10684 O O . LEU D 1 318 ? 87.374 0.279 -3.338 1.00 11.65 311 LEU D O 1
ATOM 10689 N N . THR D 1 319 ? 89.472 0.425 -4.105 1.00 13.26 312 THR D N 1
ATOM 10690 C CA . THR D 1 319 ? 90.032 0.317 -2.765 1.00 11.56 312 THR D CA 1
ATOM 10691 C C . THR D 1 319 ? 89.557 1.466 -1.892 1.00 11.25 312 THR D C 1
ATOM 10692 O O . THR D 1 319 ? 89.120 1.264 -0.745 1.00 10.52 312 THR D O 1
ATOM 10696 N N . GLU D 1 320 ? 89.593 2.675 -2.443 1.00 11.01 313 GLU D N 1
ATOM 10697 C CA . GLU D 1 320 ? 89.285 3.859 -1.647 1.00 12.02 313 GLU D CA 1
ATOM 10698 C C . GLU D 1 320 ? 87.794 3.951 -1.338 1.00 10.40 313 GLU D C 1
ATOM 10699 O O . GLU D 1 320 ? 87.402 4.376 -0.262 1.00 10.20 313 GLU D O 1
ATOM 10705 N N . ALA D 1 321 ? 86.967 3.539 -2.290 1.00 10.38 314 ALA D N 1
ATOM 10706 C CA . ALA D 1 321 ? 85.520 3.530 -2.073 1.00 11.30 314 ALA D CA 1
ATOM 10707 C C . ALA D 1 321 ? 85.170 2.530 -0.993 1.00 9.53 314 ALA D C 1
ATOM 10708 O O . ALA D 1 321 ? 84.316 2.783 -0.146 1.00 12.69 314 ALA D O 1
ATOM 10710 N N . SER D 1 322 ? 85.822 1.369 -1.052 1.00 9.61 315 SER D N 1
ATOM 10711 C CA . SER D 1 322 ? 85.604 0.314 -0.074 1.00 9.41 315 SER D CA 1
ATOM 10712 C C . SER D 1 322 ? 86.108 0.711 1.317 1.00 9.72 315 SER D C 1
ATOM 10713 O O . SER D 1 322 ? 85.459 0.419 2.326 1.00 11.46 315 SER D O 1
ATOM 10716 N N . MET D 1 323 ? 87.282 1.327 1.378 1.00 9.68 316 MET D N 1
ATOM 10717 C CA . MET D 1 323 ? 87.764 1.903 2.637 1.00 10.29 316 MET D CA 1
ATOM 10718 C C . MET D 1 323 ? 86.777 2.919 3.232 1.00 11.98 316 MET D C 1
ATOM 10719 O O . MET D 1 323 ? 86.515 2.924 4.431 1.00 10.18 316 MET D O 1
ATOM 10724 N N . ALA D 1 324 ? 86.254 3.796 2.390 1.00 11.59 317 ALA D N 1
ATOM 10725 C CA . ALA D 1 324 ? 85.341 4.832 2.858 1.00 14.37 317 ALA D CA 1
ATOM 10726 C C . ALA D 1 324 ? 84.059 4.202 3.410 1.00 13.18 317 ALA D C 1
ATOM 10727 O O . ALA D 1 324 ? 83.568 4.594 4.468 1.00 11.31 317 ALA D O 1
ATOM 10729 N N . LYS D 1 325 ? 83.539 3.201 2.704 1.00 8.79 318 LYS D N 1
ATOM 10730 C CA . LYS D 1 325 ? 82.312 2.523 3.136 1.00 8.61 318 LYS D CA 1
ATOM 10731 C C . LYS D 1 325 ? 82.572 1.808 4.469 1.00 9.32 318 LYS D C 1
ATOM 10732 O O . LYS D 1 325 ? 81.785 1.907 5.414 1.00 10.74 318 LYS D O 1
ATOM 10738 N N . LEU D 1 326 ? 83.710 1.129 4.565 1.00 9.45 319 LEU D N 1
ATOM 10739 C CA . LEU D 1 326 ? 84.050 0.397 5.777 1.00 10.00 319 LEU D CA 1
ATOM 10740 C C . LEU D 1 326 ? 84.183 1.331 6.989 1.00 10.69 319 LEU D C 1
ATOM 10741 O O . LEU D 1 326 ? 83.554 1.115 8.036 1.00 10.11 319 LEU D O 1
ATOM 10746 N N . VAL D 1 327 ? 85.014 2.360 6.846 1.00 12.22 320 VAL D N 1
ATOM 10747 C CA A VAL D 1 327 ? 85.300 3.301 7.933 0.50 11.81 320 VAL D CA 1
ATOM 10748 C CA B VAL D 1 327 ? 85.294 3.219 7.985 0.50 11.73 320 VAL D CA 1
ATOM 10749 C C . VAL D 1 327 ? 84.059 4.067 8.359 1.00 12.53 320 VAL D C 1
ATOM 10750 O O . VAL D 1 327 ? 83.757 4.194 9.553 1.00 12.97 320 VAL D O 1
ATOM 10757 N N . ALA D 1 328 ? 83.318 4.586 7.379 1.00 11.57 321 ALA D N 1
ATOM 10758 C CA . ALA D 1 328 ? 82.154 5.405 7.731 1.00 11.80 321 ALA D CA 1
ATOM 10759 C C . ALA D 1 328 ? 81.073 4.570 8.409 1.00 11.44 321 ALA D C 1
ATOM 10760 O O . ALA D 1 328 ? 80.447 5.024 9.369 1.00 10.13 321 ALA D O 1
ATOM 10762 N N . SER D 1 329 ? 80.835 3.358 7.908 1.00 9.41 322 SER D N 1
ATOM 10763 C CA . SER D 1 329 ? 79.773 2.524 8.469 1.00 9.65 322 SER D CA 1
ATOM 10764 C C . SER D 1 329 ? 80.099 2.111 9.918 1.00 10.53 322 SER D C 1
ATOM 10765 O O . SER D 1 329 ? 79.236 2.148 10.786 1.00 11.24 322 SER D O 1
ATOM 10768 N N . GLU D 1 330 ? 81.351 1.767 10.199 1.00 9.51 323 GLU D N 1
ATOM 10769 C CA . GLU D 1 330 ? 81.707 1.353 11.558 1.00 11.30 323 GLU D CA 1
ATOM 10770 C C . GLU D 1 330 ? 81.737 2.551 12.498 1.00 12.06 323 GLU D C 1
ATOM 10771 O O . GLU D 1 330 ? 81.290 2.455 13.639 1.00 14.78 323 GLU D O 1
ATOM 10777 N N . MET D 1 331 ? 82.301 3.660 12.019 1.00 10.32 324 MET D N 1
ATOM 10778 C CA . MET D 1 331 ? 82.304 4.936 12.752 1.00 10.91 324 MET D CA 1
ATOM 10779 C C . MET D 1 331 ? 80.886 5.298 13.161 1.00 12.29 324 MET D C 1
ATOM 10780 O O . MET D 1 331 ? 80.626 5.693 14.317 1.00 12.03 324 MET D O 1
ATOM 10785 N N . ALA D 1 332 ? 79.950 5.166 12.225 1.00 11.62 325 ALA D N 1
ATOM 10786 C CA . ALA D 1 332 ? 78.605 5.660 12.506 1.00 13.30 325 ALA D CA 1
ATOM 10787 C C . ALA D 1 332 ? 77.920 4.871 13.622 1.00 13.14 325 ALA D C 1
ATOM 10788 O O . ALA D 1 332 ? 77.220 5.465 14.426 1.00 13.75 325 ALA D O 1
ATOM 10790 N N . GLU D 1 333 ? 78.121 3.555 13.700 1.00 11.67 326 GLU D N 1
ATOM 10791 C CA . GLU D 1 333 ? 77.530 2.832 14.830 1.00 12.46 326 GLU D CA 1
ATOM 10792 C C . GLU D 1 333 ? 78.104 3.352 16.162 1.00 13.05 326 GLU D C 1
ATOM 10793 O O . GLU D 1 333 ? 77.358 3.595 17.107 1.00 13.14 326 GLU D O 1
ATOM 10799 N N . GLN D 1 334 ? 79.425 3.525 16.231 1.00 10.06 327 GLN D N 1
ATOM 10800 C CA . GLN D 1 334 ? 80.067 4.013 17.449 1.00 10.23 327 GLN D CA 1
ATOM 10801 C C . GLN D 1 334 ? 79.574 5.403 17.842 1.00 13.17 327 GLN D C 1
ATOM 10802 O O . GLN D 1 334 ? 79.294 5.657 19.014 1.00 12.41 327 GLN D O 1
ATOM 10804 N N . VAL D 1 335 ? 79.477 6.306 16.870 1.00 11.73 328 VAL D N 1
ATOM 10805 C CA . VAL D 1 335 ? 79.025 7.662 17.159 1.00 13.33 328 VAL D CA 1
ATOM 10806 C C . VAL D 1 335 ? 77.545 7.660 17.578 1.00 11.62 328 VAL D C 1
ATOM 10807 O O . VAL D 1 335 ? 77.160 8.338 18.538 1.00 11.31 328 VAL D O 1
ATOM 10811 N N . CYS D 1 336 ? 76.721 6.874 16.890 1.00 10.82 329 CYS D N 1
ATOM 10812 C CA . CYS D 1 336 ? 75.294 6.817 17.241 1.00 10.78 329 CYS D CA 1
ATOM 10813 C C . CYS D 1 336 ? 75.087 6.210 18.627 1.00 11.87 329 CYS D C 1
ATOM 10814 O O . CYS D 1 336 ? 74.196 6.637 19.368 1.00 12.45 329 CYS D O 1
ATOM 10817 N N . SER D 1 337 ? 75.906 5.223 18.986 1.00 10.56 330 SER D N 1
ATOM 10818 C CA . SER D 1 337 ? 75.806 4.657 20.332 1.00 12.09 330 SER D CA 1
ATOM 10819 C C . SER D 1 337 ? 76.228 5.693 21.386 1.00 10.87 330 SER D C 1
ATOM 10820 O O . SER D 1 337 ? 75.613 5.798 22.451 1.00 10.43 330 SER D O 1
ATOM 10823 N N . ALA D 1 338 ? 77.294 6.439 21.101 1.00 12.36 331 ALA D N 1
ATOM 10824 C CA . ALA D 1 338 ? 77.752 7.492 22.005 1.00 13.26 331 ALA D CA 1
ATOM 10825 C C . ALA D 1 338 ? 76.684 8.567 22.178 1.00 14.39 331 ALA D C 1
ATOM 10826 O O . ALA D 1 338 ? 76.529 9.138 23.273 1.00 9.69 331 ALA D O 1
ATOM 10828 N N . ALA D 1 339 ? 75.931 8.826 21.106 1.00 12.42 332 ALA D N 1
ATOM 10829 C CA . ALA D 1 339 ? 74.870 9.835 21.151 1.00 13.38 332 ALA D CA 1
ATOM 10830 C C . ALA D 1 339 ? 73.711 9.389 22.043 1.00 11.29 332 ALA D C 1
ATOM 10831 O O . ALA D 1 339 ? 73.170 10.179 22.818 1.00 13.26 332 ALA D O 1
ATOM 10833 N N . ILE D 1 340 ? 73.329 8.127 21.940 1.00 10.45 333 ILE D N 1
ATOM 10834 C CA . ILE D 1 340 ? 72.395 7.545 22.907 1.00 12.06 333 ILE D CA 1
ATOM 10835 C C . ILE D 1 340 ? 72.908 7.721 24.348 1.00 13.42 333 ILE D C 1
ATOM 10836 O O . ILE D 1 340 ? 72.168 8.180 25.230 1.00 10.79 333 ILE D O 1
ATOM 10841 N N . GLN D 1 341 ? 74.172 7.384 24.593 1.00 9.35 334 GLN D N 1
ATOM 10842 C CA . GLN D 1 341 ? 74.701 7.461 25.959 1.00 10.41 334 GLN D CA 1
ATOM 10843 C C . GLN D 1 341 ? 74.626 8.875 26.558 1.00 11.43 334 GLN D C 1
ATOM 10844 O O . GLN D 1 341 ? 74.278 9.035 27.728 1.00 10.87 334 GLN D O 1
ATOM 10850 N N . ILE D 1 342 ? 74.935 9.894 25.754 1.00 11.24 335 ILE D N 1
ATOM 10851 C CA . ILE D 1 342 ? 74.900 11.291 26.211 1.00 10.96 335 ILE D CA 1
ATOM 10852 C C . ILE D 1 342 ? 73.471 11.714 26.605 1.00 11.98 335 ILE D C 1
ATOM 10853 O O . ILE D 1 342 ? 73.274 12.553 27.502 1.00 11.82 335 ILE D O 1
ATOM 10858 N N . HIS D 1 343 ? 72.473 11.102 25.970 1.00 11.59 336 HIS D N 1
ATOM 10859 C CA . HIS D 1 343 ? 71.078 11.400 26.313 1.00 11.32 336 HIS D CA 1
ATOM 10860 C C . HIS D 1 343 ? 70.634 10.719 27.604 1.00 17.92 336 HIS D C 1
ATOM 10861 O O . HIS D 1 343 ? 69.553 10.999 28.104 1.00 15.78 336 HIS D O 1
ATOM 10868 N N . GLY D 1 344 ? 71.453 9.817 28.125 1.00 16.19 337 GLY D N 1
ATOM 10869 C CA . GLY D 1 344 ? 71.094 9.101 29.338 1.00 15.91 337 GLY D CA 1
ATOM 10870 C C . GLY D 1 344 ? 69.827 8.294 29.131 1.00 15.52 337 GLY D C 1
ATOM 10871 O O . GLY D 1 344 ? 69.662 7.673 28.085 1.00 12.90 337 GLY D O 1
ATOM 10872 N N . GLY D 1 345 ? 68.937 8.292 30.124 1.00 16.02 338 GLY D N 1
ATOM 10873 C CA . GLY D 1 345 ? 67.665 7.581 30.007 1.00 15.73 338 GLY D CA 1
ATOM 10874 C C . GLY D 1 345 ? 66.888 7.908 28.743 1.00 16.00 338 GLY D C 1
ATOM 10875 O O . GLY D 1 345 ? 66.333 7.007 28.088 1.00 17.10 338 GLY D O 1
ATOM 10876 N N . TYR D 1 346 ? 66.853 9.187 28.382 1.00 13.52 339 TYR D N 1
ATOM 10877 C CA . TYR D 1 346 ? 66.094 9.619 27.205 1.00 15.12 339 TYR D CA 1
ATOM 10878 C C . TYR D 1 346 ? 66.650 9.030 25.913 1.00 14.65 339 TYR D C 1
ATOM 10879 O O . TYR D 1 346 ? 65.937 8.939 24.916 1.00 14.55 339 TYR D O 1
ATOM 10888 N N . GLY D 1 347 ? 67.920 8.640 25.939 1.00 12.85 340 GLY D N 1
ATOM 10889 C CA . GLY D 1 347 ? 68.568 8.036 24.790 1.00 12.89 340 GLY D CA 1
ATOM 10890 C C . GLY D 1 347 ? 67.905 6.756 24.312 1.00 13.21 340 GLY D C 1
ATOM 10891 O O . GLY D 1 347 ? 67.930 6.459 23.123 1.00 11.93 340 GLY D O 1
ATOM 10892 N N . TYR D 1 348 ? 67.321 6.006 25.246 1.00 13.53 341 TYR D N 1
ATOM 10893 C CA . TYR D 1 348 ? 66.670 4.734 24.932 1.00 13.06 341 TYR D CA 1
ATOM 10894 C C . TYR D 1 348 ? 65.204 4.939 24.492 1.00 13.25 341 TYR D C 1
ATOM 10895 O O . TYR D 1 348 ? 64.488 3.976 24.164 1.00 11.84 341 TYR D O 1
ATOM 10904 N N . LEU D 1 349 ? 64.761 6.197 24.451 1.00 13.79 342 LEU D N 1
ATOM 10905 C CA . LEU D 1 349 ? 63.353 6.494 24.161 1.00 13.24 342 LEU D CA 1
ATOM 10906 C C . LEU D 1 349 ? 63.060 7.007 22.745 1.00 15.07 342 LEU D C 1
ATOM 10907 O O . LEU D 1 349 ? 63.846 7.734 22.148 1.00 16.08 342 LEU D O 1
ATOM 10912 N N . ALA D 1 350 ? 61.903 6.627 22.216 1.00 16.65 343 ALA D N 1
ATOM 10913 C CA . ALA D 1 350 ? 61.557 6.983 20.846 1.00 22.65 343 ALA D CA 1
ATOM 10914 C C . ALA D 1 350 ? 61.236 8.474 20.732 1.00 26.59 343 ALA D C 1
ATOM 10915 O O . ALA D 1 350 ? 61.121 9.011 19.628 1.00 26.83 343 ALA D O 1
ATOM 10917 N N . ASP D 1 351 ? 61.137 9.132 21.884 1.00 29.13 344 ASP D N 1
ATOM 10918 C CA . ASP D 1 351 ? 60.929 10.578 21.995 1.00 32.83 344 ASP D CA 1
ATOM 10919 C C . ASP D 1 351 ? 62.052 11.391 21.372 1.00 28.05 344 ASP D C 1
ATOM 10920 O O . ASP D 1 351 ? 61.834 12.491 20.862 1.00 28.04 344 ASP D O 1
ATOM 10925 N N . TYR D 1 352 ? 63.261 10.858 21.462 1.00 22.79 345 TYR D N 1
ATOM 10926 C CA . TYR D 1 352 ? 64.421 11.448 20.825 1.00 22.24 345 TYR D CA 1
ATOM 10927 C C .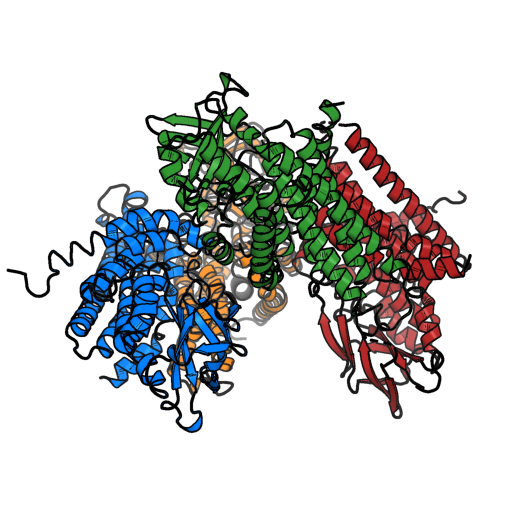 TYR D 1 352 ? 64.758 10.628 19.597 1.00 17.89 345 TYR D C 1
ATOM 10928 O O . TYR D 1 352 ? 64.444 9.435 19.552 1.00 17.40 345 TYR D O 1
ATOM 10937 N N . PRO D 1 353 ? 65.412 11.254 18.611 1.00 16.00 346 PRO D N 1
ATOM 10938 C CA . PRO D 1 353 ? 65.754 10.578 17.355 1.00 16.21 346 PRO D CA 1
ATOM 10939 C C . PRO D 1 353 ? 66.931 9.608 17.432 1.00 13.63 346 PRO D C 1
ATOM 10940 O O . PRO D 1 353 ? 67.121 8.829 16.487 1.00 14.05 346 PRO D O 1
ATOM 10944 N N . VAL D 1 354 ? 67.718 9.641 18.501 1.00 13.71 347 VAL D N 1
ATOM 10945 C CA . VAL D 1 354 ? 68.977 8.902 18.455 1.00 11.03 347 VAL D CA 1
ATOM 10946 C C . VAL D 1 354 ? 68.791 7.371 18.485 1.00 12.30 347 VAL D C 1
ATOM 10947 O O . VAL D 1 354 ? 69.556 6.670 17.828 1.00 13.38 347 VAL D O 1
ATOM 10951 N N . GLU D 1 355 ? 67.764 6.841 19.150 1.00 12.15 348 GLU D N 1
ATOM 10952 C CA . GLU D 1 355 ? 67.565 5.387 19.085 1.00 13.65 348 GLU D CA 1
ATOM 10953 C C . GLU D 1 355 ? 67.201 4.986 17.648 1.00 13.31 348 GLU D C 1
ATOM 10954 O O . GLU D 1 355 ? 67.674 3.957 17.158 1.00 12.78 348 GLU D O 1
ATOM 10960 N N . ARG D 1 356 ? 66.411 5.796 16.942 1.00 13.76 349 ARG D N 1
ATOM 10961 C CA . ARG D 1 356 ? 66.074 5.419 15.574 1.00 13.74 349 ARG D CA 1
ATOM 10962 C C . ARG D 1 356 ? 67.278 5.479 14.653 1.00 12.57 349 ARG D C 1
ATOM 10963 O O . ARG D 1 356 ? 67.507 4.562 13.846 1.00 10.03 349 ARG D O 1
ATOM 10971 N N . ILE D 1 357 ? 68.054 6.557 14.759 1.00 11.56 350 ILE D N 1
ATOM 10972 C CA . ILE D 1 357 ? 69.239 6.692 13.914 1.00 11.97 350 ILE D CA 1
ATOM 10973 C C . ILE D 1 357 ? 70.201 5.513 14.127 1.00 11.43 350 ILE D C 1
ATOM 10974 O O . ILE D 1 357 ? 70.750 4.958 13.169 1.00 11.07 350 ILE D O 1
ATOM 10979 N N . TYR D 1 358 ? 70.366 5.113 15.382 1.00 9.66 351 TYR D N 1
ATOM 10980 C CA . TYR D 1 358 ? 71.152 3.932 15.738 1.00 9.76 351 TYR D CA 1
ATOM 10981 C C . TYR D 1 358 ? 70.636 2.680 15.019 1.00 9.38 351 TYR D C 1
ATOM 10982 O O . TYR D 1 358 ? 71.416 1.923 14.432 1.00 10.84 351 TYR D O 1
ATOM 10991 N N . ARG D 1 359 ? 69.320 2.488 15.032 1.00 9.01 352 ARG D N 1
ATOM 10992 C CA . ARG D 1 359 ? 68.715 1.363 14.324 1.00 9.23 352 ARG D CA 1
ATOM 10993 C C . ARG D 1 359 ? 68.929 1.486 12.835 1.00 11.58 352 ARG D C 1
ATOM 10994 O O . ARG D 1 359 ? 69.259 0.497 12.174 1.00 12.24 352 ARG D O 1
ATOM 11002 N N . ASP D 1 360 ? 68.722 2.691 12.309 1.00 9.40 353 ASP D N 1
ATOM 11003 C CA . ASP D 1 360 ? 68.827 2.933 10.857 1.00 11.00 353 ASP D CA 1
ATOM 11004 C C . ASP D 1 360 ? 70.241 2.681 10.354 1.00 10.83 353 ASP D C 1
ATOM 11005 O O . ASP D 1 360 ? 70.460 2.209 9.228 1.00 10.56 353 ASP D O 1
ATOM 11010 N N . VAL D 1 361 ? 71.222 3.012 11.171 1.00 8.70 354 VAL D N 1
ATOM 11011 C CA . VAL D 1 361 ? 72.570 3.028 10.635 1.00 10.79 354 VAL D CA 1
ATOM 11012 C C . VAL D 1 361 ? 73.273 1.665 10.700 1.00 12.25 354 VAL D C 1
ATOM 11013 O O . VAL D 1 361 ? 74.273 1.460 10.020 1.00 9.86 354 VAL D O 1
ATOM 11017 N N . ARG D 1 362 ? 72.744 0.723 11.476 1.00 11.87 355 ARG D N 1
ATOM 11018 C CA . ARG D 1 362 ? 73.482 -0.511 11.728 1.00 10.70 355 ARG D CA 1
ATOM 11019 C C . ARG D 1 362 ? 73.676 -1.318 10.429 1.00 10.04 355 ARG D C 1
ATOM 11020 O O . ARG D 1 362 ? 74.706 -1.960 10.254 1.00 10.44 355 ARG D O 1
ATOM 11028 N N . VAL D 1 363 ? 72.712 -1.248 9.507 1.00 9.73 356 VAL D N 1
ATOM 11029 C CA . VAL D 1 363 ? 72.782 -2.033 8.272 1.00 10.86 356 VAL D CA 1
ATOM 11030 C C . VAL D 1 363 ? 73.862 -1.488 7.331 1.00 12.23 356 VAL D C 1
ATOM 11031 O O . VAL D 1 363 ? 74.245 -2.153 6.363 1.00 14.38 356 VAL D O 1
ATOM 11035 N N . CYS D 1 364 ? 74.366 -0.290 7.610 1.00 11.43 357 CYS D N 1
ATOM 11036 C CA . CYS D 1 364 ? 75.399 0.274 6.742 1.00 12.95 357 CYS D CA 1
ATOM 11037 C C . CYS D 1 364 ? 76.640 -0.615 6.715 1.00 12.57 357 CYS D C 1
ATOM 11038 O O . CYS D 1 364 ? 77.398 -0.578 5.762 1.00 11.60 357 CYS D O 1
ATOM 11041 N N . GLN D 1 365 ? 76.860 -1.393 7.770 1.00 11.21 358 GLN D N 1
ATOM 11042 C CA . GLN D 1 365 ? 78.008 -2.315 7.802 1.00 10.96 358 GLN D CA 1
ATOM 11043 C C . GLN D 1 365 ? 77.699 -3.595 7.068 1.00 11.38 358 GLN D C 1
ATOM 11044 O O . GLN D 1 365 ? 78.565 -4.467 6.939 1.00 10.11 358 GLN D O 1
ATOM 11050 N N . ILE D 1 366 ? 76.450 -3.727 6.623 1.00 10.61 359 ILE D N 1
ATOM 11051 C CA . ILE D 1 366 ? 75.984 -5.001 6.092 1.00 12.94 359 ILE D CA 1
ATOM 11052 C C . ILE D 1 366 ? 75.674 -4.978 4.599 1.00 12.12 359 ILE D C 1
ATOM 11053 O O . ILE D 1 366 ? 76.202 -5.806 3.864 1.00 14.70 359 ILE D O 1
ATOM 11058 N N . TYR D 1 367 ? 74.830 -4.058 4.130 1.00 9.30 360 TYR D N 1
ATOM 11059 C CA . TYR D 1 367 ? 74.536 -4.094 2.696 1.00 10.61 360 TYR D CA 1
ATOM 11060 C C . TYR D 1 367 ? 75.638 -3.383 1.909 1.00 11.18 360 TYR D C 1
ATOM 11061 O O . TYR D 1 367 ? 76.569 -2.830 2.490 1.00 11.70 360 TYR D O 1
ATOM 11070 N N . GLU D 1 368 ? 75.525 -3.405 0.582 1.00 12.63 361 GLU D N 1
ATOM 11071 C CA . GLU D 1 368 ? 76.507 -2.801 -0.319 1.00 13.32 361 GLU D CA 1
ATOM 11072 C C . GLU D 1 368 ? 77.894 -3.382 -0.048 1.00 13.42 361 GLU D C 1
ATOM 11073 O O . GLU D 1 368 ? 78.910 -2.666 -0.077 1.00 12.90 361 GLU D O 1
ATOM 11079 N N . GLY D 1 369 ? 77.926 -4.688 0.217 1.00 10.94 362 GLY D N 1
ATOM 11080 C CA . GLY D 1 369 ? 79.160 -5.365 0.602 1.00 11.91 362 GLY D CA 1
ATOM 11081 C C . GLY D 1 369 ? 79.401 -5.272 2.096 1.00 12.15 362 GLY D C 1
ATOM 11082 O O . GLY D 1 369 ? 79.613 -4.179 2.642 1.00 10.04 362 GLY D O 1
ATOM 11083 N N . THR D 1 370 ? 79.380 -6.423 2.763 1.00 10.84 363 THR D N 1
ATOM 11084 C CA . THR D 1 370 ? 79.573 -6.455 4.206 1.00 11.08 363 THR D CA 1
ATOM 11085 C C . THR D 1 370 ? 80.971 -5.927 4.474 1.00 11.50 363 THR D C 1
ATOM 11086 O O . THR D 1 370 ? 81.811 -5.930 3.584 1.00 10.98 363 THR D O 1
ATOM 11090 N N . SER D 1 371 ? 81.211 -5.495 5.699 1.00 10.22 364 SER D N 1
ATOM 11091 C CA . SER D 1 371 ? 82.541 -5.069 6.104 1.00 12.90 364 SER D CA 1
ATOM 11092 C C . SER D 1 371 ? 83.643 -6.063 5.718 1.00 13.03 364 SER D C 1
ATOM 11093 O O . SER D 1 371 ? 84.722 -5.651 5.332 1.00 12.16 364 SER D O 1
ATOM 11096 N N . ASP D 1 372 ? 83.378 -7.366 5.791 1.00 12.09 365 ASP D N 1
ATOM 11097 C CA . ASP D 1 372 ? 84.422 -8.329 5.421 1.00 11.98 365 ASP D CA 1
ATOM 11098 C C . ASP D 1 372 ? 84.629 -8.412 3.900 1.00 10.22 365 ASP D C 1
ATOM 11099 O O . ASP D 1 372 ? 85.744 -8.665 3.426 1.00 11.75 365 ASP D O 1
ATOM 11104 N N . VAL D 1 373 ? 83.569 -8.185 3.138 1.00 10.36 366 VAL D N 1
ATOM 11105 C CA . VAL D 1 373 ? 83.695 -8.051 1.685 1.00 11.63 366 VAL D CA 1
ATOM 11106 C C . VAL D 1 373 ? 84.577 -6.851 1.336 1.00 11.05 366 VAL D C 1
ATOM 11107 O O . VAL D 1 373 ? 85.410 -6.949 0.431 1.00 10.67 366 VAL D O 1
ATOM 11111 N N . GLN D 1 374 ? 84.397 -5.736 2.054 1.00 9.35 367 GLN D N 1
ATOM 11112 C CA . GLN D 1 374 ? 85.275 -4.567 1.897 1.00 9.06 367 GLN D CA 1
ATOM 11113 C C . GLN D 1 374 ? 86.710 -4.919 2.248 1.00 10.33 367 GLN D C 1
ATOM 11114 O O . GLN D 1 374 ? 87.632 -4.564 1.519 1.00 11.18 367 GLN D O 1
ATOM 11120 N N . ARG D 1 375 ? 86.912 -5.613 3.363 1.00 10.12 368 ARG D N 1
ATOM 11121 C CA . ARG D 1 375 ? 88.279 -5.949 3.763 1.00 9.40 368 ARG D CA 1
ATOM 11122 C C . ARG D 1 375 ? 88.941 -6.852 2.726 1.00 10.18 368 ARG D C 1
ATOM 11123 O O . ARG D 1 375 ? 90.139 -6.730 2.473 1.00 10.20 368 ARG D O 1
ATOM 11131 N N . LEU D 1 376 ? 88.166 -7.749 2.121 1.00 10.44 369 LEU D N 1
ATOM 11132 C CA . LEU D 1 376 ? 88.727 -8.648 1.114 1.00 12.07 369 LEU D CA 1
ATOM 11133 C C . LEU D 1 376 ? 89.211 -7.872 -0.103 1.00 13.16 369 LEU D C 1
ATOM 11134 O O . LEU D 1 376 ? 90.307 -8.108 -0.605 1.00 12.74 369 LEU D O 1
ATOM 11139 N N . VAL D 1 377 ? 88.402 -6.942 -0.595 1.00 13.74 370 VAL D N 1
ATOM 11140 C CA . VAL D 1 377 ? 88.813 -6.240 -1.801 1.00 11.07 370 VAL D CA 1
ATOM 11141 C C . VAL D 1 377 ? 90.008 -5.327 -1.496 1.00 12.21 370 VAL D C 1
ATOM 11142 O O . VAL D 1 377 ? 90.921 -5.207 -2.317 1.00 12.41 370 VAL D O 1
ATOM 11146 N N . ILE D 1 378 ? 90.019 -4.713 -0.311 1.00 11.77 371 ILE D N 1
ATOM 11147 C CA . ILE D 1 378 ? 91.153 -3.897 0.121 1.00 11.59 371 ILE D CA 1
ATOM 11148 C C . ILE D 1 378 ? 92.434 -4.743 0.213 1.00 12.82 371 ILE D C 1
ATOM 11149 O O . ILE D 1 378 ? 93.497 -4.340 -0.277 1.00 12.74 371 ILE D O 1
ATOM 11154 N N . ALA D 1 379 ? 92.325 -5.929 0.805 1.00 11.27 372 ALA D N 1
ATOM 11155 C CA . ALA D 1 379 ? 93.483 -6.798 0.972 1.00 14.90 372 ALA D CA 1
ATOM 11156 C C . ALA D 1 379 ? 94.013 -7.282 -0.368 1.00 13.52 372 ALA D C 1
ATOM 11157 O O . ALA D 1 379 ? 95.213 -7.485 -0.510 1.00 14.73 372 ALA D O 1
ATOM 11159 N N . ARG D 1 380 ? 93.112 -7.479 -1.330 1.00 13.51 373 ARG D N 1
ATOM 11160 C CA . ARG D 1 380 ? 93.491 -7.966 -2.660 1.00 16.88 373 ARG D CA 1
ATOM 11161 C C . ARG D 1 380 ? 94.450 -6.995 -3.341 1.00 17.01 373 ARG D C 1
ATOM 11162 O O . ARG D 1 380 ? 95.271 -7.375 -4.189 1.00 18.12 373 ARG D O 1
ATOM 11170 N N . GLY D 1 381 ? 94.336 -5.727 -2.969 1.00 19.38 374 GLY D N 1
ATOM 11171 C CA . GLY D 1 381 ? 95.070 -4.672 -3.640 1.00 26.12 374 GLY D CA 1
ATOM 11172 C C . GLY D 1 381 ? 96.350 -4.250 -2.948 1.00 31.17 374 GLY D C 1
ATOM 11173 O O . GLY D 1 381 ? 97.039 -3.340 -3.413 1.00 33.20 374 GLY D O 1
ATOM 11174 N N . LEU D 1 382 ? 96.678 -4.910 -1.842 1.00 32.03 375 LEU D N 1
ATOM 11175 C CA . LEU D 1 382 ? 97.871 -4.558 -1.082 1.00 37.94 375 LEU D CA 1
ATOM 11176 C C . LEU D 1 382 ? 99.153 -5.071 -1.731 1.00 43.86 375 LEU D C 1
ATOM 11177 O O . LEU D 1 382 ? 99.250 -6.219 -2.186 1.00 45.08 375 LEU D O 1
#

Sequence (1473 aa):
HHHHMLLTDTQEEQIREEAARDFAQERLAPGAAARDREHAFPRRAELTEMGALGFLGMLAPEEWGGSDLDMVAYALALEEIAAGDGACCSTIVSVHSSVGCMPILRFGTEEDQKRRFLPKMACGEWIGGFALTEPLKTRARLDGDHYVIDGSKQFITSGKNGNVVIVFAVTDPAAGKKGISAFIVPTDTPGYEVMSSVEHKKLGQHSSSDTCALGFTNMRVPVENRLGAEGEGYKIALANLEGGRIGIAAQAVGMARAAFEAARDYARERITFGKPIIEHQAVAFRLADMATRIETARQMVLHAAALREAGKPCLTEASMAKLVASEMAEQVCSAAIQIHGGYGYLADYPVERIYRDVRVCQIYEGTSDVQRLVIARGLHHHMLLTDDTQEEQIREAARDFAQERLAPGAAARDREHAFPRRAELTEMGALGFLLGMLAPEEEWGGSDLDMVAYALALEEIAAGDGACCSTIVSVHSSSVGCMPILRFGTEDQKRRFLPKMACCGEEWIGGFALTTEPLKTRARLDGDHYVIDGSKQFITSGKNGNVVVIVFAVTDPAAGKKGISAFIVPTDTPGYEVMMSSVEHKLGQHSSDTCALGFTNMRVPVENRLGAEGEGYKIALANLEGGRIGIAAQAVGMARAAFEAARDYARERITFGKPIIEHQAVAFRLADMATRIETARQMVLHAAALREAGKPCLTEASMAKLVVASEMAEQVCSAAIQIHGGYGYLADYYPVERIYRDVRVCQIYEGTSDVQRLVIARGLHHMLLTDTQEQIREAARDFAQERLAPGAAARDREHAFPRAELTEMGALGFLGMLAPEEWGGSDLDMVAYALALEEIAAGDGACCSTIVSVHSSVGCMPILRFGTEDQKRRFLPKMACGEWIGGFALTEPLKTRARLDGDHYVIDGSSKQQFITSGKNGNVVIVFAVTDPAAGKKGISAFIVPTDDTPGYEVMMSVEHKLGQHSSSDTCALGFTNMRVPVENRLGAEGEGYKIALANLEGGRIGIAAQAVGMARAAFEAARDYAREERITFGKPIIEHHQAVAFRRLADMATRIETARQMVLHAAALREAGKPCLTEASMAKLVASEMAEQVCSAAIQIHGGYGYLADYPVERIYRDVRVCQIYEGTSDVQRLVVIARGLHHMLLTDTQEQIREAARRDFAQERLAPGAAARDREHAFPRRAELTEMGALGFLLGMLAPEEWGGSDLDMVAYALALEEIAAGDGACCSTIVSVHSSVGCMPILRFGTEDQKRRFLPKMACGEWIGGFALTTEPLKTRARLDGDHYVIDGSKQFITSGKNGNVVIVFAVTDPAAGKKGISAFIVPTDTPGYEVMSVEHKKLGQHSSSDTCALGFTNMRVPVENRLGAEGEGYKIALANLEGGRIGIAAQAVGMARAAFEAARDYARRERITFHQAVAFRLADMATRIETARQMVLHAAALREAGKPCLTEASMAKLVVASEMAEQVCSAAIQIHGGYGYLADYPVERIYRDVRVCQIYEGTSDVQRLVIARGL

B-factor: mean 18.74, std 7.86, range [5.58, 63.24]

Solvent-accessible surface area: 57210 Å² total; per-residue (Å²): 147,88,138,158,166,119,50,60,118,82,24,50,114,27,73,75,49,0,100,71,12,0,78,120,105,0,38,76,2,6,42,11,16,18,136,35,82,18,17,1,33,8,30,0,57,39,0,5,91,112,20,15,0,2,1,25,2,21,132,132,34,51,13,37,83,34,41,14,16,0,0,2,4,0,0,8,6,1,3,15,3,7,3,4,0,0,4,0,0,2,19,0,1,1,18,0,3,42,0,0,41,139,27,12,80,102,81,6,25,167,94,7,0,54,85,0,1,56,0,92,67,0,0,0,35,0,44,73,42,119,88,85,0,161,8,129,102,60,66,104,49,2,2,0,52,26,44,1,14,65,4,19,0,0,70,32,3,53,2,0,0,0,0,0,22,32,67,117,100,40,48,60,69,1,19,0,0,0,0,0,41,21,99,18,114,28,21,86,42,111,45,62,31,106,20,3,0,5,33,5,2,8,16,0,21,1,8,5,91,89,0,96,1,52,46,63,7,63,0,17,56,87,25,47,0,108,108,1,11,71,14,16,48,24,5,1,17,0,0,3,0,2,0,0,0,0,3,0,35,18,0,30,56,21,0,75,54,31,0,104,126,40,35,0,143,59,92,86,24,78,104,76,119,66,24,16,126,36,10,54,70,2,37,84,120,6,80,89,3,39,95,44,3,23,91,0,0,46,25,74,93,70,64,109,125,2,53,34,46,0,0,68,0,0,27,72,0,0,68,15,0,22,52,1,0,13,32,0,0,47,17,3,17,24,59,0,4,10,49,105,71,59,0,7,28,8,1,19,7,0,3,10,0,12,8,55,54,20,40,2,53,68,0,92,131,37,20,61,89,48,176,156,63,170,159,127,49,74,122,81,19,50,116,25,78,77,48,1,104,82,17,0,86,68,89,0,38,100,22,3,44,40,19,17,158,102,102,38,36,0,77,61,18,0,72,63,0,5,90,109,16,15,1,1,1,24,1,22,130,136,36,46,11,42,81,34,42,17,14,0,0,2,4,0,0,8,6,2,3,14,2,5,3,4,0,0,3,0,0,2,19,0,2,2,18,0,3,38,0,0,40,70,44,12,81,100,79,4,28,165,94,9,0,53,94,0,1,39,0,99,74,0,0,0,37,0,45,70,36,112,89,86,0,165,6,138,108,61,66,101,48,3,2,0,51,28,45,1,32,53,4,18,0,0,113,53,3,51,2,0,0,0,0,0,22,32,64,120,100,38,49,63,66,0,19,0,0,0,0,0,40,26,125,18,115,28,25,89,46,109,44,72,30,54,21,3,0,5,36,5,2,7,16,0,17,1,8,6,90,90,0,94,0,53,52,61,7,63,0,18,56,92,25,37,0,107,116,1,10,68,41,16,50,40,8,0,15,0,0,4,0,2,0,0,1,0,3,0,34,19,0,31,53,20,0,95,59,27,0,34,116,98,40,5,153,66,128,72,39,144,109,75,120,50,20,12,123,74,11,52,90,6,39,82,111,5,81,86,0,38,97,44,3,21,91,0,0,48,32,87,95,66,60,121,126,5,41,39,46,0,0,67,0,0,24,66,0,1,62,3,0,22,44,2,0,12,27,0,0,39,14,3,16,24,48,0,4,10,43,121,54,56,0,5,28,9,1,19,7,0,2,11,0,12,8,54,56,21,42,3,74,61,0,102,112,12,24,59,162,53,186,120,169,160,132,52,71,129,82,18,80,63,33,86,88,47,1,85,69,10,0,63,109,97,0,38,100,22,3,40,31,16,18,158,101,102,36,33,1,42,15,14,0,47,53,0,5,93,113,21,9,0,1,1,18,0,31,83,131,26,56,12,50,92,25,36,18,15,0,0,1,4,0,0,8,6,1,3,13,2,6,2,4,0,0,4,0,0,1,20,0,1,2,20,0,1,48,0,0,46,131,26,12,81,110,64,7,25,142,64,8,0,51,44,0,1,54,0,30,51,0,0,0,37,0,44,72,40,119,90,80,0,94,2,51,111,73,64,104,49,3,25,0,64,23,50,1,32,58,4,19,0,0,55,20,0,44,2,0,0,0,0,0,13,26,65,81,100,44,41,65,68,1,18,0,0,0,0,0,47,17,58,20,115,27,23,87,44,112,45,57,33,107,23,3,0,3,39,5,2,8,17,0,21,1,8,5,93,93,0,99,1,40,50,108,7,57,0,15,58,93,22,47,0,115,110,1,12,76,14,13,49,25,6,1,15,0,0,4,0,2,0,0,1,0,3,0,34,18,0,28,53,21,0,104,65,28,2,52,138,142,46,41,173,65,124,95,82,80,66,51,97,54,18,45,126,55,25,56,70,1,40,85,116,6,80,87,1,34,95,45,3,24,89,0,0,48,34,70,94,64,68,118,124,3,58,46,46,0,0,75,0,0,25,69,0,0,68,14,0,21,54,1,0,13,22,0,0,25,8,3,15,21,52,0,4,12,33,124,48,56,0,4,27,8,0,19,6,0,2,11,0,12,8,53,56,21,40,2,53,63,0,94,109,22,33,44,175,62,197,117,165,166,126,47,74,129,91,22,71,113,21,71,31,37,1,102,63,13,0,80,120,130,0,39,100,22,4,38,26,18,19,163,111,80,33,37,0,77,77,40,0,75,60,0,4,89,108,18,20,0,2,0,25,2,33,81,132,25,51,13,48,92,36,40,13,15,0,0,1,2,0,0,10,4,2,4,13,3,6,3,4,0,0,3,0,0,2,19,0,2,3,15,0,2,46,0,0,38,141,26,12,81,109,64,5,25,140,73,8,0,55,85,0,1,55,0,91,66,0,0,0,38,0,48,68,32,112,92,81,1,122,4,140,104,61,62,97,46,3,5,0,53,28,45,1,26,55,3,18,0,0,116,47,3,50,2,0,0,0,0,0,15,32,65,85,99,42,48,62,69,0,18,0,0,0,0,0,41,28,123,18,117,29,22,96,47,117,45,73,33,102,15,3,0,3,29,5,2,6,16,0,20,1,11,5,87,99,0,108,2,33,45,104,7,58,0,16,57,92,25,47,0,110,99,1,10,73,14,14,45,25,6,1,15,0,0,3,0,2,0,0,2,0,4,0,34,19,0,28,56,21,0,99,42,34,4,144,66,41,35,75,186,132,133,48,21,53,125,71,25,54,71,1,40,82,110,5,81,87,1,32,96,46,4,23,91,0,0,48,30,76,99,66,65,116,125,3,53,41,46,0,0,68,0,0,24,70,0,0,68,15,0,21,49,0,0,12,24,0,0,39,15,2,15,25,72,0,4,6,47,103,74,55,0,7,26,9,1,20,7,0,2,11,0,13,8,50,52,20,39,3,55,67,0,106,102,26,22,56,176,59,184

Nearest PDB structures (foldseek):
  4u83-assembly2_C  TM=9.945E-01  e=3.790E-56  Brucella abortus A13334
  4m9a-assembly1_B  TM=9.795E-01  e=2.532E-40  Burkholderia thailandensis E264
  4m9a-assembly1_C  TM=9.798E-01  e=2.773E-40  Burkholderia thailandensis E264
  4n5f-assembly1_A-2  TM=9.714E-01  e=1.759E-40  Burkholderia cenocepacia J2315
  4kto-assembly1_A  TM=9.542E-01  e=2.652E-31  Sinorhizobium meliloti 1021

CATH classification: 1.10.540.10 (+2 more: 2.40.110.10, 1.20.140.10)